Protein 1OY0 (pdb70)

InterPro domains:
  IPR003700 Ketopantoate hydroxymethyltransferase [MF_00156] (21-281)
  IPR003700 Ketopantoate hydroxymethyltransferase [PF02548] (20-276)
  IPR003700 Ketopantoate hydroxymethyltransferase [PIRSF000388] (17-281)
  IPR003700 Ketopantoate hydroxymethyltransferase [PTHR20881] (14-281)
  IPR003700 Ketopantoate hydroxymethyltransferase [TIGR00222] (20-281)
  IPR003700 Ketopantoate hydroxymethyltransferase [cd06557] (23-275)
  IPR015813 Pyruvate/Phosphoenolpyruvate kinase-like domain superfamily [SSF51621] (21-280)
  IPR040442 Pyruvate kinase-like domain superfamily [G3DSA:3.20.20.60] (18-281)

GO terms:
  GO:0000287 magnesium ion binding (F, IDA)
  GO:0003864 3-methyl-2-oxobutanoate hydroxymethyltransferase activity (F, IDA)
  GO:0015940 pantothenate biosynthetic process (P, IDA)

Solvent-accessible surface area: 57782 Å² total; per-residue (Å²): 184,83,105,24,135,40,79,23,0,67,142,51,41,87,114,51,98,159,8,51,2,16,2,0,5,60,102,73,16,0,76,103,18,5,125,66,44,30,17,0,0,12,0,1,25,25,0,0,62,52,59,78,65,76,131,53,49,39,32,0,40,30,91,41,0,3,56,32,0,75,11,0,35,148,0,1,50,45,2,5,0,0,0,4,5,2,32,23,19,11,14,45,13,30,99,37,0,6,61,6,0,18,98,0,10,49,64,1,29,7,70,0,0,11,0,77,11,12,86,102,0,27,118,7,0,43,32,0,48,48,6,54,2,44,1,0,0,13,3,31,37,116,143,86,115,14,30,106,86,2,56,29,13,2,67,20,0,24,141,13,30,2,30,0,0,4,0,67,84,3,58,42,133,15,0,50,113,5,16,68,146,16,110,20,0,0,0,0,20,25,0,25,105,70,7,19,0,69,9,29,27,29,9,44,35,8,4,83,48,74,87,195,64,44,248,85,13,129,93,135,45,53,62,13,9,113,99,160,121,57,53,113,108,129,56,140,48,72,92,54,58,79,69,87,46,148,156,126,172,87,107,24,134,39,76,23,0,68,140,51,42,86,115,49,94,160,8,51,1,16,2,0,5,59,104,74,16,0,76,101,16,5,123,67,48,30,16,0,0,13,1,2,22,28,0,0,60,53,57,78,65,75,129,52,48,44,34,0,39,30,91,42,0,4,57,32,0,76,10,0,36,145,0,2,49,41,2,5,0,0,0,3,4,2,32,23,19,11,15,47,14,28,98,38,0,6,62,5,0,18,100,0,11,46,63,1,29,7,71,0,0,12,0,79,10,12,85,107,0,27,119,8,0,42,32,0,47,44,5,54,1,43,1,0,0,13,4,32,38,115,145,84,114,14,29,105,84,1,54,30,13,1,68,20,0,25,142,14,31,2,30,0,0,4,0,68,84,3,58,42,134,14,0,49,114,5,15,68,145,15,110,20,0,0,0,0,20,24,0,24,105,68,7,18,0,70,9,28,29,29,9,46,36,7,4,84,49,75,87,195,66,46,248,86,14,128,90,136,45,51,65,13,9,114,98,157,125,56,54,106,109,130,56,138,50,70,92,53,58,80,70,84,46,147,156,126,181,84,106,24,133,39,79,24,0,68,142,51,42,87,114,50,96,156,8,50,1,16,2,0,5,59,102,72,17,0,77,101,16,5,126,65,45,30,17,0,0,12,0,2,24,26,0,0,61,54,59,79,66,76,126,52,48,43,34,0,39,31,92,42,0,3,57,32,0,76,10,0,36,147,0,1,51,45,3,5,0,0,0,4,5,2,33,21,17,11,14,48,14,30,90,38,0,6,62,6,0,16,98,0,9,44,63,1,29,7,71,0,0,12,0,78,11,11,86,104,0,27,119,7,0,42,33,0,49,45,8,56,2,41,1,0,0,14,4,32,38,118,143,86,115,14,30,107,85,1,55,29,13,1,66,19,0,25,142,14,30,2,30,0,0,4,0,67,84,3,58,43,132,15,0,49,112,5,15,68,146,16,110,20,0,0,0,0,18,25,1,25,106,69,7,20,0,69,8,28,28,30,9,45,35,7,4,84,47,75,87,194,66,43,246,85,13,131,94,135,46,55,65,13,5,114,98,156,122,57,53,113,109,129,56,137,51,70,90,55,58,80,70,85,46,148,156,125,179,85,106,24,135,40,76,22,0,67,139,50,42,86,116,50,94,160,8,50,2,15,2,0,5,59,102,74,16,0,76,103,17,5,124,66,47,30,17,0,0,14,0,2,24,26,0,0,60,54,58,79,64,77,132,52,46,44,36,0,39,31,92,41,1,3,57,34,0,78,11,0,37,143,0,2,51,45,2,5,0,0,0,3,5,1,33,21,17,11,15,44,14,30,98,38,0,9,61,6,0,18,101,0,11,46,64,1,28,7,70,0,0,11,0,77,11,12,86,104,0,28,118,8,0,44,35,0,48,50,7,54,1,42,1,0,0,14,4,32,38,116,144,86,114,14,29,106,84,2,57,28,14,1,69,20,0,25,144,14,30,2,31,0,0,4,0,68,84,3,58,43,133,15,0,48,113,6,16,69,146,16,109,20,0,0,0,0,19,25,0,24,106,69,7,18,0,67,8,29,27,31,8,46,36,7,4,82,48,75,88,194,66,46,246,86,13,128,90,134,45,53,63,13,10,114,99,157,122,58,52,106,109,130,56,139,50,71,93,54,57,82,69,86,44,147,155,126,179,86,103,24,136,40,79,22,0,67,140,51,41,87,116,49,95,158,9,50,2,14,2,0,5,58,102,73,17,0,76,101,17,4,123,66,48,31,16,0,0,13,1,2,23,26,0,0,60,53,59,81,64,74,128,53,47,42,36,0,38,31,91,42,0,3,55,33,0,77,11,0,34,144,0,1,51,40,2,5,0,0,0,3,4,1,34,25,19,12,16,50,13,28,97,38,0,6,59,6,0,18,99,0,8,46,62,1,29,6,71,0,0,11,0,78,11,12,87,108,0,28,120,7,0,42,31,0,49,45,5,54,1,44,1,0,0,14,4,32,38,117,145,85,115,14,30,106,85,1,55,30,14,1,67,20,0,24,143,14,30,2,30,0,0,4,0,68,86,3,58,41,133,15,0,49,114,5,15,67,145,16,111,20,0,0,0,0,20,24,1,25,107,68,7,19,0,68,9,28,28,30,9,44,36,7,5,84,47,75,86,193,65,43,245,86,13,129,94,136,45,53,63,13,8,116,97,157,124,58,53,108,109,132,56,136,49,71,92,54,58,78,67,86,45,145,157,124

B-factor: mean 44.57, std 24.83, range [1.0, 172.01]

Foldseek 3Di:
DAAADLVVLLVLLVVLNAAEEEEFFAQVVLLVCQVVPRAAYEPDLCCVCVPVNDPDSQPDDLVNRLVRLLGNCNRRVRHQYEYEQGPPQPLVFQVSLQVSLCCCCVRSVHQAYEDEDFLSRLRNLLSCQVVVHAYEYEAEADDVCSLVRSLNRLVSNVVSPHQEYEYELADLVSLLVSCVVDSHFYEYQNNHPRTSYYYDHVCQCQCQDDDDNDPSHDHPYNVNVVVVVVVVVVVVCVVVVVPPDPVD/DAAADLVVLLVLLVVLNAAEEEEFFAQVVLLVCQVVPRAAYEPDLCCVCVPVNDPDSQPDDLVNRLVRLLGNCNRRVRHQYEYEQGPPQPLVFQVSLQVSLCCCCVRSVHQAYEYEDFLSCLRNLLSCQVVVHAYEYEAEADDVCSLVRSLNRLVSNVVSPHQEYEYELADLVSLLVSQVVDSHFYEYQNNHPNTSYYYDHVCLCQCQDDDDNDDSHDHPYNVNVVVVVVVVVVVVCVVVVVPPDPVD/DAAADLVVLLVLVVVLNAAEEEEFFAQVVLLVCQVVPRAAYEVDLCCVCVPVNDPDSQPDDLVNRLVRLLGNCNRRVRHQYEYEDGPPQPLVFQVSLQVSLCCCCVRSVHQAYEDEDFLSCLRNLLSCVVVVHAYEYEAEADDVCSLVRSLNRLVSNVVSPHQEYEYELADLVSLLVSQVVDSHFYEYQNNHPNTSYYYDHVCLCQCQDDDDNDPSHDHPYNVNVVVVVVVVVVVVCVVVVVPPDPVD/DAAADLVVLLVLVVVLNAAEEEEFFAQVVLLVVQVVPRAAYEPDLCCVCVPVNDPDSQPDDLVNGLVRLLGNCNRRVRHQYEYEQGPPQPLVFQVSLQVSLCCCCVRSVHQAYEYEDFLSCLRNLLSCVVVVHAYEYEAEADDVCSLVRSLNRLVSNVVSPHQEYEYELADLVSLLVSQVVDSHFYEYQNNHPNTSYYYDHVCLCQCQDDDDNDDSHDHPYNVNVVVVVVVVVVVVCVVVVVPPDPVD/DAAADLVVLLVLLVVVNAAEEEEFFAQVVLLVCQVVPRAAYEPDLCCVCVPVNDPDSQPDDLVNGLVRLLGNCNRRVRHQYEYEQGPPQPLVFQVSLQVSLCCCCVRSVHQAYEYEDFLSCLRNLLSCQVVVHAYEYEAEADDVCSLVRSLNRLVSNVVSPHQEYEYELADLVSLLVSQVVDSHFYEYQNNHPNTSYYYDHVCLCQCQDDDDNDPSHDHPYNVNVVVVVVVVVVVVCVVVVVPPDPVD

Radius of gyration: 37.38 Å; Cα contacts (8 Å, |Δi|>4): 2668; chains: 5; bounding box: 96×100×108 Å

Structure (mmCIF, N/CA/C/O backbone):
data_1OY0
#
_entry.id   1OY0
#
_cell.length_a   106.8
_cell.length_b   106.8
_cell.length_c   224.4
_cell.angle_alpha   90.00
_cell.angle_beta   90.00
_cell.angle_gamma   120.00
#
_symmetry.space_group_name_H-M   'P 32 2 1'
#
loop_
_entity.id
_entity.type
_entity.pdbx_description
1 polymer 'Ketopantoate hydroxymethyltransferase'
2 non-polymer 'MAGNESIUM ION'
3 water water
#
loop_
_atom_site.group_PDB
_atom_site.id
_atom_site.type_symbol
_atom_site.label_atom_id
_atom_site.label_alt_id
_atom_site.label_comp_id
_atom_site.label_asym_id
_atom_site.label_entity_id
_atom_site.label_seq_id
_atom_site.pdbx_PDB_ins_code
_atom_site.Cartn_x
_atom_site.Cartn_y
_atom_site.Cartn_z
_atom_site.occupancy
_atom_site.B_iso_or_equiv
_atom_site.auth_seq_id
_atom_site.auth_comp_id
_atom_site.auth_asym_id
_atom_site.auth_atom_id
_atom_site.pdbx_PDB_model_num
ATOM 1 N N . ARG A 1 18 ? -23.499 67.669 18.716 1.00 70.60 18 ARG A N 1
ATOM 2 C CA . ARG A 1 18 ? -23.484 66.241 19.150 1.00 70.60 18 ARG A CA 1
ATOM 3 C C . ARG A 1 18 ? -22.895 66.111 20.561 1.00 70.60 18 ARG A C 1
ATOM 4 O O . ARG A 1 18 ? -23.170 66.936 21.440 1.00 70.60 18 ARG A O 1
ATOM 12 N N . THR A 1 19 ? -22.079 65.085 20.774 1.00 46.35 19 THR A N 1
ATOM 13 C CA . THR A 1 19 ? -21.491 64.854 22.085 1.00 46.35 19 THR A CA 1
ATOM 14 C C . THR A 1 19 ? -20.019 65.245 22.215 1.00 46.35 19 THR A C 1
ATOM 15 O O . THR A 1 19 ? -19.197 64.930 21.347 1.00 46.35 19 THR A O 1
ATOM 19 N N . LYS A 1 20 ? -19.698 65.913 23.321 1.00 25.50 20 LYS A N 1
ATOM 20 C CA . LYS A 1 20 ? -18.328 66.324 23.606 1.00 25.50 20 LYS A CA 1
ATOM 21 C C . LYS A 1 20 ? -17.645 65.216 24.387 1.00 25.50 20 LYS A C 1
ATOM 22 O O . LYS A 1 20 ? -18.051 64.888 25.496 1.00 25.50 20 LYS A O 1
ATOM 28 N N . ILE A 1 21 ? -16.608 64.640 23.798 1.00 20.39 21 ILE A N 1
ATOM 29 C CA . ILE A 1 21 ? -15.875 63.565 24.443 1.00 20.39 21 ILE A CA 1
ATOM 30 C C . ILE A 1 21 ? -15.312 63.965 25.801 1.00 20.39 21 ILE A C 1
ATOM 31 O O . ILE A 1 21 ? -14.718 65.026 25.955 1.00 20.39 21 ILE A O 1
ATOM 36 N N . ARG A 1 22 ? -15.514 63.103 26.788 1.00 55.50 22 ARG A N 1
ATOM 37 C CA . ARG A 1 22 ? -15.013 63.328 28.140 1.00 55.50 22 ARG A CA 1
ATOM 38 C C . ARG A 1 22 ? -14.188 62.101 28.481 1.00 55.50 22 ARG A C 1
ATOM 39 O O . ARG A 1 22 ? -14.306 61.067 27.824 1.00 55.50 22 ARG A O 1
ATOM 47 N N . THR A 1 23 ? -13.369 62.199 29.516 1.00 34.34 23 THR A N 1
ATOM 48 C CA . THR A 1 23 ? -12.538 61.071 29.896 1.00 34.34 23 THR A CA 1
ATOM 49 C C . THR A 1 23 ? -13.325 59.797 30.188 1.00 34.34 23 THR A C 1
ATOM 50 O O . THR A 1 23 ? -12.901 58.712 29.805 1.00 34.34 23 THR A O 1
ATOM 54 N N . HIS A 1 24 ? -14.472 59.913 30.848 1.00 39.34 24 HIS A N 1
ATOM 55 C CA . HIS A 1 24 ? -15.241 58.717 31.161 1.00 39.34 24 HIS A CA 1
ATOM 56 C C . HIS A 1 24 ? -15.611 57.942 29.899 1.00 39.34 24 HIS A C 1
ATOM 57 O O . HIS A 1 24 ? -15.735 56.715 29.924 1.00 39.34 24 HIS A O 1
ATOM 64 N N . HIS A 1 25 ? -15.768 58.654 28.790 1.00 34.44 25 HIS A N 1
ATOM 65 C CA . HIS A 1 25 ? -16.104 58.001 27.537 1.00 34.44 25 HIS A CA 1
ATOM 66 C C . HIS A 1 25 ? -15.042 56.980 27.165 1.00 34.44 25 HIS A C 1
ATOM 67 O O . HIS A 1 25 ? -15.356 55.871 26.724 1.00 34.44 25 HIS A O 1
ATOM 74 N N . LEU A 1 26 ? -13.782 57.361 27.339 1.00 30.09 26 LEU A N 1
ATOM 75 C CA . LEU A 1 26 ? -12.676 56.475 27.012 1.00 30.09 26 LEU A CA 1
ATOM 76 C C . LEU A 1 26 ? -12.741 55.232 27.881 1.00 30.09 26 LEU A C 1
ATOM 77 O O . LEU A 1 26 ? -12.374 54.141 27.447 1.00 30.09 26 LEU A O 1
ATOM 82 N N . GLN A 1 27 ? -13.209 55.408 29.114 1.00 23.83 27 GLN A N 1
ATOM 83 C CA . GLN A 1 27 ? -13.322 54.298 30.046 1.00 23.83 27 GLN A CA 1
ATOM 84 C C . GLN A 1 27 ? -14.440 53.359 29.570 1.00 23.83 27 GLN A C 1
ATOM 85 O O . GLN A 1 27 ? -14.250 52.142 29.482 1.00 23.83 27 GLN A O 1
ATOM 91 N N . ARG A 1 28 ? -15.599 53.931 29.253 1.00 33.87 28 ARG A N 1
ATOM 92 C CA . ARG A 1 28 ? -16.718 53.139 28.764 1.00 33.87 28 ARG A CA 1
ATOM 93 C C . ARG A 1 28 ? -16.270 52.341 27.558 1.00 33.87 28 ARG A C 1
ATOM 94 O O . ARG A 1 28 ? -16.515 51.143 27.476 1.00 33.87 28 ARG A O 1
ATOM 102 N N . TRP A 1 29 ? -15.607 53.014 26.626 1.00 24.12 29 TRP A N 1
ATOM 103 C CA . TRP A 1 29 ? -15.123 52.358 25.425 1.00 24.12 29 TRP A CA 1
ATOM 104 C C . TRP A 1 29 ? -14.206 51.172 25.695 1.00 24.12 29 TRP A C 1
ATOM 105 O O . TRP A 1 29 ? -14.216 50.204 24.934 1.00 24.12 29 TRP A O 1
ATOM 116 N N . LYS A 1 30 ? -13.410 51.236 26.761 1.00 34.08 30 LYS A N 1
ATOM 117 C CA . LYS A 1 30 ? -12.526 50.115 27.082 1.00 34.08 30 LYS A CA 1
ATOM 118 C C . LYS A 1 30 ? -13.429 48.946 27.479 1.00 34.08 30 LYS A C 1
ATOM 119 O O . LYS A 1 30 ? -13.163 47.787 27.155 1.00 34.08 30 LYS A O 1
ATOM 125 N N . ALA A 1 31 ? -14.514 49.276 28.167 1.00 32.43 31 ALA A N 1
ATOM 126 C CA . ALA A 1 31 ? -15.471 48.284 28.607 1.00 32.43 31 ALA A CA 1
ATOM 127 C C . ALA A 1 31 ? -16.198 47.671 27.420 1.00 32.43 31 ALA A C 1
ATOM 128 O O . ALA A 1 31 ? -16.272 46.454 27.297 1.00 32.43 31 ALA A O 1
ATOM 130 N N . ASP A 1 32 ? -16.732 48.514 26.547 1.00 35.11 32 ASP A N 1
ATOM 131 C CA . ASP A 1 32 ? -17.455 48.033 25.382 1.00 35.11 32 ASP A CA 1
ATOM 132 C C . ASP A 1 32 ? -16.528 47.469 24.312 1.00 35.11 32 ASP A C 1
ATOM 133 O O . ASP A 1 32 ? -16.988 46.970 23.281 1.00 35.11 32 ASP A O 1
ATOM 138 N N . GLY A 1 33 ? -15.224 47.546 24.554 1.00 33.26 33 GLY A N 1
ATOM 139 C CA . GLY A 1 33 ? -14.274 47.029 23.587 1.00 33.26 33 GLY A CA 1
ATOM 140 C C . GLY A 1 33 ? -14.128 47.888 22.338 1.00 33.26 33 GLY A C 1
ATOM 141 O O . GLY A 1 33 ? -13.680 47.407 21.291 1.00 33.26 33 GLY A O 1
ATOM 142 N N . HIS A 1 34 ? -14.505 49.161 22.447 1.00 37.81 34 HIS A N 1
ATOM 143 C CA . HIS A 1 34 ? -14.399 50.095 21.330 1.00 37.81 34 HIS A CA 1
ATOM 144 C C . HIS A 1 34 ? -12.994 50.704 21.243 1.00 37.81 34 HIS A C 1
ATOM 145 O O . HIS A 1 34 ? -12.559 51.440 22.138 1.00 37.81 34 HIS A O 1
ATOM 152 N N . LYS A 1 35 ? -12.284 50.381 20.168 1.00 32.24 35 LYS A N 1
ATOM 153 C CA . LYS A 1 35 ? -10.943 50.895 19.966 1.00 32.24 35 LYS A CA 1
ATOM 154 C C . LYS A 1 35 ? -11.044 52.272 19.316 1.00 32.24 35 LYS A C 1
ATOM 155 O O . LYS A 1 35 ? -11.467 52.395 18.165 1.00 32.24 35 LYS A O 1
ATOM 161 N N . TRP A 1 36 ? -10.668 53.306 20.069 1.00 38.38 36 TRP A N 1
ATOM 162 C CA . TRP A 1 36 ? -10.722 54.684 19.584 1.00 38.38 36 TRP A CA 1
ATOM 163 C C . TRP A 1 36 ? -9.387 55.195 19.058 1.00 38.38 36 TRP A C 1
ATOM 164 O O . TRP A 1 36 ? -8.325 54.694 19.427 1.00 38.38 36 TRP A O 1
ATOM 175 N N . ALA A 1 37 ? -9.459 56.207 18.200 1.00 21.54 37 ALA A N 1
ATOM 176 C CA . ALA A 1 37 ? -8.272 56.792 17.582 1.00 21.54 37 ALA A CA 1
ATOM 177 C C . ALA A 1 37 ? -7.946 58.185 18.098 1.00 21.54 37 ALA A C 1
ATOM 178 O O . ALA A 1 37 ? -8.824 59.029 18.259 1.00 21.54 37 ALA A O 1
ATOM 180 N N . MET A 1 38 ? -6.665 58.407 18.362 1.00 22.23 38 MET A N 1
ATOM 181 C CA . MET A 1 38 ? -6.189 59.692 18.844 1.00 22.23 38 MET A CA 1
ATOM 182 C C . MET A 1 38 ? -5.226 60.258 17.817 1.00 22.23 38 MET A C 1
ATOM 183 O O . MET A 1 38 ? -4.345 59.566 17.304 1.00 22.23 38 MET A O 1
ATOM 188 N N . LEU A 1 39 ? -5.414 61.528 17.509 1.00 31.17 39 LEU A N 1
ATOM 189 C CA . LEU A 1 39 ? -4.574 62.185 16.537 1.00 31.17 39 LEU A CA 1
ATOM 190 C C . LEU A 1 39 ? -3.929 63.419 17.152 1.00 31.17 39 LEU A C 1
ATOM 191 O O . LEU A 1 39 ? -4.521 64.103 17.991 1.00 31.17 39 LEU A O 1
ATOM 196 N N . THR A 1 40 ? -2.702 63.684 16.738 1.00 29.34 40 THR A N 1
ATOM 197 C CA . THR A 1 40 ? -1.977 64.838 17.228 1.00 29.34 40 THR A CA 1
ATOM 198 C C . THR A 1 40 ? -2.475 66.051 16.421 1.00 29.34 40 THR A C 1
ATOM 199 O O . THR A 1 40 ? -2.834 65.915 15.255 1.00 29.34 40 THR A O 1
ATOM 203 N N . ALA A 1 41 ? -2.524 67.225 17.038 1.00 25.16 41 ALA A N 1
ATOM 204 C CA . ALA A 1 41 ? -2.995 68.426 16.346 1.00 25.16 41 ALA A CA 1
ATOM 205 C C . ALA A 1 41 ? -2.296 69.639 16.943 1.00 25.16 41 ALA A C 1
ATOM 206 O O . ALA A 1 41 ? -2.026 69.663 18.140 1.00 25.16 41 ALA A O 1
ATOM 208 N N . TYR A 1 42 ? -2.007 70.650 16.126 1.00 19.39 42 TYR A N 1
ATOM 209 C CA . TYR A 1 42 ? -1.291 71.814 16.635 1.00 19.39 42 TYR A CA 1
ATOM 210 C C . TYR A 1 42 ? -1.808 73.163 16.195 1.00 19.39 42 TYR A C 1
ATOM 211 O O . TYR A 1 42 ? -1.149 74.168 16.430 1.00 19.39 42 TYR A O 1
ATOM 220 N N . ASP A 1 43 ? -2.963 73.203 15.540 1.00 23.53 43 ASP A N 1
ATOM 221 C CA . ASP A 1 43 ? -3.526 74.485 15.140 1.00 23.53 43 ASP A CA 1
ATOM 222 C C . ASP A 1 43 ? -5.030 74.405 14.945 1.00 23.53 43 ASP A C 1
ATOM 223 O O . ASP A 1 43 ? -5.596 73.327 14.882 1.00 23.53 43 ASP A O 1
ATOM 228 N N . TYR A 1 44 ? -5.665 75.565 14.862 1.00 29.06 44 TYR A N 1
ATOM 229 C CA . TYR A 1 44 ? -7.106 75.670 14.704 1.00 29.06 44 TYR A CA 1
ATOM 230 C C . TYR A 1 44 ? -7.697 74.950 13.505 1.00 29.06 44 TYR A C 1
ATOM 231 O O . TYR A 1 44 ? -8.629 74.169 13.648 1.00 29.06 44 TYR A O 1
ATOM 240 N N . SER A 1 45 ? -7.171 75.235 12.321 1.00 30.55 45 SER A N 1
ATOM 241 C CA . SER A 1 45 ? -7.664 74.623 11.093 1.00 30.55 45 SER A CA 1
ATOM 242 C C . SER A 1 45 ? -7.549 73.106 11.074 1.00 30.55 45 SER A C 1
ATOM 243 O O . SER A 1 45 ? -8.443 72.419 10.584 1.00 30.55 45 SER A O 1
ATOM 246 N N . THR A 1 46 ? -6.447 72.581 11.599 1.00 25.90 46 THR A N 1
ATOM 247 C CA . THR A 1 46 ? -6.248 71.143 11.625 1.00 25.90 46 THR A CA 1
ATOM 248 C C . THR A 1 46 ? -7.250 70.520 12.577 1.00 25.90 46 THR A C 1
ATOM 249 O O . THR A 1 46 ? -7.931 69.555 12.231 1.00 25.90 46 THR A O 1
ATOM 253 N N . ALA A 1 47 ? -7.345 71.086 13.773 1.00 20.20 47 ALA A N 1
ATOM 254 C CA . ALA A 1 47 ? -8.277 70.597 14.773 1.00 20.20 47 ALA A CA 1
ATOM 255 C C . ALA A 1 47 ? -9.704 70.600 14.231 1.00 20.20 47 ALA A C 1
ATOM 256 O O . ALA A 1 47 ? -10.449 69.639 14.417 1.00 20.20 47 ALA A O 1
ATOM 258 N N . ARG A 1 48 ? -10.089 71.681 13.564 1.00 21.89 48 ARG A N 1
ATOM 259 C CA . ARG A 1 48 ? -11.433 71.776 13.003 1.00 21.89 48 ARG A CA 1
ATOM 260 C C . ARG A 1 48 ? -11.703 70.574 12.090 1.00 21.89 48 ARG A C 1
ATOM 261 O O . ARG A 1 48 ? -12.763 69.954 12.153 1.00 21.89 48 ARG A O 1
ATOM 269 N N . ILE A 1 49 ? -10.732 70.242 11.248 1.00 28.99 49 ILE A N 1
ATOM 270 C CA . ILE A 1 49 ? -10.871 69.120 10.339 1.00 28.99 49 ILE A CA 1
ATOM 271 C C . ILE A 1 49 ? -11.021 67.803 11.095 1.00 28.99 49 ILE A C 1
ATOM 272 O O . ILE A 1 49 ? -11.966 67.057 10.850 1.00 28.99 49 ILE A O 1
ATOM 277 N N . PHE A 1 50 ? -10.103 67.513 12.012 1.00 20.47 50 PHE A N 1
ATOM 278 C CA . PHE A 1 50 ? -10.181 66.271 12.777 1.00 20.47 50 PHE A CA 1
ATOM 279 C C . PHE A 1 50 ? -11.461 66.196 13.603 1.00 20.47 50 PHE A C 1
ATOM 280 O O . PHE A 1 50 ? -12.002 65.111 13.817 1.00 20.47 50 PHE A O 1
ATOM 288 N N . ASP A 1 51 ? -11.951 67.344 14.062 1.00 27.87 51 ASP A N 1
ATOM 289 C CA . ASP A 1 51 ? -13.176 67.361 14.849 1.00 27.87 51 ASP A CA 1
ATOM 290 C C . ASP A 1 51 ? -14.363 66.952 13.977 1.00 27.87 51 ASP A C 1
ATOM 291 O O . ASP A 1 51 ? -15.133 66.065 14.348 1.00 27.87 51 ASP A O 1
ATOM 296 N N . GLU A 1 52 ? -14.508 67.586 12.817 1.00 41.00 52 GLU A N 1
ATOM 297 C CA . GLU A 1 52 ? -15.601 67.248 11.917 1.00 41.00 52 GLU A CA 1
ATOM 298 C C . GLU A 1 52 ? -15.317 65.943 11.175 1.00 41.00 52 GLU A C 1
ATOM 299 O O . GLU A 1 52 ? -16.065 65.549 10.284 1.00 41.00 52 GLU A O 1
ATOM 305 N N . ALA A 1 53 ? -14.224 65.282 11.543 1.00 34.85 53 ALA A N 1
ATOM 306 C CA . ALA A 1 53 ? -13.856 64.003 10.945 1.00 34.85 53 ALA A CA 1
ATOM 307 C C . ALA A 1 53 ? -14.176 62.943 11.986 1.00 34.85 53 ALA A C 1
ATOM 308 O O . ALA A 1 53 ? -14.000 61.747 11.752 1.00 34.85 53 ALA A O 1
ATOM 310 N N . GLY A 1 54 ? -14.637 63.403 13.148 1.00 26.36 54 GLY A N 1
ATOM 311 C CA . GLY A 1 54 ? -14.995 62.497 14.220 1.00 26.36 54 GLY A CA 1
ATOM 312 C C . GLY A 1 54 ? -13.923 62.074 15.216 1.00 26.36 54 GLY A C 1
ATOM 313 O O . GLY A 1 54 ? -14.228 61.300 16.127 1.00 26.36 54 GLY A O 1
ATOM 314 N N . ILE A 1 55 ? -12.683 62.544 15.069 1.00 21.44 55 ILE A N 1
ATOM 315 C CA . ILE A 1 55 ? -11.650 62.154 16.025 1.00 21.44 55 ILE A CA 1
ATOM 316 C C . ILE A 1 55 ? -12.075 62.619 17.420 1.00 21.44 55 ILE A C 1
ATOM 317 O O . ILE A 1 55 ? -12.319 63.801 17.647 1.00 21.44 55 ILE A O 1
ATOM 322 N N . PRO A 1 56 ? -12.166 61.681 18.374 1.00 24.19 56 PRO A N 1
ATOM 323 C CA . PRO A 1 56 ? -12.572 61.951 19.753 1.00 24.19 56 PRO A CA 1
ATOM 324 C C . PRO A 1 56 ? -11.539 62.618 20.645 1.00 24.19 56 PRO A C 1
ATOM 325 O O . PRO A 1 56 ? -11.887 63.411 21.511 1.00 24.19 56 PRO A O 1
ATOM 329 N N . VAL A 1 57 ? -10.270 62.291 20.439 1.00 18.12 57 VAL A N 1
ATOM 330 C CA . VAL A 1 57 ? -9.207 62.849 21.262 1.00 18.12 57 VAL A CA 1
ATOM 331 C C . VAL A 1 57 ? -8.082 63.485 20.456 1.00 18.12 57 VAL A C 1
ATOM 332 O O . VAL A 1 57 ? -7.548 62.878 19.530 1.00 18.12 57 VAL A O 1
ATOM 336 N N . LEU A 1 58 ? -7.728 64.713 20.823 1.00 25.92 58 LEU A N 1
ATOM 337 C CA . LEU A 1 58 ? -6.659 65.443 20.152 1.00 25.92 58 LEU A CA 1
ATOM 338 C C . LEU A 1 58 ? -5.500 65.730 21.102 1.00 25.92 58 LEU A C 1
ATOM 339 O O . LEU A 1 58 ? -5.697 66.185 22.228 1.00 25.92 58 LEU A O 1
ATOM 344 N N . LEU A 1 59 ? -4.286 65.461 20.636 1.00 28.68 59 LEU A N 1
ATOM 345 C CA . LEU A 1 59 ? -3.098 65.679 21.443 1.00 28.68 59 LEU A CA 1
ATOM 346 C C . LEU A 1 59 ? -2.218 66.810 20.929 1.00 28.68 59 LEU A C 1
ATOM 347 O O . LEU A 1 59 ? -1.620 66.702 19.859 1.00 28.68 59 LEU A O 1
ATOM 352 N N . VAL A 1 60 ? -2.149 67.907 21.673 1.00 16.16 60 VAL A N 1
ATOM 353 C CA . VAL A 1 60 ? -1.267 68.989 21.269 1.00 16.16 60 VAL A CA 1
ATOM 354 C C . VAL A 1 60 ? 0.071 68.536 21.822 1.00 16.16 60 VAL A C 1
ATOM 355 O O . VAL A 1 60 ? 0.465 68.901 22.920 1.00 16.16 60 VAL A O 1
ATOM 359 N N . GLY A 1 61 ? 0.745 67.703 21.039 1.00 27.42 61 GLY A N 1
ATOM 360 C CA . GLY A 1 61 ? 2.013 67.137 21.443 1.00 27.42 61 GLY A CA 1
ATOM 361 C C . GLY A 1 61 ? 3.197 68.063 21.459 1.00 27.42 61 GLY A C 1
ATOM 362 O O . GLY A 1 61 ? 3.162 69.173 20.971 1.00 27.42 61 GLY A O 1
ATOM 363 N N . ASP A 1 62 ? 4.272 67.586 22.033 1.00 36.99 62 ASP A N 1
ATOM 364 C CA . ASP A 1 62 ? 5.490 68.353 22.133 1.00 36.99 62 ASP A CA 1
ATOM 365 C C . ASP A 1 62 ? 6.218 67.954 20.883 1.00 36.99 62 ASP A C 1
ATOM 366 O O . ASP A 1 62 ? 7.330 68.403 20.609 1.00 36.99 62 ASP A O 1
ATOM 371 N N . SER A 1 63 ? 5.581 67.048 20.154 1.00 22.22 63 SER A N 1
ATOM 372 C CA . SER A 1 63 ? 6.130 66.585 18.904 1.00 22.22 63 SER A CA 1
ATOM 373 C C . SER A 1 63 ? 6.038 67.795 17.994 1.00 22.22 63 SER A C 1
ATOM 374 O O . SER A 1 63 ? 6.617 67.817 16.912 1.00 22.22 63 SER A O 1
ATOM 377 N N . ALA A 1 64 ? 5.307 68.809 18.455 1.00 27.77 64 ALA A N 1
ATOM 378 C CA . ALA A 1 64 ? 5.152 70.046 17.707 1.00 27.77 64 ALA A CA 1
ATOM 379 C C . ALA A 1 64 ? 6.528 70.681 17.538 1.00 27.77 64 ALA A C 1
ATOM 380 O O . ALA A 1 64 ? 6.770 71.443 16.596 1.00 27.77 64 ALA A O 1
ATOM 382 N N . ALA A 1 65 ? 7.421 70.354 18.469 1.00 30.93 65 ALA A N 1
ATOM 383 C CA . ALA A 1 65 ? 8.787 70.848 18.457 1.00 30.93 65 ALA A CA 1
ATOM 384 C C . ALA A 1 65 ? 9.416 70.598 17.093 1.00 30.93 65 ALA A C 1
ATOM 385 O O . ALA A 1 65 ? 10.108 71.457 16.548 1.00 30.93 65 ALA A O 1
ATOM 387 N N . ASN A 1 66 ? 9.162 69.415 16.545 1.00 47.89 66 ASN A N 1
ATOM 388 C CA . ASN A 1 66 ? 9.696 69.045 15.239 1.00 47.89 66 ASN A CA 1
ATOM 389 C C . ASN A 1 66 ? 8.824 69.561 14.114 1.00 47.89 66 ASN A C 1
ATOM 390 O O . ASN A 1 66 ? 9.229 70.446 13.368 1.00 47.89 66 ASN A O 1
ATOM 395 N N . VAL A 1 67 ? 7.620 69.011 14.004 1.00 27.09 67 VAL A N 1
ATOM 396 C CA . VAL A 1 67 ? 6.710 69.385 12.928 1.00 27.09 67 VAL A CA 1
ATOM 397 C C . VAL A 1 67 ? 6.270 70.834 12.868 1.00 27.09 67 VAL A C 1
ATOM 398 O O . VAL A 1 67 ? 5.978 71.338 11.787 1.00 27.09 67 VAL A O 1
ATOM 402 N N . VAL A 1 68 ? 6.219 71.516 14.005 1.00 17.05 68 VAL A N 1
ATOM 403 C CA . VAL A 1 68 ? 5.806 72.911 13.973 1.00 17.05 68 VAL A CA 1
ATOM 404 C C . VAL A 1 68 ? 6.968 73.887 13.969 1.00 17.05 68 VAL A C 1
ATOM 405 O O . VAL A 1 68 ? 7.011 74.798 13.151 1.00 17.05 68 VAL A O 1
ATOM 409 N N . TYR A 1 69 ? 7.923 73.681 14.863 1.00 17.79 69 TYR A N 1
ATOM 410 C CA . TYR A 1 69 ? 9.030 74.611 14.975 1.00 17.79 69 TYR A CA 1
ATOM 411 C C . TYR A 1 69 ? 10.364 74.234 14.361 1.00 17.79 69 TYR A C 1
ATOM 412 O O . TYR A 1 69 ? 11.289 75.044 14.358 1.00 17.79 69 TYR A O 1
ATOM 421 N N . GLY A 1 70 ? 10.475 73.014 13.848 1.00 21.13 70 GLY A N 1
ATOM 422 C CA . GLY A 1 70 ? 11.720 72.608 13.225 1.00 21.13 70 GLY A CA 1
ATOM 423 C C . GLY A 1 70 ? 12.872 72.272 14.149 1.00 21.13 70 GLY A C 1
ATOM 424 O O . GLY A 1 70 ? 14.021 72.316 13.733 1.00 21.13 70 GLY A O 1
ATOM 425 N N . TYR A 1 71 ? 12.580 71.957 15.404 1.00 22.15 71 TYR A N 1
ATOM 426 C CA . TYR A 1 71 ? 13.628 71.569 16.339 1.00 22.15 71 TYR A CA 1
ATOM 427 C C . TYR A 1 71 ? 13.893 70.108 16.004 1.00 22.15 71 TYR A C 1
ATOM 428 O O . TYR A 1 71 ? 12.971 69.384 15.635 1.00 22.15 71 TYR A O 1
ATOM 437 N N . ASP A 1 72 ? 15.139 69.669 16.108 1.00 24.50 72 ASP A N 1
ATOM 438 C CA . ASP A 1 72 ? 15.439 68.280 15.797 1.00 24.50 72 ASP A CA 1
ATOM 439 C C . ASP A 1 72 ? 15.196 67.395 17.015 1.00 24.50 72 ASP A C 1
ATOM 440 O O . ASP A 1 72 ? 15.483 66.207 17.001 1.00 24.50 72 ASP A O 1
ATOM 445 N N . THR A 1 73 ? 14.643 67.992 18.063 1.00 43.61 73 THR A N 1
ATOM 446 C CA . THR A 1 73 ? 14.351 67.274 19.293 1.00 43.61 73 THR A CA 1
ATOM 447 C C . THR A 1 73 ? 13.152 67.889 19.999 1.00 43.61 73 THR A C 1
ATOM 448 O O . THR A 1 73 ? 12.609 68.897 19.552 1.00 43.61 73 THR A O 1
ATOM 452 N N . THR A 1 74 ? 12.728 67.268 21.091 1.00 45.26 74 THR A N 1
ATOM 453 C CA . THR A 1 74 ? 11.602 67.774 21.853 1.00 45.26 74 THR A CA 1
ATOM 454 C C . THR A 1 74 ? 12.110 68.388 23.137 1.00 45.26 74 THR A C 1
ATOM 455 O O . THR A 1 74 ? 11.341 68.698 24.041 1.00 45.26 74 THR A O 1
ATOM 459 N N . VAL A 1 75 ? 13.417 68.568 23.208 1.00 23.73 75 VAL A N 1
ATOM 460 C CA . VAL A 1 75 ? 14.026 69.131 24.390 1.00 23.73 75 VAL A CA 1
ATOM 461 C C . VAL A 1 75 ? 13.891 70.636 24.508 1.00 23.73 75 VAL A C 1
ATOM 462 O O . VAL A 1 75 ? 13.640 71.152 25.588 1.00 23.73 75 VAL A O 1
ATOM 466 N N . PRO A 1 76 ? 14.044 71.360 23.394 1.00 28.43 76 PRO A N 1
ATOM 467 C CA . PRO A 1 76 ? 13.945 72.814 23.427 1.00 28.43 76 PRO A CA 1
ATOM 468 C C . PRO A 1 76 ? 12.580 73.468 23.531 1.00 28.43 76 PRO A C 1
ATOM 469 O O . PRO A 1 76 ? 12.469 74.548 24.097 1.00 28.43 76 PRO A O 1
ATOM 473 N N . ILE A 1 77 ? 11.539 72.832 23.014 1.00 20.89 77 ILE A N 1
ATOM 474 C CA . ILE A 1 77 ? 10.221 73.458 23.047 1.00 20.89 77 ILE A CA 1
ATOM 475 C C . ILE A 1 77 ? 9.787 73.915 24.442 1.00 20.89 77 ILE A C 1
ATOM 476 O O . ILE A 1 77 ? 9.940 73.195 25.425 1.00 20.89 77 ILE A O 1
ATOM 481 N N . SER A 1 78 ? 9.247 75.128 24.516 1.00 21.37 78 SER A N 1
ATOM 482 C CA . SER A 1 78 ? 8.814 75.699 25.783 1.00 21.37 78 SER A CA 1
ATOM 483 C C . SER A 1 78 ? 7.306 75.737 25.946 1.00 21.37 78 SER A C 1
ATOM 484 O O . SER A 1 78 ? 6.562 75.617 24.979 1.00 21.37 78 SER A O 1
ATOM 487 N N . ILE A 1 79 ? 6.864 75.928 27.184 1.00 27.81 79 ILE A N 1
ATOM 488 C CA . ILE A 1 79 ? 5.444 76.008 27.464 1.00 27.81 79 ILE A CA 1
ATOM 489 C C . ILE A 1 79 ? 4.817 77.095 26.606 1.00 27.81 79 ILE A C 1
ATOM 490 O O . ILE A 1 79 ? 3.728 76.915 26.071 1.00 27.81 79 ILE A O 1
ATOM 495 N N . ASP A 1 80 ? 5.508 78.221 26.466 1.00 17.92 80 ASP A N 1
ATOM 496 C CA . ASP A 1 80 ? 4.960 79.326 25.689 1.00 17.92 80 ASP A CA 1
ATOM 497 C C . ASP A 1 80 ? 4.830 79.060 24.194 1.00 17.92 80 ASP A C 1
ATOM 498 O O . ASP A 1 80 ? 4.072 79.743 23.503 1.00 17.92 80 ASP A O 1
ATOM 503 N N . GLU A 1 81 ? 5.558 78.067 23.692 1.00 13.53 81 GLU A N 1
ATOM 504 C CA . GLU A 1 81 ? 5.467 77.703 22.289 1.00 13.53 81 GLU A CA 1
ATOM 505 C C . GLU A 1 81 ? 4.326 76.717 22.120 1.00 13.53 81 GLU A C 1
ATOM 506 O O . GLU A 1 81 ? 3.991 76.335 21.004 1.00 13.53 81 GLU A O 1
ATOM 512 N N . LEU A 1 82 ? 3.726 76.306 23.233 1.00 22.78 82 LEU A N 1
ATOM 513 C CA . LEU A 1 82 ? 2.627 75.358 23.190 1.00 22.78 82 LEU A CA 1
ATOM 514 C C . LEU A 1 82 ? 1.278 75.934 23.575 1.00 22.78 82 LEU A C 1
ATOM 515 O O . LEU A 1 82 ? 0.309 75.751 22.848 1.00 22.78 82 LEU A O 1
ATOM 520 N N . ILE A 1 83 ? 1.204 76.634 24.702 1.00 23.25 83 ILE A N 1
ATOM 521 C CA . ILE A 1 83 ? -0.067 77.195 25.147 1.00 23.25 83 ILE A CA 1
ATOM 522 C C . ILE A 1 83 ? -0.869 77.887 24.038 1.00 23.25 83 ILE A C 1
ATOM 523 O O . ILE A 1 83 ? -2.062 77.617 23.861 1.00 23.25 83 ILE A O 1
ATOM 528 N N . PRO A 1 84 ? -0.232 78.789 23.277 1.00 32.43 84 PRO A N 1
ATOM 529 C CA . PRO A 1 84 ? -1.013 79.441 22.226 1.00 32.43 84 PRO A CA 1
ATOM 530 C C . PRO A 1 84 ? -1.543 78.461 21.186 1.00 32.43 84 PRO A C 1
ATOM 531 O O . PRO A 1 84 ? -2.603 78.688 20.613 1.00 32.43 84 PRO A O 1
ATOM 535 N N . LEU A 1 85 ? -0.820 77.367 20.953 1.00 31.50 85 LEU A N 1
ATOM 536 C CA . LEU A 1 85 ? -1.272 76.360 19.995 1.00 31.50 85 LEU A CA 1
ATOM 537 C C . LEU A 1 85 ? -2.450 75.597 20.594 1.00 31.50 85 LEU A C 1
ATOM 538 O O . LEU A 1 85 ? -3.411 75.274 19.896 1.00 31.50 85 LEU A O 1
ATOM 543 N N . VAL A 1 86 ? -2.365 75.302 21.888 1.00 22.08 86 VAL A N 1
ATOM 544 C CA . VAL A 1 86 ? -3.428 74.594 22.575 1.00 22.08 86 VAL A CA 1
ATOM 545 C C . VAL A 1 86 ? -4.704 75.402 22.448 1.00 22.08 86 VAL A C 1
ATOM 546 O O . VAL A 1 86 ? -5.752 74.872 22.102 1.00 22.08 86 VAL A O 1
ATOM 550 N N . ARG A 1 87 ? -4.619 76.694 22.722 1.00 26.41 87 ARG A N 1
ATOM 551 C CA . ARG A 1 87 ? -5.800 77.537 22.636 1.00 26.41 87 ARG A CA 1
ATOM 552 C C . ARG A 1 87 ? -6.436 77.394 21.261 1.00 26.41 87 ARG A C 1
ATOM 553 O O . ARG A 1 87 ? -7.658 77.295 21.143 1.00 26.41 87 ARG A O 1
ATOM 561 N N . GLY A 1 88 ? -5.599 77.365 20.226 1.00 28.75 88 GLY A N 1
ATOM 562 C CA . GLY A 1 88 ? -6.101 77.233 18.870 1.00 28.75 88 GLY A CA 1
ATOM 563 C C . GLY A 1 88 ? -6.793 75.904 18.652 1.00 28.75 88 GLY A C 1
ATOM 564 O O . GLY A 1 88 ? -7.885 75.848 18.092 1.00 28.75 88 GLY A O 1
ATOM 565 N N . VAL A 1 89 ? -6.154 74.827 19.094 1.00 24.42 89 VAL A N 1
ATOM 566 C CA . VAL A 1 89 ? -6.728 73.506 18.942 1.00 24.42 89 VAL A CA 1
ATOM 567 C C . VAL A 1 89 ? -8.024 73.403 19.728 1.00 24.42 89 VAL A C 1
ATOM 568 O O . VAL A 1 89 ? -8.998 72.811 19.265 1.00 24.42 89 VAL A O 1
ATOM 572 N N . VAL A 1 90 ? -8.040 73.991 20.917 1.00 27.16 90 VAL A N 1
ATOM 573 C CA . VAL A 1 90 ? -9.234 73.948 21.744 1.00 27.16 90 VAL A CA 1
ATOM 574 C C . VAL A 1 90 ? -10.406 74.613 21.036 1.00 27.16 90 VAL A C 1
ATOM 575 O O . VAL A 1 90 ? -11.537 74.157 21.144 1.00 27.16 90 VAL A O 1
ATOM 579 N N . ARG A 1 91 ? -10.129 75.685 20.303 1.00 27.37 91 ARG A N 1
ATOM 580 C CA . ARG A 1 91 ? -11.170 76.400 19.579 1.00 27.37 91 ARG A CA 1
ATOM 581 C C . ARG A 1 91 ? -11.631 75.632 18.337 1.00 27.37 91 ARG A C 1
ATOM 582 O O . ARG A 1 91 ? -12.784 75.739 17.919 1.00 27.37 91 ARG A O 1
ATOM 590 N N . GLY A 1 92 ? -10.732 74.848 17.757 1.00 26.35 92 GLY A N 1
ATOM 591 C CA . GLY A 1 92 ? -11.079 74.114 16.559 1.00 26.35 92 GLY A CA 1
ATOM 592 C C . GLY A 1 92 ? -11.784 72.788 16.735 1.00 26.35 92 GLY A C 1
ATOM 593 O O . GLY A 1 92 ? -12.425 72.315 15.800 1.00 26.35 92 GLY A O 1
ATOM 594 N N . ALA A 1 93 ? -11.674 72.184 17.914 1.00 26.48 93 ALA A N 1
ATOM 595 C CA . ALA A 1 93 ? -12.306 70.889 18.167 1.00 26.48 93 ALA A CA 1
ATOM 596 C C . ALA A 1 93 ? -13.230 70.927 19.371 1.00 26.48 93 ALA A C 1
ATOM 597 O O . ALA A 1 93 ? -12.888 70.434 20.444 1.00 26.48 93 ALA A O 1
ATOM 599 N N . PRO A 1 94 ? -14.427 71.501 19.197 1.00 34.72 94 PRO A N 1
ATOM 600 C CA . PRO A 1 94 ? -15.452 71.637 20.234 1.00 34.72 94 PRO A CA 1
ATOM 601 C C . PRO A 1 94 ? -15.957 70.311 20.782 1.00 34.72 94 PRO A C 1
ATOM 602 O O . PRO A 1 94 ? -16.490 70.259 21.889 1.00 34.72 94 PRO A O 1
ATOM 606 N N . HIS A 1 95 ? -15.796 69.241 20.011 1.00 33.61 95 HIS A N 1
ATOM 607 C CA . HIS A 1 95 ? -16.283 67.945 20.454 1.00 33.61 95 HIS A CA 1
ATOM 608 C C . HIS A 1 95 ? -15.209 67.003 20.940 1.00 33.61 95 HIS A C 1
ATOM 609 O O . HIS A 1 95 ? -15.509 65.986 21.560 1.00 33.61 95 HIS A O 1
ATOM 616 N N . ALA A 1 96 ? -13.956 67.343 20.671 1.00 19.93 96 ALA A N 1
ATOM 617 C CA . ALA A 1 96 ? -12.858 66.487 21.079 1.00 19.93 96 ALA A CA 1
ATOM 618 C C . ALA A 1 96 ? -12.368 66.747 22.490 1.00 19.93 96 ALA A C 1
ATOM 619 O O . ALA A 1 96 ? -12.605 67.806 23.059 1.00 19.93 96 ALA A O 1
ATOM 621 N N . LEU A 1 97 ? -11.710 65.743 23.057 1.00 32.56 97 LEU A N 1
ATOM 622 C CA . LEU A 1 97 ? -11.109 65.856 24.370 1.00 32.56 97 LEU A CA 1
ATOM 623 C C . LEU A 1 97 ? -9.697 66.296 24.016 1.00 32.56 97 LEU A C 1
ATOM 624 O O . LEU A 1 97 ? -8.915 65.514 23.478 1.00 32.56 97 LEU A O 1
ATOM 629 N N . VAL A 1 98 ? -9.379 67.551 24.293 1.00 22.62 98 VAL A N 1
ATOM 630 C CA . VAL A 1 98 ? -8.063 68.077 23.972 1.00 22.62 98 VAL A CA 1
ATOM 631 C C . VAL A 1 98 ? -7.065 67.892 25.103 1.00 22.62 98 VAL A C 1
ATOM 632 O O . VAL A 1 98 ? -7.267 68.397 26.208 1.00 22.62 98 VAL A O 1
ATOM 636 N N . VAL A 1 99 ? -5.989 67.166 24.813 1.00 25.32 99 VAL A N 1
ATOM 637 C CA . VAL A 1 99 ? -4.940 66.905 25.796 1.00 25.32 99 VAL A CA 1
ATOM 638 C C . VAL A 1 99 ? -3.681 67.708 25.488 1.00 25.32 99 VAL A C 1
ATOM 639 O O . VAL A 1 99 ? -3.150 67.665 24.376 1.00 25.32 99 VAL A O 1
ATOM 643 N N . ALA A 1 100 ? -3.214 68.444 26.488 1.00 18.18 100 ALA A N 1
ATOM 644 C CA . ALA A 1 100 ? -2.017 69.255 26.341 1.00 18.18 100 ALA A CA 1
ATOM 645 C C . ALA A 1 100 ? -0.848 68.543 26.984 1.00 18.18 100 ALA A C 1
ATOM 646 O O . ALA A 1 100 ? -0.894 68.110 28.131 1.00 18.18 100 ALA A O 1
ATOM 648 N N . ASP A 1 101 ? 0.204 68.449 26.199 1.00 23.83 101 ASP A N 1
ATOM 649 C CA . ASP A 1 101 ? 1.438 67.789 26.549 1.00 23.83 101 ASP A CA 1
ATOM 650 C C . ASP A 1 101 ? 2.397 68.681 27.333 1.00 23.83 101 ASP A C 1
ATOM 651 O O . ASP A 1 101 ? 2.706 69.790 26.909 1.00 23.83 101 ASP A O 1
ATOM 656 N N . LEU A 1 102 ? 2.868 68.200 28.478 1.00 29.30 102 LEU A N 1
ATOM 657 C CA . LEU A 1 102 ? 3.795 68.997 29.272 1.00 29.30 102 LEU A CA 1
ATOM 658 C C . LEU A 1 102 ? 5.201 68.887 28.686 1.00 29.30 102 LEU A C 1
ATOM 659 O O . LEU A 1 102 ? 5.747 67.796 28.535 1.00 29.30 102 LEU A O 1
ATOM 664 N N . PRO A 1 103 ? 5.798 70.036 28.339 1.00 14.77 103 PRO A N 1
ATOM 665 C CA . PRO A 1 103 ? 7.132 70.158 27.754 1.00 14.77 103 PRO A CA 1
ATOM 666 C C . PRO A 1 103 ? 8.221 69.655 28.679 1.00 14.77 103 PRO A C 1
ATOM 667 O O . PRO A 1 103 ? 8.069 69.663 29.896 1.00 14.77 103 PRO A O 1
ATOM 671 N N . PHE A 1 104 ? 9.335 69.244 28.093 1.00 23.43 104 PHE A N 1
ATOM 672 C CA . PHE A 1 104 ? 10.466 68.759 28.861 1.00 23.43 104 PHE A CA 1
ATOM 673 C C . PHE A 1 104 ? 10.915 69.796 29.883 1.00 23.43 104 PHE A C 1
ATOM 674 O O . PHE A 1 104 ? 11.071 70.970 29.562 1.00 23.43 104 PHE A O 1
ATOM 682 N N . GLY A 1 105 ? 11.121 69.354 31.117 1.00 31.57 105 GLY A N 1
ATOM 683 C CA . GLY A 1 105 ? 11.575 70.255 32.152 1.00 31.57 105 GLY A CA 1
ATOM 684 C C . GLY A 1 105 ? 10.500 70.926 32.976 1.00 31.57 105 GLY A C 1
ATOM 685 O O . GLY A 1 105 ? 10.790 71.444 34.050 1.00 31.57 105 GLY A O 1
ATOM 686 N N . SER A 1 106 ? 9.260 70.912 32.506 1.00 18.79 106 SER A N 1
ATOM 687 C CA . SER A 1 106 ? 8.180 71.569 33.241 1.00 18.79 106 SER A CA 1
ATOM 688 C C . SER A 1 106 ? 7.539 70.797 34.417 1.00 18.79 106 SER A C 1
ATOM 689 O O . SER A 1 106 ? 6.717 71.377 35.132 1.00 18.79 106 SER A O 1
ATOM 692 N N . TYR A 1 107 ? 7.924 69.527 34.644 1.00 25.91 107 TYR A N 1
ATOM 693 C CA . TYR A 1 107 ? 7.341 68.693 35.717 1.00 25.91 107 TYR A CA 1
ATOM 694 C C . TYR A 1 107 ? 8.315 67.750 36.403 1.00 25.91 107 TYR A C 1
ATOM 695 O O . TYR A 1 107 ? 7.976 67.077 37.380 1.00 25.91 107 TYR A O 1
ATOM 704 N N . GLU A 1 108 ? 9.526 67.699 35.889 1.00 32.22 108 GLU A N 1
ATOM 705 C CA . GLU A 1 108 ? 10.478 66.802 36.485 1.00 32.22 108 GLU A CA 1
ATOM 706 C C . GLU A 1 108 ? 10.911 67.247 37.883 1.00 32.22 108 GLU A C 1
ATOM 707 O O . GLU A 1 108 ? 11.306 66.430 38.702 1.00 32.22 108 GLU A O 1
ATOM 713 N N . ALA A 1 109 ? 10.807 68.538 38.171 1.00 30.13 109 ALA A N 1
ATOM 714 C CA . ALA A 1 109 ? 11.215 69.043 39.472 1.00 30.13 109 ALA A CA 1
ATOM 715 C C . ALA A 1 109 ? 10.369 68.519 40.626 1.00 30.13 109 ALA A C 1
ATOM 716 O O . ALA A 1 109 ? 10.844 68.428 41.755 1.00 30.13 109 ALA A O 1
ATOM 718 N N . GLY A 1 110 ? 9.121 68.174 40.347 1.00 30.85 110 GLY A N 1
ATOM 719 C CA . GLY A 1 110 ? 8.252 67.692 41.404 1.00 30.85 110 GLY A CA 1
ATOM 720 C C . GLY A 1 110 ? 6.808 68.108 41.192 1.00 30.85 110 GLY A C 1
ATOM 721 O O . GLY A 1 110 ? 6.498 68.761 40.205 1.00 30.85 110 GLY A O 1
ATOM 722 N N . PRO A 1 111 ? 5.903 67.767 42.120 1.00 46.88 111 PRO A N 1
ATOM 723 C CA . PRO A 1 111 ? 4.477 68.097 42.030 1.00 46.88 111 PRO A CA 1
ATOM 724 C C . PRO A 1 111 ? 4.177 69.582 41.860 1.00 46.88 111 PRO A C 1
ATOM 725 O O . PRO A 1 111 ? 3.431 69.978 40.966 1.00 46.88 111 PRO A O 1
ATOM 729 N N . THR A 1 112 ? 4.754 70.398 42.730 1.00 26.64 112 THR A N 1
ATOM 730 C CA . THR A 1 112 ? 4.523 71.831 42.685 1.00 26.64 112 THR A CA 1
ATOM 731 C C . THR A 1 112 ? 4.745 72.397 41.288 1.00 26.64 112 THR A C 1
ATOM 732 O O . THR A 1 112 ? 3.879 73.081 40.739 1.00 26.64 112 THR A O 1
ATOM 736 N N . ALA A 1 113 ? 5.904 72.108 40.712 1.00 23.06 113 ALA A N 1
ATOM 737 C CA . ALA A 1 113 ? 6.211 72.587 39.374 1.00 23.06 113 ALA A CA 1
ATOM 738 C C . ALA A 1 113 ? 5.181 72.056 38.387 1.00 23.06 113 ALA A C 1
ATOM 739 O O . ALA A 1 113 ? 4.540 72.825 37.678 1.00 23.06 113 ALA A O 1
ATOM 741 N N . ALA A 1 114 ? 5.027 70.736 38.357 1.00 21.78 114 ALA A N 1
ATOM 742 C CA . ALA A 1 114 ? 4.086 70.082 37.459 1.00 21.78 114 ALA A CA 1
ATOM 743 C C . ALA A 1 114 ? 2.677 70.649 37.577 1.00 21.78 114 ALA A C 1
ATOM 744 O O . ALA A 1 114 ? 2.008 70.869 36.563 1.00 21.78 114 ALA A O 1
ATOM 746 N N . LEU A 1 115 ? 2.227 70.892 38.806 1.00 23.63 115 LEU A N 1
ATOM 747 C CA . LEU A 1 115 ? 0.897 71.439 39.014 1.00 23.63 115 LEU A CA 1
ATOM 748 C C . LEU A 1 115 ? 0.764 72.829 38.410 1.00 23.63 115 LEU A C 1
ATOM 749 O O . LEU A 1 115 ? -0.225 73.134 37.747 1.00 23.63 115 LEU A O 1
ATOM 754 N N . ALA A 1 116 ? 1.762 73.673 38.631 1.00 27.03 116 ALA A N 1
ATOM 755 C CA . ALA A 1 116 ? 1.716 75.022 38.087 1.00 27.03 116 ALA A CA 1
ATOM 756 C C . ALA A 1 116 ? 1.652 74.967 36.568 1.00 27.03 116 ALA A C 1
ATOM 757 O O . ALA A 1 116 ? 0.857 75.671 35.950 1.00 27.03 116 ALA A O 1
ATOM 759 N N . ALA A 1 117 ? 2.488 74.123 35.973 1.00 16.79 117 ALA A N 1
ATOM 760 C CA . ALA A 1 117 ? 2.527 73.975 34.524 1.00 16.79 117 ALA A CA 1
ATOM 761 C C . ALA A 1 117 ? 1.184 73.513 33.970 1.00 16.79 117 ALA A C 1
ATOM 762 O O . ALA A 1 117 ? 0.643 74.112 33.041 1.00 16.79 117 ALA A O 1
ATOM 764 N N . ALA A 1 118 ? 0.655 72.441 34.542 1.00 30.40 118 ALA A N 1
ATOM 765 C CA . ALA A 1 118 ? -0.623 71.895 34.107 1.00 30.40 118 ALA A CA 1
ATOM 766 C C . ALA A 1 118 ? -1.726 72.929 34.249 1.00 30.40 118 ALA A C 1
ATOM 767 O O . ALA A 1 118 ? -2.563 73.091 33.359 1.00 30.40 118 ALA A O 1
ATOM 769 N N . THR A 1 119 ? -1.726 73.626 35.378 1.00 15.30 119 THR A N 1
ATOM 770 C CA . THR A 1 119 ? -2.730 74.647 35.629 1.00 15.30 119 THR A CA 1
ATOM 771 C C . THR A 1 119 ? -2.733 75.713 34.528 1.00 15.30 119 THR A C 1
ATOM 772 O O . THR A 1 119 ? -3.784 76.268 34.187 1.00 15.30 119 THR A O 1
ATOM 776 N N . ARG A 1 120 ? -1.554 76.000 33.981 1.00 28.28 120 ARG A N 1
ATOM 777 C CA . ARG A 1 120 ? -1.456 76.990 32.925 1.00 28.28 120 ARG A CA 1
ATOM 778 C C . ARG A 1 120 ? -2.143 76.455 31.690 1.00 28.28 120 ARG A C 1
ATOM 779 O O . ARG A 1 120 ? -2.898 77.171 31.031 1.00 28.28 120 ARG A O 1
ATOM 787 N N . PHE A 1 121 ? -1.886 75.185 31.388 1.00 19.60 121 PHE A N 1
ATOM 788 C CA . PHE A 1 121 ? -2.484 74.557 30.218 1.00 19.60 121 PHE A CA 1
ATOM 789 C C . PHE A 1 121 ? -3.997 74.485 30.286 1.00 19.60 121 PHE A C 1
ATOM 790 O O . PHE A 1 121 ? -4.659 74.529 29.256 1.00 19.60 121 PHE A O 1
ATOM 798 N N . LEU A 1 122 ? -4.548 74.393 31.492 1.00 23.44 122 LEU A N 1
ATOM 799 C CA . LEU A 1 122 ? -5.992 74.339 31.624 1.00 23.44 122 LEU A CA 1
ATOM 800 C C . LEU A 1 122 ? -6.608 75.722 31.663 1.00 23.44 122 LEU A C 1
ATOM 801 O O . LEU A 1 122 ? -7.454 76.042 30.835 1.00 23.44 122 LEU A O 1
ATOM 806 N N . LYS A 1 123 ? -6.184 76.544 32.617 1.00 19.07 123 LYS A N 1
ATOM 807 C CA . LYS A 1 123 ? -6.728 77.892 32.765 1.00 19.07 123 LYS A CA 1
ATOM 808 C C . LYS A 1 123 ? -6.448 78.804 31.573 1.00 19.07 123 LYS A C 1
ATOM 809 O O . LYS A 1 123 ? -7.290 79.618 31.187 1.00 19.07 123 LYS A O 1
ATOM 815 N N . ASP A 1 124 ? -5.263 78.664 30.992 1.00 22.83 124 ASP A N 1
ATOM 816 C CA . ASP A 1 124 ? -4.871 79.497 29.872 1.00 22.83 124 ASP A CA 1
ATOM 817 C C . ASP A 1 124 ? -5.097 78.779 28.553 1.00 22.83 124 ASP A C 1
ATOM 818 O O . ASP A 1 124 ? -5.842 79.253 27.702 1.00 22.83 124 ASP A O 1
ATOM 823 N N . GLY A 1 125 ? -4.448 77.633 28.388 1.00 34.44 125 GLY A N 1
ATOM 824 C CA . GLY A 1 125 ? -4.581 76.879 27.160 1.00 34.44 125 GLY A CA 1
ATOM 825 C C . GLY A 1 125 ? -5.990 76.400 26.886 1.00 34.44 125 GLY A C 1
ATOM 826 O O . GLY A 1 125 ? -6.378 76.218 25.736 1.00 34.44 125 GLY A O 1
ATOM 827 N N . GLY A 1 126 ? -6.760 76.179 27.941 1.00 22.26 126 GLY A N 1
ATOM 828 C CA . GLY A 1 126 ? -8.123 75.724 27.754 1.00 22.26 126 GLY A CA 1
ATOM 829 C C . GLY A 1 126 ? -8.205 74.228 27.539 1.00 22.26 126 GLY A C 1
ATOM 830 O O . GLY A 1 126 ? -9.262 73.697 27.182 1.00 22.26 126 GLY A O 1
ATOM 831 N N . ALA A 1 127 ? -7.085 73.546 27.751 1.00 20.62 127 ALA A N 1
ATOM 832 C CA . ALA A 1 127 ? -7.037 72.100 27.593 1.00 20.62 127 ALA A CA 1
ATOM 833 C C . ALA A 1 127 ? -7.972 71.435 28.588 1.00 20.62 127 ALA A C 1
ATOM 834 O O . ALA A 1 127 ? -8.382 72.049 29.576 1.00 20.62 127 ALA A O 1
ATOM 836 N N . HIS A 1 128 ? -8.310 70.177 28.321 1.00 23.10 128 HIS A N 1
ATOM 837 C CA . HIS A 1 128 ? -9.183 69.413 29.208 1.00 23.10 128 HIS A CA 1
ATOM 838 C C . HIS A 1 128 ? -8.331 68.489 30.068 1.00 23.10 128 HIS A C 1
ATOM 839 O O . HIS A 1 128 ? -8.721 68.108 31.168 1.00 23.10 128 HIS A O 1
ATOM 846 N N . ALA A 1 129 ? -7.164 68.125 29.549 1.00 21.63 129 ALA A N 1
ATOM 847 C CA . ALA A 1 129 ? -6.259 67.230 30.250 1.00 21.63 129 ALA A CA 1
ATOM 848 C C . ALA A 1 129 ? -4.843 67.464 29.777 1.00 21.63 129 ALA A C 1
ATOM 849 O O . ALA A 1 129 ? -4.625 68.112 28.761 1.00 21.63 129 ALA A O 1
ATOM 851 N N . VAL A 1 130 ? -3.879 66.931 30.514 1.00 19.09 130 VAL A N 1
ATOM 852 C CA . VAL A 1 130 ? -2.481 67.083 30.142 1.00 19.09 130 VAL A CA 1
ATOM 853 C C . VAL A 1 130 ? -1.813 65.716 30.076 1.00 19.09 130 VAL A C 1
ATOM 854 O O . VAL A 1 130 ? -2.294 64.755 30.682 1.00 19.09 130 VAL A O 1
ATOM 858 N N . LYS A 1 131 ? -0.719 65.627 29.322 1.00 32.42 131 LYS A N 1
ATOM 859 C CA . LYS A 1 131 ? 0.017 64.379 29.202 1.00 32.42 131 LYS A CA 1
ATOM 860 C C . LYS A 1 131 ? 1.371 64.567 29.875 1.00 32.42 131 LYS A C 1
ATOM 861 O O . LYS A 1 131 ? 2.132 65.469 29.531 1.00 32.42 131 LYS A O 1
ATOM 867 N N . LEU A 1 132 ? 1.658 63.705 30.844 1.00 30.86 132 LEU A N 1
ATOM 868 C CA . LEU A 1 132 ? 2.895 63.756 31.607 1.00 30.86 132 LEU A CA 1
ATOM 869 C C . LEU A 1 132 ? 3.706 62.520 31.268 1.00 30.86 132 LEU A C 1
ATOM 870 O O . LEU A 1 132 ? 3.289 61.413 31.573 1.00 30.86 132 LEU A O 1
ATOM 875 N N . GLU A 1 133 ? 4.860 62.697 30.642 1.00 39.83 133 GLU A N 1
ATOM 876 C CA . GLU A 1 133 ? 5.680 61.553 30.269 1.00 39.83 133 GLU A CA 1
ATOM 877 C C . GLU A 1 133 ? 6.573 61.097 31.415 1.00 39.83 133 GLU A C 1
ATOM 878 O O . GLU A 1 133 ? 7.253 61.910 32.045 1.00 39.83 133 GLU A O 1
ATOM 884 N N . GLY A 1 134 ? 6.570 59.795 31.681 1.00 33.38 134 GLY A N 1
ATOM 885 C CA . GLY A 1 134 ? 7.396 59.261 32.745 1.00 33.38 134 GLY A CA 1
ATOM 886 C C . GLY A 1 134 ? 6.855 57.997 33.382 1.00 33.38 134 GLY A C 1
ATOM 887 O O . GLY A 1 134 ? 5.695 57.630 33.183 1.00 33.38 134 GLY A O 1
ATOM 888 N N . GLY A 1 135 ? 7.710 57.328 34.152 1.00 29.07 135 GLY A N 1
ATOM 889 C CA . GLY A 1 135 ? 7.319 56.106 34.829 1.00 29.07 135 GLY A CA 1
ATOM 890 C C . GLY A 1 135 ? 7.088 56.347 36.307 1.00 29.07 135 GLY A C 1
ATOM 891 O O . GLY A 1 135 ? 6.587 57.402 36.697 1.00 29.07 135 GLY A O 1
ATOM 892 N N . GLU A 1 136 ? 7.454 55.369 37.131 1.00 42.26 136 GLU A N 1
ATOM 893 C CA . GLU A 1 136 ? 7.280 55.473 38.576 1.00 42.26 136 GLU A CA 1
ATOM 894 C C . GLU A 1 136 ? 7.748 56.817 39.107 1.00 42.26 136 GLU A C 1
ATOM 895 O O . GLU A 1 136 ? 7.060 57.458 39.897 1.00 42.26 136 GLU A O 1
ATOM 901 N N . ARG A 1 137 ? 8.923 57.237 38.660 1.00 38.37 137 ARG A N 1
ATOM 902 C CA . ARG A 1 137 ? 9.516 58.496 39.092 1.00 38.37 137 ARG A CA 1
ATOM 903 C C . ARG A 1 137 ? 8.569 59.695 39.015 1.00 38.37 137 ARG A C 1
ATOM 904 O O . ARG A 1 137 ? 8.802 60.713 39.658 1.00 38.37 137 ARG A O 1
ATOM 912 N N . VAL A 1 138 ? 7.491 59.569 38.252 1.00 24.19 138 VAL A N 1
ATOM 913 C CA . VAL A 1 138 ? 6.557 60.678 38.061 1.00 24.19 138 VAL A CA 1
ATOM 914 C C . VAL A 1 138 ? 5.201 60.490 38.738 1.00 24.19 138 VAL A C 1
ATOM 915 O O . VAL A 1 138 ? 4.301 61.317 38.606 1.00 24.19 138 VAL A O 1
ATOM 919 N N . ALA A 1 139 ? 5.058 59.404 39.479 1.00 36.55 139 ALA A N 1
ATOM 920 C CA . ALA A 1 139 ? 3.796 59.125 40.145 1.00 36.55 139 ALA A CA 1
ATOM 921 C C . ALA A 1 139 ? 3.370 60.259 41.066 1.00 36.55 139 ALA A C 1
ATOM 922 O O . ALA A 1 139 ? 2.202 60.656 41.084 1.00 36.55 139 ALA A O 1
ATOM 924 N N . GLU A 1 140 ? 4.318 60.788 41.828 1.00 28.68 140 GLU A N 1
ATOM 925 C CA . GLU A 1 140 ? 3.996 61.859 42.751 1.00 28.68 140 GLU A CA 1
ATOM 926 C C . GLU A 1 140 ? 3.328 63.022 42.015 1.00 28.68 140 GLU A C 1
ATOM 927 O O . GLU A 1 140 ? 2.318 63.565 42.469 1.00 28.68 140 GLU A O 1
ATOM 933 N N . GLN A 1 141 ? 3.892 63.398 40.873 1.00 32.39 141 GLN A N 1
ATOM 934 C CA . GLN A 1 141 ? 3.334 64.490 40.092 1.00 32.39 141 GLN A CA 1
ATOM 935 C C . GLN A 1 141 ? 1.942 64.151 39.585 1.00 32.39 141 GLN A C 1
ATOM 936 O O . GLN A 1 141 ? 1.022 64.963 39.692 1.00 32.39 141 GLN A O 1
ATOM 942 N N . ILE A 1 142 ? 1.784 62.955 39.030 1.00 29.64 142 ILE A N 1
ATOM 943 C CA . ILE A 1 142 ? 0.487 62.550 38.515 1.00 29.64 142 ILE A CA 1
ATOM 944 C C . ILE A 1 142 ? -0.558 62.585 39.627 1.00 29.64 142 ILE A C 1
ATOM 945 O O . ILE A 1 142 ? -1.683 63.032 39.415 1.00 29.64 142 ILE A O 1
ATOM 950 N N . ALA A 1 143 ? -0.184 62.125 40.816 1.00 25.71 143 ALA A N 1
ATOM 951 C CA . ALA A 1 143 ? -1.109 62.129 41.943 1.00 25.71 143 ALA A CA 1
ATOM 952 C C . ALA A 1 143 ? -1.546 63.547 42.321 1.00 25.71 143 ALA A C 1
ATOM 953 O O . ALA A 1 143 ? -2.738 63.795 42.508 1.00 25.71 143 ALA A O 1
ATOM 955 N N . CYS A 1 144 ? -0.593 64.474 42.433 1.00 19.15 144 CYS A N 1
ATOM 956 C CA . CYS A 1 144 ? -0.930 65.850 42.786 1.00 19.15 144 CYS A CA 1
ATOM 957 C C . CYS A 1 144 ? -1.934 66.447 41.794 1.00 19.15 144 CYS A C 1
ATOM 958 O O . CYS A 1 144 ? -2.982 66.966 42.201 1.00 19.15 144 CYS A O 1
ATOM 961 N N . LEU A 1 145 ? -1.624 66.366 40.500 1.00 17.95 145 LEU A N 1
ATOM 962 C CA . LEU A 1 145 ? -2.522 66.910 39.487 1.00 17.95 145 LEU A CA 1
ATOM 963 C C . LEU A 1 145 ? -3.896 66.255 39.558 1.00 17.95 145 LEU A C 1
ATOM 964 O O . LEU A 1 145 ? -4.923 66.939 39.629 1.00 17.95 145 LEU A O 1
ATOM 969 N N . THR A 1 146 ? -3.904 64.925 39.546 1.00 18.20 146 THR A N 1
ATOM 970 C CA . THR A 1 146 ? -5.142 64.156 39.599 1.00 18.20 146 THR A CA 1
ATOM 971 C C . THR A 1 146 ? -5.989 64.574 40.790 1.00 18.20 146 THR A C 1
ATOM 972 O O . THR A 1 146 ? -7.199 64.762 40.672 1.00 18.20 146 THR A O 1
ATOM 976 N N . ALA A 1 147 ? -5.343 64.738 41.936 1.00 24.52 147 ALA A N 1
ATOM 977 C CA . ALA A 1 147 ? -6.050 65.142 43.138 1.00 24.52 147 ALA A CA 1
ATOM 978 C C . ALA A 1 147 ? -6.531 66.581 43.028 1.00 24.52 147 ALA A C 1
ATOM 979 O O . ALA A 1 147 ? -7.489 66.974 43.691 1.00 24.52 147 ALA A O 1
ATOM 981 N N . ALA A 1 148 ? -5.861 67.365 42.191 1.00 29.45 148 ALA A N 1
ATOM 982 C CA . ALA A 1 148 ? -6.228 68.758 42.011 1.00 29.45 148 ALA A CA 1
ATOM 983 C C . ALA A 1 148 ? -7.436 68.860 41.114 1.00 29.45 148 ALA A C 1
ATOM 984 O O . ALA A 1 148 ? -8.048 69.927 40.999 1.00 29.45 148 ALA A O 1
ATOM 986 N N . GLY A 1 149 ? -7.777 67.743 40.478 1.00 25.40 149 GLY A N 1
ATOM 987 C CA . GLY A 1 149 ? -8.906 67.730 39.568 1.00 25.40 149 GLY A CA 1
ATOM 988 C C . GLY A 1 149 ? -8.468 67.879 38.118 1.00 25.40 149 GLY A C 1
ATOM 989 O O . GLY A 1 149 ? -9.276 68.209 37.249 1.00 25.40 149 GLY A O 1
ATOM 990 N N . ILE A 1 150 ? -7.187 67.638 37.856 1.00 26.26 150 ILE A N 1
ATOM 991 C CA . ILE A 1 150 ? -6.654 67.744 36.507 1.00 26.26 150 ILE A CA 1
ATOM 992 C C . ILE A 1 150 ? -6.460 66.367 35.902 1.00 26.26 150 ILE A C 1
ATOM 993 O O . ILE A 1 150 ? -5.649 65.572 36.383 1.00 26.26 150 ILE A O 1
ATOM 998 N N . PRO A 1 151 ? -7.210 66.061 34.837 1.00 20.71 151 PRO A N 1
ATOM 999 C CA . PRO A 1 151 ? -7.114 64.769 34.152 1.00 20.71 151 PRO A CA 1
ATOM 1000 C C . PRO A 1 151 ? -5.715 64.593 33.591 1.00 20.71 151 PRO A C 1
ATOM 1001 O O . PRO A 1 151 ? -5.225 65.446 32.862 1.00 20.71 151 PRO A O 1
ATOM 1005 N N . VAL A 1 152 ? -5.072 63.486 33.928 1.00 28.32 152 VAL A N 1
ATOM 1006 C CA . VAL A 1 152 ? -3.721 63.238 33.450 1.00 28.32 152 VAL A CA 1
ATOM 1007 C C . VAL A 1 152 ? -3.618 61.981 32.610 1.00 28.32 152 VAL A C 1
ATOM 1008 O O . VAL A 1 152 ? -4.070 60.910 33.013 1.00 28.32 152 VAL A O 1
ATOM 1012 N N . MET A 1 153 ? -3.026 62.126 31.432 1.00 27.47 153 MET A N 1
ATOM 1013 C CA . MET A 1 153 ? -2.809 60.992 30.553 1.00 27.47 153 MET A CA 1
ATOM 1014 C C . MET A 1 153 ? -1.340 60.650 30.751 1.00 27.47 153 MET A C 1
ATOM 1015 O O . MET A 1 153 ? -0.472 61.486 30.550 1.00 27.47 153 MET A O 1
ATOM 1020 N N . ALA A 1 154 ? -1.059 59.431 31.178 1.00 15.36 154 ALA A N 1
ATOM 1021 C CA . ALA A 1 154 ? 0.316 59.035 31.396 1.00 15.36 154 ALA A CA 1
ATOM 1022 C C . ALA A 1 154 ? 0.967 58.639 30.083 1.00 15.36 154 ALA A C 1
ATOM 1023 O O . ALA A 1 154 ? 0.296 58.509 29.061 1.00 15.36 154 ALA A O 1
ATOM 1025 N N . HIS A 1 155 ? 2.281 58.441 30.124 1.00 22.60 155 HIS A N 1
ATOM 1026 C CA . HIS A 1 155 ? 3.057 58.085 28.944 1.00 22.60 155 HIS A CA 1
ATOM 1027 C C . HIS A 1 155 ? 4.278 57.307 29.411 1.00 22.60 155 HIS A C 1
ATOM 1028 O O . HIS A 1 155 ? 5.180 57.864 30.017 1.00 22.60 155 HIS A O 1
ATOM 1035 N N . ILE A 1 156 ? 4.287 56.008 29.142 1.00 24.37 156 ILE A N 1
ATOM 1036 C CA . ILE A 1 156 ? 5.394 55.144 29.532 1.00 24.37 156 ILE A CA 1
ATOM 1037 C C . ILE A 1 156 ? 6.025 54.501 28.300 1.00 24.37 156 ILE A C 1
ATOM 1038 O O . ILE A 1 156 ? 5.406 54.424 27.236 1.00 24.37 156 ILE A O 1
ATOM 1043 N N . GLY A 1 157 ? 7.260 54.040 28.450 1.00 27.10 157 GLY A N 1
ATOM 1044 C CA . GLY A 1 157 ? 7.944 53.422 27.336 1.00 27.10 157 GLY A CA 1
ATOM 1045 C C . GLY A 1 157 ? 8.724 52.182 27.722 1.00 27.10 157 GLY A C 1
ATOM 1046 O O . GLY A 1 157 ? 8.647 51.705 28.852 1.00 27.10 157 GLY A O 1
ATOM 1047 N N . PHE A 1 158 ? 9.481 51.661 26.764 1.00 44.71 158 PHE A N 1
ATOM 1048 C CA . PHE A 1 158 ? 10.287 50.471 26.972 1.00 44.71 158 PHE A CA 1
ATOM 1049 C C . PHE A 1 158 ? 11.725 50.797 26.591 1.00 44.71 158 PHE A C 1
ATOM 1050 O O . PHE A 1 158 ? 12.016 51.126 25.435 1.00 44.71 158 PHE A O 1
ATOM 1058 N N . THR A 1 159 ? 12.628 50.701 27.557 1.00 68.30 159 THR A N 1
ATOM 1059 C CA . THR A 1 159 ? 14.026 51.006 27.293 1.00 68.30 159 THR A CA 1
ATOM 1060 C C . THR A 1 159 ? 14.933 49.850 27.706 1.00 68.30 159 THR A C 1
ATOM 1061 O O . THR A 1 159 ? 15.310 49.729 28.875 1.00 68.30 159 THR A O 1
ATOM 1065 N N . PRO A 1 160 ? 15.301 48.986 26.743 1.00 74.82 160 PRO A N 1
ATOM 1066 C CA . PRO A 1 160 ? 16.167 47.820 26.979 1.00 74.82 160 PRO A CA 1
ATOM 1067 C C . PRO A 1 160 ? 17.396 48.121 27.841 1.00 74.82 160 PRO A C 1
ATOM 1068 O O . PRO A 1 160 ? 18.210 48.975 27.495 1.00 74.82 160 PRO A O 1
ATOM 1072 N N . GLY A 1 175 ? 14.494 42.536 28.805 1.00 88.52 175 GLY A N 1
ATOM 1073 C CA . GLY A 1 175 ? 14.690 41.853 30.073 1.00 88.52 175 GLY A CA 1
ATOM 1074 C C . GLY A 1 175 ? 14.061 42.602 31.239 1.00 88.52 175 GLY A C 1
ATOM 1075 O O . GLY A 1 175 ? 12.832 42.697 31.335 1.00 88.52 175 GLY A O 1
ATOM 1076 N N . ASP A 1 176 ? 14.897 43.129 32.133 1.00 70.84 176 ASP A N 1
ATOM 1077 C CA . ASP A 1 176 ? 14.412 43.888 33.284 1.00 70.84 176 ASP A CA 1
ATOM 1078 C C . ASP A 1 176 ? 13.554 45.040 32.794 1.00 70.84 176 ASP A C 1
ATOM 1079 O O . ASP A 1 176 ? 12.671 45.522 33.507 1.00 70.84 176 ASP A O 1
ATOM 1084 N N . ALA A 1 177 ? 13.838 45.479 31.571 1.00 40.53 177 ALA A N 1
ATOM 1085 C CA . ALA A 1 177 ? 13.116 46.574 30.955 1.00 40.53 177 ALA A CA 1
ATOM 1086 C C . ALA A 1 177 ? 11.608 46.330 31.004 1.00 40.53 177 ALA A C 1
ATOM 1087 O O . ALA A 1 177 ? 10.839 47.196 31.434 1.00 40.53 177 ALA A O 1
ATOM 1089 N N . ALA A 1 178 ? 11.192 45.143 30.572 1.00 40.10 178 ALA A N 1
ATOM 1090 C CA . ALA A 1 178 ? 9.775 44.791 30.558 1.00 40.10 178 ALA A CA 1
ATOM 1091 C C . ALA A 1 178 ? 9.174 44.883 31.951 1.00 40.10 178 ALA A C 1
ATOM 1092 O O . ALA A 1 178 ? 7.995 45.201 32.109 1.00 40.10 178 ALA A O 1
ATOM 1094 N N . GLU A 1 179 ? 9.991 44.599 32.959 1.00 37.21 179 GLU A N 1
ATOM 1095 C CA . GLU A 1 179 ? 9.542 44.666 34.344 1.00 37.21 179 GLU A CA 1
ATOM 1096 C C . GLU A 1 179 ? 9.220 46.114 34.686 1.00 37.21 179 GLU A C 1
ATOM 1097 O O . GLU A 1 179 ? 8.140 46.420 35.202 1.00 37.21 179 GLU A O 1
ATOM 1103 N N . GLN A 1 180 ? 10.175 46.995 34.389 1.00 34.07 180 GLN A N 1
ATOM 1104 C CA . GLN A 1 180 ? 10.034 48.419 34.656 1.00 34.07 180 GLN A CA 1
ATOM 1105 C C . GLN A 1 180 ? 8.820 49.004 33.940 1.00 34.07 180 GLN A C 1
ATOM 1106 O O . GLN A 1 180 ? 8.050 49.761 34.530 1.00 34.07 180 GLN A O 1
ATOM 1112 N N . THR A 1 181 ? 8.656 48.655 32.667 1.00 29.96 181 THR A N 1
ATOM 1113 C CA . THR A 1 181 ? 7.525 49.141 31.892 1.00 29.96 181 THR A CA 1
ATOM 1114 C C . THR A 1 181 ? 6.248 48.817 32.667 1.00 29.96 181 THR A C 1
ATOM 1115 O O . THR A 1 181 ? 5.366 49.664 32.840 1.00 29.96 181 THR A O 1
ATOM 1119 N N . ILE A 1 182 ? 6.173 47.578 33.138 1.00 32.98 182 ILE A N 1
ATOM 1120 C CA . ILE A 1 182 ? 5.035 47.097 33.905 1.00 32.98 182 ILE A CA 1
ATOM 1121 C C . ILE A 1 182 ? 4.887 47.900 35.196 1.00 32.98 182 ILE A C 1
ATOM 1122 O O . ILE A 1 182 ? 3.798 48.364 35.531 1.00 32.98 182 ILE A O 1
ATOM 1127 N N . ALA A 1 183 ? 5.990 48.060 35.919 1.00 61.11 183 ALA A N 1
ATOM 1128 C CA . ALA A 1 183 ? 5.968 48.823 37.161 1.00 61.11 183 ALA A CA 1
ATOM 1129 C C . ALA A 1 183 ? 5.439 50.234 36.878 1.00 61.11 183 ALA A C 1
ATOM 1130 O O . ALA A 1 183 ? 4.617 50.761 37.634 1.00 61.11 183 ALA A O 1
ATOM 1132 N N . ASP A 1 184 ? 5.914 50.831 35.784 1.00 29.62 184 ASP A N 1
ATOM 1133 C CA . ASP A 1 184 ? 5.491 52.167 35.400 1.00 29.62 184 ASP A CA 1
ATOM 1134 C C . ASP A 1 184 ? 4.000 52.177 35.085 1.00 29.62 184 ASP A C 1
ATOM 1135 O O . ASP A 1 184 ? 3.260 53.032 35.571 1.00 29.62 184 ASP A O 1
ATOM 1140 N N . ALA A 1 185 ? 3.558 51.221 34.276 1.00 34.22 185 ALA A N 1
ATOM 1141 C CA . ALA A 1 185 ? 2.151 51.135 33.914 1.00 34.22 185 ALA A CA 1
ATOM 1142 C C . ALA A 1 185 ? 1.293 51.072 35.179 1.00 34.22 185 ALA A C 1
ATOM 1143 O O . ALA A 1 185 ? 0.264 51.740 35.286 1.00 34.22 185 ALA A O 1
ATOM 1145 N N . ILE A 1 186 ? 1.734 50.275 36.142 1.00 32.55 186 ILE A N 1
ATOM 1146 C CA . ILE A 1 186 ? 1.011 50.123 37.398 1.00 32.55 186 ILE A CA 1
ATOM 1147 C C . ILE A 1 186 ? 1.046 51.406 38.228 1.00 32.55 186 ILE A C 1
ATOM 1148 O O . ILE A 1 186 ? 0.004 51.935 38.610 1.00 32.55 186 ILE A O 1
ATOM 1153 N N . ALA A 1 187 ? 2.248 51.897 38.506 1.00 30.08 187 ALA A N 1
ATOM 1154 C CA . ALA A 1 187 ? 2.425 53.113 39.294 1.00 30.08 187 ALA A CA 1
ATOM 1155 C C . ALA A 1 187 ? 1.636 54.284 38.712 1.00 30.08 187 ALA A C 1
ATOM 1156 O O . ALA A 1 187 ? 0.933 55.004 39.431 1.00 30.08 187 ALA A O 1
ATOM 1158 N N . VAL A 1 188 ? 1.765 54.464 37.401 1.00 23.70 188 VAL A N 1
ATOM 1159 C CA . VAL A 1 188 ? 1.096 55.540 36.701 1.00 23.70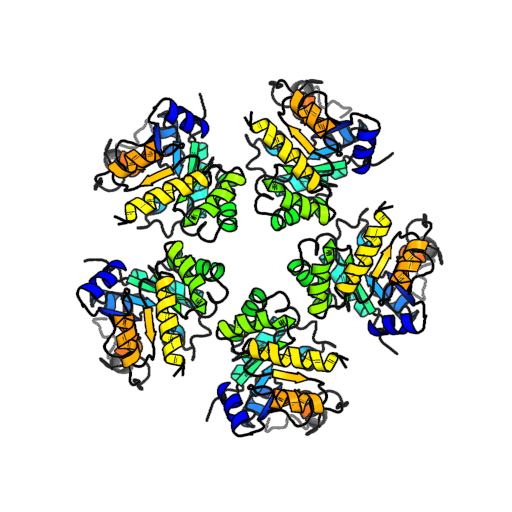 188 VAL A CA 1
ATOM 1160 C C . VAL A 1 188 ? -0.418 55.504 36.888 1.00 23.70 188 VAL A C 1
ATOM 1161 O O . VAL A 1 188 ? -1.046 56.534 37.150 1.00 23.70 188 VAL A O 1
ATOM 1165 N N . ALA A 1 189 ? -1.006 54.319 36.761 1.00 29.90 189 ALA A N 1
ATOM 1166 C CA . ALA A 1 189 ? -2.451 54.174 36.929 1.00 29.90 189 ALA A CA 1
ATOM 1167 C C . ALA A 1 189 ? -2.826 54.395 38.386 1.00 29.90 189 ALA A C 1
ATOM 1168 O O . ALA A 1 189 ? -3.841 55.016 38.682 1.00 29.90 189 ALA A O 1
ATOM 1170 N N . GLU A 1 190 ? -2.001 53.879 39.291 1.00 34.68 190 GLU A N 1
ATOM 1171 C CA . GLU A 1 190 ? -2.231 54.040 40.721 1.00 34.68 190 GLU A CA 1
ATOM 1172 C C . GLU A 1 190 ? -2.275 55.526 41.057 1.00 34.68 190 GLU A C 1
ATOM 1173 O O . GLU A 1 190 ? -3.075 55.957 41.881 1.00 34.68 190 GLU A O 1
ATOM 1179 N N . ALA A 1 191 ? -1.404 56.298 40.412 1.00 32.81 191 ALA A N 1
ATOM 1180 C CA . ALA A 1 191 ? -1.320 57.737 40.639 1.00 32.81 191 ALA A CA 1
ATOM 1181 C C . ALA A 1 191 ? -2.597 58.478 40.247 1.00 32.81 191 ALA A C 1
ATOM 1182 O O . ALA A 1 191 ? -2.850 59.583 40.735 1.00 32.81 191 ALA A O 1
ATOM 1184 N N . GLY A 1 192 ? -3.390 57.881 39.360 1.00 23.26 192 GLY A N 1
ATOM 1185 C CA . GLY A 1 192 ? -4.634 58.513 38.962 1.00 23.26 192 GLY A CA 1
ATOM 1186 C C . GLY A 1 192 ? -4.833 58.746 37.480 1.00 23.26 192 GLY A C 1
ATOM 1187 O O . GLY A 1 192 ? -5.902 59.182 37.080 1.00 23.26 192 GLY A O 1
ATOM 1188 N N . ALA A 1 193 ? -3.826 58.465 36.660 1.00 24.14 193 ALA A N 1
ATOM 1189 C CA . ALA A 1 193 ? -3.951 58.672 35.222 1.00 24.14 193 ALA A CA 1
ATOM 1190 C C . ALA A 1 193 ? -5.238 58.047 34.680 1.00 24.14 193 ALA A C 1
ATOM 1191 O O . ALA A 1 193 ? -5.552 56.903 34.991 1.00 24.14 193 ALA A O 1
ATOM 1193 N N . PHE A 1 194 ? -5.987 58.795 33.875 1.00 26.46 194 PHE A N 1
ATOM 1194 C CA . PHE A 1 194 ? -7.230 58.279 33.310 1.00 26.46 194 PHE A CA 1
ATOM 1195 C C . PHE A 1 194 ? -6.948 57.398 32.093 1.00 26.46 194 PHE A C 1
ATOM 1196 O O . PHE A 1 194 ? -7.837 56.732 31.569 1.00 26.46 194 PHE A O 1
ATOM 1204 N N . ALA A 1 195 ? -5.697 57.396 31.654 1.00 17.35 195 ALA A N 1
ATOM 1205 C CA . ALA A 1 195 ? -5.284 56.601 30.503 1.00 17.35 195 ALA A CA 1
ATOM 1206 C C . ALA A 1 195 ? -3.774 56.655 30.417 1.00 17.35 195 ALA A C 1
ATOM 1207 O O . ALA A 1 195 ? -3.149 57.483 31.069 1.00 17.35 195 ALA A O 1
ATOM 1209 N N . VAL A 1 196 ? -3.183 55.778 29.617 1.00 24.58 196 VAL A N 1
ATOM 1210 C CA . VAL A 1 196 ? -1.733 55.767 29.489 1.00 24.58 196 VAL A CA 1
ATOM 1211 C C . VAL A 1 196 ? -1.264 55.434 28.078 1.00 24.58 196 VAL A C 1
ATOM 1212 O O . VAL A 1 196 ? -1.814 54.559 27.411 1.00 24.58 196 VAL A O 1
ATOM 1216 N N . VAL A 1 197 ? -0.241 56.150 27.634 1.00 30.69 197 VAL A N 1
ATOM 1217 C CA . VAL A 1 197 ? 0.320 55.953 26.312 1.00 30.69 197 VAL A CA 1
ATOM 1218 C C . VAL A 1 197 ? 1.508 55.016 26.393 1.00 30.69 197 VAL A C 1
ATOM 1219 O O . VAL A 1 197 ? 2.392 55.195 27.220 1.00 30.69 197 VAL A O 1
ATOM 1223 N N . MET A 1 198 ? 1.512 54.005 25.535 1.00 35.07 198 MET A N 1
ATOM 1224 C CA . MET A 1 198 ? 2.601 53.081 25.491 1.00 35.07 198 MET A CA 1
ATOM 1225 C C . MET A 1 198 ? 3.294 53.280 24.166 1.00 35.07 198 MET A C 1
ATOM 1226 O O . MET A 1 198 ? 2.755 52.921 23.109 1.00 35.07 198 MET A O 1
ATOM 1231 N N . GLU A 1 199 ? 4.488 53.858 24.224 1.00 39.04 199 GLU A N 1
ATOM 1232 C CA . GLU A 1 199 ? 5.248 54.158 23.016 1.00 39.04 199 GLU A CA 1
ATOM 1233 C C . GLU A 1 199 ? 6.480 53.280 22.868 1.00 39.04 199 GLU A C 1
ATOM 1234 O O . GLU A 1 199 ? 7.306 53.203 23.777 1.00 39.04 199 GLU A O 1
ATOM 1240 N N . MET A 1 200 ? 6.594 52.627 21.712 1.00 40.11 200 MET A N 1
ATOM 1241 C CA . MET A 1 200 ? 7.717 51.747 21.420 1.00 40.11 200 MET A CA 1
ATOM 1242 C C . MET A 1 200 ? 7.783 50.617 22.438 1.00 40.11 200 MET A C 1
ATOM 1243 O O . MET A 1 200 ? 8.847 50.301 22.980 1.00 40.11 200 MET A O 1
ATOM 1248 N N . VAL A 1 201 ? 6.631 50.015 22.700 1.00 47.51 201 VAL A N 1
ATOM 1249 C CA . VAL A 1 201 ? 6.549 48.917 23.647 1.00 47.51 201 VAL A CA 1
ATOM 1250 C C . VAL A 1 201 ? 6.255 47.623 22.908 1.00 47.51 201 VAL A C 1
ATOM 1251 O O . VAL A 1 201 ? 5.334 47.564 22.084 1.00 47.51 201 VAL A O 1
ATOM 1255 N N . PRO A 1 202 ? 7.045 46.568 23.185 1.00 43.15 202 PRO A N 1
ATOM 1256 C CA . PRO A 1 202 ? 6.871 45.258 22.551 1.00 43.15 202 PRO A CA 1
ATOM 1257 C C . PRO A 1 202 ? 5.402 44.829 22.606 1.00 43.15 202 PRO A C 1
ATOM 1258 O O . PRO A 1 202 ? 4.825 44.698 23.694 1.00 43.15 202 PRO A O 1
ATOM 1262 N N . ALA A 1 203 ? 4.811 44.621 21.429 1.00 31.90 203 ALA A N 1
ATOM 1263 C CA . ALA A 1 203 ? 3.406 44.243 21.310 1.00 31.90 203 ALA A CA 1
ATOM 1264 C C . ALA A 1 203 ? 2.950 43.224 22.344 1.00 31.90 203 ALA A C 1
ATOM 1265 O O . ALA A 1 203 ? 1.857 43.338 22.892 1.00 31.90 203 ALA A O 1
ATOM 1267 N N . GLU A 1 204 ? 3.787 42.229 22.611 1.00 42.84 204 GLU A N 1
ATOM 1268 C CA . GLU A 1 204 ? 3.452 41.202 23.591 1.00 42.84 204 GLU A CA 1
ATOM 1269 C C . GLU A 1 204 ? 3.226 41.816 24.960 1.00 42.84 204 GLU A C 1
ATOM 1270 O O . GLU A 1 204 ? 2.164 41.643 25.565 1.00 42.84 204 GLU A O 1
ATOM 1276 N N . LEU A 1 205 ? 4.240 42.537 25.436 1.00 25.31 205 LEU A N 1
ATOM 1277 C CA . LEU A 1 205 ? 4.195 43.194 26.735 1.00 25.31 205 LEU A CA 1
ATOM 1278 C C . LEU A 1 205 ? 3.020 44.148 26.781 1.00 25.31 205 LEU A C 1
ATOM 1279 O O . LEU A 1 205 ? 2.282 44.211 27.778 1.00 25.31 205 LEU A O 1
ATOM 1284 N N . ALA A 1 206 ? 2.848 44.884 25.686 1.00 43.64 206 ALA A N 1
ATOM 1285 C CA . ALA A 1 206 ? 1.763 45.846 25.578 1.00 43.64 206 ALA A CA 1
ATOM 1286 C C . ALA A 1 206 ? 0.417 45.151 25.785 1.00 43.64 206 ALA A C 1
ATOM 1287 O O . ALA A 1 206 ? -0.393 45.570 26.617 1.00 43.64 206 ALA A O 1
ATOM 1289 N N . THR A 1 207 ? 0.200 44.081 25.028 1.00 34.59 207 THR A N 1
ATOM 1290 C CA . THR A 1 207 ? -1.035 43.311 25.097 1.00 34.59 207 THR A CA 1
ATOM 1291 C C . THR A 1 207 ? -1.415 43.027 26.536 1.00 34.59 207 THR A C 1
ATOM 1292 O O . THR A 1 207 ? -2.538 43.292 26.966 1.00 34.59 207 THR A O 1
ATOM 1296 N N . GLN A 1 208 ? -0.462 42.479 27.273 1.00 49.88 208 GLN A N 1
ATOM 1297 C CA . GLN A 1 208 ? -0.678 42.142 28.665 1.00 49.88 208 GLN A CA 1
ATOM 1298 C C . GLN A 1 208 ? -1.047 43.366 29.486 1.00 49.88 208 GLN A C 1
ATOM 1299 O O . GLN A 1 208 ? -2.120 43.418 30.097 1.00 49.88 208 GLN A O 1
ATOM 1305 N N . ILE A 1 209 ? -0.149 44.346 29.493 1.00 31.04 209 ILE A N 1
ATOM 1306 C CA . ILE A 1 209 ? -0.368 45.575 30.239 1.00 31.04 209 ILE A CA 1
ATOM 1307 C C . ILE A 1 209 ? -1.776 46.096 29.980 1.00 31.04 209 ILE A C 1
ATOM 1308 O O . ILE A 1 209 ? -2.500 46.475 30.912 1.00 31.04 209 ILE A O 1
ATOM 1313 N N . THR A 1 210 ? -2.161 46.093 28.708 1.00 32.80 210 THR A N 1
ATOM 1314 C CA . THR A 1 210 ? -3.484 46.549 28.315 1.00 32.80 210 THR A CA 1
ATOM 1315 C C . THR A 1 210 ? -4.544 45.764 29.069 1.00 32.80 210 THR A C 1
ATOM 1316 O O . THR A 1 210 ? -5.472 46.343 29.631 1.00 32.80 210 THR A O 1
ATOM 1320 N N . GLY A 1 211 ? -4.392 44.444 29.084 1.00 46.07 211 GLY A N 1
ATOM 1321 C CA . GLY A 1 211 ? -5.342 43.603 29.783 1.00 46.07 211 GLY A CA 1
ATOM 1322 C C . GLY A 1 211 ? -5.241 43.730 31.293 1.00 46.07 211 GLY A C 1
ATOM 1323 O O . GLY A 1 211 ? -6.232 43.572 32.008 1.00 46.07 211 GLY A O 1
ATOM 1324 N N . LYS A 1 212 ? -4.043 44.032 31.781 1.00 30.94 212 LYS A N 1
ATOM 1325 C CA . LYS A 1 212 ? -3.826 44.161 33.211 1.00 30.94 212 LYS A CA 1
ATOM 1326 C C . LYS A 1 212 ? -4.287 45.481 33.832 1.00 30.94 212 LYS A C 1
ATOM 1327 O O . LYS A 1 212 ? -4.571 45.540 35.032 1.00 30.94 212 LYS A O 1
ATOM 1333 N N . LEU A 1 213 ? -4.368 46.537 33.028 1.00 31.80 213 LEU A N 1
ATOM 1334 C CA . LEU A 1 213 ? -4.795 47.832 33.548 1.00 31.80 213 LEU A CA 1
ATOM 1335 C C . LEU A 1 213 ? -6.293 48.061 33.422 1.00 31.80 213 LEU A C 1
ATOM 1336 O O . LEU A 1 213 ? -6.942 47.533 32.528 1.00 31.80 213 LEU A O 1
ATOM 1341 N N . THR A 1 214 ? -6.833 48.856 34.336 1.00 38.66 214 THR A N 1
ATOM 1342 C CA . THR A 1 214 ? -8.251 49.179 34.341 1.00 38.66 214 THR A CA 1
ATOM 1343 C C . THR A 1 214 ? -8.493 50.346 33.400 1.00 38.66 214 THR A C 1
ATOM 1344 O O . THR A 1 214 ? -9.571 50.479 32.820 1.00 38.66 214 THR A O 1
ATOM 1348 N N . ILE A 1 215 ? -7.481 51.198 33.265 1.00 35.52 215 ILE A N 1
ATOM 1349 C CA . ILE A 1 215 ? -7.564 52.364 32.400 1.00 35.52 215 ILE A CA 1
ATOM 1350 C C . ILE A 1 215 ? -7.138 52.016 30.980 1.00 35.52 215 ILE A C 1
ATOM 1351 O O . ILE A 1 215 ? -6.373 51.077 30.752 1.00 35.52 215 ILE A O 1
ATOM 1356 N N . PRO A 1 216 ? -7.632 52.776 30.002 1.00 25.44 216 PRO A N 1
ATOM 1357 C CA . PRO A 1 216 ? -7.314 52.561 28.591 1.00 25.44 216 PRO A CA 1
ATOM 1358 C C . PRO A 1 216 ? -5.829 52.738 28.291 1.00 25.44 216 PRO A C 1
ATOM 1359 O O . PRO A 1 216 ? -5.146 53.530 28.938 1.00 25.44 216 PRO A O 1
ATOM 1363 N N . THR A 1 217 ? -5.326 51.988 27.321 1.00 36.87 217 THR A N 1
ATOM 1364 C CA . THR A 1 217 ? -3.927 52.106 26.925 1.00 36.87 217 THR A CA 1
ATOM 1365 C C . THR A 1 217 ? -3.939 52.636 25.505 1.00 36.87 217 THR A C 1
ATOM 1366 O O . THR A 1 217 ? -4.654 52.115 24.661 1.00 36.87 217 THR A O 1
ATOM 1370 N N . VAL A 1 218 ? -3.172 53.683 25.242 1.00 24.18 218 VAL A N 1
ATOM 1371 C CA . VAL A 1 218 ? -3.130 54.232 23.902 1.00 24.18 218 VAL A CA 1
ATOM 1372 C C . VAL A 1 218 ? -1.763 53.952 23.336 1.00 24.18 218 VAL A C 1
ATOM 1373 O O . VAL A 1 218 ? -0.758 54.420 23.858 1.00 24.18 218 VAL A O 1
ATOM 1377 N N . GLY A 1 219 ? -1.726 53.186 22.260 1.00 24.37 219 GLY A N 1
ATOM 1378 C CA . GLY A 1 219 ? -0.448 52.845 21.685 1.00 24.37 219 GLY A CA 1
ATOM 1379 C C . GLY A 1 219 ? -0.027 53.559 20.421 1.00 24.37 219 GLY A C 1
ATOM 1380 O O . GLY A 1 219 ? -0.832 54.104 19.657 1.00 24.37 219 GLY A O 1
ATOM 1381 N N . ILE A 1 220 ? 1.284 53.559 20.239 1.00 32.25 220 ILE A N 1
ATOM 1382 C CA . ILE A 1 220 ? 1.944 54.117 19.079 1.00 32.25 220 ILE A CA 1
ATOM 1383 C C . ILE A 1 220 ? 3.197 53.259 19.011 1.00 32.25 220 ILE A C 1
ATOM 1384 O O . ILE A 1 220 ? 4.136 53.438 19.785 1.00 32.25 220 ILE A O 1
ATOM 1389 N N . GLY A 1 221 ? 3.183 52.296 18.096 1.00 26.98 221 GLY A N 1
ATOM 1390 C CA . GLY A 1 221 ? 4.301 51.386 17.975 1.00 26.98 221 GLY A CA 1
ATOM 1391 C C . GLY A 1 221 ? 4.254 50.496 19.200 1.00 26.98 221 GLY A C 1
ATOM 1392 O O . GLY A 1 221 ? 5.279 50.118 19.757 1.00 26.98 221 GLY A O 1
ATOM 1393 N N . ALA A 1 222 ? 3.043 50.173 19.632 1.00 31.66 222 ALA A N 1
ATOM 1394 C CA . ALA A 1 222 ? 2.864 49.336 20.803 1.00 31.66 222 ALA A CA 1
ATOM 1395 C C . ALA A 1 222 ? 2.142 48.045 20.447 1.00 31.66 222 ALA A C 1
ATOM 1396 O O . ALA A 1 222 ? 1.937 47.184 21.301 1.00 31.66 222 ALA A O 1
ATOM 1398 N N . GLY A 1 223 ? 1.763 47.910 19.183 1.00 29.48 223 GLY A N 1
ATOM 1399 C CA . GLY A 1 223 ? 1.057 46.720 18.772 1.00 29.48 223 GLY A CA 1
ATOM 1400 C C . GLY A 1 223 ? -0.415 47.040 18.644 1.00 29.48 223 GLY A C 1
ATOM 1401 O O . GLY A 1 223 ? -0.826 48.151 18.976 1.00 29.48 223 GLY A O 1
ATOM 1402 N N . PRO A 1 224 ? -1.238 46.085 18.177 1.00 42.19 224 PRO A N 1
ATOM 1403 C CA . PRO A 1 224 ? -2.680 46.255 17.995 1.00 42.19 224 PRO A CA 1
ATOM 1404 C C . PRO A 1 224 ? -3.503 46.060 19.253 1.00 42.19 224 PRO A C 1
ATOM 1405 O O . PRO A 1 224 ? -4.682 46.396 19.280 1.00 42.19 224 PRO A O 1
ATOM 1409 N N . ASN A 1 225 ? -2.889 45.521 20.296 1.00 22.37 225 ASN A N 1
ATOM 1410 C CA . ASN A 1 225 ? -3.626 45.276 21.525 1.00 22.37 225 ASN A CA 1
ATOM 1411 C C . ASN A 1 225 ? -3.592 46.396 22.549 1.00 22.37 225 ASN A C 1
ATOM 1412 O O . ASN A 1 225 ? -3.064 46.251 23.647 1.00 22.37 225 ASN A O 1
ATOM 1417 N N . CYS A 1 226 ? -4.194 47.515 22.170 1.00 34.75 226 CYS A N 1
ATOM 1418 C CA . CYS A 1 226 ? -4.279 48.692 23.016 1.00 34.75 226 CYS A CA 1
ATOM 1419 C C . CYS A 1 226 ? -5.694 49.229 22.858 1.00 34.75 226 CYS A C 1
ATOM 1420 O O . CYS A 1 226 ? -6.261 49.178 21.770 1.00 34.75 226 CYS A O 1
ATOM 1423 N N . ASP A 1 227 ? -6.263 49.732 23.944 1.00 27.66 227 ASP A N 1
ATOM 1424 C CA . ASP A 1 227 ? -7.617 50.263 23.919 1.00 27.66 227 ASP A CA 1
ATOM 1425 C C . ASP A 1 227 ? -7.812 51.368 22.880 1.00 27.66 227 ASP A C 1
ATOM 1426 O O . ASP A 1 227 ? -8.933 51.646 22.457 1.00 27.66 227 ASP A O 1
ATOM 1431 N N . GLY A 1 228 ? -6.708 51.990 22.476 1.00 23.28 228 GLY A N 1
ATOM 1432 C CA . GLY A 1 228 ? -6.750 53.054 21.492 1.00 23.28 228 GLY A CA 1
ATOM 1433 C C . GLY A 1 228 ? -5.397 53.229 20.823 1.00 23.28 228 GLY A C 1
ATOM 1434 O O . GLY A 1 228 ? -4.394 52.674 21.277 1.00 23.28 228 GLY A O 1
ATOM 1435 N N . GLN A 1 229 ? -5.368 54.003 19.742 1.00 33.48 229 GLN A N 1
ATOM 1436 C CA . GLN A 1 229 ? -4.137 54.248 18.997 1.00 33.48 229 GLN A CA 1
ATOM 1437 C C . GLN A 1 229 ? -3.877 55.741 18.820 1.00 33.48 229 GLN A C 1
ATOM 1438 O O . GLN A 1 229 ? -4.805 56.547 18.801 1.00 33.48 229 GLN A O 1
ATOM 1444 N N . VAL A 1 230 ? -2.608 56.108 18.686 1.00 13.23 230 VAL A N 1
ATOM 1445 C CA . VAL A 1 230 ? -2.253 57.504 18.488 1.00 13.23 230 VAL A CA 1
ATOM 1446 C C . VAL A 1 230 ? -1.118 57.678 17.496 1.00 13.23 230 VAL A C 1
ATOM 1447 O O . VAL A 1 230 ? -0.142 56.942 17.522 1.00 13.23 230 VAL A O 1
ATOM 1451 N N . LEU A 1 231 ? -1.257 58.660 16.617 1.00 25.48 231 LEU A N 1
ATOM 1452 C CA . LEU A 1 231 ? -0.229 58.958 15.628 1.00 25.48 231 LEU A CA 1
ATOM 1453 C C . LEU A 1 231 ? -0.090 60.461 15.449 1.00 25.48 231 LEU A C 1
ATOM 1454 O O . LEU A 1 231 ? -1.025 61.215 15.701 1.00 25.48 231 LEU A O 1
ATOM 1459 N N . VAL A 1 232 ? 1.095 60.890 15.037 1.00 25.87 232 VAL A N 1
ATOM 1460 C CA . VAL A 1 232 ? 1.352 62.299 14.757 1.00 25.87 232 VAL A CA 1
ATOM 1461 C C . VAL A 1 232 ? 0.719 62.512 13.384 1.00 25.87 232 VAL A C 1
ATOM 1462 O O . VAL A 1 232 ? 1.164 61.919 12.395 1.00 25.87 232 VAL A O 1
ATOM 1466 N N . TRP A 1 233 ? -0.306 63.354 13.310 1.00 32.31 233 TRP A N 1
ATOM 1467 C CA . TRP A 1 233 ? -0.995 63.546 12.042 1.00 32.31 233 TRP A CA 1
ATOM 1468 C C . TRP A 1 233 ? -0.092 63.808 10.841 1.00 32.31 233 TRP A C 1
ATOM 1469 O O . TRP A 1 233 ? -0.417 63.421 9.718 1.00 32.31 233 TRP A O 1
ATOM 1480 N N . GLN A 1 234 ? 1.048 64.441 11.074 1.00 25.77 234 GLN A N 1
ATOM 1481 C CA . GLN A 1 234 ? 1.987 64.730 10.000 1.00 25.77 234 GLN A CA 1
ATOM 1482 C C . GLN A 1 234 ? 2.420 63.429 9.328 1.00 25.77 234 GLN A C 1
ATOM 1483 O O . GLN A 1 234 ? 2.563 63.368 8.108 1.00 25.77 234 GLN A O 1
ATOM 1489 N N . ASP A 1 235 ? 2.644 62.395 10.132 1.00 33.41 235 ASP A N 1
ATOM 1490 C CA . ASP A 1 235 ? 3.062 61.112 9.597 1.00 33.41 235 ASP A CA 1
ATOM 1491 C C . ASP A 1 235 ? 1.866 60.389 9.002 1.00 33.41 235 ASP A C 1
ATOM 1492 O O . ASP A 1 235 ? 1.932 59.844 7.902 1.00 33.41 235 ASP A O 1
ATOM 1497 N N . MET A 1 236 ? 0.768 60.401 9.745 1.00 34.13 236 MET A N 1
ATOM 1498 C CA . MET A 1 236 ? -0.462 59.753 9.329 1.00 34.13 236 MET A CA 1
ATOM 1499 C C . MET A 1 236 ? -0.890 60.201 7.939 1.00 34.13 236 MET A C 1
ATOM 1500 O O . MET A 1 236 ? -1.398 59.402 7.149 1.00 34.13 236 MET A O 1
ATOM 1505 N N . ALA A 1 237 ? -0.668 61.473 7.630 1.00 25.22 237 ALA A N 1
ATOM 1506 C CA . ALA A 1 237 ? -1.079 61.996 6.337 1.00 25.22 237 ALA A CA 1
ATOM 1507 C C . ALA A 1 237 ? 0.058 62.351 5.388 1.00 25.22 237 ALA A C 1
ATOM 1508 O O . ALA A 1 237 ? -0.154 63.074 4.417 1.00 25.22 237 ALA A O 1
ATOM 1510 N N . GLY A 1 238 ? 1.255 61.836 5.655 1.00 33.88 238 GLY A N 1
ATOM 1511 C CA . GLY A 1 238 ? 2.393 62.132 4.797 1.00 33.88 238 GLY A CA 1
ATOM 1512 C C . GLY A 1 238 ? 2.542 63.624 4.560 1.00 33.88 238 GLY A C 1
ATOM 1513 O O . GLY A 1 238 ? 2.363 64.112 3.448 1.00 33.88 238 GLY A O 1
ATOM 1514 N N . PHE A 1 239 ? 2.875 64.355 5.615 1.00 44.02 239 PHE A N 1
ATOM 1515 C CA . PHE A 1 239 ? 3.031 65.799 5.529 1.00 44.02 239 PHE A CA 1
ATOM 1516 C C . PHE A 1 239 ? 4.457 66.191 5.897 1.00 44.02 239 PHE A C 1
ATOM 1517 O O . PHE A 1 239 ? 4.876 67.330 5.686 1.00 44.02 239 PHE A O 1
ATOM 1525 N N . SER A 1 240 ? 5.195 65.244 6.461 1.00 59.18 240 SER A N 1
ATOM 1526 C CA . SER A 1 240 ? 6.567 65.496 6.853 1.00 59.18 240 SER A CA 1
ATOM 1527 C C . SER A 1 240 ? 7.479 64.439 6.251 1.00 59.18 240 SER A C 1
ATOM 1528 O O . SER A 1 240 ? 7.234 63.241 6.395 1.00 59.18 240 SER A O 1
ATOM 1531 N N . GLY A 1 241 ? 8.523 64.891 5.567 1.00 84.48 241 GLY A N 1
ATOM 1532 C CA . GLY A 1 241 ? 9.468 63.972 4.961 1.00 84.48 241 GLY A CA 1
ATOM 1533 C C . GLY A 1 241 ? 8.789 62.847 4.202 1.00 84.48 241 GLY A C 1
ATOM 1534 O O . GLY A 1 241 ? 7.631 62.972 3.771 1.00 84.48 241 GLY A O 1
ATOM 1535 N N . ALA A 1 242 ? 9.501 61.737 4.044 1.00 86.12 242 ALA A N 1
ATOM 1536 C CA . ALA A 1 242 ? 8.951 60.596 3.327 1.00 86.12 242 ALA A CA 1
ATOM 1537 C C . ALA A 1 242 ? 9.268 59.301 4.066 1.00 86.12 242 ALA A C 1
ATOM 1538 O O . ALA A 1 242 ? 8.821 58.221 3.673 1.00 86.12 242 ALA A O 1
ATOM 1540 N N . LYS A 1 243 ? 10.034 59.414 5.144 1.00 103.91 243 LYS A N 1
ATOM 1541 C CA . LYS A 1 243 ? 10.422 58.240 5.917 1.00 103.91 243 LYS A CA 1
ATOM 1542 C C . LYS A 1 243 ? 9.397 57.803 6.958 1.00 103.91 243 LYS A C 1
ATOM 1543 O O . LYS A 1 243 ? 9.499 58.170 8.135 1.00 103.91 243 LYS A O 1
ATOM 1549 N N . THR A 1 244 ? 8.412 57.019 6.533 1.00 99.14 244 THR A N 1
ATOM 1550 C CA . THR A 1 244 ? 7.419 56.532 7.476 1.00 99.14 244 THR A CA 1
ATOM 1551 C C . THR A 1 244 ? 8.028 55.328 8.190 1.00 99.14 244 THR A C 1
ATOM 1552 O O . THR A 1 244 ? 8.298 54.294 7.568 1.00 99.14 244 THR A O 1
ATOM 1556 N N . ALA A 1 245 ? 8.271 55.478 9.491 1.00 95.22 245 ALA A N 1
ATOM 1557 C CA . ALA A 1 245 ? 8.850 54.397 10.286 1.00 95.22 245 ALA A CA 1
ATOM 1558 C C . ALA A 1 245 ? 7.902 53.201 10.312 1.00 95.22 245 ALA A C 1
ATOM 1559 O O . ALA A 1 245 ? 6.763 53.278 9.834 1.00 95.22 245 ALA A O 1
ATOM 1561 N N . ARG A 1 246 ? 8.366 52.101 10.885 1.00 56.62 246 ARG A N 1
ATOM 1562 C CA . ARG A 1 246 ? 7.554 50.900 10.943 1.00 56.62 246 ARG A CA 1
ATOM 1563 C C . ARG A 1 246 ? 6.184 51.045 11.597 1.00 56.62 246 ARG A C 1
ATOM 1564 O O . ARG A 1 246 ? 5.182 50.576 11.052 1.00 56.62 246 ARG A O 1
ATOM 1572 N N . PHE A 1 247 ? 6.131 51.697 12.752 1.00 52.60 247 PHE A N 1
ATOM 1573 C CA . PHE A 1 247 ? 4.873 51.838 13.474 1.00 52.60 247 PHE A CA 1
ATOM 1574 C C . PHE A 1 247 ? 3.860 52.818 12.872 1.00 52.60 247 PHE A C 1
ATOM 1575 O O . PHE A 1 247 ? 2.738 52.942 13.374 1.00 52.60 247 PHE A O 1
ATOM 1583 N N . VAL A 1 248 ? 4.243 53.502 11.799 1.00 40.46 248 VAL A N 1
ATOM 1584 C CA . VAL A 1 248 ? 3.347 54.454 11.159 1.00 40.46 248 VAL A CA 1
ATOM 1585 C C . VAL A 1 248 ? 2.821 53.974 9.813 1.00 40.46 248 VAL A C 1
ATOM 1586 O O . VAL A 1 248 ? 3.578 53.463 8.990 1.00 40.46 248 VAL A O 1
ATOM 1590 N N . LYS A 1 249 ? 1.520 54.138 9.593 1.00 28.60 249 LYS A N 1
ATOM 1591 C CA . LYS A 1 249 ? 0.926 53.765 8.321 1.00 28.60 249 LYS A CA 1
ATOM 1592 C C . LYS A 1 249 ? 0.574 55.063 7.618 1.00 28.60 249 LYS A C 1
ATOM 1593 O O . LYS A 1 249 ? -0.146 55.894 8.165 1.00 28.60 249 LYS A O 1
ATOM 1599 N N . ARG A 1 250 ? 1.086 55.236 6.409 1.00 34.44 250 ARG A N 1
ATOM 1600 C CA . ARG A 1 250 ? 0.838 56.442 5.629 1.00 34.44 250 ARG A CA 1
ATOM 1601 C C . ARG A 1 250 ? -0.542 56.377 4.963 1.00 34.44 250 ARG A C 1
ATOM 1602 O O . ARG A 1 250 ? -0.702 55.758 3.919 1.00 34.44 250 ARG A O 1
ATOM 1610 N N . TYR A 1 251 ? -1.535 57.023 5.568 1.00 35.12 251 TYR A N 1
ATOM 1611 C CA . TYR A 1 251 ? -2.896 57.009 5.038 1.00 35.12 251 TYR A CA 1
ATOM 1612 C C . TYR A 1 251 ? -3.144 57.950 3.877 1.00 35.12 251 TYR A C 1
ATOM 1613 O O . TYR A 1 251 ? -4.263 58.024 3.364 1.00 35.12 251 TYR A O 1
ATOM 1622 N N . ALA A 1 252 ? -2.112 58.675 3.466 1.00 28.13 252 ALA A N 1
ATOM 1623 C CA . ALA A 1 252 ? -2.239 59.608 2.355 1.00 28.13 252 ALA A CA 1
ATOM 1624 C C . ALA A 1 252 ? -0.946 60.369 2.120 1.00 28.13 252 ALA A C 1
ATOM 1625 O O . 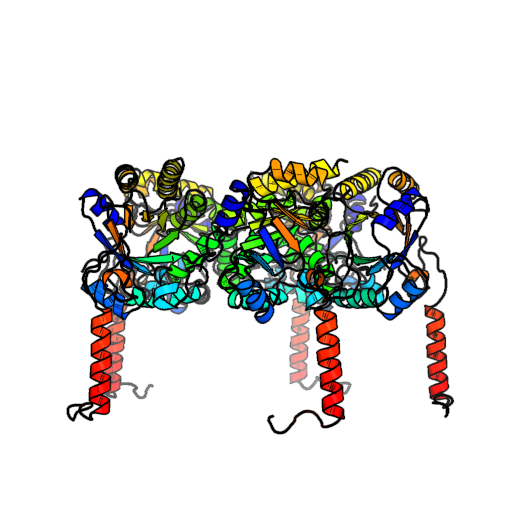ALA A 1 252 ? 0.054 60.154 2.803 1.00 28.13 252 ALA A O 1
ATOM 1627 N N . ASP A 1 253 ? -0.977 61.251 1.128 1.00 20.76 253 ASP A N 1
ATOM 1628 C CA . ASP A 1 253 ? 0.162 62.086 0.776 1.00 20.76 253 ASP A CA 1
ATOM 1629 C C . ASP A 1 253 ? -0.358 63.516 0.721 1.00 20.76 253 ASP A C 1
ATOM 1630 O O . ASP A 1 253 ? -0.298 64.174 -0.314 1.00 20.76 253 ASP A O 1
ATOM 1635 N N . VAL A 1 254 ? -0.894 63.979 1.845 1.00 33.58 254 VAL A N 1
ATOM 1636 C CA . VAL A 1 254 ? -1.436 65.328 1.946 1.00 33.58 254 VAL A CA 1
ATOM 1637 C C . VAL A 1 254 ? -0.335 66.347 1.684 1.00 33.58 254 VAL A C 1
ATOM 1638 O O . VAL A 1 254 ? -0.581 67.421 1.134 1.00 33.58 254 VAL A O 1
ATOM 1642 N N . GLY A 1 255 ? 0.883 65.993 2.075 1.00 31.62 255 GLY A N 1
ATOM 1643 C CA . GLY A 1 255 ? 2.010 66.876 1.854 1.00 31.62 255 GLY A CA 1
ATOM 1644 C C . GLY A 1 255 ? 2.237 67.047 0.366 1.00 31.62 255 GLY A C 1
ATOM 1645 O O . GLY A 1 255 ? 2.284 68.171 -0.136 1.00 31.62 255 GLY A O 1
ATOM 1646 N N . GLY A 1 256 ? 2.374 65.924 -0.340 1.00 28.51 256 GLY A N 1
ATOM 1647 C CA . GLY A 1 256 ? 2.583 65.962 -1.774 1.00 28.51 256 GLY A CA 1
ATOM 1648 C C . GLY A 1 256 ? 1.473 66.728 -2.468 1.00 28.51 256 GLY A C 1
ATOM 1649 O O . GLY A 1 256 ? 1.730 67.554 -3.337 1.00 28.51 256 GLY A O 1
ATOM 1650 N N . GLU A 1 257 ? 0.233 66.460 -2.076 1.00 33.85 257 GLU A N 1
ATOM 1651 C CA . GLU A 1 257 ? -0.918 67.124 -2.667 1.00 33.85 257 GLU A CA 1
ATOM 1652 C C . GLU A 1 257 ? -0.750 68.633 -2.541 1.00 33.85 257 GLU A C 1
ATOM 1653 O O . GLU A 1 257 ? -1.137 69.387 -3.436 1.00 33.85 257 GLU A O 1
ATOM 1659 N N . LEU A 1 258 ? -0.164 69.071 -1.429 1.00 32.86 258 LEU A N 1
ATOM 1660 C CA . LEU A 1 258 ? 0.045 70.493 -1.198 1.00 32.86 258 LEU A CA 1
ATOM 1661 C C . LEU A 1 258 ? 1.171 71.022 -2.085 1.00 32.86 258 LEU A C 1
ATOM 1662 O O . LEU A 1 258 ? 1.162 72.176 -2.494 1.00 32.86 258 LEU A O 1
ATOM 1667 N N . ARG A 1 259 ? 2.141 70.174 -2.395 1.00 55.45 259 ARG A N 1
ATOM 1668 C CA . ARG A 1 259 ? 3.233 70.608 -3.250 1.00 55.45 259 ARG A CA 1
ATOM 1669 C C . ARG A 1 259 ? 2.752 71.011 -4.639 1.00 55.45 259 ARG A C 1
ATOM 1670 O O . ARG A 1 259 ? 3.140 72.068 -5.129 1.00 55.45 259 ARG A O 1
ATOM 1678 N N . ARG A 1 260 ? 1.919 70.191 -5.284 1.00 45.24 260 ARG A N 1
ATOM 1679 C CA . ARG A 1 260 ? 1.446 70.574 -6.609 1.00 45.24 260 ARG A CA 1
ATOM 1680 C C . ARG A 1 260 ? 0.581 71.811 -6.497 1.00 45.24 260 ARG A C 1
ATOM 1681 O O . ARG A 1 260 ? 0.781 72.777 -7.236 1.00 45.24 260 ARG A O 1
ATOM 1689 N N . ALA A 1 261 ? -0.381 71.782 -5.580 1.00 35.98 261 ALA A N 1
ATOM 1690 C CA . ALA A 1 261 ? -1.265 72.924 -5.392 1.00 35.98 261 ALA A CA 1
ATOM 1691 C C . ALA A 1 261 ? -0.428 74.202 -5.432 1.00 35.98 261 ALA A C 1
ATOM 1692 O O . ALA A 1 261 ? -0.783 75.179 -6.099 1.00 35.98 261 ALA A O 1
ATOM 1694 N N . ALA A 1 262 ? 0.699 74.174 -4.726 1.00 33.84 262 ALA A N 1
ATOM 1695 C CA . ALA A 1 262 ? 1.594 75.314 -4.673 1.00 33.84 262 ALA A CA 1
ATOM 1696 C C . ALA A 1 262 ? 2.291 75.509 -6.013 1.00 33.84 262 ALA A C 1
ATOM 1697 O O . ALA A 1 262 ? 2.323 76.614 -6.554 1.00 33.84 262 ALA A O 1
ATOM 1699 N N . MET A 1 263 ? 2.855 74.431 -6.545 1.00 28.00 263 MET A N 1
ATOM 1700 C CA . MET A 1 263 ? 3.552 74.488 -7.823 1.00 28.00 263 MET A CA 1
ATOM 1701 C C . MET A 1 263 ? 2.644 74.943 -8.949 1.00 28.00 263 MET A C 1
ATOM 1702 O O . MET A 1 263 ? 3.040 75.758 -9.773 1.00 28.00 263 MET A O 1
ATOM 1707 N N . GLN A 1 264 ? 1.419 74.433 -8.982 1.00 36.95 264 GLN A N 1
ATOM 1708 C CA . GLN A 1 264 ? 0.497 74.835 -10.033 1.00 36.95 264 GLN A CA 1
ATOM 1709 C C . GLN A 1 264 ? 0.138 76.295 -9.853 1.00 36.95 264 GLN A C 1
ATOM 1710 O O . GLN A 1 264 ? 0.119 77.064 -10.811 1.00 36.95 264 GLN A O 1
ATOM 1716 N N . TYR A 1 265 ? -0.150 76.671 -8.615 1.00 42.67 265 TYR A N 1
ATOM 1717 C CA . TYR A 1 265 ? -0.480 78.053 -8.292 1.00 42.67 265 TYR A CA 1
ATOM 1718 C C . TYR A 1 265 ? 0.627 78.964 -8.823 1.00 42.67 265 TYR A C 1
ATOM 1719 O O . TYR A 1 265 ? 0.367 79.959 -9.500 1.00 42.67 265 TYR A O 1
ATOM 1728 N N . ALA A 1 266 ? 1.867 78.600 -8.518 1.00 42.06 266 ALA A N 1
ATOM 1729 C CA . ALA A 1 266 ? 3.028 79.375 -8.947 1.00 42.06 266 ALA A CA 1
ATOM 1730 C C . ALA A 1 266 ? 3.088 79.547 -10.461 1.00 42.06 266 ALA A C 1
ATOM 1731 O O . ALA A 1 266 ? 3.274 80.653 -10.968 1.00 42.06 266 ALA A O 1
ATOM 1733 N N . GLN A 1 267 ? 2.927 78.448 -11.184 1.00 45.94 267 GLN A N 1
ATOM 1734 C CA . GLN A 1 267 ? 2.983 78.489 -12.637 1.00 45.94 267 GLN A CA 1
ATOM 1735 C C . GLN A 1 267 ? 1.866 79.332 -13.241 1.00 45.94 267 GLN A C 1
ATOM 1736 O O . GLN A 1 267 ? 2.098 80.095 -14.175 1.00 45.94 267 GLN A O 1
ATOM 1742 N N . GLU A 1 268 ? 0.656 79.198 -12.710 1.00 27.21 268 GLU A N 1
ATOM 1743 C CA . GLU A 1 268 ? -0.464 79.978 -13.217 1.00 27.21 268 GLU A CA 1
ATOM 1744 C C . GLU A 1 268 ? -0.228 81.468 -12.992 1.00 27.21 268 GLU A C 1
ATOM 1745 O O . GLU A 1 268 ? -0.648 82.305 -13.795 1.00 27.21 268 GLU A O 1
ATOM 1751 N N . VAL A 1 269 ? 0.432 81.792 -11.883 1.00 33.73 269 VAL A N 1
ATOM 1752 C CA . VAL A 1 269 ? 0.747 83.175 -11.562 1.00 33.73 269 VAL A CA 1
ATOM 1753 C C . VAL A 1 269 ? 1.716 83.663 -12.626 1.00 33.73 269 VAL A C 1
ATOM 1754 O O . VAL A 1 269 ? 1.537 84.726 -13.216 1.00 33.73 269 VAL A O 1
ATOM 1758 N N . ALA A 1 270 ? 2.741 82.861 -12.871 1.00 39.92 270 ALA A N 1
ATOM 1759 C CA . ALA A 1 270 ? 3.751 83.186 -13.860 1.00 39.92 270 ALA A CA 1
ATOM 1760 C C . ALA A 1 270 ? 3.131 83.245 -15.255 1.00 39.92 270 ALA A C 1
ATOM 1761 O O . ALA A 1 270 ? 3.518 84.061 -16.090 1.00 39.92 270 ALA A O 1
ATOM 1763 N N . GLY A 1 271 ? 2.159 82.379 -15.499 1.00 32.57 271 GLY A N 1
ATOM 1764 C CA . GLY A 1 271 ? 1.521 82.350 -16.798 1.00 32.57 271 GLY A CA 1
ATOM 1765 C C . GLY A 1 271 ? 0.369 83.322 -16.932 1.00 32.57 271 GLY A C 1
ATOM 1766 O O . GLY A 1 271 ? -0.378 83.275 -17.907 1.00 32.57 271 GLY A O 1
ATOM 1767 N N . GLY A 1 272 ? 0.212 84.204 -15.955 1.00 36.62 272 GLY A N 1
ATOM 1768 C CA . GLY A 1 272 ? -0.871 85.162 -16.025 1.00 36.62 272 GLY A CA 1
ATOM 1769 C C . GLY A 1 272 ? -2.257 84.535 -16.021 1.00 36.62 272 GLY A C 1
ATOM 1770 O O . GLY A 1 272 ? -3.254 85.251 -16.136 1.00 36.62 272 GLY A O 1
ATOM 1771 N N . VAL A 1 273 ? -2.335 83.209 -15.888 1.00 42.77 273 VAL A N 1
ATOM 1772 C CA . VAL A 1 273 ? -3.629 82.526 -15.866 1.00 42.77 273 VAL A CA 1
ATOM 1773 C C . VAL A 1 273 ? -4.334 82.856 -14.547 1.00 42.77 273 VAL A C 1
ATOM 1774 O O . VAL A 1 273 ? -5.569 82.879 -14.479 1.00 42.77 273 VAL A O 1
ATOM 1778 N N . PHE A 1 274 ? -3.544 83.101 -13.501 1.00 33.77 274 PHE A N 1
ATOM 1779 C CA . PHE A 1 274 ? -4.094 83.494 -12.206 1.00 33.77 274 PHE A CA 1
ATOM 1780 C C . PHE A 1 274 ? -3.420 84.781 -11.736 1.00 33.77 274 PHE A C 1
ATOM 1781 O O . PHE A 1 274 ? -2.197 84.922 -11.814 1.00 33.77 274 PHE A O 1
ATOM 1789 N N . PRO A 1 275 ? -4.212 85.726 -11.216 1.00 41.60 275 PRO A N 1
ATOM 1790 C CA . PRO A 1 275 ? -5.662 85.570 -11.084 1.00 41.60 275 PRO A CA 1
ATOM 1791 C C . PRO A 1 275 ? -6.391 85.806 -12.392 1.00 41.60 275 PRO A C 1
ATOM 1792 O O . PRO A 1 275 ? -5.872 86.462 -13.299 1.00 41.60 275 PRO A O 1
ATOM 1796 N N . ALA A 1 276 ? -7.594 85.254 -12.489 1.00 60.73 276 ALA A N 1
ATOM 1797 C CA . ALA A 1 276 ? -8.419 85.431 -13.678 1.00 60.73 276 ALA A CA 1
ATOM 1798 C C . ALA A 1 276 ? -9.255 86.679 -13.410 1.00 60.73 276 ALA A C 1
ATOM 1799 O O . ALA A 1 276 ? -8.842 87.559 -12.647 1.00 60.73 276 ALA A O 1
ATOM 1801 N N . ASP A 1 277 ? -10.430 86.761 -14.023 1.00 83.78 277 ASP A N 1
ATOM 1802 C CA . ASP A 1 277 ? -11.293 87.915 -13.815 1.00 83.78 277 ASP A CA 1
ATOM 1803 C C . ASP A 1 277 ? -12.279 87.633 -12.701 1.00 83.78 277 ASP A C 1
ATOM 1804 O O . ASP A 1 277 ? -12.655 88.540 -11.947 1.00 83.78 277 ASP A O 1
ATOM 1809 N N . GLU A 1 278 ? -12.697 86.373 -12.595 1.00 69.00 278 GLU A N 1
ATOM 1810 C CA . GLU A 1 278 ? -13.625 85.966 -11.543 1.00 69.00 278 GLU A CA 1
ATOM 1811 C C . GLU A 1 278 ? -12.968 86.306 -10.210 1.00 69.00 278 GLU A C 1
ATOM 1812 O O . GLU A 1 278 ? -13.606 86.280 -9.150 1.00 69.00 278 GLU A O 1
ATOM 1818 N N . HIS A 1 279 ? -11.682 86.637 -10.291 1.00 60.25 279 HIS A N 1
ATOM 1819 C CA . HIS A 1 279 ? -10.877 86.999 -9.130 1.00 60.25 279 HIS A CA 1
ATOM 1820 C C . HIS A 1 279 ? -10.583 88.499 -9.179 1.00 60.25 279 HIS A C 1
ATOM 1821 O O . HIS A 1 279 ? -10.616 89.184 -8.159 1.00 60.25 279 HIS A O 1
ATOM 1828 N N . ARG B 1 18 ? -28.417 97.826 61.181 1.00 82.41 18 ARG B N 1
ATOM 1829 C CA . ARG B 1 18 ? -28.761 96.722 62.075 1.00 82.41 18 ARG B CA 1
ATOM 1830 C C . ARG B 1 18 ? -27.513 95.910 62.459 1.00 82.41 18 ARG B C 1
ATOM 1831 O O . ARG B 1 18 ? -26.403 96.446 62.557 1.00 82.41 18 ARG B O 1
ATOM 1839 N N . THR B 1 19 ? -27.702 94.615 62.679 1.00 99.46 19 THR B N 1
ATOM 1840 C CA . THR B 1 19 ? -26.613 93.715 63.053 1.00 99.46 19 THR B CA 1
ATOM 1841 C C . THR B 1 19 ? -25.845 93.155 61.853 1.00 99.46 19 THR B C 1
ATOM 1842 O O . THR B 1 19 ? -26.443 92.749 60.848 1.00 99.46 19 THR B O 1
ATOM 1846 N N . LYS B 1 20 ? -24.518 93.133 61.971 1.00 51.82 20 LYS B N 1
ATOM 1847 C CA . LYS B 1 20 ? -23.660 92.593 60.921 1.00 51.82 20 LYS B CA 1
ATOM 1848 C C . LYS B 1 20 ? -23.446 91.107 61.183 1.00 51.82 20 LYS B C 1
ATOM 1849 O O . LYS B 1 20 ? -22.861 90.719 62.201 1.00 51.82 20 LYS B O 1
ATOM 1855 N N . ILE B 1 21 ? -23.925 90.280 60.263 1.00 45.36 21 ILE B N 1
ATOM 1856 C CA . ILE B 1 21 ? -23.796 88.840 60.397 1.00 45.36 21 ILE B CA 1
ATOM 1857 C C . ILE B 1 21 ? -22.352 88.391 60.556 1.00 45.36 21 ILE B C 1
ATOM 1858 O O . ILE B 1 21 ? -21.469 88.822 59.818 1.00 45.36 21 ILE B O 1
ATOM 1863 N N . ARG B 1 22 ? -22.121 87.525 61.533 1.00 45.16 22 ARG B N 1
ATOM 1864 C CA . ARG B 1 22 ? -20.797 86.983 61.794 1.00 45.16 22 ARG B CA 1
ATOM 1865 C C . ARG B 1 22 ? -20.952 85.477 61.732 1.00 45.16 22 ARG B C 1
ATOM 1866 O O . ARG B 1 22 ? -22.070 84.966 61.780 1.00 45.16 22 ARG B O 1
ATOM 1874 N N . THR B 1 23 ? -19.841 84.760 61.635 1.00 62.89 23 THR B N 1
ATOM 1875 C CA . THR B 1 23 ? -19.918 83.308 61.569 1.00 62.89 23 THR B CA 1
ATOM 1876 C C . THR B 1 23 ? -20.642 82.670 62.766 1.00 62.89 23 THR B C 1
ATOM 1877 O O . THR B 1 23 ? -21.420 81.730 62.591 1.00 62.89 23 THR B O 1
ATOM 1881 N N . HIS B 1 24 ? -20.407 83.177 63.974 1.00 70.03 24 HIS B N 1
ATOM 1882 C CA . HIS B 1 24 ? -21.056 82.587 65.137 1.00 70.03 24 HIS B CA 1
ATOM 1883 C C . HIS B 1 24 ? -22.574 82.616 65.010 1.00 70.03 24 HIS B C 1
ATOM 1884 O O . HIS B 1 24 ? -23.261 81.744 65.549 1.00 70.03 24 HIS B O 1
ATOM 1891 N N . HIS B 1 25 ? -23.097 83.609 64.296 1.00 57.48 25 HIS B N 1
ATOM 1892 C CA . HIS B 1 25 ? -24.539 83.712 64.098 1.00 57.48 25 HIS B CA 1
ATOM 1893 C C . HIS B 1 25 ? -25.062 82.461 63.409 1.00 57.48 25 HIS B C 1
ATOM 1894 O O . HIS B 1 25 ? -26.106 81.927 63.785 1.00 57.48 25 HIS B O 1
ATOM 1901 N N . LEU B 1 26 ? -24.335 81.993 62.399 1.00 59.13 26 LEU B N 1
ATOM 1902 C CA . LEU B 1 26 ? -24.740 80.800 61.666 1.00 59.13 26 LEU B CA 1
ATOM 1903 C C . LEU B 1 26 ? -24.759 79.598 62.605 1.00 59.13 26 LEU B C 1
ATO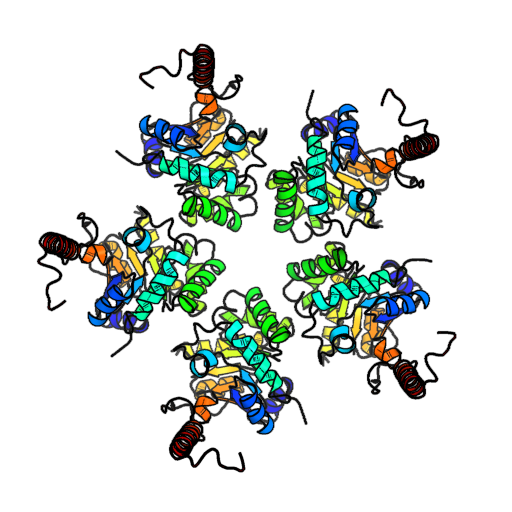M 1904 O O . LEU B 1 26 ? -25.581 78.690 62.459 1.00 59.13 26 LEU B O 1
ATOM 1909 N N . GLN B 1 27 ? -23.847 79.596 63.568 1.00 55.15 27 GLN B N 1
ATOM 1910 C CA . GLN B 1 27 ? -23.773 78.508 64.525 1.00 55.15 27 GLN B CA 1
ATOM 1911 C C . GLN B 1 27 ? -24.997 78.577 65.444 1.00 55.15 27 GLN B C 1
ATOM 1912 O O . GLN B 1 27 ? -25.680 77.572 65.654 1.00 55.15 27 GLN B O 1
ATOM 1918 N N . ARG B 1 28 ? -25.275 79.761 65.986 1.00 62.57 28 ARG B N 1
ATOM 1919 C CA . ARG B 1 28 ? -26.431 79.936 66.858 1.00 62.57 28 ARG B CA 1
ATOM 1920 C C . ARG B 1 28 ? -27.677 79.464 66.128 1.00 62.57 28 ARG B C 1
ATOM 1921 O O . ARG B 1 28 ? -28.478 78.702 66.674 1.00 62.57 28 ARG B O 1
ATOM 1929 N N . TRP B 1 29 ? -27.829 79.907 64.884 1.00 57.86 29 TRP B N 1
ATOM 1930 C CA . TRP B 1 29 ? -28.986 79.533 64.090 1.00 57.86 29 TRP B CA 1
ATOM 1931 C C . TRP B 1 29 ? -29.162 78.029 63.926 1.00 57.86 29 TRP B C 1
ATOM 1932 O O . TRP B 1 29 ? -30.290 77.542 63.862 1.00 57.86 29 TRP B O 1
ATOM 1943 N N . LYS B 1 30 ? -28.060 77.289 63.849 1.00 68.75 30 LYS B N 1
ATOM 1944 C CA . LYS B 1 30 ? -28.167 75.839 63.710 1.00 68.75 30 LYS B CA 1
ATOM 1945 C C . LYS B 1 30 ? -28.773 75.323 65.010 1.00 68.75 30 LYS B C 1
ATOM 1946 O O . LYS B 1 30 ? -29.588 74.390 65.009 1.00 68.75 30 LYS B O 1
ATOM 1952 N N . ALA B 1 31 ? -28.378 75.954 66.115 1.00 80.35 31 ALA B N 1
ATOM 1953 C CA . ALA B 1 31 ? -28.867 75.585 67.439 1.00 80.35 31 ALA B CA 1
ATOM 1954 C C . ALA B 1 31 ? -30.354 75.903 67.565 1.00 80.35 31 ALA B C 1
ATOM 1955 O O . ALA B 1 31 ? -31.154 75.043 67.950 1.00 80.35 31 ALA B O 1
ATOM 1957 N N . ASP B 1 32 ? -30.726 77.137 67.235 1.00 62.05 32 ASP B N 1
ATOM 1958 C CA . ASP B 1 32 ? -32.121 77.552 67.328 1.00 62.05 32 ASP B CA 1
ATOM 1959 C C . ASP B 1 32 ? -32.975 76.956 66.219 1.00 62.05 32 ASP B C 1
ATOM 1960 O O . ASP B 1 32 ? -34.186 77.171 66.182 1.00 62.05 32 ASP B O 1
ATOM 1965 N N . GLY B 1 33 ? -32.346 76.207 65.318 1.00 56.67 33 GLY B N 1
ATOM 1966 C CA . GLY B 1 33 ? -33.091 75.603 64.228 1.00 56.67 33 GLY B CA 1
ATOM 1967 C C . GLY B 1 33 ? -33.545 76.584 63.154 1.00 56.67 33 GLY B C 1
ATOM 1968 O O . GLY B 1 33 ? -34.488 76.306 62.401 1.00 56.67 33 GLY B O 1
ATOM 1969 N N . HIS B 1 34 ? -32.872 77.730 63.076 1.00 58.93 34 HIS B N 1
ATOM 1970 C CA . HIS B 1 34 ? -33.198 78.749 62.085 1.00 58.93 34 HIS B CA 1
ATOM 1971 C C . HIS B 1 34 ? -32.514 78.457 60.749 1.00 58.93 34 HIS B C 1
ATOM 1972 O O . HIS B 1 34 ? -31.284 78.474 60.648 1.00 58.93 34 HIS B O 1
ATOM 1979 N N . LYS B 1 35 ? -33.315 78.175 59.729 1.00 60.42 35 LYS B N 1
ATOM 1980 C CA . LYS B 1 35 ? -32.782 77.882 58.404 1.00 60.42 35 LYS B CA 1
ATOM 1981 C C . LYS B 1 35 ? -32.558 79.202 57.663 1.00 60.42 35 LYS B C 1
ATOM 1982 O O . LYS B 1 35 ? -33.515 79.898 57.303 1.00 60.42 35 LYS B O 1
ATOM 1988 N N . TRP B 1 36 ? -31.288 79.547 57.452 1.00 65.13 36 TRP B N 1
ATOM 1989 C CA . TRP B 1 36 ? -30.923 80.785 56.770 1.00 65.13 36 TRP B CA 1
ATOM 1990 C C . TRP B 1 36 ? -30.645 80.599 55.281 1.00 65.13 36 TRP B C 1
ATOM 1991 O O . TRP B 1 36 ? -30.291 79.507 54.822 1.00 65.13 36 TRP B O 1
ATOM 2002 N N . ALA B 1 37 ? -30.801 81.687 54.536 1.00 54.34 37 ALA B N 1
ATOM 2003 C CA . ALA B 1 37 ? -30.596 81.671 53.092 1.00 54.34 37 ALA B CA 1
ATOM 2004 C C . ALA B 1 37 ? -29.328 82.397 52.654 1.00 54.34 37 ALA B C 1
ATOM 2005 O O . ALA B 1 37 ? -29.030 83.499 53.129 1.00 54.34 37 ALA B O 1
ATOM 2007 N N . MET B 1 38 ? -28.594 81.763 51.741 1.00 56.69 38 MET B N 1
ATOM 2008 C CA . MET B 1 38 ? -27.365 82.327 51.198 1.00 56.69 38 MET B CA 1
ATOM 2009 C C . MET B 1 38 ? -27.562 82.557 49.710 1.00 56.69 38 MET B C 1
ATOM 2010 O O . MET B 1 38 ? -28.076 81.698 48.985 1.00 56.69 38 MET B O 1
ATOM 2015 N N . LEU B 1 39 ? -27.155 83.731 49.260 1.00 56.62 39 LEU B N 1
ATOM 2016 C CA . LEU B 1 39 ? -27.308 84.073 47.865 1.00 56.62 39 LEU B CA 1
ATOM 2017 C C . LEU B 1 39 ? -25.958 84.459 47.288 1.00 56.62 39 LEU B C 1
ATOM 2018 O O . LEU B 1 39 ? -25.109 85.037 47.979 1.00 56.62 39 LEU B O 1
ATOM 2023 N N . THR B 1 40 ? -25.757 84.120 46.022 1.00 46.34 40 THR B N 1
ATOM 2024 C CA . THR B 1 40 ? -24.519 84.444 45.339 1.00 46.34 40 THR B CA 1
ATOM 2025 C C . THR B 1 40 ? -24.633 85.909 44.892 1.00 46.34 40 THR B C 1
ATOM 2026 O O . THR B 1 40 ? -25.729 86.388 44.596 1.00 46.34 40 THR B O 1
ATOM 2030 N N . ALA B 1 41 ? -23.517 86.630 44.869 1.00 39.16 41 ALA B N 1
ATOM 2031 C CA . ALA B 1 41 ? -23.532 88.037 44.456 1.00 39.16 41 ALA B CA 1
ATOM 2032 C C . ALA B 1 41 ? -22.196 88.382 43.819 1.00 39.16 41 ALA B C 1
ATOM 2033 O O . ALA B 1 41 ? -21.161 87.869 44.243 1.00 39.16 41 ALA B O 1
ATOM 2035 N N . TYR B 1 42 ? -22.203 89.249 42.809 1.00 27.21 42 TYR B N 1
ATOM 2036 C CA . TYR B 1 42 ? -20.950 89.584 42.136 1.00 27.21 42 TYR B CA 1
ATOM 2037 C C . TYR B 1 42 ? -20.693 91.045 41.853 1.00 27.21 42 TYR B C 1
ATOM 2038 O O . TYR B 1 42 ? -19.764 91.361 41.133 1.00 27.21 42 TYR B O 1
ATOM 2047 N N . ASP B 1 43 ? -21.515 91.937 42.388 1.00 36.07 43 ASP B N 1
ATOM 2048 C CA . ASP B 1 43 ? -21.290 93.364 42.187 1.00 36.07 43 ASP B CA 1
ATOM 2049 C C . ASP B 1 43 ? -21.941 94.201 43.275 1.00 36.07 43 ASP B C 1
ATOM 2050 O O . ASP B 1 43 ? -22.769 93.716 44.035 1.00 36.07 43 ASP B O 1
ATOM 2055 N N . TYR B 1 44 ? -21.549 95.465 43.339 1.00 37.61 44 TYR B N 1
ATOM 2056 C CA . TYR B 1 44 ? -22.050 96.402 44.334 1.00 37.61 44 TYR B CA 1
ATOM 2057 C C . TYR B 1 44 ? -23.569 96.575 44.389 1.00 37.61 44 TYR B C 1
ATOM 2058 O O . TYR B 1 44 ? -24.178 96.458 45.453 1.00 37.61 44 TYR B O 1
ATOM 2067 N N . SER B 1 45 ? -24.173 96.876 43.244 1.00 46.94 45 SER B N 1
ATOM 2068 C CA . SER B 1 45 ? -25.613 97.085 43.167 1.00 46.94 45 SER B CA 1
ATOM 2069 C C . SER B 1 45 ? -26.425 95.868 43.583 1.00 46.94 45 SER B C 1
ATOM 2070 O O . SER B 1 45 ? -27.449 95.992 44.258 1.00 46.94 45 SER B O 1
ATOM 2073 N N . THR B 1 46 ? -25.972 94.690 43.177 1.00 45.09 46 THR B N 1
ATOM 2074 C CA . THR B 1 46 ? -26.681 93.474 43.524 1.00 45.09 46 THR B CA 1
ATOM 2075 C C . THR B 1 46 ? -26.586 93.254 45.023 1.00 45.09 46 THR B C 1
ATOM 2076 O O . THR B 1 46 ? -27.587 93.022 45.689 1.00 45.09 46 THR B O 1
ATOM 2080 N N . ALA B 1 47 ? -25.376 93.344 45.551 1.00 35.14 47 ALA B N 1
ATOM 2081 C CA . ALA B 1 47 ? -25.156 93.147 46.971 1.00 35.14 47 ALA B CA 1
ATOM 2082 C C . ALA B 1 47 ? -26.001 94.114 47.791 1.00 35.14 47 ALA B C 1
ATOM 2083 O O . ALA B 1 47 ? -26.608 93.729 48.790 1.00 35.14 47 ALA B O 1
ATOM 2085 N N . ARG B 1 48 ? -26.037 95.372 47.366 1.00 59.91 48 ARG B N 1
ATOM 2086 C CA . ARG B 1 48 ? -26.822 96.379 48.074 1.00 59.91 48 ARG B CA 1
ATOM 2087 C C . ARG B 1 48 ? -28.272 95.907 48.196 1.00 59.91 48 ARG B C 1
ATOM 2088 O O . ARG B 1 48 ? -28.877 96.001 49.267 1.00 59.91 48 ARG B O 1
ATOM 2096 N N . ILE B 1 49 ? -28.821 95.391 47.100 1.00 43.15 49 ILE B N 1
ATOM 2097 C CA . ILE B 1 49 ? -30.193 94.906 47.091 1.00 43.15 49 ILE B CA 1
ATOM 2098 C C . ILE B 1 49 ? -30.382 93.738 48.059 1.00 43.15 49 ILE B C 1
ATOM 2099 O O . ILE B 1 49 ? -31.269 93.769 48.917 1.00 43.15 49 ILE B O 1
ATOM 2104 N N . PHE B 1 50 ? -29.549 92.713 47.935 1.00 60.48 50 PHE B N 1
ATOM 2105 C CA . PHE B 1 50 ? -29.670 91.562 48.818 1.00 60.48 50 PHE B CA 1
ATOM 2106 C C . PHE B 1 50 ? -29.459 91.952 50.278 1.00 60.48 50 PHE B C 1
ATOM 2107 O O . PHE B 1 50 ? -30.062 91.357 51.179 1.00 60.48 50 PHE B O 1
ATOM 2115 N N . ASP B 1 51 ? -28.615 92.952 50.518 1.00 52.78 51 ASP B N 1
ATOM 2116 C CA . ASP B 1 51 ? -28.359 93.386 51.887 1.00 52.78 51 ASP B CA 1
ATOM 2117 C C . ASP B 1 51 ? -29.617 94.006 52.476 1.00 52.78 51 ASP B C 1
ATOM 2118 O O . ASP B 1 51 ? -30.049 93.625 53.566 1.00 52.78 51 ASP B O 1
ATOM 2123 N N . GLU B 1 52 ? -30.212 94.952 51.753 1.00 64.46 52 GLU B N 1
ATOM 2124 C CA . GLU B 1 52 ? -31.429 95.598 52.230 1.00 64.46 52 GLU B CA 1
ATOM 2125 C C . GLU B 1 52 ? -32.634 94.680 52.046 1.00 64.46 52 GLU B C 1
ATOM 2126 O O . GLU B 1 52 ? -33.773 95.078 52.273 1.00 64.46 52 GLU B O 1
ATOM 2132 N N . ALA B 1 53 ? -32.373 93.447 51.626 1.00 54.18 53 ALA B N 1
ATOM 2133 C CA . ALA B 1 53 ? -33.431 92.464 51.446 1.00 54.18 53 ALA B CA 1
ATOM 2134 C C . ALA B 1 53 ? -33.295 91.493 52.608 1.00 54.18 53 ALA B C 1
ATOM 2135 O O . ALA B 1 53 ? -34.085 90.553 52.754 1.00 54.18 53 ALA B O 1
ATOM 2137 N N . GLY B 1 54 ? -32.272 91.720 53.425 1.00 35.91 54 GLY B N 1
ATOM 2138 C CA . GLY B 1 54 ? -32.053 90.882 54.585 1.00 35.91 54 GLY B CA 1
ATOM 2139 C C . GLY B 1 54 ? -31.203 89.632 54.433 1.00 35.91 54 GLY B C 1
ATOM 2140 O O . GLY B 1 54 ? -31.021 88.901 55.407 1.00 35.91 54 GLY B O 1
ATOM 2141 N N . ILE B 1 55 ? -30.683 89.356 53.242 1.00 38.36 55 ILE B N 1
ATOM 2142 C CA . ILE B 1 55 ? -29.855 88.163 53.083 1.00 38.36 55 ILE B CA 1
ATOM 2143 C C . ILE B 1 55 ? -28.647 88.301 54.004 1.00 38.36 55 ILE B C 1
ATOM 2144 O O . ILE B 1 55 ? -27.900 89.279 53.924 1.00 38.36 55 ILE B O 1
ATOM 2149 N N . PRO B 1 56 ? -28.444 87.319 54.896 1.00 45.99 56 PRO B N 1
ATOM 2150 C CA . PRO B 1 56 ? -27.343 87.296 55.864 1.00 45.99 56 PRO B CA 1
ATOM 2151 C C . PRO B 1 56 ? -25.961 86.932 55.317 1.00 45.99 56 PRO B C 1
ATOM 2152 O O . PRO B 1 56 ? -24.941 87.433 55.800 1.00 45.99 56 PRO B O 1
ATOM 2156 N N . VAL B 1 57 ? -25.930 86.053 54.322 1.00 35.02 57 VAL B N 1
ATOM 2157 C CA . VAL B 1 57 ? -24.665 85.619 53.756 1.00 35.02 57 VAL B CA 1
ATOM 2158 C C . VAL B 1 57 ? -24.594 85.739 52.241 1.00 35.02 57 VAL B C 1
ATOM 2159 O O . VAL B 1 57 ? -25.473 85.261 51.526 1.00 35.02 57 VAL B O 1
ATOM 2163 N N . LEU B 1 58 ? -23.534 86.376 51.758 1.00 38.56 58 LEU B N 1
ATOM 2164 C CA . LEU B 1 58 ? -23.331 86.551 50.322 1.00 38.56 58 LEU B CA 1
ATOM 2165 C C . LEU B 1 58 ? -22.079 85.813 49.845 1.00 38.56 58 LEU B C 1
ATOM 2166 O O . LEU B 1 58 ? -21.015 85.895 50.465 1.00 38.56 58 LEU B O 1
ATOM 2171 N N . LEU B 1 59 ? -22.218 85.095 48.736 1.00 25.60 59 LEU B N 1
ATOM 2172 C CA . LEU B 1 59 ? -21.114 84.333 48.171 1.00 25.60 59 LEU B CA 1
ATOM 2173 C C . LEU B 1 59 ? -20.631 84.862 46.827 1.00 25.60 59 LEU B C 1
ATOM 2174 O O . LEU B 1 59 ? -21.348 84.787 45.827 1.00 25.60 59 LEU B O 1
ATOM 2179 N N . VAL B 1 60 ? -19.422 85.411 46.804 1.00 25.21 60 VAL B N 1
ATOM 2180 C CA . VAL B 1 60 ? -18.855 85.882 45.547 1.00 25.21 60 VAL B CA 1
ATOM 2181 C C . VAL B 1 60 ? -18.250 84.612 44.972 1.00 25.21 60 VAL B C 1
ATOM 2182 O O . VAL B 1 60 ? -17.053 84.368 45.074 1.00 25.21 60 VAL B O 1
ATOM 2186 N N . GLY B 1 61 ? -19.122 83.798 44.392 1.00 33.86 61 GLY B N 1
ATOM 2187 C CA . GLY B 1 61 ? -18.740 82.518 43.835 1.00 33.86 61 GLY B CA 1
ATOM 2188 C C . GLY B 1 61 ? -17.912 82.526 42.581 1.00 33.86 61 GLY B C 1
ATOM 2189 O O . GLY B 1 61 ? -17.766 83.546 41.914 1.00 33.86 61 GLY B O 1
ATOM 2190 N N . ASP B 1 62 ? -17.353 81.366 42.260 1.00 33.46 62 ASP B N 1
ATOM 2191 C CA . ASP B 1 62 ? -16.549 81.281 41.068 1.00 33.46 62 ASP B CA 1
ATOM 2192 C C . ASP B 1 62 ? -17.490 80.899 39.958 1.00 33.46 62 ASP B C 1
ATOM 2193 O O . ASP B 1 62 ? -17.107 80.613 38.827 1.00 33.46 62 ASP B O 1
ATOM 2198 N N . SER B 1 63 ? -18.762 80.944 40.317 1.00 39.51 63 SER B N 1
ATOM 2199 C CA . SER B 1 63 ? -19.819 80.687 39.375 1.00 39.51 63 SER B CA 1
ATOM 2200 C C . SER B 1 63 ? -19.876 81.966 38.549 1.00 39.51 63 SER B C 1
ATOM 2201 O O . SER B 1 63 ? -20.515 82.004 37.498 1.00 39.51 63 SER B O 1
ATOM 2204 N N . ALA B 1 64 ? -19.188 83.006 39.028 1.00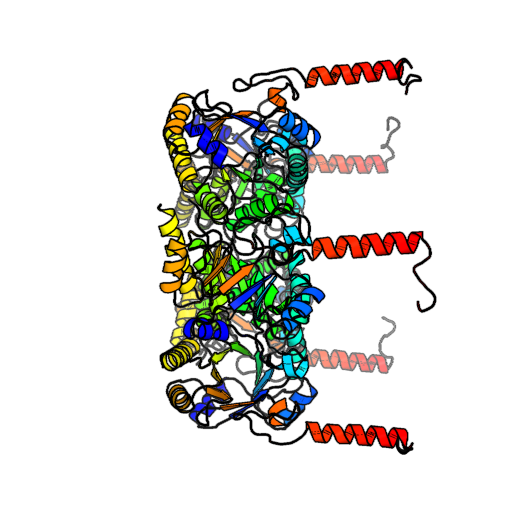 40.53 64 ALA B N 1
ATOM 2205 C CA . ALA B 1 64 ? -19.141 84.291 38.326 1.00 40.53 64 ALA B CA 1
ATOM 2206 C C . ALA B 1 64 ? -18.504 84.074 36.954 1.00 40.53 64 ALA B C 1
ATOM 2207 O O . ALA B 1 64 ? -18.743 84.829 36.007 1.00 40.53 64 ALA B O 1
ATOM 2209 N N . ALA B 1 65 ? -17.686 83.029 36.871 1.00 28.87 65 ALA B N 1
ATOM 2210 C CA . ALA B 1 65 ? -17.007 82.656 35.647 1.00 28.87 65 ALA B CA 1
ATOM 2211 C C . ALA B 1 65 ? -18.025 82.557 34.517 1.00 28.87 65 ALA B C 1
ATOM 2212 O O . ALA B 1 65 ? -17.768 83.010 33.399 1.00 28.87 65 ALA B O 1
ATOM 2214 N N . ASN B 1 66 ? -19.180 81.966 34.815 1.00 32.91 66 ASN B N 1
ATOM 2215 C CA . ASN B 1 66 ? -20.239 81.822 33.821 1.00 32.91 66 ASN B CA 1
ATOM 2216 C C . ASN B 1 66 ? -21.094 83.085 33.722 1.00 32.91 66 ASN B C 1
ATOM 2217 O O . ASN B 1 66 ? -21.052 83.800 32.722 1.00 32.91 66 ASN B O 1
ATOM 2222 N N . VAL B 1 67 ? -21.861 83.359 34.773 1.00 32.30 67 VAL B N 1
ATOM 2223 C CA . VAL B 1 67 ? -22.759 84.502 34.774 1.00 32.30 67 VAL B CA 1
ATOM 2224 C C . VAL B 1 67 ? -22.129 85.872 34.600 1.00 32.30 67 VAL B C 1
ATOM 2225 O O . VAL B 1 67 ? -22.771 86.784 34.081 1.00 32.30 67 VAL B O 1
ATOM 2229 N N . VAL B 1 68 ? -20.881 86.040 35.018 1.00 36.58 68 VAL B N 1
ATOM 2230 C CA . VAL B 1 68 ? -20.251 87.344 34.865 1.00 36.58 68 VAL B CA 1
ATOM 2231 C C . VAL B 1 68 ? -19.361 87.459 33.638 1.00 36.58 68 VAL B C 1
ATOM 2232 O O . VAL B 1 68 ? -19.472 88.418 32.876 1.00 36.58 68 VAL B O 1
ATOM 2236 N N . TYR B 1 69 ? -18.495 86.473 33.433 1.00 36.10 69 TYR B N 1
ATOM 2237 C CA . TYR B 1 69 ? -17.563 86.527 32.318 1.00 36.10 69 TYR B CA 1
ATOM 2238 C C . TYR B 1 69 ? -17.853 85.684 31.087 1.00 36.10 69 TYR B C 1
ATOM 2239 O O . TYR B 1 69 ? -17.131 85.767 30.096 1.00 36.10 69 TYR B O 1
ATOM 2248 N N . GLY B 1 70 ? -18.896 84.870 31.138 1.00 29.08 70 GLY B N 1
ATOM 2249 C CA . GLY B 1 70 ? -19.230 84.073 29.975 1.00 29.08 70 GLY B CA 1
ATOM 2250 C C . GLY B 1 70 ? -18.355 82.869 29.700 1.00 29.08 70 GLY B C 1
ATOM 2251 O O . GLY B 1 70 ? -18.316 82.386 28.577 1.00 29.08 70 GLY B O 1
ATOM 2252 N N . TYR B 1 71 ? -17.631 82.389 30.699 1.00 29.55 71 TYR B N 1
ATOM 2253 C CA . TYR B 1 71 ? -16.811 81.202 30.505 1.00 29.55 71 TYR B CA 1
ATOM 2254 C C . TYR B 1 71 ? -17.795 80.050 30.607 1.00 29.55 71 TYR B C 1
ATOM 2255 O O . TYR B 1 71 ? -18.766 80.129 31.357 1.00 29.55 71 TYR B O 1
ATOM 2264 N N . ASP B 1 72 ? -17.569 78.983 29.858 1.00 42.42 72 ASP B N 1
ATOM 2265 C CA . ASP B 1 72 ? -18.494 77.860 29.924 1.00 42.42 72 ASP B CA 1
ATOM 2266 C C . ASP B 1 72 ? -18.118 76.921 31.062 1.00 42.42 72 ASP B C 1
ATOM 2267 O O . ASP B 1 72 ? -18.720 75.864 31.242 1.00 42.42 72 ASP B O 1
ATOM 2272 N N . THR B 1 73 ? -17.128 77.335 31.843 1.00 49.15 73 THR B N 1
ATOM 2273 C CA . THR B 1 73 ? -16.652 76.548 32.972 1.00 49.15 73 THR B CA 1
ATOM 2274 C C . THR B 1 73 ? -16.121 77.471 34.063 1.00 49.15 73 THR B C 1
ATOM 2275 O O . THR B 1 73 ? -16.044 78.686 33.876 1.00 49.15 73 THR B O 1
ATOM 2279 N N . THR B 1 74 ? -15.780 76.893 35.208 1.00 39.66 74 THR B N 1
ATOM 2280 C CA . THR B 1 74 ? -15.239 77.659 36.318 1.00 39.66 74 THR B CA 1
ATOM 2281 C C . THR B 1 74 ? -13.748 77.412 36.424 1.00 39.66 74 THR B C 1
ATOM 2282 O O . THR B 1 74 ? -13.118 77.763 37.424 1.00 39.66 74 THR B O 1
ATOM 2286 N N . VAL B 1 75 ? -13.190 76.808 35.383 1.00 27.82 75 VAL B N 1
ATOM 2287 C CA . VAL B 1 75 ? -11.767 76.490 35.345 1.00 27.82 75 VAL B CA 1
ATOM 2288 C C . VAL B 1 75 ? -10.877 77.678 35.006 1.00 27.82 75 VAL B C 1
ATOM 2289 O O . VAL B 1 75 ? -9.826 77.863 35.606 1.00 27.82 75 VAL B O 1
ATOM 2293 N N . PRO B 1 76 ? -11.291 78.500 34.036 1.00 33.66 76 PRO B N 1
ATOM 2294 C CA . PRO B 1 76 ? -10.498 79.661 33.638 1.00 33.66 76 PRO B CA 1
ATOM 2295 C C . PRO B 1 76 ? -10.463 80.891 34.541 1.00 33.66 76 PRO B C 1
ATOM 2296 O O . PRO B 1 76 ? -9.449 81.582 34.583 1.00 33.66 76 PRO B O 1
ATOM 2300 N N . ILE B 1 77 ? -11.544 81.168 35.266 1.00 38.23 77 ILE B N 1
ATOM 2301 C CA . ILE B 1 77 ? -11.578 82.360 36.110 1.00 38.23 77 ILE B CA 1
ATOM 2302 C C . ILE B 1 77 ? -10.370 82.491 37.040 1.00 38.23 77 ILE B C 1
ATOM 2303 O O . ILE B 1 77 ? -9.951 81.531 37.684 1.00 38.23 77 ILE B O 1
ATOM 2308 N N . SER B 1 78 ? -9.805 83.691 37.097 1.00 18.25 78 SER B N 1
ATOM 2309 C CA . SER B 1 78 ? -8.628 83.950 37.927 1.00 18.25 78 SER B CA 1
ATOM 2310 C C . SER B 1 78 ? -8.934 84.759 39.171 1.00 18.25 78 SER B C 1
ATOM 2311 O O . SER B 1 78 ? -9.979 85.388 39.271 1.00 18.25 78 SER B O 1
ATOM 2314 N N . ILE B 1 79 ? -7.995 84.753 40.109 1.00 26.01 79 ILE B N 1
ATOM 2315 C CA . ILE B 1 79 ? -8.165 85.511 41.331 1.00 26.01 79 ILE B CA 1
ATOM 2316 C C . ILE B 1 79 ? -8.425 86.973 40.990 1.00 26.01 79 ILE B C 1
ATOM 2317 O O . ILE B 1 79 ? -9.283 87.623 41.595 1.00 26.01 79 ILE B O 1
ATOM 2322 N N . ASP B 1 80 ? -7.699 87.492 40.010 1.00 30.54 80 ASP B N 1
ATOM 2323 C CA . ASP B 1 80 ? -7.865 88.889 39.654 1.00 30.54 80 ASP B CA 1
ATOM 2324 C C . ASP B 1 80 ? -9.215 89.241 39.056 1.00 30.54 80 ASP B C 1
ATOM 2325 O O . ASP B 1 80 ? -9.613 90.403 39.065 1.00 30.54 80 ASP B O 1
ATOM 2330 N N . GLU B 1 81 ? -9.924 88.243 38.543 1.00 26.22 81 GLU B N 1
ATOM 2331 C CA . GLU B 1 81 ? -11.247 88.482 37.983 1.00 26.22 81 GLU B CA 1
ATOM 2332 C C . GLU B 1 81 ? -12.279 88.426 39.109 1.00 26.22 81 GLU B C 1
ATOM 2333 O O . GLU B 1 81 ? -13.460 88.693 38.900 1.00 26.22 81 GLU B O 1
ATOM 2339 N N . LEU B 1 82 ? -11.819 88.087 40.309 1.00 29.61 82 LEU B N 1
ATOM 2340 C CA . LEU B 1 82 ? -12.702 87.980 41.452 1.00 29.61 82 LEU B CA 1
ATOM 2341 C C . LEU B 1 82 ? -12.491 89.055 42.510 1.00 29.61 82 LEU B C 1
ATOM 2342 O O . LEU B 1 82 ? -13.447 89.704 42.927 1.00 29.61 82 LEU B O 1
ATOM 2347 N N . ILE B 1 83 ? -11.252 89.250 42.946 1.00 24.87 83 ILE B N 1
ATOM 2348 C CA . ILE B 1 83 ? -10.980 90.245 43.974 1.00 24.87 83 ILE B CA 1
ATOM 2349 C C . ILE B 1 83 ? -11.704 91.581 43.765 1.00 24.87 83 ILE B C 1
ATOM 2350 O O . ILE B 1 83 ? -12.354 92.097 44.678 1.00 24.87 83 ILE B O 1
ATOM 2355 N N . PRO B 1 84 ? -11.600 92.166 42.567 1.00 34.66 84 PRO B N 1
ATOM 2356 C CA . PRO B 1 84 ? -12.301 93.438 42.391 1.00 34.66 84 PRO B CA 1
ATOM 2357 C C . PRO B 1 84 ? -13.820 93.318 42.577 1.00 34.66 84 PRO B C 1
ATOM 2358 O O . PRO B 1 84 ? -14.469 94.257 43.025 1.00 34.66 84 PRO B O 1
ATOM 2362 N N . LEU B 1 85 ? -14.382 92.160 42.250 1.00 30.13 85 LEU B N 1
ATOM 2363 C CA . LEU B 1 85 ? -15.818 91.956 42.419 1.00 30.13 85 LEU B CA 1
ATOM 2364 C C . LEU B 1 85 ? -16.116 91.829 43.904 1.00 30.13 85 LEU B C 1
ATOM 2365 O O . LEU B 1 85 ? -17.125 92.343 44.385 1.00 30.13 85 LEU B O 1
ATOM 2370 N N . VAL B 1 86 ? -15.239 91.134 44.626 1.00 24.95 86 VAL B N 1
ATOM 2371 C CA . VAL B 1 86 ? -15.414 90.957 46.058 1.00 24.95 86 VAL B CA 1
ATOM 2372 C C . VAL B 1 86 ? -15.456 92.324 46.720 1.00 24.95 86 VAL B C 1
ATOM 2373 O O . VAL B 1 86 ? -16.337 92.602 47.529 1.00 24.95 86 VAL B O 1
ATOM 2377 N N . ARG B 1 87 ? -14.507 93.181 46.370 1.00 19.55 87 ARG B N 1
ATOM 2378 C CA . ARG B 1 87 ? -14.467 94.509 46.951 1.00 19.55 87 ARG B CA 1
ATOM 2379 C C . ARG B 1 87 ? -15.808 95.206 46.748 1.00 19.55 87 ARG B C 1
ATOM 2380 O O . ARG B 1 87 ? -16.331 95.853 47.658 1.00 19.55 87 ARG B O 1
ATOM 2388 N N . GLY B 1 88 ? -16.372 95.055 45.553 1.00 30.28 88 GLY B N 1
ATOM 2389 C CA . GLY B 1 88 ? -17.652 95.674 45.264 1.00 30.28 88 GLY B CA 1
ATOM 2390 C C . GLY B 1 88 ? -18.753 95.112 46.139 1.00 30.28 88 GLY B C 1
ATOM 2391 O O . GLY B 1 88 ? -19.534 95.855 46.735 1.00 30.28 88 GLY B O 1
ATOM 2392 N N . VAL B 1 89 ? -18.819 93.790 46.220 1.00 28.19 89 VAL B N 1
ATOM 2393 C CA . VAL B 1 89 ? -19.836 93.151 47.033 1.00 28.19 89 VAL B CA 1
ATOM 2394 C C . VAL B 1 89 ? -19.670 93.540 48.492 1.00 28.19 89 VAL B C 1
ATOM 2395 O O . VAL B 1 89 ? -20.644 93.778 49.193 1.00 28.19 89 VAL B O 1
ATOM 2399 N N . VAL B 1 90 ? -18.430 93.608 48.948 1.00 38.45 90 VAL B N 1
ATOM 2400 C CA . VAL B 1 90 ? -18.171 93.967 50.328 1.00 38.45 90 VAL B CA 1
ATOM 2401 C C . VAL B 1 90 ? -18.702 95.360 50.631 1.00 38.45 90 VAL B C 1
ATOM 2402 O O . VAL B 1 90 ? -19.200 95.620 51.720 1.00 38.45 90 VAL B O 1
ATOM 2406 N N . ARG B 1 91 ? -18.603 96.256 49.660 1.00 25.24 91 ARG B N 1
ATOM 2407 C CA . ARG B 1 91 ? -19.081 97.618 49.848 1.00 25.24 91 ARG B CA 1
ATOM 2408 C C . ARG B 1 91 ? -20.605 97.695 49.806 1.00 25.24 91 ARG B C 1
ATOM 2409 O O . ARG B 1 91 ? -21.206 98.546 50.451 1.00 25.24 91 ARG B O 1
ATOM 2417 N N . GLY B 1 92 ? -21.226 96.797 49.052 1.00 53.74 92 GLY B N 1
ATOM 2418 C CA . GLY B 1 92 ? -22.672 96.821 48.933 1.00 53.74 92 GLY B CA 1
ATOM 2419 C C . GLY B 1 92 ? -23.480 96.131 50.022 1.00 53.74 92 GLY B C 1
ATOM 2420 O O . GLY B 1 92 ? -24.666 96.422 50.187 1.00 53.74 92 GLY B O 1
ATOM 2421 N N . ALA B 1 93 ? -22.857 95.223 50.765 1.00 40.09 93 ALA B N 1
ATOM 2422 C CA . ALA B 1 93 ? -23.568 94.503 51.814 1.00 40.09 93 ALA B CA 1
ATOM 2423 C C . ALA B 1 93 ? -22.889 94.652 53.162 1.00 40.09 93 ALA B C 1
ATOM 2424 O O . ALA B 1 93 ? -22.223 93.738 53.637 1.00 40.09 93 ALA B O 1
ATOM 2426 N N . PRO B 1 94 ? -23.070 95.812 53.803 1.00 40.68 94 PRO B N 1
ATOM 2427 C CA . PRO B 1 94 ? -22.495 96.145 55.107 1.00 40.68 94 PRO B CA 1
ATOM 2428 C C . PRO B 1 94 ? -22.947 95.232 56.235 1.00 40.68 94 PRO B C 1
ATOM 2429 O O . PRO B 1 94 ? -22.269 95.117 57.252 1.00 40.68 94 PRO B O 1
ATOM 2433 N N . HIS B 1 95 ? -24.089 94.582 56.062 1.00 43.65 95 HIS B N 1
ATOM 2434 C CA . HIS B 1 95 ? -24.599 93.723 57.118 1.00 43.65 95 HIS B CA 1
ATOM 2435 C C . HIS B 1 95 ? -24.426 92.250 56.855 1.00 43.65 95 HIS B C 1
ATOM 2436 O O . HIS B 1 95 ? -24.608 91.435 57.762 1.00 43.65 95 HIS B O 1
ATOM 2443 N N . ALA B 1 96 ? -24.076 91.899 55.622 1.00 51.74 96 ALA B N 1
ATOM 2444 C CA . ALA B 1 96 ? -23.908 90.499 55.271 1.00 51.74 96 ALA B CA 1
ATOM 2445 C C . ALA B 1 96 ? -22.515 89.964 55.559 1.00 51.74 96 ALA B C 1
ATOM 2446 O O . ALA B 1 96 ? -21.551 90.725 55.701 1.00 51.74 96 ALA B O 1
ATOM 2448 N N . LEU B 1 97 ? -22.437 88.643 55.678 1.00 47.46 97 LEU B N 1
ATOM 2449 C CA . LEU B 1 97 ? -21.171 87.964 55.882 1.00 47.46 97 LEU B CA 1
ATOM 2450 C C . LEU B 1 97 ? -20.777 87.632 54.451 1.00 47.46 97 LEU B C 1
ATOM 2451 O O . LEU B 1 97 ? -21.396 86.776 53.822 1.00 47.46 97 LEU B O 1
ATOM 2456 N N . VAL B 1 98 ? -19.773 88.326 53.930 1.00 33.56 98 VAL B N 1
ATOM 2457 C CA . VAL B 1 98 ? -19.323 88.105 52.567 1.00 33.56 98 VAL B CA 1
ATOM 2458 C C . VAL B 1 98 ? -18.246 87.028 52.468 1.00 33.56 98 VAL B C 1
ATOM 2459 O O . VAL B 1 98 ? -17.169 87.148 53.059 1.00 33.56 98 VAL B O 1
ATOM 2463 N N . VAL B 1 99 ? -18.551 85.972 51.720 1.00 24.27 99 VAL B N 1
ATOM 2464 C CA . VAL B 1 99 ? -17.618 84.868 51.531 1.00 24.27 99 VAL B CA 1
ATOM 2465 C C . VAL B 1 99 ? -17.042 84.875 50.127 1.00 24.27 99 VAL B C 1
ATOM 2466 O O . VAL B 1 99 ? -17.776 84.905 49.133 1.00 24.27 99 VAL B O 1
ATOM 2470 N N . ALA B 1 100 ? -15.716 84.866 50.054 1.00 32.33 100 ALA B N 1
ATOM 2471 C CA . ALA B 1 100 ? -15.029 84.861 48.778 1.00 32.33 100 ALA B CA 1
ATOM 2472 C C . ALA B 1 100 ? -14.588 83.454 48.505 1.00 32.33 100 ALA B C 1
ATOM 2473 O O . ALA B 1 100 ? -14.077 82.749 49.360 1.00 32.33 100 ALA B O 1
ATOM 2475 N N . ASP B 1 101 ? -14.782 83.079 47.267 1.00 37.20 101 ASP B N 1
ATOM 2476 C CA . ASP B 1 101 ? -14.471 81.769 46.781 1.00 37.20 101 ASP B CA 1
ATOM 2477 C C . ASP B 1 101 ? -13.057 81.705 46.252 1.00 37.20 101 ASP B C 1
ATOM 2478 O O . ASP B 1 101 ? -12.546 82.650 45.649 1.00 37.20 101 ASP B O 1
ATOM 2483 N N . LEU B 1 102 ? -12.413 80.583 46.481 1.00 36.27 102 LEU B N 1
ATOM 2484 C CA . LEU B 1 102 ? -11.085 80.456 45.946 1.00 36.27 102 LEU B CA 1
ATOM 2485 C C . LEU B 1 102 ? -11.198 79.798 44.573 1.00 36.27 102 LEU B C 1
ATOM 2486 O O . LEU B 1 102 ? -11.770 78.720 44.432 1.00 36.27 102 LEU B O 1
ATOM 2491 N N . PRO B 1 103 ? -10.658 80.458 43.538 1.00 18.97 103 PRO B N 1
ATOM 2492 C CA . PRO B 1 103 ? -10.658 80.012 42.142 1.00 18.97 103 PRO B CA 1
ATOM 2493 C C . PRO B 1 103 ? -9.896 78.720 41.958 1.00 18.97 103 PRO B C 1
ATOM 2494 O O . PRO B 1 103 ? -9.005 78.399 42.739 1.00 18.97 103 PRO B O 1
ATOM 2498 N N . PHE B 1 104 ? -10.238 77.990 40.906 1.00 22.65 104 PHE B N 1
ATOM 2499 C CA . PHE B 1 104 ? -9.566 76.740 40.606 1.00 22.65 104 PHE B CA 1
ATOM 2500 C C . PHE B 1 104 ? -8.059 76.942 40.454 1.00 22.65 104 PHE B C 1
ATOM 2501 O O . PHE B 1 104 ? -7.610 77.846 39.758 1.00 22.65 104 PHE B O 1
ATOM 2509 N N . GLY B 1 105 ? -7.285 76.087 41.111 1.00 20.35 105 GLY B N 1
ATOM 2510 C CA . GLY B 1 105 ? -5.847 76.176 41.015 1.00 20.35 105 GLY B CA 1
ATOM 2511 C C . GLY B 1 105 ? -5.159 77.023 42.059 1.00 20.35 105 GLY B C 1
ATOM 2512 O O . GLY B 1 105 ? -3.946 76.934 42.210 1.00 20.35 105 GLY B O 1
ATOM 2513 N N . SER B 1 106 ? -5.909 77.834 42.793 1.00 17.22 106 SER B N 1
ATOM 2514 C CA . SER B 1 106 ? -5.298 78.699 43.798 1.00 17.22 106 SER B CA 1
ATOM 2515 C C . SER B 1 106 ? -5.000 78.080 45.170 1.00 17.22 106 SER B C 1
ATOM 2516 O O . SER B 1 106 ? -4.356 78.721 45.993 1.00 17.22 106 SER B O 1
ATOM 2519 N N . TYR B 1 107 ? -5.443 76.848 45.415 1.00 34.74 107 TYR B N 1
ATOM 2520 C CA . TYR B 1 107 ? -5.235 76.206 46.717 1.00 34.74 107 TYR B CA 1
ATOM 2521 C C . TYR B 1 107 ? -4.908 74.729 46.661 1.00 34.74 107 TYR B C 1
ATOM 2522 O O . TYR B 1 107 ? -4.628 74.113 47.687 1.00 34.74 107 TYR B O 1
ATOM 2531 N N . GLU B 1 108 ? -4.958 74.148 45.475 1.00 37.68 108 GLU B N 1
ATOM 2532 C CA . GLU B 1 108 ? -4.706 72.732 45.374 1.00 37.68 108 GLU B CA 1
ATOM 2533 C C . GLU B 1 108 ? -3.252 72.376 45.630 1.00 37.68 108 GLU B C 1
ATOM 2534 O O . GLU B 1 108 ? -2.950 71.267 46.039 1.00 37.68 108 GLU B O 1
ATOM 2540 N N . ALA B 1 109 ? -2.350 73.322 45.423 1.00 26.60 109 ALA B N 1
ATOM 2541 C CA . ALA B 1 109 ? -0.934 73.050 45.630 1.00 26.60 109 ALA B CA 1
ATOM 2542 C C . ALA B 1 109 ? -0.568 72.743 47.077 1.00 26.60 109 ALA B C 1
ATOM 2543 O O . ALA B 1 109 ? 0.411 72.050 47.333 1.00 26.60 109 ALA B O 1
ATOM 2545 N N . GLY B 1 110 ? -1.348 73.260 48.018 1.00 37.61 110 GLY B N 1
ATOM 2546 C CA . GLY B 1 110 ? -1.058 73.037 49.423 1.00 37.61 110 GLY B CA 1
ATOM 2547 C C . GLY B 1 110 ? -1.443 74.223 50.289 1.00 37.61 110 GLY B C 1
ATOM 2548 O O . GLY B 1 110 ? -1.967 75.218 49.789 1.00 37.61 110 GLY B O 1
ATOM 2549 N N . PRO B 1 111 ? -1.171 74.162 51.598 1.00 38.67 111 PRO B N 1
ATOM 2550 C CA . PRO B 1 111 ? -1.502 75.239 52.537 1.00 38.67 111 PRO B CA 1
ATOM 2551 C C . PRO B 1 111 ? -0.898 76.596 52.190 1.00 38.67 111 PRO B C 1
ATOM 2552 O O . PRO B 1 111 ? -1.595 77.607 52.170 1.00 38.67 111 PRO B O 1
ATOM 2556 N N . THR B 1 112 ? 0.400 76.609 51.923 1.00 18.77 112 THR B N 1
ATOM 2557 C CA . THR B 1 112 ? 1.092 77.846 51.611 1.00 18.77 112 THR B CA 1
ATOM 2558 C C . THR B 1 112 ? 0.385 78.610 50.505 1.00 18.77 112 THR B C 1
ATOM 2559 O O . THR B 1 112 ? 0.084 79.800 50.650 1.00 18.77 112 THR B O 1
ATOM 2563 N N . ALA B 1 113 ? 0.112 77.926 49.403 1.00 26.59 113 ALA B N 1
ATOM 2564 C CA . ALA B 1 113 ? -0.568 78.562 48.288 1.00 26.59 113 ALA B CA 1
ATOM 2565 C C . ALA B 1 113 ? -1.925 79.056 48.737 1.00 26.59 113 ALA B C 1
ATOM 2566 O O . ALA B 1 113 ? -2.236 80.240 48.604 1.00 26.59 113 ALA B O 1
ATOM 2568 N N . ALA B 1 114 ? -2.724 78.142 49.277 1.00 24.11 114 ALA B N 1
ATOM 2569 C CA . ALA B 1 114 ? -4.066 78.471 49.744 1.00 24.11 114 ALA B CA 1
ATOM 2570 C C . ALA B 1 114 ? -4.083 79.661 50.704 1.00 24.11 114 ALA B C 1
ATOM 2571 O O . ALA B 1 114 ? -4.947 80.542 50.601 1.00 24.11 114 ALA B O 1
ATOM 2573 N N . LEU B 1 115 ? -3.127 79.691 51.631 1.00 24.64 115 LEU B N 1
ATOM 2574 C CA . LEU B 1 115 ? -3.054 80.778 52.592 1.00 24.64 115 LEU B CA 1
ATOM 2575 C C . LEU B 1 115 ? -2.801 82.108 51.907 1.00 24.64 115 LEU B C 1
ATOM 2576 O O . LEU B 1 115 ? -3.441 83.109 52.220 1.00 24.64 115 LEU B O 1
ATOM 2581 N N . ALA B 1 116 ? -1.872 82.125 50.964 1.00 33.13 116 ALA B N 1
ATOM 2582 C CA . ALA B 1 116 ? -1.568 83.353 50.248 1.00 33.13 116 ALA B CA 1
ATOM 2583 C C . ALA B 1 116 ? -2.805 83.845 49.501 1.00 33.13 116 ALA B C 1
ATOM 2584 O O . ALA B 1 116 ? -3.154 85.022 49.561 1.00 33.13 116 ALA B O 1
ATOM 2586 N N . ALA B 1 117 ? -3.471 82.936 48.804 1.00 21.02 117 ALA B N 1
ATOM 2587 C CA . ALA B 1 117 ? -4.670 83.285 48.049 1.00 21.02 117 ALA B CA 1
ATOM 2588 C C . ALA B 1 117 ? -5.762 83.859 48.947 1.00 21.02 117 ALA B C 1
ATOM 2589 O O . ALA B 1 117 ? -6.319 84.914 48.664 1.00 21.02 117 ALA B O 1
ATOM 2591 N N . ALA B 1 118 ? -6.066 83.148 50.027 1.00 30.41 118 ALA B N 1
ATOM 2592 C CA . ALA B 1 118 ? -7.094 83.577 50.962 1.00 30.41 118 ALA B CA 1
ATOM 2593 C C . ALA B 1 118 ? -6.736 84.931 51.555 1.00 30.41 118 ALA B C 1
ATOM 2594 O O . ALA B 1 118 ? -7.588 85.813 51.686 1.00 30.41 118 ALA B O 1
ATOM 2596 N N . THR B 1 119 ? -5.467 85.094 51.904 1.00 14.85 119 THR B N 1
ATOM 2597 C CA . THR B 1 119 ? -5.016 86.342 52.489 1.00 14.85 119 THR B CA 1
ATOM 2598 C C . THR B 1 119 ? -5.285 87.517 51.553 1.00 14.85 119 THR B C 1
ATOM 2599 O O . THR B 1 119 ? -5.577 88.628 52.001 1.00 14.85 119 THR B O 1
ATOM 2603 N N . ARG B 1 120 ? -5.188 87.273 50.253 1.00 22.28 120 ARG B N 1
ATOM 2604 C CA . ARG B 1 120 ? -5.448 88.325 49.289 1.00 22.28 120 ARG B CA 1
ATOM 2605 C C . ARG B 1 120 ? -6.921 88.694 49.343 1.00 22.28 120 ARG B C 1
ATOM 2606 O O . ARG B 1 120 ? -7.274 89.873 49.348 1.00 22.28 120 ARG B O 1
ATOM 2614 N N . PHE B 1 121 ? -7.776 87.680 49.391 1.00 33.54 121 PHE B N 1
ATOM 2615 C CA . PHE B 1 121 ? -9.200 87.919 49.437 1.00 33.54 121 PHE B CA 1
ATOM 2616 C C . PHE B 1 121 ? -9.642 88.687 50.676 1.00 33.54 121 PHE B C 1
ATOM 2617 O O . PHE B 1 121 ? -10.627 89.425 50.634 1.00 33.54 121 PHE B O 1
ATOM 2625 N N . LEU B 1 122 ? -8.923 88.530 51.778 1.00 32.36 122 LEU B N 1
ATOM 2626 C CA . LEU B 1 122 ? -9.299 89.246 52.990 1.00 32.36 122 LEU B CA 1
ATOM 2627 C C . LEU B 1 122 ? -8.691 90.634 53.031 1.00 32.36 122 LEU B C 1
ATOM 2628 O O . LEU B 1 122 ? -9.411 91.620 53.136 1.00 32.36 122 LEU B O 1
ATOM 2633 N N . LYS B 1 123 ? -7.365 90.709 52.946 1.00 22.41 123 LYS B N 1
ATOM 2634 C CA . LYS B 1 123 ? -6.670 91.995 52.995 1.00 22.41 123 LYS B CA 1
ATOM 2635 C C . LYS B 1 123 ? -7.006 92.911 51.827 1.00 22.41 123 LYS B C 1
ATOM 2636 O O . LYS B 1 123 ? -7.121 94.116 51.997 1.00 22.41 123 LYS B O 1
ATOM 2642 N N . ASP B 1 124 ? -7.157 92.334 50.643 1.00 25.81 124 ASP B N 1
ATOM 2643 C CA . ASP B 1 124 ? -7.463 93.113 49.456 1.00 25.81 124 ASP B CA 1
ATOM 2644 C C . ASP B 1 124 ? -8.957 93.128 49.170 1.00 25.81 124 ASP B C 1
ATOM 2645 O O . ASP B 1 124 ? -9.573 94.187 49.132 1.00 25.81 124 ASP B O 1
ATOM 2650 N N . GLY B 1 125 ? -9.530 91.946 48.975 1.00 25.04 125 GLY B N 1
ATOM 2651 C CA . GLY B 1 125 ? -10.944 91.843 48.666 1.00 25.04 125 GLY B CA 1
ATOM 2652 C C . GLY B 1 125 ? -11.852 92.358 49.756 1.00 25.04 125 GLY B C 1
ATOM 2653 O O . GLY B 1 125 ? -12.970 92.791 49.492 1.00 25.04 125 GLY B O 1
ATOM 2654 N N . GLY B 1 126 ? -11.374 92.311 50.991 1.00 27.19 126 GLY B N 1
ATOM 2655 C CA . GLY B 1 126 ? -12.183 92.773 52.099 1.00 27.19 126 GLY B CA 1
ATOM 2656 C C . GLY B 1 126 ? -13.183 91.729 52.546 1.00 27.19 126 GLY B C 1
ATOM 2657 O O . GLY B 1 126 ? -14.055 92.023 53.357 1.00 27.19 126 GLY B O 1
ATOM 2658 N N . ALA B 1 127 ? -13.061 90.512 52.017 1.00 32.43 127 ALA B N 1
ATOM 2659 C CA . ALA B 1 127 ? -13.961 89.417 52.374 1.00 32.43 127 ALA B CA 1
ATOM 2660 C C . ALA B 1 127 ? -13.839 89.082 53.856 1.00 32.43 127 ALA B C 1
ATOM 2661 O O . ALA B 1 127 ? -12.851 89.435 54.501 1.00 32.43 127 ALA B O 1
ATOM 2663 N N . HIS B 1 128 ? -14.850 88.404 54.391 1.00 27.92 128 HIS B N 1
ATOM 2664 C CA . HIS B 1 128 ? -14.844 88.028 55.798 1.00 27.92 128 HIS B CA 1
ATOM 2665 C C . HIS B 1 128 ? -14.434 86.581 55.919 1.00 27.92 128 HIS B C 1
ATOM 2666 O O . HIS B 1 128 ? -13.919 86.158 56.945 1.00 27.92 128 HIS B O 1
ATOM 2673 N N . ALA B 1 129 ? -14.684 85.824 54.861 1.00 26.66 129 ALA B N 1
ATOM 2674 C CA . ALA B 1 129 ? -14.362 84.409 54.841 1.00 26.66 129 ALA B CA 1
ATOM 2675 C C . ALA B 1 129 ? -14.166 83.962 53.407 1.00 26.66 129 ALA B C 1
ATOM 2676 O O . ALA B 1 129 ? -14.515 84.684 52.477 1.00 26.66 129 ALA B O 1
ATOM 2678 N N . VAL B 1 130 ? -13.611 82.769 53.233 1.00 25.86 130 VAL B N 1
ATOM 2679 C CA . VAL B 1 130 ? -13.387 82.224 51.905 1.00 25.86 130 VAL B CA 1
ATOM 2680 C C . VAL B 1 130 ? -13.993 80.829 51.806 1.00 25.86 130 VAL B C 1
ATOM 2681 O O . VAL B 1 130 ? -14.191 80.166 52.819 1.00 25.86 130 VAL B O 1
ATOM 2685 N N . LYS B 1 131 ? -14.301 80.398 50.588 1.00 42.93 131 LYS B N 1
ATOM 2686 C CA . LYS B 1 131 ? -14.864 79.072 50.371 1.00 42.93 131 LYS B CA 1
ATOM 2687 C C . LYS B 1 131 ? -13.834 78.244 49.621 1.00 42.93 131 LYS B C 1
ATOM 2688 O O . LYS B 1 131 ? -13.396 78.615 48.538 1.00 42.93 131 LYS B O 1
ATOM 2694 N N . LEU B 1 132 ? -13.455 77.118 50.210 1.00 48.03 132 LEU B N 1
ATOM 2695 C CA . LEU B 1 132 ? -12.463 76.220 49.636 1.00 48.03 132 LEU B CA 1
ATOM 2696 C C . LEU B 1 132 ? -13.166 74.930 49.232 1.00 48.03 132 LEU B C 1
ATOM 2697 O O . LEU B 1 132 ? -13.671 74.214 50.086 1.00 48.03 132 LEU B O 1
ATOM 2702 N N . GLU B 1 133 ? -13.202 74.627 47.942 1.00 48.73 133 GLU B N 1
ATOM 2703 C CA . GLU B 1 133 ? -13.877 73.416 47.492 1.00 48.73 133 GLU B CA 1
ATOM 2704 C C . GLU B 1 133 ? -12.969 72.197 47.565 1.00 48.73 133 GLU B C 1
ATOM 2705 O O . GLU B 1 133 ? -11.833 72.229 47.093 1.00 48.73 133 GLU B O 1
ATOM 2711 N N . GLY B 1 134 ? -13.477 71.119 48.156 1.00 51.39 134 GLY B N 1
ATOM 2712 C CA . GLY B 1 134 ? -12.694 69.900 48.268 1.00 51.39 134 GLY B CA 1
ATOM 2713 C C . GLY B 1 134 ? -13.072 69.020 49.448 1.00 51.39 134 GLY B C 1
ATOM 2714 O O . GLY B 1 134 ? -13.795 69.442 50.354 1.00 51.39 134 GLY B O 1
ATOM 2715 N N . GLY B 1 135 ? -12.576 67.785 49.431 1.00 41.65 135 GLY B N 1
ATOM 2716 C CA . GLY B 1 135 ? -12.854 66.853 50.504 1.00 41.65 135 GLY B CA 1
ATOM 2717 C C . GLY B 1 135 ? -11.646 66.684 51.398 1.00 41.65 135 GLY B C 1
ATOM 2718 O O . GLY B 1 135 ? -10.917 67.637 51.650 1.00 41.65 135 GLY B O 1
ATOM 2719 N N . GLU B 1 136 ? -11.431 65.466 51.880 1.00 48.24 136 GLU B N 1
ATOM 2720 C CA . GLU B 1 136 ? -10.303 65.169 52.754 1.00 48.24 136 GLU B CA 1
ATOM 2721 C C . GLU B 1 136 ? -9.003 65.758 52.229 1.00 48.24 136 GLU B C 1
ATOM 2722 O O . GLU B 1 136 ? -8.232 66.349 52.977 1.00 48.24 136 GLU B O 1
ATOM 2728 N N . ARG B 1 137 ? -8.765 65.579 50.937 1.00 43.37 137 ARG B N 1
ATOM 2729 C CA . ARG B 1 137 ? -7.553 66.061 50.283 1.00 43.37 137 ARG B CA 1
ATOM 2730 C C . ARG B 1 137 ? -7.230 67.536 50.569 1.00 43.37 137 ARG B C 1
ATOM 2731 O O . ARG B 1 137 ? -6.089 67.975 50.390 1.00 43.37 137 ARG B O 1
ATOM 2739 N N . VAL B 1 138 ? -8.226 68.292 51.022 1.00 41.12 138 VAL B N 1
ATOM 2740 C CA . VAL B 1 138 ? -8.056 69.717 51.283 1.00 41.12 138 VAL B CA 1
ATOM 2741 C C . VAL B 1 138 ? -8.038 70.103 52.765 1.00 41.12 138 VAL B C 1
ATOM 2742 O O . VAL B 1 138 ? -7.951 71.280 53.113 1.00 41.12 138 VAL B O 1
ATOM 2746 N N . ALA B 1 139 ? -8.095 69.113 53.642 1.00 32.15 139 ALA B N 1
ATOM 2747 C CA . ALA B 1 139 ? -8.106 69.380 55.073 1.00 32.15 139 ALA B CA 1
ATOM 2748 C C . ALA B 1 139 ? -6.900 70.184 55.521 1.00 32.15 139 ALA B C 1
ATOM 2749 O O . ALA B 1 139 ? -7.022 71.125 56.299 1.00 32.15 139 ALA B O 1
ATOM 2751 N N . GLU B 1 140 ? -5.731 69.814 55.023 1.00 44.20 140 GLU B N 1
ATOM 2752 C CA . GLU B 1 140 ? -4.515 70.511 55.405 1.00 44.20 140 GLU B CA 1
ATOM 2753 C C . GLU B 1 140 ? -4.650 72.006 55.131 1.00 44.20 140 GLU B C 1
ATOM 2754 O O . GLU B 1 140 ? -4.290 72.835 55.972 1.00 44.20 140 GLU B O 1
ATOM 2760 N N . GLN B 1 141 ? -5.178 72.348 53.959 1.00 26.75 141 GLN B N 1
ATOM 2761 C CA . GLN B 1 141 ? -5.351 73.747 53.598 1.00 26.75 141 GLN B CA 1
ATOM 2762 C C . GLN B 1 141 ? -6.341 74.431 54.517 1.00 26.75 141 GLN B C 1
ATOM 2763 O O . GLN B 1 141 ? -6.084 75.524 55.015 1.00 26.75 141 GLN B O 1
ATOM 2769 N N . ILE B 1 142 ? -7.477 73.787 54.743 1.00 28.17 142 ILE B N 1
ATOM 2770 C CA . ILE B 1 142 ? -8.487 74.370 55.604 1.00 28.17 142 ILE B CA 1
ATOM 2771 C C . ILE B 1 142 ? -7.921 74.614 56.995 1.00 28.17 142 ILE B C 1
ATOM 2772 O O . ILE B 1 142 ? -8.185 75.643 57.602 1.00 28.17 142 ILE B O 1
ATOM 2777 N N . ALA B 1 143 ? -7.128 73.672 57.490 1.00 34.21 143 ALA B N 1
ATOM 2778 C CA . ALA B 1 143 ? -6.520 73.812 58.808 1.00 34.21 143 ALA B CA 1
ATOM 2779 C C . ALA B 1 143 ? -5.585 75.024 58.888 1.00 34.21 143 ALA B C 1
ATOM 2780 O O . ALA B 1 143 ? -5.678 75.818 59.829 1.00 34.21 143 ALA B O 1
ATOM 2782 N N . CYS B 1 144 ? -4.691 75.168 57.907 1.00 27.18 144 CYS B N 1
ATOM 2783 C CA . CYS B 1 144 ? -3.759 76.295 57.896 1.00 27.18 144 CYS B CA 1
ATOM 2784 C C . CYS B 1 144 ? -4.506 77.627 57.935 1.00 27.18 144 CYS B C 1
ATOM 2785 O O . CYS B 1 144 ? -4.219 78.471 58.780 1.00 27.18 144 CYS B O 1
ATOM 2788 N N . LEU B 1 145 ? -5.469 77.816 57.034 1.00 28.73 145 LEU B N 1
ATOM 2789 C CA . LEU B 1 145 ? -6.231 79.062 56.999 1.00 28.73 145 LEU B CA 1
ATOM 2790 C C . LEU B 1 145 ? -6.950 79.306 58.318 1.00 28.73 145 LEU B C 1
ATOM 2791 O O . LEU B 1 145 ? -6.832 80.376 58.916 1.00 28.73 145 LEU B O 1
ATOM 2796 N N . THR B 1 146 ? -7.700 78.301 58.762 1.00 50.33 146 THR B N 1
ATOM 2797 C CA . THR B 1 146 ? -8.454 78.383 60.009 1.00 50.33 146 THR B CA 1
ATOM 2798 C C . THR B 1 146 ? -7.537 78.773 61.163 1.00 50.33 146 THR B C 1
ATOM 2799 O O . THR B 1 146 ? -7.882 79.621 61.979 1.00 50.33 146 THR B O 1
ATOM 2803 N N . ALA B 1 147 ? -6.363 78.164 61.222 1.00 24.35 147 ALA B N 1
ATOM 2804 C CA . ALA B 1 147 ? -5.427 78.482 62.288 1.00 24.35 147 ALA B CA 1
ATOM 2805 C C . ALA B 1 147 ? -4.863 79.885 62.125 1.00 24.35 147 ALA B C 1
ATOM 2806 O O . ALA B 1 147 ? -4.428 80.501 63.091 1.00 24.35 147 ALA B O 1
ATOM 2808 N N . ALA B 1 148 ? -4.864 80.387 60.898 1.00 31.02 148 ALA B N 1
ATOM 2809 C CA . ALA B 1 148 ? -4.338 81.716 60.632 1.00 31.02 148 ALA B CA 1
ATOM 2810 C C . ALA B 1 148 ? -5.358 82.762 61.034 1.00 31.02 148 ALA B C 1
ATOM 2811 O O . ALA B 1 148 ? -5.053 83.951 61.081 1.00 31.02 148 ALA B O 1
ATOM 2813 N N . GLY B 1 149 ? -6.573 82.312 61.321 1.00 36.85 149 GLY B N 1
ATOM 2814 C CA . GLY B 1 149 ? -7.621 83.233 61.706 1.00 36.85 149 GLY B CA 1
ATOM 2815 C C . GLY B 1 149 ? -8.543 83.563 60.547 1.00 36.85 149 GLY B C 1
ATOM 2816 O O . GLY B 1 149 ? -9.296 84.534 60.603 1.00 36.85 149 GLY B O 1
ATOM 2817 N N . ILE B 1 150 ? -8.488 82.756 59.494 1.00 31.49 150 ILE B N 1
ATOM 2818 C CA . ILE B 1 150 ? -9.329 82.973 58.326 1.00 31.49 150 ILE B CA 1
ATOM 2819 C C . ILE B 1 150 ? -10.506 82.010 58.316 1.00 31.49 150 ILE B C 1
ATOM 2820 O O . ILE B 1 150 ? -10.327 80.800 58.218 1.00 31.49 150 ILE B O 1
ATOM 2825 N N . PRO B 1 151 ? -11.729 82.539 58.426 1.00 34.90 151 PRO B N 1
ATOM 2826 C CA . PRO B 1 151 ? -12.943 81.719 58.419 1.00 34.90 151 PRO B CA 1
ATOM 2827 C C . PRO B 1 151 ? -13.051 80.992 57.091 1.00 34.90 151 PRO B C 1
ATOM 2828 O O . PRO B 1 151 ? -12.996 81.614 56.038 1.00 34.90 151 PRO B O 1
ATOM 2832 N N . VAL B 1 152 ? -13.208 79.677 57.141 1.00 31.00 152 VAL B N 1
ATOM 2833 C CA . VAL B 1 152 ? -13.308 78.886 55.923 1.00 31.00 152 VAL B CA 1
ATOM 2834 C C . VAL B 1 152 ? -14.623 78.142 55.803 1.00 31.00 152 VAL B C 1
ATOM 2835 O O . VAL B 1 152 ? -15.037 77.432 56.714 1.00 31.00 152 VAL B O 1
ATOM 2839 N N . MET B 1 153 ? -15.285 78.319 54.670 1.00 38.78 153 MET B N 1
ATOM 2840 C CA . MET B 1 153 ? -16.534 77.623 54.406 1.00 38.78 153 MET B CA 1
ATOM 2841 C C . MET B 1 153 ? -16.146 76.474 53.485 1.00 38.78 153 MET B C 1
ATOM 2842 O O . MET B 1 153 ? -15.628 76.700 52.392 1.00 38.78 153 MET B O 1
ATOM 2847 N N . ALA B 1 154 ? -16.376 75.244 53.926 1.00 30.82 154 ALA B N 1
ATOM 2848 C CA . ALA B 1 154 ? -16.028 74.102 53.108 1.00 30.82 154 ALA B CA 1
ATOM 2849 C C . ALA B 1 154 ? -17.080 73.856 52.032 1.00 30.82 154 ALA B C 1
ATOM 2850 O O . ALA B 1 154 ? -18.160 74.441 52.056 1.00 30.82 154 ALA B O 1
ATOM 2852 N N . HIS B 1 155 ? -16.750 72.984 51.087 1.00 29.48 155 HIS B N 1
ATOM 2853 C CA . HIS B 1 155 ? -17.631 72.665 49.980 1.00 29.48 155 HIS B CA 1
ATOM 2854 C C . HIS B 1 155 ? -17.322 71.235 49.546 1.00 29.48 155 HIS B C 1
ATOM 2855 O O . HIS B 1 155 ? -16.261 70.961 48.987 1.00 29.48 155 HIS B O 1
ATOM 2862 N N . ILE B 1 156 ? -18.248 70.323 49.828 1.00 39.45 156 ILE B N 1
ATOM 2863 C CA . ILE B 1 156 ? -18.082 68.920 49.470 1.00 39.45 156 ILE B CA 1
ATOM 2864 C C . ILE B 1 156 ? -19.207 68.482 48.547 1.00 39.45 156 ILE B C 1
ATOM 2865 O O . ILE B 1 156 ? -20.268 69.111 48.499 1.00 39.45 156 ILE B O 1
ATOM 2870 N N . GLY B 1 157 ? -18.975 67.397 47.819 1.00 75.20 157 GLY B N 1
ATOM 2871 C CA . GLY B 1 157 ? -19.986 66.907 46.903 1.00 75.20 157 GLY B CA 1
ATOM 2872 C C . GLY B 1 157 ? -20.134 65.398 46.920 1.00 75.20 157 GLY B C 1
ATOM 2873 O O . GLY B 1 157 ? -19.544 64.705 47.756 1.00 75.20 157 GLY B O 1
ATOM 2874 N N . PHE B 1 158 ? -20.932 64.892 45.984 1.00 68.83 158 PHE B N 1
ATOM 2875 C CA . PHE B 1 158 ? -21.184 63.464 45.865 1.00 68.83 158 PHE B CA 1
ATOM 2876 C C . PHE B 1 158 ? -20.856 63.045 44.441 1.00 68.83 158 PHE B C 1
ATOM 2877 O O . PHE B 1 158 ? -21.470 63.530 43.484 1.00 68.83 158 PHE B O 1
ATOM 2885 N N . THR B 1 159 ? -19.889 62.146 44.295 1.00 78.87 159 THR B N 1
ATOM 2886 C CA . THR B 1 159 ? -19.509 61.684 42.964 1.00 78.87 159 THR B CA 1
ATOM 2887 C C . THR B 1 159 ? -19.548 60.159 42.874 1.00 78.87 159 THR B C 1
ATOM 2888 O O . THR B 1 159 ? -18.591 59.476 43.253 1.00 78.87 159 THR B O 1
ATOM 2892 N N . PRO B 1 160 ? -20.665 59.607 42.360 1.00 113.72 160 PRO B N 1
ATOM 2893 C CA . PRO B 1 160 ? -20.857 58.156 42.209 1.00 113.72 160 PRO B CA 1
ATOM 2894 C C . PRO B 1 160 ? -19.640 57.431 41.620 1.00 113.72 160 PRO B C 1
ATOM 2895 O O . PRO B 1 160 ? -19.174 57.755 40.521 1.00 113.72 160 PRO B O 1
ATOM 2899 N N . GLY B 1 175 ? -22.879 54.445 46.230 1.00 81.01 175 GLY B N 1
ATOM 2900 C CA . GLY B 1 175 ? -22.199 53.414 47.001 1.00 81.01 175 GLY B CA 1
ATOM 2901 C C . GLY B 1 175 ? -21.069 53.951 47.872 1.00 81.01 175 GLY B C 1
ATOM 2902 O O . GLY B 1 175 ? -21.316 54.667 48.856 1.00 81.01 175 GLY B O 1
ATOM 2903 N N . ASP B 1 176 ? -19.830 53.598 47.526 1.00 83.12 176 ASP B N 1
ATOM 2904 C CA . ASP B 1 176 ? -18.658 54.073 48.270 1.00 83.12 176 ASP B CA 1
ATOM 2905 C C . ASP B 1 176 ? -18.672 55.604 48.285 1.00 83.12 176 ASP B C 1
ATOM 2906 O O . ASP B 1 176 ? -18.141 56.243 49.197 1.00 83.12 176 ASP B O 1
ATOM 2911 N N . ALA B 1 177 ? -19.287 56.174 47.254 1.00 58.06 177 ALA B N 1
ATOM 2912 C CA . ALA B 1 177 ? -19.389 57.615 47.117 1.00 58.06 177 ALA B CA 1
ATOM 2913 C C . ALA B 1 177 ? -19.942 58.247 48.388 1.00 58.06 177 ALA B C 1
ATOM 2914 O O . ALA B 1 177 ? -19.364 59.196 48.925 1.00 58.06 177 ALA B O 1
ATOM 2916 N N . ALA B 1 178 ? -21.061 57.717 48.870 1.00 55.38 178 ALA B N 1
ATOM 2917 C CA . ALA B 1 178 ? -21.686 58.242 50.079 1.00 55.38 178 ALA B CA 1
ATOM 2918 C C . ALA B 1 178 ? -20.722 58.182 51.271 1.00 55.38 178 ALA B C 1
ATOM 2919 O O . ALA B 1 178 ? -20.780 59.018 52.182 1.00 55.38 178 ALA B O 1
ATOM 2921 N N . GLU B 1 179 ? -19.841 57.185 51.260 1.00 76.97 179 GLU B N 1
ATOM 2922 C CA . GLU B 1 179 ? -18.872 57.033 52.333 1.00 76.97 179 GLU B CA 1
ATOM 2923 C C . GLU B 1 179 ? -17.911 58.207 52.279 1.00 76.97 179 GLU B C 1
ATOM 2924 O O . GLU B 1 179 ? -17.677 58.881 53.288 1.00 76.97 179 GLU B O 1
ATOM 2930 N N . GLN B 1 180 ? -17.366 58.445 51.086 1.00 61.71 180 GLN B N 1
ATOM 2931 C CA . GLN B 1 180 ? -16.415 59.525 50.865 1.00 61.71 180 GLN B CA 1
ATOM 2932 C C . GLN B 1 180 ? -17.010 60.881 51.227 1.00 61.71 180 GLN B C 1
ATOM 2933 O O . GLN B 1 180 ? -16.361 61.700 51.884 1.00 61.71 180 GLN B O 1
ATOM 2939 N N . THR B 1 181 ? -18.245 61.118 50.794 1.00 57.34 181 THR B N 1
ATOM 2940 C CA . THR B 1 181 ? -18.923 62.374 51.087 1.00 57.34 181 THR B CA 1
ATOM 2941 C C . THR B 1 181 ? -18.883 62.582 52.595 1.00 57.34 181 THR B C 1
ATOM 2942 O O . THR B 1 181 ? -18.558 63.665 53.088 1.00 57.34 181 THR B O 1
ATOM 2946 N N . ILE B 1 182 ? -19.205 61.518 53.320 1.00 60.94 182 ILE B N 1
ATOM 2947 C CA . ILE B 1 182 ? -19.216 61.532 54.777 1.00 60.94 182 ILE B CA 1
ATOM 2948 C C . ILE B 1 182 ? -17.817 61.815 55.315 1.00 60.94 182 ILE B C 1
ATOM 2949 O O . ILE B 1 182 ? -17.633 62.670 56.184 1.00 60.94 182 ILE B O 1
ATOM 2954 N N . ALA B 1 183 ? -16.834 61.093 54.792 1.00 51.66 183 ALA B N 1
ATOM 2955 C CA . ALA B 1 183 ? -15.456 61.280 55.213 1.00 51.66 183 ALA B CA 1
ATOM 2956 C C . ALA B 1 183 ? -15.063 62.740 54.998 1.00 51.66 183 ALA B C 1
ATOM 2957 O O . ALA B 1 183 ? -14.421 63.357 55.852 1.00 51.66 183 ALA B O 1
ATOM 2959 N N . ASP B 1 184 ? -15.460 63.288 53.853 1.00 44.65 184 ASP B N 1
ATOM 2960 C CA . ASP B 1 184 ? -15.146 64.669 53.530 1.00 44.65 184 ASP B CA 1
ATOM 2961 C C . ASP B 1 184 ? -15.829 65.608 54.514 1.00 44.65 184 ASP B C 1
ATOM 2962 O O . ASP B 1 184 ? -15.196 66.511 55.065 1.00 44.65 184 ASP B O 1
ATOM 2967 N N . ALA B 1 185 ? -17.118 65.388 54.740 1.00 40.82 185 ALA B N 1
ATOM 2968 C CA . ALA B 1 185 ? -17.869 66.216 55.676 1.00 40.82 185 ALA B CA 1
ATOM 2969 C C . ALA B 1 185 ? -17.173 66.233 57.039 1.00 40.82 185 ALA B C 1
ATOM 2970 O O . ALA B 1 185 ? -17.029 67.280 57.674 1.00 40.82 185 ALA B O 1
ATOM 2972 N N . ILE B 1 186 ? -16.735 65.062 57.480 1.00 47.73 186 ILE B N 1
ATOM 2973 C CA . ILE B 1 186 ? -16.059 64.941 58.760 1.00 47.73 186 ILE B CA 1
ATOM 2974 C C . ILE B 1 186 ? -14.699 65.641 58.745 1.00 47.73 186 ILE B C 1
ATOM 2975 O O . ILE B 1 186 ? -14.429 66.510 59.575 1.00 47.73 186 ILE B O 1
ATOM 2980 N N . ALA B 1 187 ? -13.850 65.258 57.797 1.00 41.12 187 ALA B N 1
ATOM 2981 C 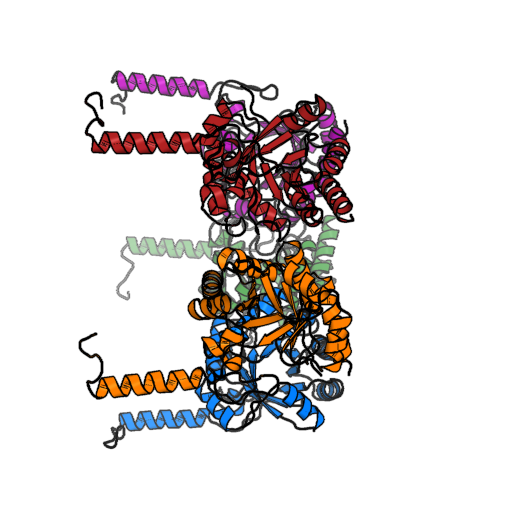CA . ALA B 1 187 ? -12.512 65.835 57.678 1.00 41.12 187 ALA B CA 1
ATOM 2982 C C . ALA B 1 187 ? -12.548 67.360 57.587 1.00 41.12 187 ALA B C 1
ATOM 2983 O O . ALA B 1 187 ? -11.800 68.067 58.274 1.00 41.12 187 ALA B O 1
ATOM 2985 N N . VAL B 1 188 ? -13.427 67.853 56.727 1.00 30.96 188 VAL B N 1
ATOM 2986 C CA . VAL B 1 188 ? -13.576 69.275 56.505 1.00 30.96 188 VAL B CA 1
ATOM 2987 C C . VAL B 1 188 ? -13.911 70.028 57.790 1.00 30.96 188 VAL B C 1
ATOM 2988 O O . VAL B 1 188 ? -13.336 71.078 58.071 1.00 30.96 188 VAL B O 1
ATOM 2992 N N . ALA B 1 189 ? -14.839 69.490 58.569 1.00 40.18 189 ALA B N 1
ATOM 2993 C CA . ALA B 1 189 ? -15.226 70.116 59.827 1.00 40.18 189 ALA B CA 1
ATOM 2994 C C . ALA B 1 189 ? -14.079 70.025 60.828 1.00 40.18 189 ALA B C 1
ATOM 2995 O O . ALA B 1 189 ? -13.805 70.974 61.555 1.00 40.18 189 ALA B O 1
ATOM 2997 N N . GLU B 1 190 ? -13.411 68.876 60.860 1.00 43.39 190 GLU B N 1
ATOM 2998 C CA . GLU B 1 190 ? -12.278 68.669 61.759 1.00 43.39 190 GLU B CA 1
ATOM 2999 C C . GLU B 1 190 ? -11.220 69.729 61.476 1.00 43.39 190 GLU B C 1
ATOM 3000 O O . GLU B 1 190 ? -10.602 70.262 62.393 1.00 43.39 190 GLU B O 1
ATOM 3006 N N . ALA B 1 191 ? -11.020 70.026 60.193 1.00 66.48 191 ALA B N 1
ATOM 3007 C CA . ALA B 1 191 ? -10.028 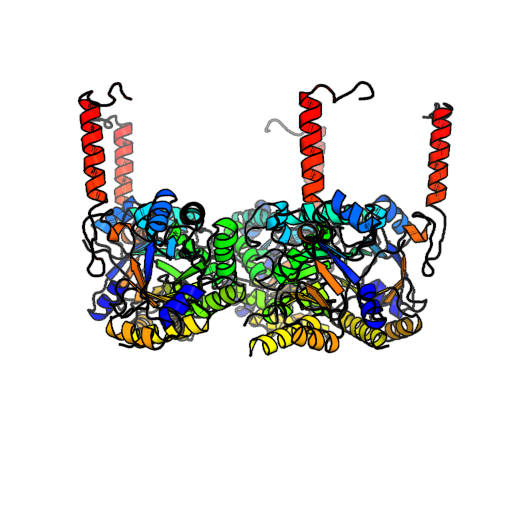71.010 59.766 1.00 66.48 191 ALA B CA 1
ATOM 3008 C C . ALA B 1 191 ? -10.315 72.411 60.297 1.00 66.48 191 ALA B C 1
ATOM 3009 O O . ALA B 1 191 ? -9.410 73.240 60.388 1.00 66.48 191 ALA B O 1
ATOM 3011 N N . GLY B 1 192 ? -11.573 72.682 60.635 1.00 33.83 192 GLY B N 1
ATOM 3012 C CA . GLY B 1 192 ? -11.916 73.987 61.167 1.00 33.83 192 GLY B CA 1
ATOM 3013 C C . GLY B 1 192 ? -13.004 74.767 60.451 1.00 33.83 192 GLY B C 1
ATOM 3014 O O . GLY B 1 192 ? -13.403 75.832 60.916 1.00 33.83 192 GLY B O 1
ATOM 3015 N N . ALA B 1 193 ? -13.489 74.259 59.325 1.00 39.40 193 ALA B N 1
ATOM 3016 C CA . ALA B 1 193 ? -14.534 74.956 58.581 1.00 39.40 193 ALA B CA 1
ATOM 3017 C C . ALA B 1 193 ? -15.679 75.371 59.499 1.00 39.40 193 ALA B C 1
ATOM 3018 O O . ALA B 1 193 ? -16.164 74.571 60.292 1.00 39.40 193 ALA B O 1
ATOM 3020 N N . PHE B 1 194 ? -16.113 76.622 59.394 1.00 41.15 194 PHE B N 1
ATOM 3021 C CA . PHE B 1 194 ? -17.209 77.106 60.222 1.00 41.15 194 PHE B CA 1
ATOM 3022 C C . PHE B 1 194 ? -18.551 76.674 59.640 1.00 41.15 194 PHE B C 1
ATOM 3023 O O . PHE B 1 194 ? -19.590 76.835 60.266 1.00 41.15 194 PHE B O 1
ATOM 3031 N N . ALA B 1 195 ? -18.520 76.124 58.436 1.00 38.95 195 ALA B N 1
ATOM 3032 C CA . ALA B 1 195 ? -19.729 75.658 57.773 1.00 38.95 195 ALA B CA 1
ATOM 3033 C C . ALA B 1 195 ? -19.313 74.873 56.539 1.00 38.95 195 ALA B C 1
ATOM 3034 O O . ALA B 1 195 ? -18.152 74.924 56.130 1.00 38.95 195 ALA B O 1
ATOM 3036 N N . VAL B 1 196 ? -20.248 74.146 55.945 1.00 32.45 196 VAL B N 1
ATOM 3037 C CA . VAL B 1 196 ? -19.922 73.375 54.762 1.00 32.45 196 VAL B CA 1
ATOM 3038 C C . VAL B 1 196 ? -21.063 73.331 53.752 1.00 32.45 196 VAL B C 1
ATOM 3039 O O . VAL B 1 196 ? -22.232 73.214 54.113 1.00 32.45 196 VAL B O 1
ATOM 3043 N N . VAL B 1 197 ? -20.701 73.437 52.480 1.00 40.74 197 VAL B N 1
ATOM 3044 C CA . VAL B 1 197 ? -21.665 73.410 51.396 1.00 40.74 197 VAL B CA 1
ATOM 3045 C C . VAL B 1 197 ? -21.763 72.012 50.829 1.00 40.74 197 VAL B C 1
ATOM 3046 O O . VAL B 1 197 ? -20.750 71.384 50.523 1.00 40.74 197 VAL B O 1
ATOM 3050 N N . MET B 1 198 ? -22.991 71.526 50.704 1.00 56.48 198 MET B N 1
ATOM 3051 C CA . MET B 1 198 ? -23.230 70.200 50.154 1.00 56.48 198 MET B CA 1
ATOM 3052 C C . MET B 1 198 ? -23.933 70.419 48.829 1.00 56.48 198 MET B C 1
ATOM 3053 O O . MET B 1 198 ? -25.101 70.812 48.785 1.00 56.48 198 MET B O 1
ATOM 3058 N N . GLU B 1 199 ? -23.211 70.175 47.745 1.00 49.30 199 GLU B N 1
ATOM 3059 C CA . GLU B 1 199 ? -23.757 70.380 46.414 1.00 49.30 199 GLU B CA 1
ATOM 3060 C C . GLU B 1 199 ? -23.982 69.072 45.670 1.00 49.30 199 GLU B C 1
ATOM 3061 O O . GLU B 1 199 ? -23.066 68.255 45.535 1.00 49.30 199 GLU B O 1
ATOM 3067 N N . MET B 1 200 ? -25.208 68.889 45.185 1.00 60.28 200 MET B N 1
ATOM 3068 C CA . MET B 1 200 ? -25.578 67.686 44.451 1.00 60.28 200 MET B CA 1
ATOM 3069 C C . MET B 1 200 ? -25.380 66.453 45.331 1.00 60.28 200 MET B C 1
ATOM 3070 O O . MET B 1 200 ? -24.788 65.443 44.911 1.00 60.28 200 MET B O 1
ATOM 3075 N N . VAL B 1 201 ? -25.873 66.546 46.560 1.00 74.39 201 VAL B N 1
ATOM 3076 C CA . VAL B 1 201 ? -25.759 65.448 47.504 1.00 74.39 201 VAL B CA 1
ATOM 3077 C C . VAL B 1 201 ? -27.136 64.857 47.775 1.00 74.39 201 VAL B C 1
ATOM 3078 O O . VAL B 1 201 ? -28.092 65.590 48.084 1.00 74.39 201 VAL B O 1
ATOM 3082 N N . PRO B 1 202 ? -27.258 63.520 47.660 1.00 51.83 202 PRO B N 1
ATOM 3083 C CA . PRO B 1 202 ? -28.526 62.820 47.898 1.00 51.83 202 PRO B CA 1
ATOM 3084 C C . PRO B 1 202 ? -29.163 63.294 49.207 1.00 51.83 202 PRO B C 1
ATOM 3085 O O . PRO B 1 202 ? -28.580 63.152 50.284 1.00 51.83 202 PRO B O 1
ATOM 3089 N N . ALA B 1 203 ? -30.356 63.868 49.094 1.00 75.72 203 ALA B N 1
ATOM 3090 C CA . ALA B 1 203 ? -31.081 64.399 50.246 1.00 75.72 203 ALA B CA 1
ATOM 3091 C C . ALA B 1 203 ? -30.985 63.527 51.496 1.00 75.72 203 ALA B C 1
ATOM 3092 O O . ALA B 1 203 ? -30.826 64.046 52.600 1.00 75.72 203 ALA B O 1
ATOM 3094 N N . GLU B 1 204 ? -31.083 62.210 51.326 1.00 79.58 204 GLU B N 1
ATOM 3095 C CA . GLU B 1 204 ? -30.991 61.287 52.458 1.00 79.58 204 GLU B CA 1
ATOM 3096 C C . GLU B 1 204 ? -29.648 61.431 53.163 1.00 79.58 204 GLU B C 1
ATOM 3097 O O . GLU B 1 204 ? -29.590 61.687 54.374 1.00 79.58 204 GLU B O 1
ATOM 3103 N N . LEU B 1 205 ? -28.575 61.259 52.390 1.00 74.99 205 LEU B N 1
ATOM 3104 C CA . LEU B 1 205 ? -27.212 61.362 52.903 1.00 74.99 205 LEU B CA 1
ATOM 3105 C C . LEU B 1 205 ? -27.010 62.738 53.512 1.00 74.99 205 LEU B C 1
ATOM 3106 O O . LEU B 1 205 ? -26.440 62.879 54.599 1.00 74.99 205 LEU B O 1
ATOM 3111 N N . ALA B 1 206 ? -27.494 63.751 52.804 1.00 61.61 206 ALA B N 1
ATOM 3112 C CA . ALA B 1 206 ? -27.379 65.124 53.270 1.00 61.61 206 ALA B CA 1
ATOM 3113 C C . ALA B 1 206 ? -28.002 65.264 54.657 1.00 61.61 206 ALA B C 1
ATOM 3114 O O . ALA B 1 206 ? -27.360 65.751 55.600 1.00 61.61 206 ALA B O 1
ATOM 3116 N N . THR B 1 207 ? -29.255 64.827 54.769 1.00 54.60 207 THR B N 1
ATOM 3117 C CA . THR B 1 207 ? -29.999 64.898 56.022 1.00 54.60 207 THR B CA 1
ATOM 3118 C C . THR B 1 207 ? -29.154 64.424 57.190 1.00 54.60 207 THR B C 1
ATOM 3119 O O . THR B 1 207 ? -29.023 65.116 58.203 1.00 54.60 207 THR B O 1
ATOM 3123 N N . GLN B 1 208 ? -28.585 63.235 57.033 1.00 54.86 208 GLN B N 1
ATOM 3124 C CA . GLN B 1 208 ? -27.750 62.643 58.064 1.00 54.86 208 GLN B CA 1
ATOM 3125 C C . GLN B 1 208 ? -26.549 63.513 58.381 1.00 54.86 208 GLN B C 1
ATOM 3126 O O . GLN B 1 208 ? -26.376 63.969 59.517 1.00 54.86 208 GLN B O 1
ATOM 3132 N N . ILE B 1 209 ? -25.720 63.738 57.368 1.00 66.32 209 ILE B N 1
ATOM 3133 C CA . ILE B 1 209 ? -24.527 64.565 57.526 1.00 66.32 209 ILE B CA 1
ATOM 3134 C C . ILE B 1 209 ? -24.884 65.835 58.292 1.00 66.32 209 ILE B C 1
ATOM 3135 O O . ILE B 1 209 ? -24.168 66.229 59.224 1.00 66.32 209 ILE B O 1
ATOM 3140 N N . THR B 1 210 ? -26.000 66.456 57.909 1.00 38.64 210 THR B N 1
ATOM 3141 C CA . THR B 1 210 ? -26.445 67.674 58.571 1.00 38.64 210 THR B CA 1
ATOM 3142 C C . THR B 1 210 ? -26.609 67.418 60.065 1.00 38.64 210 THR B C 1
ATOM 3143 O O . THR B 1 210 ? -26.127 68.188 60.902 1.00 38.64 210 THR B O 1
ATOM 3147 N N . GLY B 1 211 ? -27.278 66.320 60.395 1.00 47.43 211 GLY B N 1
ATOM 3148 C CA . GLY B 1 211 ? -27.483 65.990 61.790 1.00 47.43 211 GLY B CA 1
ATOM 3149 C C . GLY B 1 211 ? -26.206 65.545 62.482 1.00 47.43 211 GLY B C 1
ATOM 3150 O O . GLY B 1 211 ? -26.033 65.766 63.682 1.00 47.43 211 GLY B O 1
ATOM 3151 N N . LYS B 1 212 ? -25.301 64.933 61.723 1.00 52.99 212 LYS B N 1
ATOM 3152 C CA . LYS B 1 212 ? -24.051 64.440 62.284 1.00 52.99 212 LYS B CA 1
ATOM 3153 C C . LYS B 1 212 ? -22.969 65.499 62.511 1.00 52.99 212 LYS B C 1
ATOM 3154 O O . LYS B 1 212 ? -22.069 65.301 63.332 1.00 52.99 212 LYS B O 1
ATOM 3160 N N . LEU B 1 213 ? -23.041 66.615 61.791 1.00 66.62 213 LEU B N 1
ATOM 3161 C CA . LEU B 1 213 ? -22.046 67.671 61.959 1.00 66.62 213 LEU B CA 1
ATOM 3162 C C . LEU B 1 213 ? -22.463 68.723 62.981 1.00 66.62 213 LEU B C 1
ATOM 3163 O O . LEU B 1 213 ? -23.654 68.984 63.170 1.00 66.62 213 LEU B O 1
ATOM 3168 N N . THR B 1 214 ? -21.471 69.324 63.633 1.00 51.12 214 THR B N 1
ATOM 3169 C CA . THR B 1 214 ? -21.715 70.363 64.623 1.00 51.12 214 THR B CA 1
ATOM 3170 C C . THR B 1 214 ? -21.876 71.703 63.921 1.00 51.12 214 THR B C 1
ATOM 3171 O O . THR B 1 214 ? -22.562 72.599 64.416 1.00 51.12 214 THR B O 1
ATOM 3175 N N . ILE B 1 215 ? -21.220 71.837 62.770 1.00 58.28 215 ILE B N 1
ATOM 3176 C CA . ILE B 1 215 ? -21.281 73.060 61.981 1.00 58.28 215 ILE B CA 1
ATOM 3177 C C . ILE B 1 215 ? -22.451 73.022 60.999 1.00 58.28 215 ILE B C 1
ATOM 3178 O O . ILE B 1 215 ? -22.908 71.951 60.582 1.00 58.28 215 ILE B O 1
ATOM 3183 N N . PRO B 1 216 ? -22.956 74.201 60.621 1.00 56.44 216 PRO B N 1
ATOM 3184 C CA . PRO B 1 216 ? -24.075 74.327 59.684 1.00 56.44 216 PRO B CA 1
ATOM 3185 C C . PRO B 1 216 ? -23.757 73.726 58.314 1.00 56.44 216 PRO B C 1
ATOM 3186 O O . PRO B 1 216 ? -22.610 73.730 57.876 1.00 56.44 216 PRO B O 1
ATOM 3190 N N . THR B 1 217 ? -24.772 73.197 57.647 1.00 52.18 217 THR B N 1
ATOM 3191 C CA . THR B 1 217 ? -24.592 72.637 56.312 1.00 52.18 217 THR B CA 1
ATOM 3192 C C . THR B 1 217 ? -25.415 73.510 55.376 1.00 52.18 217 THR B C 1
ATOM 3193 O O . THR B 1 217 ? -26.596 73.763 55.641 1.00 52.18 217 THR B O 1
ATOM 3197 N N . VAL B 1 218 ? -24.797 73.990 54.300 1.00 54.69 218 VAL B N 1
ATOM 3198 C CA . VAL B 1 218 ? -25.525 74.815 53.349 1.00 54.69 218 VAL B CA 1
ATOM 3199 C C . VAL B 1 218 ? -25.710 74.011 52.077 1.00 54.69 218 VAL B C 1
ATOM 3200 O O . VAL B 1 218 ? -24.743 73.609 51.421 1.00 54.69 218 VAL B O 1
ATOM 3204 N N . GLY B 1 219 ? -26.964 73.769 51.731 1.00 50.29 219 GLY B N 1
ATOM 3205 C CA . GLY B 1 219 ? -27.222 72.979 50.556 1.00 50.29 219 GLY B CA 1
ATOM 3206 C C . GLY B 1 219 ? -27.679 73.703 49.313 1.00 50.29 219 GLY B C 1
ATOM 3207 O O . GLY B 1 219 ? -28.205 74.822 49.349 1.00 50.29 219 GLY B O 1
ATOM 3208 N N . ILE B 1 220 ? -27.433 73.030 48.200 1.00 40.43 220 ILE B N 1
ATOM 3209 C CA . ILE B 1 220 ? -27.829 73.472 46.885 1.00 40.43 220 ILE B CA 1
ATOM 3210 C C . ILE B 1 220 ? -27.989 72.142 46.165 1.00 40.43 220 ILE B C 1
ATOM 3211 O O . ILE B 1 220 ? -27.005 71.497 45.787 1.00 40.43 220 ILE B O 1
ATOM 3216 N N . GLY B 1 221 ? -29.242 71.721 46.016 1.00 54.38 221 GLY B N 1
ATOM 3217 C CA . GLY B 1 221 ? -29.511 70.446 45.387 1.00 54.38 221 GLY B CA 1
ATOM 3218 C C . GLY B 1 221 ? -29.044 69.384 46.363 1.00 54.38 221 GLY B C 1
ATOM 3219 O O . GLY B 1 221 ? -28.487 68.347 45.980 1.00 54.38 221 GLY B O 1
ATOM 3220 N N . ALA B 1 222 ? -29.261 69.659 47.644 1.00 60.23 222 ALA B N 1
ATOM 3221 C CA . ALA B 1 222 ? -28.849 68.737 48.692 1.00 60.23 222 ALA B CA 1
ATOM 3222 C C . ALA B 1 222 ? -30.047 68.269 49.493 1.00 60.23 222 ALA B C 1
ATOM 3223 O O . ALA B 1 222 ? -29.914 67.449 50.398 1.00 60.23 222 ALA B O 1
ATOM 3225 N N . GLY B 1 223 ? -31.221 68.785 49.152 1.00 73.79 223 GLY B N 1
ATOM 3226 C CA . GLY B 1 223 ? -32.414 68.402 49.876 1.00 73.79 223 GLY B CA 1
ATOM 3227 C C . GLY B 1 223 ? -32.779 69.508 50.839 1.00 73.79 223 GLY B C 1
ATOM 3228 O O . GLY B 1 223 ? -32.035 70.483 50.965 1.00 73.79 223 GLY B O 1
ATOM 3229 N N . PRO B 1 224 ? -33.911 69.384 51.546 1.00 66.32 224 PRO B N 1
ATOM 3230 C CA . PRO B 1 224 ? -34.390 70.383 52.511 1.00 66.32 224 PRO B CA 1
ATOM 3231 C C . PRO B 1 224 ? -33.771 70.277 53.902 1.00 66.32 224 PRO B C 1
ATOM 3232 O O . PRO B 1 224 ? -33.933 71.174 54.731 1.00 66.32 224 PRO B O 1
ATOM 3236 N N . ASN B 1 225 ? -33.065 69.186 54.165 1.00 55.27 225 ASN B N 1
ATOM 3237 C CA . ASN B 1 225 ? -32.476 69.011 55.485 1.00 55.27 225 ASN B CA 1
ATOM 3238 C C . ASN B 1 225 ? -31.047 69.517 55.634 1.00 55.27 225 ASN B C 1
ATOM 3239 O O . ASN B 1 225 ? -30.105 68.746 55.860 1.00 55.27 225 ASN B O 1
ATOM 3244 N N . CYS B 1 226 ? -30.906 70.833 55.518 1.00 57.77 226 CYS B N 1
ATOM 3245 C CA . CYS B 1 226 ? -29.615 71.495 55.635 1.00 57.77 226 CYS B CA 1
ATOM 3246 C C . CYS B 1 226 ? -29.868 72.741 56.458 1.00 57.77 226 CYS B C 1
ATOM 3247 O O . CYS B 1 226 ? -30.917 73.374 56.320 1.00 57.77 226 CYS B O 1
ATOM 3250 N N . ASP B 1 227 ? -28.915 73.084 57.318 1.00 51.31 227 ASP B N 1
ATOM 3251 C CA . ASP B 1 227 ? -29.046 74.257 58.174 1.00 51.31 227 ASP B CA 1
ATOM 3252 C C . ASP B 1 227 ? -29.308 75.542 57.397 1.00 51.31 227 ASP B C 1
ATOM 3253 O O . ASP B 1 227 ? -29.843 76.506 57.951 1.00 51.31 227 ASP B O 1
ATOM 3258 N N . GLY B 1 228 ? -28.939 75.541 56.116 1.00 34.95 228 GLY B N 1
ATOM 3259 C CA . GLY B 1 228 ? -29.140 76.699 55.262 1.00 34.95 228 GLY B CA 1
ATOM 3260 C C . GLY B 1 228 ? -29.159 76.312 53.791 1.00 34.95 228 GLY B C 1
ATOM 3261 O O . GLY B 1 228 ? -28.792 75.195 53.428 1.00 34.95 228 GLY B O 1
ATOM 3262 N N . GLN B 1 229 ? -29.584 77.237 52.938 1.00 65.76 229 GLN B N 1
ATOM 3263 C CA . GLN B 1 229 ? -29.654 76.980 51.500 1.00 65.76 229 GLN B CA 1
ATOM 3264 C C . GLN B 1 229 ? -28.890 78.030 50.707 1.00 65.76 229 GLN B C 1
ATOM 3265 O O . GLN B 1 229 ? -28.743 79.173 51.154 1.00 65.76 229 GLN B O 1
ATOM 3271 N N . VAL B 1 230 ? -28.414 77.643 49.526 1.00 45.21 230 VAL B N 1
ATOM 3272 C CA . VAL B 1 230 ? -27.682 78.571 48.676 1.00 45.21 230 VAL B CA 1
ATOM 3273 C C . VAL B 1 230 ? -28.018 78.384 47.207 1.00 45.21 230 VAL B C 1
ATOM 3274 O O . VAL B 1 230 ? -28.125 77.257 46.722 1.00 45.21 230 VAL B O 1
ATOM 3278 N N . LEU B 1 231 ? -28.188 79.501 46.507 1.00 42.93 231 LEU B N 1
ATOM 3279 C CA . LEU B 1 231 ? -28.490 79.491 45.079 1.00 42.93 231 LEU B CA 1
ATOM 3280 C C . LEU B 1 231 ? -27.768 80.625 44.366 1.00 42.93 231 LEU B C 1
ATOM 3281 O O . LEU B 1 231 ? -27.461 81.660 44.965 1.00 42.93 231 LEU B O 1
ATOM 3286 N N . VAL B 1 232 ? -27.490 80.419 43.086 1.00 35.38 232 VAL B N 1
ATOM 3287 C CA . VAL B 1 232 ? -26.861 81.449 42.272 1.00 35.38 232 VAL B CA 1
ATOM 3288 C C . VAL B 1 232 ? -28.002 82.415 41.963 1.00 35.38 232 VAL B C 1
ATOM 3289 O O . VAL B 1 232 ? -28.969 82.040 41.294 1.00 35.38 232 VAL B O 1
ATOM 3293 N N . TRP B 1 233 ? -27.899 83.650 42.440 1.00 62.42 233 TRP B N 1
ATOM 3294 C CA . TRP B 1 233 ? -28.983 84.601 42.230 1.00 62.42 233 TRP B CA 1
ATOM 3295 C C . TRP B 1 233 ? -29.502 84.690 40.793 1.00 62.42 233 TRP B C 1
ATOM 3296 O O . TRP B 1 233 ? -30.692 84.937 40.572 1.00 62.42 233 TRP B O 1
ATOM 3307 N N . GLN B 1 234 ? -28.626 84.472 39.820 1.00 51.59 234 GLN B N 1
ATOM 3308 C CA . GLN B 1 234 ? -29.028 84.526 38.421 1.00 51.59 234 GLN B CA 1
ATOM 3309 C C . GLN B 1 234 ? -30.146 83.510 38.164 1.00 51.59 234 GLN B C 1
ATOM 3310 O O . GLN B 1 234 ? -31.100 83.787 37.433 1.00 51.59 234 GLN B O 1
ATOM 3316 N N . ASP B 1 235 ? -30.016 82.327 38.759 1.00 69.90 235 ASP B N 1
ATOM 3317 C CA . ASP B 1 235 ? -31.017 81.286 38.578 1.00 69.90 235 ASP B CA 1
ATOM 3318 C C . ASP B 1 235 ? -32.235 81.591 39.437 1.00 69.90 235 ASP B C 1
ATOM 3319 O O . ASP B 1 235 ? -33.381 81.497 38.980 1.00 69.90 235 ASP B O 1
ATOM 3324 N N . MET B 1 236 ? -31.972 81.959 40.684 1.00 58.88 236 MET B N 1
ATOM 3325 C CA . MET B 1 236 ? -33.026 82.283 41.625 1.00 58.88 236 MET B CA 1
ATOM 3326 C C . MET B 1 236 ? -33.995 83.330 41.065 1.00 58.88 236 MET B C 1
ATOM 3327 O O . MET B 1 236 ? -35.202 83.268 41.320 1.00 58.88 236 MET B O 1
ATOM 3332 N N . ALA B 1 237 ? -33.479 84.283 40.295 1.00 38.02 237 ALA B N 1
ATOM 3333 C CA . ALA B 1 237 ? -34.333 85.331 39.752 1.00 38.02 237 ALA B CA 1
ATOM 3334 C C . ALA B 1 237 ? -34.507 85.284 38.238 1.00 38.02 237 ALA B C 1
ATOM 3335 O O . ALA B 1 237 ? -34.897 86.280 37.627 1.00 38.02 237 ALA B O 1
ATOM 3337 N N . GLY B 1 238 ? -34.225 84.131 37.636 1.00 45.59 238 GLY B N 1
ATOM 3338 C CA . GLY B 1 238 ? -34.367 83.997 36.196 1.00 45.59 238 GLY B CA 1
ATOM 3339 C C . GLY B 1 238 ? -33.691 85.136 35.459 1.00 45.59 238 GLY B C 1
ATOM 3340 O O . GLY B 1 238 ? -34.351 85.981 34.850 1.00 45.59 238 GLY B O 1
ATOM 3341 N N . PHE B 1 239 ? -32.365 85.156 35.514 1.00 53.15 239 PHE B N 1
ATOM 3342 C CA . PHE B 1 239 ? -31.585 86.204 34.865 1.00 53.15 239 PHE B CA 1
ATOM 3343 C C . PHE B 1 239 ? -30.657 85.595 33.824 1.00 53.15 239 PHE B C 1
ATOM 3344 O O . PHE B 1 239 ? -30.065 86.298 33.013 1.00 53.15 239 PHE B O 1
ATOM 3352 N N . SER B 1 240 ? -30.529 84.278 33.861 1.00 101.82 240 SER B N 1
ATOM 3353 C CA . SER B 1 240 ? -29.669 83.582 32.921 1.00 101.82 240 SER B CA 1
ATOM 3354 C C . SER B 1 240 ? -30.456 82.460 32.252 1.00 101.82 240 SER B C 1
ATOM 3355 O O . SER B 1 240 ? -31.076 81.635 32.935 1.00 101.82 240 SER B O 1
ATOM 3358 N N . GLY B 1 241 ? -30.433 82.436 30.920 1.00 87.73 241 GLY B N 1
ATOM 3359 C CA . GLY B 1 241 ? -31.145 81.405 30.181 1.00 87.73 241 GLY B CA 1
ATOM 3360 C C . GLY B 1 241 ? -32.572 81.196 30.669 1.00 87.73 241 GLY B C 1
ATOM 3361 O O . GLY B 1 241 ? -33.152 82.081 31.307 1.00 87.73 241 GLY B O 1
ATOM 3362 N N . ALA B 1 242 ? -33.143 80.028 30.379 1.00 97.28 242 ALA B N 1
ATOM 3363 C CA . ALA B 1 242 ? -34.513 79.720 30.800 1.00 97.28 242 ALA B CA 1
ATOM 3364 C C . ALA B 1 242 ? -34.602 78.337 31.453 1.00 97.28 242 ALA B C 1
ATOM 3365 O O . ALA B 1 242 ? -35.580 78.010 32.131 1.00 97.28 242 ALA B O 1
ATOM 3367 N N . LYS B 1 243 ? -33.573 77.528 31.245 1.00 138.64 243 LYS B N 1
ATOM 3368 C CA . LYS B 1 243 ? -33.545 76.179 31.791 1.00 138.64 243 LYS B CA 1
ATOM 3369 C C . LYS B 1 243 ? -33.259 76.127 33.288 1.00 138.64 243 LYS B C 1
ATOM 3370 O O . LYS B 1 243 ? -32.103 75.997 33.705 1.00 138.64 243 LYS B O 1
ATOM 3376 N N . THR B 1 244 ? -34.304 76.230 34.101 1.00 114.30 244 THR B N 1
ATOM 3377 C CA . THR B 1 244 ? -34.104 76.147 35.541 1.00 114.30 244 THR B CA 1
ATOM 3378 C C . THR B 1 244 ? -34.004 74.657 35.906 1.00 114.30 244 THR B C 1
ATOM 3379 O O . THR B 1 244 ? -34.981 73.905 35.765 1.00 114.30 244 THR B O 1
ATOM 3383 N N . ALA B 1 245 ? -32.815 74.233 36.342 1.00 86.31 245 ALA B N 1
ATOM 3384 C CA . ALA B 1 245 ? -32.580 72.836 36.717 1.00 86.31 245 ALA B CA 1
ATOM 3385 C C . ALA B 1 245 ? -33.455 72.420 37.891 1.00 86.31 245 ALA B C 1
ATOM 3386 O O . ALA B 1 245 ? -34.099 73.254 38.536 1.00 86.31 245 ALA B O 1
ATOM 3388 N N . ARG B 1 246 ? -33.459 71.125 38.175 1.00 86.93 246 ARG B N 1
ATOM 3389 C CA . ARG B 1 246 ? -34.282 70.593 39.249 1.00 86.93 246 ARG B CA 1
ATOM 3390 C C . ARG B 1 246 ? -34.092 71.234 40.618 1.00 86.93 246 ARG B C 1
ATOM 3391 O O . ARG B 1 246 ? -35.073 71.609 41.273 1.00 86.93 246 ARG B O 1
ATOM 3399 N N . PHE B 1 247 ? -32.841 71.364 41.054 1.00 82.85 247 PHE B N 1
ATOM 3400 C CA . PHE B 1 247 ? -32.570 71.919 42.379 1.00 82.85 247 PHE B CA 1
ATOM 3401 C C . PHE B 1 247 ? -32.806 73.426 42.514 1.00 82.85 247 PHE B C 1
ATOM 3402 O O . PHE B 1 247 ? -32.684 73.975 43.614 1.00 82.85 247 PHE B O 1
ATOM 3410 N N . VAL B 1 248 ? -33.157 74.086 41.411 1.00 65.37 248 VAL B N 1
ATOM 3411 C CA . VAL B 1 248 ? -33.390 75.527 41.441 1.00 65.37 248 VAL B CA 1
ATOM 3412 C C . VAL B 1 248 ? -34.853 75.893 41.288 1.00 65.37 248 VAL B C 1
ATOM 3413 O O . VAL B 1 248 ? -35.554 75.347 40.438 1.00 65.37 248 VAL B O 1
ATOM 3417 N N . LYS B 1 249 ? -35.311 76.819 42.119 1.00 69.92 249 LYS B N 1
ATOM 3418 C CA . LYS B 1 249 ? -36.686 77.285 42.031 1.00 69.92 249 LYS B CA 1
ATOM 3419 C C . LYS B 1 249 ? -36.642 78.708 41.486 1.00 69.92 249 LYS B C 1
ATOM 3420 O O . LYS B 1 249 ? -36.010 79.583 42.073 1.00 69.92 249 LYS B O 1
ATOM 3426 N N . ARG B 1 250 ? -37.319 78.936 40.368 1.00 53.41 250 ARG B N 1
ATOM 3427 C CA . ARG B 1 250 ? -37.343 80.252 39.739 1.00 53.41 250 ARG B CA 1
ATOM 3428 C C . ARG B 1 250 ? -38.314 81.188 40.471 1.00 53.41 250 ARG B C 1
ATOM 3429 O O . ARG B 1 250 ? -39.519 81.158 40.228 1.00 53.41 250 ARG B O 1
ATOM 3437 N N . TYR B 1 251 ? -37.787 82.020 41.365 1.00 51.92 251 TYR B N 1
ATOM 3438 C CA . TYR B 1 251 ? -38.619 82.945 42.134 1.00 51.92 251 TYR B CA 1
ATOM 3439 C C . TYR B 1 251 ? -39.079 84.182 41.389 1.00 51.92 251 TYR B C 1
ATOM 3440 O O . TYR B 1 251 ? -39.773 85.027 41.962 1.00 51.92 251 TYR B O 1
ATOM 3449 N N . ALA B 1 252 ? -38.689 84.302 40.124 1.00 58.45 252 ALA B N 1
ATOM 3450 C CA . ALA B 1 252 ? -39.079 85.458 39.313 1.00 58.45 252 ALA B CA 1
ATOM 3451 C C . ALA B 1 252 ? -38.457 85.393 37.930 1.00 58.45 252 ALA B C 1
ATOM 3452 O O . ALA B 1 252 ? -37.752 84.433 37.592 1.00 58.45 252 ALA B O 1
ATOM 3454 N N . ASP B 1 253 ? -38.738 86.421 37.133 1.00 63.34 253 ASP B N 1
ATOM 3455 C CA . ASP B 1 253 ? -38.210 86.532 35.779 1.00 63.34 253 ASP B CA 1
ATOM 3456 C C . ASP B 1 253 ? -37.616 87.923 35.670 1.00 63.34 253 ASP B C 1
ATOM 3457 O O . ASP B 1 253 ? -38.030 88.726 34.828 1.00 63.34 253 ASP B O 1
ATOM 3462 N N . VAL B 1 254 ? -36.658 88.206 36.546 1.00 47.42 254 VAL B N 1
ATOM 3463 C CA . VAL B 1 254 ? -36.003 89.501 36.562 1.00 47.42 254 VAL B CA 1
ATOM 3464 C C . VAL B 1 254 ? -35.314 89.749 35.227 1.00 47.42 254 VAL B C 1
ATOM 3465 O O . VAL B 1 254 ? -35.220 90.891 34.764 1.00 47.42 254 VAL B O 1
ATOM 3469 N N . GLY B 1 255 ? -34.836 88.669 34.613 1.00 65.02 255 GLY B N 1
ATOM 3470 C CA . GLY B 1 255 ? -34.173 88.784 33.325 1.00 65.02 255 GLY B CA 1
ATOM 3471 C C . GLY B 1 255 ? -35.156 89.277 32.284 1.00 65.02 255 GLY B C 1
ATOM 3472 O O . GLY B 1 255 ? -34.892 90.268 31.590 1.00 65.02 255 GLY B O 1
ATOM 3473 N N . GLY B 1 256 ? -36.295 88.586 32.187 1.00 67.14 256 GLY B N 1
ATOM 3474 C CA . GLY B 1 256 ? -37.328 88.964 31.237 1.00 67.14 256 GLY B CA 1
ATOM 3475 C C . GLY B 1 256 ? -37.767 90.400 31.459 1.00 67.14 256 GLY B C 1
ATOM 3476 O O . GLY B 1 256 ? -37.881 91.179 30.507 1.00 67.14 256 GLY B O 1
ATOM 3477 N N . GLU B 1 257 ? -38.000 90.752 32.721 1.00 54.85 257 GLU B N 1
ATOM 3478 C CA . GLU B 1 257 ? -38.426 92.097 33.074 1.00 54.85 257 GLU B CA 1
ATOM 3479 C C . GLU B 1 257 ? -37.445 93.122 32.507 1.00 54.85 257 GLU B C 1
ATOM 3480 O O . GLU B 1 257 ? -37.840 94.214 32.081 1.00 54.85 257 GLU B O 1
ATOM 3486 N N . LEU B 1 258 ? -36.166 92.761 32.492 1.00 54.66 258 LEU B N 1
ATOM 3487 C CA . LEU B 1 258 ? -35.139 93.662 31.985 1.00 54.66 258 LEU B CA 1
ATOM 3488 C C . LEU B 1 258 ? -35.200 93.738 30.473 1.00 54.66 258 LEU B C 1
ATOM 3489 O O . LEU B 1 258 ? -34.878 94.771 29.888 1.00 54.66 258 LEU B O 1
ATOM 3494 N N . ARG B 1 259 ? -35.622 92.650 29.838 1.00 66.70 259 ARG B N 1
ATOM 3495 C CA . ARG B 1 259 ? -35.715 92.643 28.386 1.00 66.70 259 ARG B CA 1
ATOM 3496 C C . ARG B 1 259 ? -36.707 93.670 27.876 1.00 66.70 259 ARG B C 1
ATOM 3497 O O . ARG B 1 259 ? -36.375 94.420 26.958 1.00 66.70 259 ARG B O 1
ATOM 3505 N N . ARG B 1 260 ? -37.915 93.723 28.450 1.00 57.93 260 ARG B N 1
ATOM 3506 C CA . ARG B 1 260 ? -38.882 94.712 27.974 1.00 57.93 260 ARG B CA 1
ATOM 3507 C C . ARG B 1 260 ? -38.360 96.100 28.284 1.00 57.93 260 ARG B C 1
ATOM 3508 O O . ARG B 1 260 ? -38.304 96.956 27.403 1.00 57.93 260 ARG B O 1
ATOM 3516 N N . ALA B 1 261 ? -37.974 96.319 29.535 1.00 76.43 261 ALA B N 1
ATOM 3517 C CA . ALA B 1 261 ? -37.459 97.624 29.940 1.00 76.43 261 ALA B CA 1
ATOM 3518 C C . ALA B 1 261 ? -36.524 98.145 28.847 1.00 76.43 261 ALA B C 1
ATOM 3519 O O . ALA B 1 261 ? -36.598 99.310 28.443 1.00 76.43 261 ALA B O 1
ATOM 3521 N N . ALA B 1 262 ? -35.661 97.262 28.359 1.00 54.63 262 ALA B N 1
ATOM 3522 C CA . ALA B 1 262 ? -34.719 97.623 27.323 1.00 54.63 262 ALA B CA 1
ATOM 3523 C C . ALA B 1 262 ? -35.447 97.826 26.001 1.00 54.63 262 ALA B C 1
ATOM 3524 O O . ALA B 1 262 ? -35.252 98.841 25.320 1.00 54.63 262 ALA B O 1
ATOM 3526 N N . MET B 1 263 ? -36.288 96.858 25.643 1.00 52.97 263 MET B N 1
ATOM 3527 C CA . MET B 1 263 ? -37.032 96.927 24.392 1.00 52.97 263 MET B CA 1
ATOM 3528 C C . MET B 1 263 ? -37.927 98.158 24.340 1.00 52.97 263 MET B C 1
ATOM 3529 O O . MET B 1 263 ? -37.980 98.852 23.323 1.00 52.97 263 MET B O 1
ATOM 3534 N N . GLN B 1 264 ? -38.623 98.441 25.434 1.00 63.98 264 GLN B N 1
ATOM 3535 C CA . GLN B 1 264 ? -39.491 99.602 25.449 1.00 63.98 264 GLN B CA 1
ATOM 3536 C C . GLN B 1 264 ? -38.645 100.862 25.333 1.00 63.98 264 GLN B C 1
ATOM 3537 O O . GLN B 1 264 ? -38.967 101.774 24.568 1.00 63.98 264 GLN B O 1
ATOM 3543 N N . TYR B 1 265 ? -37.563 100.908 26.099 1.00 47.72 265 TYR B N 1
ATOM 3544 C CA . TYR B 1 265 ? -36.655 102.046 26.064 1.00 47.72 265 TYR B CA 1
ATOM 3545 C C . TYR B 1 265 ? -36.238 102.303 24.613 1.00 47.72 265 TYR B C 1
ATOM 3546 O O . TYR B 1 265 ? -36.309 103.434 24.119 1.00 47.72 265 TYR B O 1
ATOM 3555 N N . ALA B 1 266 ? -35.812 101.234 23.941 1.00 62.60 266 ALA B N 1
ATOM 3556 C CA . ALA B 1 266 ? -35.369 101.318 22.557 1.00 62.60 266 ALA B CA 1
ATOM 3557 C C . ALA B 1 266 ? -36.431 101.919 21.639 1.00 62.60 266 ALA B C 1
ATOM 3558 O O . ALA B 1 266 ? -36.152 102.846 20.867 1.00 62.60 266 ALA B O 1
ATOM 3560 N N . GLN B 1 267 ? -37.649 101.392 21.729 1.00 86.24 267 GLN B N 1
ATOM 3561 C CA . GLN B 1 267 ? -38.745 101.868 20.893 1.00 86.24 267 GLN B CA 1
ATOM 3562 C C . GLN B 1 267 ? -39.087 103.335 21.151 1.00 86.24 267 GLN B C 1
ATOM 3563 O O . GLN B 1 267 ? -39.318 104.095 20.208 1.00 86.24 267 GLN B O 1
ATOM 3569 N N . GLU B 1 268 ? -39.112 103.734 22.420 1.00 57.21 268 GLU B N 1
ATOM 3570 C CA . GLU B 1 268 ? -39.414 105.117 22.766 1.00 57.21 268 GLU B CA 1
ATOM 3571 C C . GLU B 1 268 ? -38.345 106.043 22.201 1.00 57.21 268 GLU B C 1
ATOM 3572 O O . GLU B 1 268 ? -38.630 107.178 21.811 1.00 57.21 268 GLU B O 1
ATOM 3578 N N . VAL B 1 269 ? -37.107 105.557 22.177 1.00 77.55 269 VAL B N 1
ATOM 3579 C CA . VAL B 1 269 ? -35.999 106.337 21.640 1.00 77.55 269 VAL B CA 1
ATOM 3580 C C . VAL B 1 269 ? -36.256 106.524 20.157 1.00 77.55 269 VAL B C 1
ATOM 3581 O O . VAL B 1 269 ? -36.151 107.635 19.631 1.00 77.55 269 VAL B O 1
ATOM 3585 N N . ALA B 1 270 ? -36.602 105.421 19.498 1.00 68.09 270 ALA B N 1
ATOM 3586 C CA . ALA B 1 270 ? -36.884 105.427 18.073 1.00 68.09 270 ALA B CA 1
ATOM 3587 C C . ALA B 1 270 ? -38.124 106.272 17.791 1.00 68.09 270 ALA B C 1
ATOM 3588 O O . ALA B 1 270 ? -38.211 106.962 16.766 1.00 68.09 270 ALA B O 1
ATOM 3590 N N . GLY B 1 271 ? -39.082 106.221 18.708 1.00 79.24 271 GLY B N 1
ATOM 3591 C CA . GLY B 1 271 ? -40.304 106.979 18.526 1.00 79.24 271 GLY B CA 1
ATOM 3592 C C . GLY B 1 271 ? -40.220 108.411 19.022 1.00 79.24 271 GLY B C 1
ATOM 3593 O O . GLY B 1 271 ? -41.240 109.103 19.105 1.00 79.24 271 GLY B O 1
ATOM 3594 N N . GLY B 1 272 ? -39.016 108.865 19.357 1.00 50.75 272 GLY B N 1
ATOM 3595 C CA . GLY B 1 272 ? -38.861 110.226 19.843 1.00 50.75 272 GLY B CA 1
ATOM 3596 C C . GLY B 1 272 ? -39.610 110.518 21.138 1.00 50.75 272 GLY B C 1
ATOM 3597 O O . GLY B 1 272 ? -39.579 111.652 21.632 1.00 50.75 272 GLY B O 1
ATOM 3598 N N . VAL B 1 273 ? -40.284 109.510 21.694 1.00 49.35 273 VAL B N 1
ATOM 3599 C CA . VAL B 1 273 ? -41.022 109.695 22.943 1.00 49.35 273 VAL B CA 1
ATOM 3600 C C . VAL B 1 273 ? -40.023 109.910 24.089 1.00 49.35 273 VAL B C 1
ATOM 3601 O O . VAL B 1 273 ? -40.323 110.588 25.077 1.00 49.35 273 VAL B O 1
ATOM 3605 N N . PHE B 1 274 ? -38.839 109.312 23.954 1.00 63.48 274 PHE B N 1
ATOM 3606 C CA . PHE B 1 274 ? -37.781 109.491 24.941 1.00 63.48 274 PHE B CA 1
ATOM 3607 C C . PHE B 1 274 ? -36.510 109.946 24.228 1.00 63.48 274 PHE B C 1
ATOM 3608 O O . PHE B 1 274 ? -36.147 109.409 23.173 1.00 63.48 274 PHE B O 1
ATOM 3616 N N . PRO B 1 275 ? -35.814 110.939 24.807 1.00 75.82 275 PRO B N 1
ATOM 3617 C CA . PRO B 1 275 ? -36.232 111.573 26.062 1.00 75.82 275 PRO B CA 1
ATOM 3618 C C . PRO B 1 275 ? -37.343 112.589 25.847 1.00 75.82 275 PRO B C 1
ATOM 3619 O O . PRO B 1 275 ? -37.531 113.103 24.739 1.00 75.82 275 PRO B O 1
ATOM 3623 N N . ALA B 1 276 ? -38.093 112.857 26.909 1.00 120.10 276 ALA B N 1
ATOM 3624 C CA . ALA B 1 276 ? -39.166 113.845 26.852 1.00 120.10 276 ALA B CA 1
ATOM 3625 C C . ALA B 1 276 ? -38.515 115.186 27.222 1.00 120.10 276 ALA B C 1
ATOM 3626 O O . ALA B 1 276 ? -37.308 115.382 27.001 1.00 120.10 276 ALA B O 1
ATOM 3628 N N . ASP B 1 277 ? -39.300 116.100 27.789 1.00 119.64 277 ASP B N 1
ATOM 3629 C CA . ASP B 1 277 ? -38.761 117.397 28.182 1.00 119.64 277 ASP B CA 1
ATOM 3630 C C . ASP B 1 277 ? -38.346 117.373 29.641 1.00 119.64 277 ASP B C 1
ATOM 3631 O O . ASP B 1 277 ? -37.368 118.029 30.033 1.00 119.64 277 ASP B O 1
ATOM 3636 N N . GLU B 1 278 ? -39.088 116.611 30.443 1.00 100.54 278 GLU B N 1
ATOM 3637 C CA . GLU B 1 278 ? -38.775 116.475 31.861 1.00 100.54 278 GLU B CA 1
ATOM 3638 C C . GLU B 1 278 ? -37.345 115.926 31.951 1.00 100.54 278 GLU B C 1
ATOM 3639 O O . GLU B 1 278 ? -36.724 115.907 33.024 1.00 100.54 278 GLU B O 1
ATOM 3645 N N . HIS B 1 279 ? -36.838 115.488 30.795 1.00 93.44 279 HIS B N 1
ATOM 3646 C CA . HIS B 1 279 ? -35.497 114.935 30.669 1.00 93.44 279 HIS B CA 1
ATOM 3647 C C . HIS B 1 279 ? -34.622 115.934 29.911 1.00 93.44 279 HIS B C 1
ATOM 3648 O O . HIS B 1 279 ? -33.460 116.150 30.261 1.00 93.44 279 HIS B O 1
ATOM 3655 N N . ARG C 1 18 ? 27.828 61.433 8.618 1.00 75.37 18 ARG C N 1
ATOM 3656 C CA . ARG C 1 18 ? 28.332 60.235 9.281 1.00 75.37 18 ARG C CA 1
ATOM 3657 C C . ARG C 1 18 ? 27.537 59.971 10.561 1.00 75.37 18 ARG C C 1
ATOM 3658 O O . ARG C 1 18 ? 26.340 60.266 10.631 1.00 75.37 18 ARG C O 1
ATOM 3666 N N . THR C 1 19 ? 28.203 59.436 11.579 1.00 60.00 19 THR C N 1
ATOM 3667 C CA . THR C 1 19 ? 27.523 59.128 12.829 1.00 60.00 19 THR C CA 1
ATOM 3668 C C . THR C 1 19 ? 27.674 60.171 13.937 1.00 60.00 19 THR C C 1
ATOM 3669 O O . THR C 1 19 ? 28.772 60.673 14.206 1.00 60.00 19 THR C O 1
ATOM 3673 N N . LYS C 1 20 ? 26.551 60.480 14.578 1.00 43.12 20 LYS C N 1
ATOM 3674 C CA . LYS C 1 20 ? 26.525 61.426 15.684 1.00 43.12 20 LYS C CA 1
ATOM 3675 C C . LYS C 1 20 ? 26.730 60.654 16.984 1.00 43.12 20 LYS C C 1
ATOM 3676 O O . LYS C 1 20 ? 25.906 59.821 17.370 1.00 43.12 20 LYS C O 1
ATOM 3682 N N . ILE C 1 21 ? 27.838 60.937 17.652 1.00 39.36 21 ILE C N 1
ATOM 3683 C CA . ILE C 1 21 ? 28.160 60.276 18.900 1.00 39.36 21 ILE C CA 1
ATOM 3684 C C . ILE C 1 21 ? 27.057 60.431 19.946 1.00 39.36 21 ILE C C 1
ATOM 3685 O O . ILE C 1 21 ? 26.525 61.522 20.160 1.00 39.36 21 ILE C O 1
ATOM 3690 N N . ARG C 1 22 ? 26.711 59.321 20.583 1.00 40.27 22 ARG C N 1
ATOM 3691 C CA . ARG C 1 22 ? 25.697 59.314 21.624 1.00 40.27 22 ARG C CA 1
ATOM 3692 C C . ARG C 1 22 ? 26.364 58.687 22.830 1.00 40.27 22 ARG C C 1
ATOM 3693 O O . ARG C 1 22 ? 27.417 58.060 22.699 1.00 40.27 22 ARG C O 1
ATOM 3701 N N . THR C 1 23 ? 25.755 58.838 23.999 1.00 53.40 23 THR C N 1
ATOM 3702 C CA . THR C 1 23 ? 26.343 58.272 25.202 1.00 53.40 23 THR C CA 1
ATOM 3703 C C . THR C 1 23 ? 26.569 56.764 25.117 1.00 53.40 23 THR C C 1
ATOM 3704 O O . THR C 1 23 ? 27.598 56.270 25.575 1.00 53.40 23 THR C O 1
ATOM 3708 N N . HIS C 1 24 ? 25.633 56.026 24.527 1.00 53.32 24 HIS C N 1
ATOM 3709 C CA . HIS C 1 24 ? 25.813 54.586 24.454 1.00 53.32 24 HIS C CA 1
ATOM 3710 C C . HIS C 1 24 ? 27.100 54.214 23.720 1.00 53.32 24 HIS C C 1
ATOM 3711 O O . HIS C 1 24 ? 27.710 53.180 24.003 1.00 53.32 24 HIS C O 1
ATOM 3718 N N . HIS C 1 25 ? 27.525 55.056 22.787 1.00 39.13 25 HIS C N 1
ATOM 3719 C CA . HIS C 1 25 ? 28.755 54.793 22.057 1.00 39.13 25 HIS C CA 1
ATOM 3720 C C . HIS C 1 25 ? 29.934 54.690 23.007 1.00 39.13 25 HIS C C 1
ATOM 3721 O O . HIS C 1 25 ? 30.787 53.819 22.854 1.00 39.13 25 HIS C O 1
ATOM 3728 N N . LEU C 1 26 ? 29.982 55.588 23.983 1.00 46.24 26 LEU C N 1
ATOM 3729 C CA . LEU C 1 26 ? 31.067 55.595 24.955 1.00 46.24 26 LEU C CA 1
ATOM 3730 C C . LEU C 1 26 ? 31.055 54.307 25.761 1.00 46.24 26 LEU C C 1
ATOM 3731 O O . LEU C 1 26 ? 32.106 53.813 26.179 1.00 46.24 26 LEU C O 1
ATOM 3736 N N . GLN C 1 27 ? 29.859 53.773 25.982 1.00 47.49 27 GLN C N 1
ATOM 3737 C CA . GLN C 1 27 ? 29.711 52.539 26.728 1.00 47.49 27 GLN C CA 1
ATOM 3738 C C . GLN C 1 27 ? 30.251 51.388 25.877 1.00 47.49 27 GLN C C 1
ATOM 3739 O O . GLN C 1 27 ? 31.060 50.587 26.349 1.00 47.49 27 GLN C O 1
ATOM 3745 N N . ARG C 1 28 ? 29.814 51.314 24.621 1.00 63.59 28 ARG C N 1
ATOM 3746 C CA . ARG C 1 28 ? 30.282 50.269 23.711 1.00 63.59 28 ARG C CA 1
ATOM 3747 C C . ARG C 1 28 ? 31.799 50.297 23.668 1.00 63.59 28 ARG C C 1
ATOM 3748 O O . ARG C 1 28 ? 32.453 49.265 23.798 1.00 63.59 28 ARG C O 1
ATOM 3756 N N . TRP C 1 29 ? 32.356 51.488 23.499 1.00 51.34 29 TRP C N 1
ATOM 3757 C CA . TRP C 1 29 ? 33.800 51.631 23.433 1.00 51.34 29 TRP C CA 1
ATOM 3758 C C . TRP C 1 29 ? 34.528 51.095 24.658 1.00 51.34 29 TRP C C 1
ATOM 3759 O O . TRP C 1 29 ? 35.639 50.578 24.539 1.00 51.34 29 TRP C O 1
ATOM 3770 N N . LYS C 1 30 ? 33.919 51.214 25.834 1.00 61.13 30 LYS C N 1
ATOM 3771 C CA . LYS C 1 30 ? 34.569 50.708 27.038 1.00 61.13 30 LYS C CA 1
ATOM 3772 C C . LYS C 1 30 ? 34.618 49.200 26.885 1.00 61.13 30 LYS C C 1
ATOM 3773 O O . LYS C 1 30 ? 35.594 48.549 27.271 1.00 61.13 30 LYS C O 1
ATOM 3779 N N . ALA C 1 31 ? 33.559 48.653 26.297 1.00 68.65 31 ALA C N 1
ATOM 3780 C CA . ALA C 1 31 ? 33.463 47.217 26.073 1.00 68.65 31 ALA C CA 1
ATOM 3781 C C . ALA C 1 31 ? 34.509 46.763 25.055 1.00 68.65 31 ALA C C 1
ATOM 3782 O O . ALA C 1 31 ? 35.276 45.833 25.306 1.00 68.65 31 ALA C O 1
ATOM 3784 N N . ASP C 1 32 ? 34.545 47.431 23.909 1.00 55.37 32 ASP C N 1
ATOM 3785 C CA . ASP C 1 32 ? 35.491 47.071 22.865 1.00 55.37 32 ASP C CA 1
ATOM 3786 C C . ASP C 1 32 ? 36.911 47.492 23.200 1.00 55.37 32 ASP C C 1
ATOM 3787 O O . ASP C 1 32 ? 37.839 47.222 22.435 1.00 55.37 32 ASP C O 1
ATOM 3792 N N . GLY C 1 33 ? 37.079 48.148 24.345 1.00 64.55 33 GLY C N 1
ATOM 3793 C CA . GLY C 1 33 ? 38.405 48.583 24.752 1.00 64.55 33 GLY C CA 1
ATOM 3794 C C . GLY C 1 33 ? 38.946 49.747 23.937 1.00 64.55 33 GLY C C 1
ATOM 3795 O O . GLY C 1 33 ? 40.161 49.967 23.884 1.00 64.55 33 GLY C O 1
ATOM 3796 N N . HIS C 1 34 ? 38.049 50.495 23.299 1.00 52.65 34 HIS C N 1
ATOM 3797 C CA . HIS C 1 34 ? 38.442 51.647 22.497 1.00 52.65 34 HIS C CA 1
ATOM 3798 C C . HIS C 1 34 ? 38.613 52.887 23.370 1.00 52.65 34 HIS C C 1
ATOM 3799 O O . HIS C 1 34 ? 37.648 53.382 23.959 1.00 52.65 34 HIS C O 1
ATOM 3806 N N . LYS C 1 35 ? 39.845 53.380 23.457 1.00 81.44 35 LYS C N 1
ATOM 3807 C CA . LYS C 1 35 ? 40.142 54.565 24.259 1.00 81.44 35 LYS C CA 1
ATOM 3808 C C . LYS C 1 35 ? 39.857 55.818 23.420 1.00 81.44 35 LYS C C 1
ATOM 3809 O O . LYS C 1 35 ? 40.565 56.102 22.444 1.00 81.44 35 LYS C O 1
ATOM 3815 N N . TRP C 1 36 ? 38.810 56.555 23.794 1.00 64.16 36 TRP C N 1
ATOM 3816 C CA . TRP C 1 36 ? 38.416 57.759 23.071 1.00 64.16 36 TRP C CA 1
ATOM 3817 C C . TRP C 1 36 ? 38.962 59.046 23.695 1.00 64.16 36 TRP C C 1
ATOM 3818 O O . TRP C 1 36 ? 39.279 59.098 24.887 1.00 64.16 36 TRP C O 1
ATOM 3829 N N . ALA C 1 37 ? 39.065 60.085 22.870 1.00 60.59 37 ALA C N 1
ATOM 3830 C CA . ALA C 1 37 ? 39.593 61.372 23.300 1.00 60.59 37 ALA C CA 1
ATOM 3831 C C . ALA C 1 37 ? 38.525 62.457 23.395 1.00 60.59 37 ALA C C 1
ATOM 3832 O O . ALA C 1 37 ? 37.682 62.609 22.501 1.00 60.59 37 ALA C O 1
ATOM 3834 N N . MET C 1 38 ? 38.571 63.207 24.494 1.00 59.38 38 MET C N 1
ATOM 3835 C CA . MET C 1 38 ? 37.635 64.296 24.729 1.00 59.38 38 MET C CA 1
ATOM 3836 C C . MET C 1 38 ? 38.422 65.589 24.776 1.00 59.38 38 MET C C 1
ATOM 3837 O O . MET C 1 38 ? 39.464 65.684 25.426 1.00 59.38 38 MET C O 1
ATOM 3842 N N . LEU C 1 39 ? 37.918 66.588 24.072 1.00 42.61 39 LEU C N 1
ATOM 3843 C CA . LEU C 1 39 ? 38.581 67.871 24.022 1.00 42.61 39 LEU C CA 1
ATOM 3844 C C . LEU C 1 39 ? 37.625 68.961 24.485 1.00 42.61 39 LEU C C 1
ATOM 3845 O O . LEU C 1 39 ? 36.419 68.890 24.259 1.00 42.61 39 LEU C O 1
ATOM 3850 N N . THR C 1 40 ? 38.176 69.964 25.151 1.00 49.09 40 THR C N 1
ATOM 3851 C CA . THR C 1 40 ? 37.385 71.077 25.635 1.00 49.09 40 THR C CA 1
ATOM 3852 C C . THR C 1 40 ? 37.194 72.023 24.448 1.00 49.09 40 THR C C 1
ATOM 3853 O O . THR C 1 40 ? 38.064 72.118 23.589 1.00 49.09 40 THR C O 1
ATOM 3857 N N . ALA C 1 41 ? 36.054 72.698 24.382 1.00 34.89 41 ALA C N 1
ATOM 3858 C CA . ALA C 1 41 ? 35.774 73.622 23.280 1.00 34.89 41 ALA C CA 1
ATOM 3859 C C . ALA C 1 41 ? 34.868 74.748 23.781 1.00 34.89 41 ALA C C 1
ATOM 3860 O O . ALA C 1 41 ? 34.007 74.516 24.628 1.00 34.89 41 ALA C O 1
ATOM 3862 N N . TYR C 1 42 ? 35.048 75.961 23.264 1.00 21.99 42 TYR C N 1
ATOM 3863 C CA . TYR C 1 42 ? 34.241 77.076 23.738 1.00 21.99 42 TYR C CA 1
ATOM 3864 C C . TYR C 1 42 ? 33.669 77.997 22.678 1.00 21.99 42 TYR C C 1
ATOM 3865 O O . TYR C 1 42 ? 33.138 79.040 23.007 1.00 21.99 42 TYR C O 1
ATOM 3874 N N . ASP C 1 43 ? 33.789 77.639 21.410 1.00 36.03 43 ASP C N 1
ATOM 3875 C CA . ASP C 1 43 ? 33.215 78.477 20.364 1.00 36.03 43 ASP C CA 1
ATOM 3876 C C . ASP C 1 43 ? 32.940 77.685 19.094 1.00 36.03 43 ASP C C 1
ATOM 3877 O O . ASP C 1 43 ? 33.403 76.561 18.933 1.00 36.03 43 ASP C O 1
ATOM 3882 N N . TYR C 1 44 ? 32.170 78.286 18.200 1.00 38.56 44 TYR C N 1
ATOM 3883 C CA . TYR C 1 44 ? 31.787 77.657 16.948 1.00 38.56 44 TYR C CA 1
ATOM 3884 C C . TYR C 1 44 ? 32.935 77.185 16.056 1.00 38.56 44 TYR C C 1
ATOM 3885 O O . TYR C 1 44 ? 32.964 76.033 15.621 1.00 38.56 44 TYR C O 1
ATOM 3894 N N . SER C 1 45 ? 33.864 78.088 15.765 1.00 34.59 45 SER C N 1
ATOM 3895 C CA . SER C 1 45 ? 34.996 77.772 14.904 1.00 34.59 45 SER C CA 1
ATOM 3896 C C . SER C 1 45 ? 35.879 76.653 15.446 1.00 34.59 45 SER C C 1
ATOM 3897 O O . SER C 1 45 ? 36.351 75.801 14.692 1.00 34.59 45 SER C O 1
ATOM 3900 N N . THR C 1 46 ? 36.108 76.656 16.751 1.00 34.48 46 THR C N 1
ATOM 3901 C CA . THR C 1 46 ? 36.936 75.630 17.349 1.00 34.48 46 THR C CA 1
ATOM 3902 C C . THR C 1 46 ? 36.225 74.292 17.250 1.00 34.48 46 THR C C 1
ATOM 3903 O O . THR C 1 46 ? 36.806 73.300 16.818 1.00 34.48 46 THR C O 1
ATOM 3907 N N . ALA C 1 47 ? 34.960 74.274 17.644 1.00 49.25 47 ALA C N 1
ATOM 3908 C CA . ALA C 1 47 ? 34.166 73.055 17.604 1.00 49.25 47 ALA C CA 1
ATOM 3909 C C . ALA C 1 47 ? 34.124 72.491 16.191 1.00 49.25 47 ALA C C 1
ATOM 3910 O O . ALA C 1 47 ? 34.265 71.285 15.997 1.00 49.25 47 ALA C O 1
ATOM 3912 N N . ARG C 1 48 ? 33.930 73.362 15.206 1.00 50.23 48 ARG C N 1
ATOM 3913 C CA . ARG C 1 48 ? 33.887 72.918 13.820 1.00 50.23 48 ARG C CA 1
ATOM 3914 C C . ARG C 1 48 ? 35.168 72.145 13.488 1.00 50.23 48 ARG C C 1
ATOM 3915 O O . ARG C 1 48 ? 35.117 71.074 12.880 1.00 50.23 48 ARG C O 1
ATOM 3923 N N . ILE C 1 49 ? 36.310 72.683 13.906 1.00 40.78 49 ILE C N 1
ATOM 3924 C CA . ILE C 1 49 ? 37.591 72.043 13.644 1.00 40.78 49 ILE C CA 1
ATOM 3925 C C . ILE C 1 49 ? 37.684 70.673 14.320 1.00 40.78 49 ILE C C 1
ATOM 3926 O O . ILE C 1 49 ? 37.986 69.667 13.670 1.00 40.78 49 ILE C O 1
ATOM 3931 N N . PHE C 1 50 ? 37.415 70.625 15.619 1.00 43.78 50 PHE C N 1
ATOM 3932 C CA . PHE C 1 50 ? 37.490 69.362 16.338 1.00 43.78 50 PHE C CA 1
ATOM 3933 C C . PHE C 1 50 ? 36.508 68.349 15.789 1.00 43.78 50 PHE C C 1
ATOM 3934 O O . PHE C 1 50 ? 36.787 67.146 15.799 1.00 43.78 50 PHE C O 1
ATOM 3942 N N . ASP C 1 51 ? 35.364 68.826 15.301 1.00 47.76 51 ASP C N 1
ATOM 3943 C CA . ASP C 1 51 ? 34.354 67.924 14.750 1.00 47.76 51 ASP C CA 1
ATOM 3944 C C . ASP C 1 51 ? 34.885 67.270 13.476 1.00 47.76 51 ASP C C 1
ATOM 3945 O O . ASP C 1 51 ? 34.852 66.049 13.336 1.00 47.76 51 ASP C O 1
ATOM 3950 N N . GLU C 1 52 ? 35.387 68.083 12.550 1.00 66.69 52 GLU C N 1
ATOM 3951 C CA . GLU C 1 52 ? 35.932 67.549 11.308 1.00 66.69 52 GLU C CA 1
ATOM 3952 C C . GLU C 1 52 ? 37.312 66.939 11.539 1.00 66.69 52 GLU C C 1
ATOM 3953 O O . GLU C 1 52 ? 37.993 66.543 10.592 1.00 66.69 52 GLU C O 1
ATOM 3959 N N . ALA C 1 53 ? 37.723 66.877 12.804 1.00 48.77 53 ALA C N 1
ATOM 3960 C CA . ALA C 1 53 ? 39.000 66.284 13.167 1.00 48.77 53 ALA C CA 1
ATOM 3961 C C . ALA C 1 53 ? 38.673 64.933 13.791 1.00 48.77 53 ALA C C 1
ATOM 3962 O O . ALA C 1 53 ? 39.561 64.168 14.162 1.00 48.77 53 ALA C O 1
ATOM 3964 N N . GLY C 1 54 ? 37.379 64.654 13.912 1.00 36.90 54 GLY C N 1
ATOM 3965 C CA . GLY C 1 54 ? 36.945 63.389 14.470 1.00 36.90 54 GLY C CA 1
ATOM 3966 C C . GLY C 1 54 ? 36.742 63.289 15.973 1.00 36.90 54 GLY C C 1
ATOM 3967 O O . GLY C 1 54 ? 36.364 62.222 16.459 1.00 36.90 54 GLY C O 1
ATOM 3968 N N . ILE C 1 55 ? 36.982 64.359 16.727 1.00 42.47 55 ILE C N 1
ATOM 3969 C CA . ILE C 1 55 ? 36.783 64.279 18.174 1.00 42.47 55 ILE C CA 1
ATOM 3970 C C . ILE C 1 55 ? 35.317 63.942 18.433 1.00 42.47 55 ILE C C 1
ATOM 3971 O O . ILE C 1 55 ? 34.419 64.649 17.980 1.00 42.47 55 ILE C O 1
ATOM 3976 N N . PRO C 1 56 ? 35.057 62.848 19.163 1.00 33.34 56 PRO C N 1
ATOM 3977 C CA . PRO C 1 56 ? 33.713 62.372 19.495 1.00 33.34 56 PRO C CA 1
ATOM 3978 C C . PRO C 1 56 ? 32.969 63.132 20.594 1.00 33.34 56 PRO C C 1
ATOM 3979 O O . PRO C 1 56 ? 31.742 63.249 20.553 1.00 33.34 56 PRO C O 1
ATOM 3983 N N . VAL C 1 57 ? 33.707 63.636 21.577 1.00 44.47 57 VAL C N 1
ATOM 3984 C CA . VAL C 1 57 ? 33.097 64.349 22.691 1.00 44.47 57 VAL C CA 1
ATOM 3985 C C . VAL C 1 57 ? 33.720 65.712 22.961 1.00 44.47 57 VAL C C 1
ATOM 3986 O O . VAL C 1 57 ? 34.938 65.842 23.093 1.00 44.47 57 VAL C O 1
ATOM 3990 N N . LEU C 1 58 ? 32.871 66.729 23.047 1.00 24.62 58 LEU C N 1
ATOM 3991 C CA . LEU C 1 58 ? 33.332 68.081 23.313 1.00 24.62 58 LEU C CA 1
ATOM 3992 C C . LEU C 1 58 ? 32.802 68.588 24.651 1.00 24.62 58 LEU C C 1
ATOM 3993 O O . LEU C 1 58 ? 31.616 68.450 24.953 1.00 24.62 58 LEU C O 1
ATOM 3998 N N . LEU C 1 59 ? 33.688 69.181 25.447 1.00 30.72 59 LEU C N 1
ATOM 3999 C CA . LEU C 1 59 ? 33.317 69.714 26.753 1.00 30.72 59 LEU C CA 1
ATOM 4000 C C . LEU C 1 59 ? 33.381 71.238 26.835 1.00 30.72 59 LEU C C 1
ATOM 4001 O O . LEU C 1 59 ? 34.458 71.829 26.770 1.00 30.72 59 LEU C O 1
ATOM 4006 N N . VAL C 1 60 ? 32.224 71.879 26.957 1.00 16.64 60 VAL C N 1
ATOM 4007 C CA . VAL C 1 60 ? 32.198 73.327 27.105 1.00 16.64 60 VAL C CA 1
ATOM 4008 C C . VAL C 1 60 ? 32.409 73.494 28.606 1.00 16.64 60 VAL C C 1
ATOM 4009 O O . VAL C 1 60 ? 31.471 73.701 29.377 1.00 16.64 60 VAL C O 1
ATOM 4013 N N . GLY C 1 61 ? 33.672 73.359 28.993 1.00 30.14 61 GLY C N 1
ATOM 4014 C CA . GLY C 1 61 ? 34.068 73.435 30.378 1.00 30.14 61 GLY C CA 1
ATOM 4015 C C . GLY C 1 61 ? 33.989 74.792 31.014 1.00 30.14 61 GLY C C 1
ATOM 4016 O O . GLY C 1 61 ? 33.864 75.826 30.361 1.00 30.14 61 GLY C O 1
ATOM 4017 N N . ASP C 1 62 ? 34.060 74.776 32.326 1.00 27.55 62 ASP C N 1
ATOM 4018 C CA . ASP C 1 62 ? 34.000 76.006 33.054 1.00 27.55 62 ASP C CA 1
ATOM 4019 C C . ASP C 1 62 ? 35.400 76.539 33.054 1.00 27.55 62 ASP C C 1
ATOM 4020 O O . ASP C 1 62 ? 35.675 77.636 33.527 1.00 27.55 62 ASP C O 1
ATOM 4025 N N . SER C 1 63 ? 36.294 75.739 32.503 1.00 32.09 63 SER C N 1
ATOM 4026 C CA . SER C 1 63 ? 37.673 76.142 32.401 1.00 32.09 63 SER C CA 1
ATOM 4027 C C . SER C 1 63 ? 37.677 77.355 31.479 1.00 32.09 63 SER C C 1
ATOM 4028 O O . SER C 1 63 ? 38.677 78.061 31.374 1.00 32.09 63 SER C O 1
ATOM 4031 N N . ALA C 1 64 ? 36.544 77.592 30.820 1.00 31.16 64 ALA C N 1
ATOM 4032 C CA . ALA C 1 64 ? 36.398 78.732 29.922 1.00 31.16 64 ALA C CA 1
ATOM 4033 C C . ALA C 1 64 ? 36.606 80.009 30.730 1.00 31.16 64 ALA C C 1
ATOM 4034 O O . ALA C 1 64 ? 36.993 81.048 30.188 1.00 31.16 64 ALA C O 1
ATOM 4036 N N . ALA C 1 65 ? 36.335 79.915 32.031 1.00 29.01 65 ALA C N 1
ATOM 4037 C CA . ALA C 1 65 ? 36.496 81.028 32.956 1.00 29.01 65 ALA C CA 1
ATOM 4038 C C . ALA C 1 65 ? 37.889 81.634 32.801 1.00 29.01 65 ALA C C 1
ATOM 4039 O O . ALA C 1 65 ? 38.053 82.859 32.801 1.00 29.01 65 ALA C O 1
ATOM 4041 N N . ASN C 1 66 ? 38.886 80.763 32.662 1.00 30.69 66 ASN C N 1
ATOM 4042 C CA . ASN C 1 66 ? 40.265 81.201 32.498 1.00 30.69 66 ASN C CA 1
ATOM 4043 C C . ASN C 1 66 ? 40.575 81.529 31.047 1.00 30.69 66 ASN C C 1
ATOM 4044 O O . ASN C 1 66 ? 40.778 82.686 30.693 1.00 30.69 66 ASN C O 1
ATOM 4049 N N . VAL C 1 67 ? 40.601 80.500 30.207 1.00 30.99 67 VAL C N 1
ATOM 4050 C CA . VAL C 1 67 ? 40.939 80.670 28.798 1.00 30.99 67 VAL C CA 1
ATOM 4051 C C . VAL C 1 67 ? 40.046 81.582 27.976 1.00 30.99 67 VAL C C 1
ATOM 4052 O O . VAL C 1 67 ? 40.503 82.182 27.006 1.00 30.99 67 VAL C O 1
ATOM 4056 N N . VAL C 1 68 ? 38.778 81.704 28.344 1.00 31.93 68 VAL C N 1
ATOM 4057 C CA . VAL C 1 68 ? 37.907 82.583 27.578 1.00 31.93 68 VAL C CA 1
ATOM 4058 C C . VAL C 1 68 ? 37.726 83.964 28.199 1.00 31.93 68 VAL C C 1
ATOM 4059 O O . VAL C 1 68 ? 37.853 84.975 27.512 1.00 31.93 68 VAL C O 1
ATOM 4063 N N . TYR C 1 69 ? 37.461 84.005 29.500 1.00 35.47 69 TYR C N 1
ATOM 4064 C CA . TYR C 1 69 ? 37.204 85.271 30.164 1.00 35.47 69 TYR C CA 1
ATOM 4065 C C . TYR C 1 69 ? 38.306 85.894 31.010 1.00 35.47 69 TYR C C 1
ATOM 4066 O O . TYR C 1 69 ? 38.160 87.010 31.507 1.00 35.47 69 TYR C O 1
ATOM 4075 N N . GLY C 1 70 ? 39.407 85.182 31.183 1.00 31.18 70 GLY C N 1
ATOM 4076 C CA . GLY C 1 70 ? 40.501 85.742 31.949 1.00 31.18 70 GLY C CA 1
ATOM 4077 C C . GLY C 1 70 ? 40.336 85.759 33.451 1.00 31.18 70 GLY C C 1
ATOM 4078 O O . GLY C 1 70 ? 41.008 86.523 34.133 1.00 31.18 70 GLY C O 1
ATOM 4079 N N . TYR C 1 71 ? 39.438 84.939 33.979 1.00 21.59 71 TYR C N 1
ATOM 4080 C CA . TYR C 1 71 ? 39.265 84.871 35.421 1.00 21.59 71 TYR C CA 1
ATOM 4081 C C . TYR C 1 71 ? 40.408 83.987 35.899 1.00 21.59 71 TYR C C 1
ATOM 4082 O O . TYR C 1 71 ? 40.800 83.055 35.206 1.00 21.59 71 TYR C O 1
ATOM 4091 N N . ASP C 1 72 ? 40.955 84.272 37.071 1.00 38.86 72 ASP C N 1
ATOM 4092 C CA . ASP C 1 72 ? 42.050 83.455 37.565 1.00 38.86 72 ASP C CA 1
ATOM 4093 C C . ASP C 1 72 ? 41.514 82.227 38.299 1.00 38.86 72 ASP C C 1
ATOM 4094 O O . ASP C 1 72 ? 42.268 81.449 38.879 1.00 38.86 72 ASP C O 1
ATOM 4099 N N . THR C 1 73 ? 40.199 82.056 38.252 1.00 36.35 73 THR C N 1
ATOM 4100 C CA . THR C 1 73 ? 39.542 80.933 38.896 1.00 36.35 73 THR C CA 1
ATOM 4101 C C . THR C 1 73 ? 38.285 80.562 38.135 1.00 36.35 73 THR C C 1
ATOM 4102 O O . THR C 1 73 ? 37.903 81.241 37.186 1.00 36.35 73 THR C O 1
ATOM 4106 N N . THR C 1 74 ? 37.654 79.469 38.538 1.00 38.90 74 THR C N 1
ATOM 4107 C CA . THR C 1 74 ? 36.435 79.018 37.885 1.00 38.90 74 THR C CA 1
ATOM 4108 C C . THR C 1 74 ? 35.252 79.324 38.767 1.00 38.90 74 THR C C 1
ATOM 4109 O O . THR C 1 74 ? 34.141 78.879 38.501 1.00 38.90 74 THR C O 1
ATOM 4113 N N . VAL C 1 75 ? 35.505 80.082 39.826 1.00 38.62 75 VAL C N 1
ATOM 4114 C CA . VAL C 1 75 ? 34.471 80.443 40.778 1.00 38.62 75 VAL C CA 1
ATOM 4115 C C . VAL C 1 75 ? 33.511 81.512 40.278 1.00 38.62 75 VAL C C 1
ATOM 4116 O O . VAL C 1 75 ? 32.307 81.420 40.501 1.00 38.62 75 VAL C O 1
ATOM 4120 N N . PRO C 1 76 ? 34.031 82.541 39.590 1.00 34.40 76 PRO C N 1
ATOM 4121 C CA . PRO C 1 76 ? 33.171 83.614 39.085 1.00 34.40 76 PRO C CA 1
ATOM 4122 C C . PRO C 1 76 ? 32.302 83.357 37.855 1.00 34.40 76 PRO C C 1
ATOM 4123 O O . PRO C 1 76 ? 31.232 83.942 37.731 1.00 34.40 76 PRO C O 1
ATOM 4127 N N . ILE C 1 77 ? 32.734 82.489 36.951 1.00 29.80 77 ILE C N 1
ATOM 4128 C CA . ILE C 1 77 ? 31.957 82.265 35.734 1.00 29.80 77 ILE C CA 1
ATOM 4129 C C . ILE C 1 77 ? 30.498 81.915 35.990 1.00 29.80 77 ILE C C 1
ATOM 4130 O O . ILE C 1 77 ? 30.180 81.094 36.849 1.00 29.80 77 ILE C O 1
ATOM 4135 N N . SER C 1 78 ? 29.607 82.553 35.238 1.00 25.14 78 SER C N 1
ATOM 4136 C CA . SER C 1 78 ? 28.174 82.334 35.404 1.00 25.14 78 SER C CA 1
ATOM 4137 C C . SER C 1 78 ? 27.550 81.507 34.286 1.00 25.14 78 SER C C 1
ATOM 4138 O O . SER C 1 78 ? 28.127 81.347 33.208 1.00 25.14 78 SER C O 1
ATOM 4141 N N . ILE C 1 79 ? 26.349 81.002 34.550 1.00 27.00 79 ILE C N 1
ATOM 4142 C CA . ILE C 1 79 ? 25.644 80.221 33.561 1.00 27.00 79 ILE C CA 1
ATOM 4143 C C . ILE C 1 79 ? 25.518 81.025 32.285 1.00 27.00 79 ILE C C 1
ATOM 4144 O O . ILE C 1 79 ? 25.706 80.486 31.191 1.00 27.00 79 ILE C O 1
ATOM 4149 N N . ASP C 1 80 ? 25.209 82.314 32.416 1.00 16.21 80 ASP C N 1
ATOM 4150 C CA . ASP C 1 80 ? 25.042 83.151 31.229 1.00 16.21 80 ASP C CA 1
ATOM 4151 C C . ASP C 1 80 ? 26.311 83.369 30.420 1.00 16.21 80 ASP C C 1
ATOM 4152 O O . ASP C 1 80 ? 26.247 83.730 29.248 1.00 16.21 80 ASP C O 1
ATOM 4157 N N . GLU C 1 81 ? 27.465 83.143 31.034 1.00 23.64 81 GLU C N 1
ATOM 4158 C CA . GLU C 1 81 ? 28.722 83.291 30.311 1.00 23.64 81 GLU C CA 1
ATOM 4159 C C . GLU C 1 81 ? 29.037 81.981 29.600 1.00 23.64 81 GLU C C 1
ATOM 4160 O O . GLU C 1 81 ? 29.985 81.892 28.830 1.00 23.64 81 GLU C O 1
ATOM 4166 N N . LEU C 1 82 ? 28.221 80.965 29.855 1.00 26.83 82 LEU C N 1
ATOM 4167 C CA . LEU C 1 82 ? 28.426 79.664 29.250 1.00 26.83 82 LEU C CA 1
ATOM 4168 C C . LEU C 1 82 ? 27.388 79.277 28.200 1.00 26.83 82 LEU C C 1
ATOM 4169 O O . LEU C 1 82 ? 27.749 78.883 27.091 1.00 26.83 82 LEU C O 1
ATOM 4174 N N . ILE C 1 83 ? 26.106 79.394 28.534 1.00 13.98 83 ILE C N 1
ATOM 4175 C CA . ILE C 1 83 ? 25.052 79.017 27.593 1.00 13.98 83 ILE C CA 1
ATOM 4176 C C . ILE C 1 83 ? 25.272 79.514 26.163 1.00 13.98 83 ILE C C 1
ATOM 4177 O O . ILE C 1 83 ? 25.148 78.747 25.209 1.00 13.98 83 ILE C O 1
ATOM 4182 N N . PRO C 1 84 ? 25.587 80.805 25.988 1.00 30.67 84 PRO C N 1
ATOM 4183 C CA . PRO C 1 84 ? 25.796 81.258 24.610 1.00 30.67 84 PRO C CA 1
ATOM 4184 C C . PRO C 1 84 ? 26.979 80.574 23.931 1.00 30.67 84 PRO C C 1
ATOM 4185 O O . PRO C 1 84 ? 26.981 80.411 22.714 1.00 30.67 84 PRO C O 1
ATOM 4189 N N . LEU C 1 85 ? 27.977 80.168 24.717 1.00 28.56 85 LEU C N 1
ATOM 4190 C CA . LEU C 1 85 ? 29.135 79.475 24.168 1.00 28.56 85 LEU C CA 1
ATOM 4191 C C . LEU C 1 85 ? 28.725 78.056 23.801 1.00 28.56 85 LEU C C 1
ATOM 4192 O O . LEU C 1 85 ? 29.148 77.522 22.782 1.00 28.56 85 LEU C O 1
ATOM 4197 N N . VAL C 1 86 ? 27.903 77.442 24.643 1.00 21.36 86 VAL C N 1
ATOM 4198 C CA . VAL C 1 86 ? 27.425 76.093 24.382 1.00 21.36 86 VAL C CA 1
ATOM 4199 C C . VAL C 1 86 ? 26.693 76.080 23.051 1.00 21.36 86 VAL C C 1
ATOM 4200 O O . VAL C 1 86 ? 26.960 75.237 22.198 1.00 21.36 86 VAL C O 1
ATOM 4204 N N . ARG C 1 87 ? 25.772 77.019 22.871 1.00 21.56 87 ARG C N 1
ATOM 4205 C CA . ARG C 1 87 ? 25.019 77.095 21.631 1.00 21.56 87 ARG C CA 1
ATOM 4206 C C . ARG C 1 87 ? 25.973 77.122 20.444 1.00 21.56 87 ARG C C 1
ATOM 4207 O O . ARG C 1 87 ? 25.753 76.433 19.444 1.00 21.56 87 ARG C O 1
ATOM 4215 N N . GLY C 1 88 ? 27.040 77.909 20.558 1.00 29.04 88 GLY C N 1
ATOM 4216 C CA . GLY C 1 88 ? 28.008 77.993 19.481 1.00 29.04 88 GLY C CA 1
ATOM 4217 C C . GLY C 1 88 ? 28.691 76.662 19.225 1.00 29.04 88 GLY C C 1
ATOM 4218 O O . GLY C 1 88 ? 28.814 76.225 18.082 1.00 29.04 88 GLY C O 1
ATOM 4219 N N . VAL C 1 89 ? 29.139 76.012 20.292 1.00 34.19 89 VAL C N 1
ATOM 4220 C CA . VAL C 1 89 ? 29.807 74.730 20.161 1.00 34.19 89 VAL C CA 1
ATOM 4221 C C . VAL C 1 89 ? 28.853 73.698 19.589 1.00 34.19 89 VAL C C 1
ATOM 4222 O O . VAL C 1 89 ? 29.233 72.877 18.754 1.00 34.19 89 VAL C O 1
ATOM 4226 N N . VAL C 1 90 ? 27.607 73.741 20.037 1.00 36.36 90 VAL C N 1
ATOM 4227 C CA . VAL C 1 90 ? 26.616 72.796 19.550 1.00 36.36 90 VAL C CA 1
ATOM 4228 C C . VAL C 1 90 ? 26.437 72.941 18.044 1.00 36.36 90 VAL C C 1
ATOM 4229 O O . VAL C 1 90 ? 26.262 71.956 17.338 1.00 36.36 90 VAL C O 1
ATOM 4233 N N . ARG C 1 91 ? 26.493 74.170 17.550 1.00 32.55 91 ARG C N 1
ATOM 4234 C CA . ARG C 1 91 ? 26.339 74.418 16.125 1.00 32.55 91 ARG C CA 1
ATOM 4235 C C . ARG C 1 91 ? 27.567 73.999 15.326 1.00 32.55 91 ARG C C 1
ATOM 4236 O O . ARG C 1 91 ? 27.457 73.611 14.170 1.00 32.55 91 ARG C O 1
ATOM 4244 N N . GLY C 1 92 ? 28.737 74.067 15.947 1.00 51.37 92 GLY C N 1
ATOM 4245 C CA . GLY C 1 92 ? 29.958 73.713 15.247 1.00 51.37 92 GLY C CA 1
ATOM 4246 C C . GLY C 1 92 ? 30.346 72.245 15.210 1.00 51.37 92 GLY C C 1
ATOM 4247 O O . GLY C 1 92 ? 31.154 71.848 14.369 1.00 51.37 92 GLY C O 1
ATOM 4248 N N . ALA C 1 93 ? 29.786 71.436 16.106 1.00 39.02 93 ALA C N 1
ATOM 4249 C CA . ALA C 1 93 ? 30.114 70.016 16.149 1.00 39.02 93 ALA C CA 1
ATOM 4250 C C . ALA C 1 93 ? 28.866 69.155 16.047 1.00 39.02 93 ALA C C 1
ATOM 4251 O O . ALA C 1 93 ? 28.396 68.609 17.040 1.00 39.02 93 ALA C O 1
ATOM 4253 N N . PRO C 1 94 ? 28.320 69.016 14.831 1.00 45.90 94 PRO C N 1
ATOM 4254 C CA . PRO C 1 94 ? 27.116 68.229 14.534 1.00 45.90 94 PRO C CA 1
ATOM 4255 C C . PRO C 1 94 ? 27.257 66.746 14.838 1.00 45.90 94 PRO C C 1
ATOM 4256 O O . PRO C 1 94 ? 26.259 66.055 15.047 1.00 45.90 94 PRO C O 1
ATOM 4260 N N . HIS C 1 95 ? 28.491 66.252 14.863 1.00 47.11 95 HIS C N 1
ATOM 4261 C CA . HIS C 1 95 ? 28.709 64.836 15.116 1.00 47.11 95 HIS C CA 1
ATOM 4262 C C . HIS C 1 95 ? 29.195 64.509 16.512 1.00 47.11 95 HIS C C 1
ATOM 4263 O O . HIS C 1 95 ? 29.189 63.347 16.913 1.00 47.11 95 HIS C O 1
ATOM 4270 N N . ALA C 1 96 ? 29.612 65.524 17.257 1.00 35.28 96 ALA C N 1
ATOM 4271 C CA . ALA C 1 96 ? 30.114 65.288 18.600 1.00 35.28 96 ALA C CA 1
ATOM 4272 C C . ALA C 1 96 ? 29.033 65.282 19.662 1.00 35.28 96 ALA C C 1
ATOM 4273 O O . ALA C 1 96 ? 27.932 65.804 19.461 1.00 35.28 96 ALA C O 1
ATOM 4275 N N . LEU C 1 97 ? 29.354 64.658 20.788 1.00 37.04 97 LEU C N 1
ATOM 4276 C CA . LEU C 1 97 ? 28.458 64.625 21.932 1.00 37.04 97 LEU C CA 1
ATOM 4277 C C . LEU C 1 97 ? 28.933 65.834 22.717 1.00 37.04 97 LEU C C 1
ATOM 4278 O O . LEU C 1 97 ? 30.031 65.823 23.266 1.00 37.04 97 LEU C O 1
ATOM 4283 N N . VAL C 1 98 ? 28.124 66.884 22.747 1.00 22.89 98 VAL C N 1
ATOM 4284 C CA . VAL C 1 98 ? 28.489 68.100 23.452 1.00 22.89 98 VAL C CA 1
ATOM 4285 C C . VAL C 1 98 ? 28.030 68.088 24.901 1.00 22.89 98 VAL C C 1
ATOM 4286 O O . VAL C 1 98 ? 26.841 67.973 25.187 1.00 22.89 98 VAL C O 1
ATOM 4290 N N . VAL C 1 99 ? 28.988 68.206 25.814 1.00 19.65 99 VAL C N 1
ATOM 4291 C CA . VAL C 1 99 ? 28.695 68.219 27.237 1.00 19.65 99 VAL C CA 1
ATOM 4292 C C . VAL C 1 99 ? 28.889 69.615 27.802 1.00 19.65 99 VAL C C 1
ATOM 4293 O O . VAL C 1 99 ? 29.941 70.238 27.622 1.00 19.65 99 VAL C O 1
ATOM 4297 N N . ALA C 1 100 ? 27.857 70.106 28.477 1.00 14.94 100 ALA C N 1
ATOM 4298 C CA . ALA C 1 100 ? 27.893 71.420 29.090 1.00 14.94 100 ALA C CA 1
ATOM 4299 C C . ALA C 1 100 ? 28.170 71.253 30.561 1.00 14.94 100 ALA C C 1
ATOM 4300 O O . ALA C 1 100 ? 27.538 70.475 31.266 1.00 14.94 100 ALA C O 1
ATOM 4302 N N . ASP C 1 101 ? 29.127 72.042 31.004 1.00 38.86 101 ASP C N 1
ATOM 4303 C CA . ASP C 1 101 ? 29.611 72.037 32.363 1.00 38.86 101 ASP C CA 1
ATOM 4304 C C . ASP C 1 101 ? 28.823 72.974 33.289 1.00 38.86 101 ASP C C 1
ATOM 4305 O O . ASP C 1 101 ? 28.652 74.157 32.986 1.00 38.86 101 ASP C O 1
ATOM 4310 N N . LEU C 1 102 ? 28.343 72.446 34.413 1.00 34.37 102 LEU C N 1
ATOM 4311 C CA . LEU C 1 102 ? 27.585 73.272 35.338 1.00 34.37 102 LEU C CA 1
ATOM 4312 C C . LEU C 1 102 ? 28.534 74.135 36.168 1.00 34.37 102 LEU C C 1
ATOM 4313 O O . LEU C 1 102 ? 29.427 73.622 36.846 1.00 34.37 102 LEU C O 1
ATOM 4318 N N . PRO C 1 103 ? 28.343 75.467 36.121 1.00 19.16 103 PRO C N 1
ATOM 4319 C CA . PRO C 1 103 ? 29.143 76.468 36.830 1.00 19.16 103 PRO C CA 1
ATOM 4320 C C . PRO C 1 103 ? 29.055 76.338 38.339 1.00 19.16 103 PRO C C 1
ATOM 4321 O O . PRO C 1 103 ? 28.072 75.841 38.873 1.00 19.16 103 PRO C O 1
ATOM 4325 N N . PHE C 1 104 ? 30.087 76.807 39.023 1.00 21.11 104 PHE C N 1
ATOM 4326 C CA . PHE C 1 104 ? 30.114 76.764 40.471 1.00 21.11 104 PHE C CA 1
ATOM 4327 C C . PHE C 1 104 ? 28.897 77.462 41.048 1.00 21.11 104 PHE C C 1
ATOM 4328 O O . PHE C 1 104 ? 28.549 78.557 40.627 1.00 21.11 104 PHE C O 1
ATOM 4336 N N . GLY C 1 105 ? 28.253 76.822 42.016 1.00 26.38 105 GLY C N 1
ATOM 4337 C CA . GLY C 1 105 ? 27.091 77.416 42.651 1.00 26.38 105 GLY C CA 1
ATOM 4338 C C . GLY C 1 105 ? 25.743 77.091 42.037 1.00 26.38 105 GLY C C 1
ATOM 4339 O O . GLY C 1 105 ? 24.718 77.285 42.681 1.00 26.38 105 GLY C O 1
ATOM 4340 N N . SER C 1 106 ? 25.722 76.581 40.813 1.00 18.65 106 SER C N 1
ATOM 4341 C CA . SER C 1 106 ? 24.452 76.273 40.167 1.00 18.65 106 SER C CA 1
ATOM 4342 C C . SER C 1 106 ? 23.779 74.946 40.560 1.00 18.65 106 SER C C 1
ATOM 4343 O O . SER C 1 106 ? 22.619 74.738 40.220 1.00 18.65 106 SER C O 1
ATOM 4346 N N . TYR C 1 107 ? 24.476 74.070 41.288 1.00 29.43 107 TYR C N 1
ATOM 4347 C CA . TYR C 1 107 ? 23.914 72.761 41.664 1.00 29.43 107 TYR C CA 1
ATOM 4348 C C . TYR C 1 107 ? 24.203 72.298 43.077 1.00 29.43 107 TYR C C 1
ATOM 4349 O O . TYR C 1 107 ? 23.781 71.217 43.482 1.00 29.43 107 TYR C O 1
ATOM 4358 N N . GLU C 1 108 ? 24.934 73.099 43.826 1.00 18.39 108 GLU C N 1
ATOM 4359 C CA . GLU C 1 108 ? 25.274 72.671 45.150 1.00 18.39 108 GLU C CA 1
ATOM 4360 C C . GLU C 1 108 ? 24.094 72.774 46.096 1.00 18.39 108 GLU C C 1
ATOM 4361 O O . GLU C 1 108 ? 24.039 72.075 47.095 1.00 18.39 108 GLU C O 1
ATOM 4367 N N . ALA C 1 109 ? 23.127 73.618 45.764 1.00 26.97 109 ALA C N 1
ATOM 4368 C CA . ALA C 1 109 ? 21.968 73.799 46.629 1.00 26.97 109 ALA C CA 1
ATOM 4369 C C . ALA C 1 109 ? 21.092 72.563 46.752 1.00 26.97 109 ALA C C 1
ATOM 4370 O O . ALA C 1 109 ? 20.408 72.392 47.757 1.00 26.97 109 ALA C O 1
ATOM 4372 N N . GLY C 1 110 ? 21.113 71.708 45.732 1.00 34.18 110 GLY C N 1
ATOM 4373 C CA . GLY C 1 110 ? 20.292 70.509 45.745 1.00 34.18 110 GLY C CA 1
ATOM 4374 C C . GLY C 1 110 ? 19.782 70.146 44.363 1.00 34.18 110 GLY C C 1
ATOM 4375 O O . GLY C 1 110 ? 20.094 70.819 43.388 1.00 34.18 110 GLY C O 1
ATOM 4376 N N . PRO C 1 111 ? 18.966 69.097 44.251 1.00 28.44 111 PRO C N 1
ATOM 4377 C CA . PRO C 1 111 ? 18.413 68.634 42.973 1.00 28.44 111 PRO C CA 1
ATOM 4378 C C . PRO C 1 111 ? 17.628 69.681 42.197 1.00 28.44 111 PRO C C 1
ATOM 4379 O O . PRO C 1 111 ? 17.856 69.884 41.003 1.00 28.44 111 PRO C O 1
ATOM 4383 N N . THR C 1 112 ? 16.699 70.336 42.878 1.00 27.98 112 THR C N 1
ATOM 4384 C CA . THR C 1 112 ? 15.863 71.336 42.235 1.00 27.98 112 THR C CA 1
ATOM 4385 C C . THR C 1 112 ? 16.694 72.372 41.495 1.00 27.98 112 THR C C 1
ATOM 4386 O O . THR C 1 112 ? 16.458 72.645 40.313 1.00 27.98 112 THR C O 1
ATOM 4390 N N . ALA C 1 113 ? 17.669 72.947 42.186 1.00 20.23 113 ALA C N 1
ATOM 4391 C CA . ALA C 1 113 ? 18.534 73.935 41.558 1.00 20.23 113 ALA C CA 1
ATOM 4392 C C . ALA C 1 113 ? 19.267 73.301 40.377 1.00 20.23 113 ALA C C 1
ATOM 4393 O O . ALA C 1 113 ? 19.185 73.776 39.244 1.00 20.23 113 ALA C O 1
ATOM 4395 N N . ALA C 1 114 ? 19.976 72.215 40.651 1.00 32.03 114 ALA C N 1
ATOM 4396 C CA . ALA C 1 114 ? 20.730 71.520 39.623 1.00 32.03 114 ALA C CA 1
ATOM 4397 C C . ALA C 1 114 ? 19.879 71.182 38.397 1.00 32.03 114 ALA C C 1
ATOM 4398 O O . ALA C 1 114 ? 20.327 71.331 37.257 1.00 32.03 114 ALA C O 1
ATOM 4400 N N . LEU C 1 115 ? 18.651 70.728 38.632 1.00 22.66 115 LEU C N 1
ATOM 4401 C CA . LEU C 1 115 ? 17.776 70.371 37.530 1.00 22.66 115 LEU C CA 1
ATOM 4402 C C . LEU C 1 115 ? 17.454 71.583 36.677 1.00 22.66 115 LEU C C 1
ATOM 4403 O O . LEU C 1 115 ? 17.512 71.526 35.451 1.00 22.66 115 LEU C O 1
ATOM 4408 N N . ALA C 1 116 ? 17.118 72.688 37.326 1.00 22.97 116 ALA C N 1
ATOM 4409 C CA . ALA C 1 116 ? 16.796 73.904 36.598 1.00 22.97 116 ALA C CA 1
ATOM 4410 C C . ALA C 1 116 ? 17.974 74.339 35.743 1.00 22.97 116 ALA C C 1
ATOM 4411 O O . ALA C 1 116 ? 17.812 74.680 34.577 1.00 22.97 116 ALA C O 1
ATOM 4413 N N . ALA C 1 117 ? 19.162 74.323 36.333 1.00 28.71 117 ALA C N 1
ATOM 4414 C CA . ALA C 1 117 ? 20.372 74.726 35.632 1.00 28.71 117 ALA C CA 1
ATOM 4415 C C . ALA C 1 117 ? 20.639 73.842 34.424 1.00 28.71 117 ALA C C 1
ATOM 4416 O O . ALA C 1 117 ? 20.869 74.335 33.322 1.00 28.71 117 ALA C O 1
ATOM 4418 N N . ALA C 1 118 ? 20.610 72.532 34.638 1.00 21.26 118 ALA C N 1
ATOM 4419 C CA . ALA C 1 118 ? 20.857 71.577 33.566 1.00 21.26 118 ALA C CA 1
ATOM 4420 C C . ALA C 1 118 ? 19.830 71.748 32.461 1.00 21.26 118 ALA C C 1
ATOM 4421 O O . ALA C 1 118 ? 20.157 71.713 31.281 1.00 21.26 118 ALA C O 1
ATOM 4423 N N . THR C 1 119 ? 18.580 71.931 32.856 1.00 16.44 119 THR C N 1
ATOM 4424 C CA . THR C 1 119 ? 17.508 72.096 31.894 1.00 16.44 119 THR C CA 1
ATOM 4425 C C . THR C 1 119 ? 17.769 73.285 30.976 1.00 16.44 119 THR C C 1
ATOM 4426 O O . THR C 1 119 ? 17.408 73.263 29.796 1.00 16.44 119 THR C O 1
ATOM 4430 N N . ARG C 1 120 ? 18.397 74.325 31.517 1.00 26.01 120 ARG C N 1
ATOM 4431 C CA . ARG C 1 120 ? 18.711 75.502 30.718 1.00 26.01 120 ARG C CA 1
ATOM 4432 C C . ARG C 1 120 ? 19.753 75.134 29.682 1.00 26.01 120 ARG C C 1
ATOM 4433 O O . ARG C 1 120 ? 19.628 75.498 28.516 1.00 26.01 120 ARG C O 1
ATOM 4441 N N . PHE C 1 121 ? 20.778 74.402 30.111 1.00 22.82 121 PHE C N 1
ATOM 4442 C CA . PHE C 1 121 ? 21.840 73.985 29.206 1.00 22.82 121 PHE C CA 1
ATOM 4443 C C . PHE C 1 121 ? 21.356 73.094 28.074 1.00 22.82 121 PHE C C 1
ATOM 4444 O O . PHE C 1 121 ? 21.945 73.099 26.991 1.00 22.82 121 PHE C O 1
ATOM 4452 N N . LEU C 1 122 ? 20.289 72.335 28.312 1.00 19.25 122 LEU C N 1
ATOM 4453 C CA . LEU C 1 122 ? 19.754 71.473 27.266 1.00 19.25 122 LEU C CA 1
ATOM 4454 C C . LEU C 1 122 ? 18.762 72.206 26.369 1.00 19.25 122 LEU C C 1
ATOM 4455 O O . LEU C 1 122 ? 18.951 72.287 25.154 1.00 19.25 122 LEU C O 1
ATOM 4460 N N . LYS C 1 123 ? 17.712 72.748 26.971 1.00 22.65 123 LYS C N 1
ATOM 4461 C CA . LYS C 1 123 ? 16.689 73.455 26.213 1.00 22.65 123 LYS C CA 1
ATOM 4462 C C . LYS C 1 123 ? 17.204 74.714 25.528 1.00 22.65 123 LYS C C 1
ATOM 4463 O O . LYS C 1 123 ? 16.805 75.023 24.406 1.00 22.65 123 LYS C O 1
ATOM 4469 N N . ASP C 1 124 ? 18.088 75.441 26.205 1.00 16.68 124 ASP C N 1
ATOM 4470 C CA . ASP C 1 124 ? 18.637 76.674 25.663 1.00 16.68 124 ASP C CA 1
ATOM 4471 C C . ASP C 1 124 ? 19.978 76.443 24.987 1.00 16.68 124 ASP C C 1
ATOM 4472 O O . ASP C 1 124 ? 20.133 76.710 23.803 1.00 16.68 124 ASP C O 1
ATOM 4477 N N . GLY C 1 125 ? 20.941 75.946 25.752 1.00 26.59 125 GLY C N 1
ATOM 4478 C CA . GLY C 1 125 ? 22.269 75.700 25.222 1.00 26.59 125 GLY C CA 1
ATOM 4479 C C . GLY C 1 125 ? 22.304 74.685 24.100 1.00 26.59 125 GLY C C 1
ATOM 4480 O O . GLY C 1 125 ? 23.172 74.745 23.229 1.00 26.59 125 GLY C O 1
ATOM 4481 N N . GLY C 1 126 ? 21.361 73.749 24.118 1.00 28.86 126 GLY C N 1
ATOM 4482 C CA . GLY C 1 126 ? 21.320 72.733 23.085 1.00 28.86 126 GLY C CA 1
ATOM 4483 C C . GLY C 1 126 ? 22.295 71.606 23.363 1.00 28.86 126 GLY C C 1
ATOM 4484 O O . GLY C 1 126 ? 22.547 70.773 22.497 1.00 28.86 126 GLY C O 1
ATOM 4485 N N . ALA C 1 127 ? 22.847 71.585 24.573 1.00 33.80 127 ALA C N 1
ATOM 4486 C CA . ALA C 1 127 ? 23.791 70.552 24.964 1.00 33.80 127 ALA C CA 1
ATOM 4487 C C . ALA C 1 127 ? 23.102 69.190 24.973 1.00 33.80 127 ALA C C 1
ATOM 4488 O O . ALA C 1 127 ? 21.876 69.108 25.007 1.00 33.80 127 ALA C O 1
ATOM 4490 N N . HIS C 1 128 ? 23.893 68.124 24.937 1.00 30.00 128 HIS C N 1
ATOM 4491 C CA . HIS C 1 128 ? 23.347 66.773 24.952 1.00 30.00 128 HIS C CA 1
ATOM 4492 C C . HIS C 1 128 ? 23.451 66.214 26.357 1.00 30.00 128 HIS C C 1
ATOM 4493 O O . HIS C 1 128 ? 22.688 65.330 26.743 1.00 30.00 128 HIS C O 1
ATOM 4500 N N . ALA C 1 129 ? 24.417 66.725 27.112 1.00 37.89 129 ALA C N 1
ATOM 4501 C CA . ALA C 1 129 ? 24.646 66.269 28.473 1.00 37.89 129 ALA C CA 1
ATOM 4502 C C . ALA C 1 129 ? 25.322 67.368 29.268 1.00 37.89 129 ALA C C 1
ATOM 4503 O O . ALA C 1 129 ? 25.813 68.336 28.701 1.00 37.89 129 ALA C O 1
ATOM 4505 N N . VAL C 1 130 ? 25.347 67.212 30.583 1.00 28.72 130 VAL C N 1
ATOM 4506 C CA . VAL C 1 130 ? 25.987 68.186 31.449 1.00 28.72 130 VAL C CA 1
ATOM 4507 C C . VAL C 1 130 ? 27.008 67.493 32.357 1.00 28.72 130 VAL C C 1
ATOM 4508 O O . VAL C 1 130 ? 26.921 66.288 32.597 1.00 28.72 130 VAL C O 1
ATOM 4512 N N . LYS C 1 131 ? 27.986 68.255 32.839 1.00 39.74 131 LYS C N 1
ATOM 4513 C CA . LYS C 1 131 ? 28.994 67.714 33.735 1.00 39.74 131 LYS C CA 1
ATOM 4514 C C . LYS C 1 131 ? 28.790 68.350 35.105 1.00 39.74 131 LYS C C 1
ATOM 4515 O O . LYS C 1 131 ? 28.799 69.572 35.245 1.00 39.74 131 LYS C O 1
ATOM 4521 N N . LEU C 1 132 ? 28.603 67.506 36.109 1.00 39.28 132 LEU C N 1
ATOM 4522 C CA . LEU C 1 132 ? 28.371 67.946 37.477 1.00 39.28 132 LEU C CA 1
ATOM 4523 C C . LEU C 1 132 ? 29.573 67.533 38.316 1.00 39.28 132 LEU C C 1
ATOM 4524 O O . LEU C 1 132 ? 29.830 66.343 38.483 1.00 39.28 132 LEU C O 1
ATOM 4529 N N . GLU C 1 133 ? 30.312 68.500 38.845 1.00 39.05 133 GLU C N 1
ATOM 4530 C CA . GLU C 1 133 ? 31.485 68.168 39.644 1.00 39.05 133 GLU C CA 1
ATOM 4531 C C . GLU C 1 133 ? 31.131 67.896 41.101 1.00 39.05 133 GLU C C 1
ATOM 4532 O O . GLU C 1 133 ? 30.426 68.681 41.737 1.00 39.05 133 GLU C O 1
ATOM 4538 N N . GLY C 1 134 ? 31.629 66.781 41.628 1.00 47.53 134 GLY C N 1
ATOM 4539 C CA . GLY C 1 134 ? 31.355 66.436 43.012 1.00 47.53 134 GLY C CA 1
ATOM 4540 C C . GLY C 1 134 ? 31.404 64.949 43.316 1.00 47.53 134 GLY C C 1
ATOM 4541 O O . GLY C 1 134 ? 31.428 64.113 42.410 1.00 47.53 134 GLY C O 1
ATOM 4542 N N . GLY C 1 135 ? 31.427 64.621 44.604 1.00 37.84 135 GLY C N 1
ATOM 4543 C CA . GLY C 1 135 ? 31.465 63.232 45.014 1.00 37.84 135 GLY C CA 1
ATOM 4544 C C . GLY C 1 135 ? 30.120 62.788 45.536 1.00 37.84 135 GLY C C 1
ATOM 4545 O O . GLY C 1 135 ? 29.086 63.203 45.018 1.00 37.84 135 GLY C O 1
ATOM 4546 N N . GLU C 1 136 ? 30.132 61.948 46.564 1.00 37.46 136 GLU C N 1
ATOM 4547 C CA . GLU C 1 136 ? 28.901 61.448 47.165 1.00 37.46 136 GLU C CA 1
ATOM 4548 C C . GLU C 1 136 ? 27.893 62.562 47.417 1.00 37.46 136 GLU C C 1
ATOM 4549 O O . GLU C 1 136 ? 26.711 62.425 47.119 1.00 37.46 136 GLU C O 1
ATOM 4555 N N . ARG C 1 137 ? 28.374 63.663 47.980 1.00 38.27 137 ARG C N 1
ATOM 4556 C CA . ARG C 1 137 ? 27.533 64.811 48.305 1.00 38.27 137 ARG C CA 1
ATOM 4557 C C . ARG C 1 137 ? 26.634 65.272 47.151 1.00 38.27 137 ARG C C 1
ATOM 4558 O O . ARG C 1 137 ? 25.638 65.951 47.374 1.00 38.27 137 ARG C O 1
ATOM 4566 N N . VAL C 1 138 ? 26.984 64.891 45.927 1.00 45.26 138 VAL C N 1
ATOM 4567 C CA . VAL C 1 138 ? 26.234 65.303 44.749 1.00 45.26 138 VAL C CA 1
ATOM 4568 C C . VAL C 1 138 ? 25.390 64.197 44.099 1.00 45.26 138 VAL C C 1
ATOM 4569 O O . VAL C 1 138 ? 24.760 64.408 43.060 1.00 45.26 138 VAL C O 1
ATOM 4573 N N . ALA C 1 139 ? 25.360 63.022 44.715 1.00 31.71 139 ALA C N 1
ATOM 4574 C CA . ALA C 1 139 ? 24.597 61.911 44.167 1.00 31.71 139 ALA C CA 1
ATOM 4575 C C . ALA C 1 139 ? 23.130 62.255 43.969 1.00 31.71 139 ALA C C 1
ATOM 4576 O O . ALA C 1 139 ? 22.546 61.930 42.936 1.00 31.71 139 ALA C O 1
ATOM 4578 N N . GLU C 1 140 ? 22.536 62.913 44.959 1.00 41.79 140 GLU C N 1
ATOM 4579 C CA . GLU C 1 140 ? 21.129 63.271 44.874 1.00 41.79 140 GLU C CA 1
ATOM 4580 C C . GLU C 1 140 ? 20.853 64.072 43.608 1.00 41.79 140 GLU C C 1
ATOM 4581 O O . GLU C 1 140 ? 19.885 63.801 42.893 1.00 41.79 140 GLU C O 1
ATOM 4587 N N . GLN C 1 141 ? 21.709 65.049 43.327 1.00 28.38 141 GLN C N 1
ATOM 4588 C CA . GLN C 1 141 ? 21.542 65.864 42.143 1.00 28.38 141 GLN C CA 1
ATOM 4589 C C . GLN C 1 141 ? 21.683 65.034 40.885 1.00 28.38 141 GLN C C 1
ATOM 4590 O O . GLN C 1 141 ? 20.858 65.134 39.972 1.00 28.38 141 GLN C O 1
ATOM 4596 N N . ILE C 1 142 ? 22.726 64.214 40.826 1.00 36.36 142 ILE C N 1
ATOM 4597 C CA . ILE C 1 142 ? 22.933 63.389 39.648 1.00 36.36 142 ILE C CA 1
ATOM 4598 C C . ILE C 1 142 ? 21.727 62.493 39.396 1.00 36.36 142 ILE C C 1
ATOM 4599 O O . ILE C 1 142 ? 21.287 62.331 38.265 1.00 36.36 142 ILE C O 1
ATOM 4604 N N . ALA C 1 143 ? 21.180 61.923 40.459 1.00 32.51 143 ALA C N 1
ATOM 4605 C CA . ALA C 1 143 ? 20.019 61.057 40.327 1.00 32.51 143 ALA C CA 1
ATOM 4606 C C . ALA C 1 143 ? 18.821 61.803 39.739 1.00 32.51 143 ALA C C 1
ATOM 4607 O O . ALA C 1 143 ? 18.201 61.314 38.793 1.00 32.51 143 ALA C O 1
ATOM 4609 N N . CYS C 1 144 ? 18.502 62.981 40.284 1.00 31.38 144 CYS C N 1
ATOM 4610 C CA . CYS C 1 144 ? 17.365 63.752 39.788 1.00 31.38 144 CYS C CA 1
ATOM 4611 C C . CYS C 1 144 ? 17.500 64.017 38.292 1.00 31.38 144 CYS C C 1
ATOM 4612 O O . CYS C 1 144 ? 16.586 63.720 37.528 1.00 31.38 144 CYS C O 1
ATOM 4615 N N . LEU C 1 145 ? 18.640 64.557 37.871 1.00 36.33 145 LEU C N 1
ATOM 4616 C CA . LEU C 1 145 ? 18.851 64.854 36.458 1.00 36.33 145 LEU C CA 1
ATOM 4617 C C . LEU C 1 145 ? 18.738 63.605 35.607 1.00 36.33 145 LEU C C 1
ATOM 4618 O O . LEU C 1 145 ? 18.003 63.577 34.625 1.00 36.33 145 LEU C O 1
ATOM 4623 N N . THR C 1 146 ? 19.476 62.572 35.991 1.00 32.96 146 THR C N 1
ATOM 4624 C CA . THR C 1 146 ? 19.463 61.307 35.273 1.00 32.96 146 THR C CA 1
ATOM 4625 C C . THR C 1 146 ? 18.037 60.782 35.122 1.00 32.96 146 THR C C 1
ATOM 4626 O O . THR C 1 146 ? 17.646 60.332 34.047 1.00 32.96 146 THR C O 1
ATOM 4630 N N . ALA C 1 147 ? 17.259 60.853 36.197 1.00 34.67 147 ALA C N 1
ATOM 4631 C CA . ALA C 1 147 ? 15.883 60.381 36.154 1.00 34.67 147 ALA C CA 1
ATOM 4632 C C . ALA C 1 147 ? 15.026 61.278 35.279 1.00 34.67 147 ALA C C 1
ATOM 4633 O O . ALA C 1 147 ? 14.009 60.845 34.750 1.00 34.67 147 ALA C O 1
ATOM 4635 N N . ALA C 1 148 ? 15.436 62.531 35.133 1.00 40.90 148 ALA C N 1
ATOM 4636 C CA . ALA C 1 148 ? 14.693 63.479 34.323 1.00 40.90 148 ALA C CA 1
ATOM 4637 C C . ALA C 1 148 ? 14.974 63.234 32.853 1.00 40.90 148 ALA C C 1
ATOM 4638 O O . ALA C 1 148 ? 14.300 63.787 31.983 1.00 40.90 148 ALA C O 1
ATOM 4640 N N . GLY C 1 149 ? 15.976 62.404 32.579 1.00 19.40 149 GLY C N 1
ATOM 4641 C CA . GLY C 1 149 ? 16.331 62.110 31.204 1.00 19.40 149 GLY C CA 1
ATOM 4642 C C . GLY C 1 149 ? 17.508 62.940 30.731 1.00 19.40 149 GLY C C 1
ATOM 4643 O O . GLY C 1 149 ? 17.751 63.054 29.529 1.00 19.40 149 GLY C O 1
ATOM 4644 N N . ILE C 1 150 ? 18.240 63.525 31.676 1.00 26.90 150 ILE C N 1
ATOM 4645 C CA . ILE C 1 150 ? 19.400 64.341 31.348 1.00 26.90 150 ILE C CA 1
ATOM 4646 C C . ILE C 1 150 ? 20.686 63.570 31.593 1.00 26.90 150 ILE C C 1
ATOM 4647 O O . ILE C 1 150 ? 21.001 63.211 32.723 1.00 26.90 150 ILE C O 1
ATOM 4652 N N . PRO C 1 151 ? 21.441 63.293 30.527 1.00 27.76 151 PRO C N 1
ATOM 4653 C CA . PRO C 1 151 ? 22.703 62.566 30.637 1.00 27.76 151 PRO C CA 1
ATOM 4654 C C . PRO C 1 151 ? 23.677 63.363 31.498 1.00 27.76 151 PRO C C 1
ATOM 4655 O O . PRO C 1 151 ? 23.940 64.535 31.230 1.00 27.76 151 PRO C O 1
ATOM 4659 N N . VAL C 1 152 ? 24.219 62.730 32.527 1.00 38.18 152 VAL C N 1
ATOM 4660 C CA . VAL C 1 152 ? 25.152 63.411 33.410 1.00 38.18 152 VAL C CA 1
ATOM 4661 C C . VAL C 1 152 ? 26.534 62.780 33.425 1.00 38.18 152 VAL C C 1
ATOM 4662 O O . VAL C 1 152 ? 26.675 61.572 33.623 1.00 38.18 152 VAL C O 1
ATOM 4666 N N . MET C 1 153 ? 27.553 63.605 33.203 1.00 35.69 153 MET C N 1
ATOM 4667 C CA . MET C 1 153 ? 28.931 63.142 33.245 1.00 35.69 153 MET C CA 1
ATOM 4668 C C . MET C 1 153 ? 29.436 63.583 34.610 1.00 35.69 153 MET C C 1
ATOM 4669 O O . MET C 1 153 ? 29.436 64.772 34.916 1.00 35.69 153 MET C O 1
ATOM 4674 N N . ALA C 1 154 ? 29.841 62.630 35.439 1.00 30.54 154 ALA C N 1
ATOM 4675 C CA . ALA C 1 154 ? 30.329 62.967 36.762 1.00 30.54 154 ALA C CA 1
ATOM 4676 C C . ALA C 1 154 ? 31.774 63.448 36.701 1.00 30.54 154 ALA C C 1
ATOM 4677 O O . ALA C 1 154 ? 32.439 63.329 35.672 1.00 30.54 154 ALA C O 1
ATOM 4679 N N . HIS C 1 155 ? 32.250 63.995 37.813 1.00 32.34 155 HIS C N 1
ATOM 4680 C CA . HIS C 1 155 ? 33.602 64.524 37.908 1.00 32.34 155 HIS C CA 1
ATOM 4681 C C . HIS C 1 155 ? 34.055 64.404 39.356 1.00 32.34 155 HIS C C 1
ATOM 4682 O O . HIS C 1 155 ? 33.562 65.119 40.227 1.00 32.34 155 HIS C O 1
ATOM 4689 N N . ILE C 1 156 ? 34.978 63.480 39.611 1.00 32.44 156 ILE C N 1
ATOM 4690 C CA . ILE C 1 156 ? 35.494 63.267 40.955 1.00 32.44 156 ILE C CA 1
ATOM 4691 C C . ILE C 1 156 ? 36.997 63.516 40.984 1.00 32.44 156 ILE C C 1
ATOM 4692 O O . ILE C 1 156 ? 37.666 63.491 39.944 1.00 32.44 156 ILE C O 1
ATOM 4697 N N . GLY C 1 157 ? 37.525 63.755 42.180 1.00 53.97 157 GLY C N 1
ATOM 4698 C CA . GLY C 1 157 ? 38.947 64.005 42.305 1.00 53.97 157 GLY C CA 1
ATOM 4699 C C . GLY C 1 157 ? 39.572 63.329 43.505 1.00 53.97 157 GLY C C 1
ATOM 4700 O O . GLY C 1 157 ? 38.929 62.532 44.199 1.00 53.97 157 GLY C O 1
ATOM 4701 N N . PHE C 1 158 ? 40.838 63.655 43.744 1.00 66.80 158 PHE C N 1
ATOM 4702 C CA . PHE C 1 158 ? 41.590 63.097 44.862 1.00 66.80 158 PHE C CA 1
ATOM 4703 C C . PHE C 1 158 ? 42.150 64.240 45.707 1.00 66.80 158 PHE C C 1
ATOM 4704 O O . PHE C 1 158 ? 42.950 65.052 45.227 1.00 66.80 158 PHE C O 1
ATOM 4712 N N . THR C 1 159 ? 41.734 64.302 46.965 1.00 70.22 159 THR C N 1
ATOM 4713 C CA . THR C 1 159 ? 42.202 65.368 47.840 1.00 70.22 159 THR C CA 1
ATOM 4714 C C . THR C 1 159 ? 42.797 64.811 49.131 1.00 70.22 159 THR C C 1
ATOM 4715 O O . THR C 1 159 ? 42.074 64.524 50.093 1.00 70.22 159 THR C O 1
ATOM 4719 N N . PRO C 1 160 ? 44.137 64.654 49.167 1.00 102.35 160 PRO C N 1
ATOM 4720 C CA . PRO C 1 160 ? 44.865 64.128 50.333 1.00 102.35 160 PRO C CA 1
ATOM 4721 C C . PRO C 1 160 ? 44.402 64.731 51.662 1.00 102.35 160 PRO C C 1
ATOM 4722 O O . PRO C 1 160 ? 44.450 65.947 51.847 1.00 102.35 160 PRO C O 1
ATOM 4726 N N . GLY C 1 175 ? 45.842 58.532 51.590 1.00 80.11 175 GLY C N 1
ATOM 4727 C CA . GLY C 1 175 ? 45.286 57.670 52.624 1.00 80.11 175 GLY C CA 1
ATOM 4728 C C . GLY C 1 175 ? 43.775 57.521 52.521 1.00 80.11 175 GLY C C 1
ATOM 4729 O O . GLY C 1 175 ? 43.269 56.914 51.568 1.00 80.11 175 GLY C O 1
ATOM 4730 N N . ASP C 1 176 ? 43.051 58.061 53.504 1.00 78.24 176 ASP C N 1
ATOM 4731 C CA . ASP C 1 176 ? 41.584 58.006 53.501 1.00 78.24 176 ASP C CA 1
ATOM 4732 C C . ASP C 1 176 ? 41.060 58.622 52.205 1.00 78.24 176 ASP C C 1
ATOM 4733 O O . ASP C 1 176 ? 39.964 58.295 51.734 1.00 78.24 176 ASP C O 1
ATOM 4738 N N . ALA C 1 177 ? 41.858 59.529 51.649 1.00 68.96 177 ALA C N 1
ATOM 4739 C CA . ALA C 1 177 ? 41.515 60.208 50.415 1.00 68.96 177 ALA C CA 1
ATOM 4740 C C . ALA C 1 177 ? 41.144 59.195 49.327 1.00 68.96 177 ALA C C 1
ATOM 4741 O O . ALA C 1 177 ? 40.088 59.308 48.696 1.00 68.96 177 ALA C O 1
ATOM 4743 N N . ALA C 1 178 ? 42.007 58.204 49.118 1.00 51.94 178 ALA C N 1
ATOM 4744 C CA . ALA C 1 178 ? 41.763 57.180 48.106 1.00 51.94 178 ALA C CA 1
ATOM 4745 C C . ALA C 1 178 ? 40.445 56.457 48.361 1.00 51.94 178 ALA C C 1
ATOM 4746 O O . ALA C 1 178 ? 39.777 56.012 47.424 1.00 51.94 178 ALA C O 1
ATOM 4748 N N . GLU C 1 179 ? 40.076 56.334 49.632 1.00 56.15 179 GLU C N 1
ATOM 4749 C CA . GLU C 1 179 ? 38.828 55.675 49.989 1.00 56.15 179 GLU C CA 1
ATOM 4750 C C . GLU C 1 179 ? 37.666 56.517 49.478 1.00 56.15 179 GLU C C 1
ATOM 4751 O O . GLU C 1 179 ? 36.757 56.012 48.810 1.00 56.15 179 GLU C O 1
ATOM 4757 N N . GLN C 1 180 ? 37.711 57.809 49.804 1.00 78.41 180 GLN C N 1
ATOM 4758 C CA . GLN C 1 180 ? 36.676 58.760 49.399 1.00 78.41 180 GLN C CA 1
ATOM 4759 C C . GLN C 1 180 ? 36.527 58.814 47.883 1.00 78.41 180 GLN C C 1
ATOM 4760 O O . GLN C 1 180 ? 35.411 58.786 47.361 1.00 78.41 180 GLN C O 1
ATOM 4766 N N . THR C 1 181 ? 37.655 58.897 47.184 1.00 43.41 181 THR C N 1
ATOM 4767 C CA . THR C 1 181 ? 37.640 58.933 45.729 1.00 43.41 181 THR C CA 1
ATOM 4768 C C . THR C 1 181 ? 36.821 57.742 45.234 1.00 43.41 181 THR C C 1
ATOM 4769 O O . THR C 1 181 ? 35.951 57.873 44.367 1.00 43.41 181 THR C O 1
ATOM 4773 N N . ILE C 1 182 ? 37.110 56.579 45.807 1.00 59.89 182 ILE C N 1
ATOM 4774 C CA . ILE C 1 182 ? 36.423 55.342 45.467 1.00 59.89 182 ILE C CA 1
ATOM 4775 C C . ILE C 1 182 ? 34.932 55.449 45.788 1.00 59.89 182 ILE C C 1
ATOM 4776 O O . ILE C 1 182 ? 34.077 55.117 44.962 1.00 59.89 182 ILE C O 1
ATOM 4781 N N . ALA C 1 183 ? 34.630 55.915 46.992 1.00 54.48 183 ALA C N 1
ATOM 4782 C CA . ALA C 1 183 ? 33.245 56.073 47.406 1.00 54.48 183 ALA C CA 1
ATOM 4783 C C . ALA C 1 183 ? 32.527 56.983 46.409 1.00 54.48 183 ALA C C 1
ATOM 4784 O O . ALA C 1 183 ? 31.390 56.714 46.008 1.00 54.48 183 ALA C O 1
ATOM 4786 N N . ASP C 1 184 ? 33.204 58.059 46.015 1.00 41.89 184 ASP C N 1
ATOM 4787 C CA . ASP C 1 184 ? 32.633 59.004 45.076 1.00 41.89 184 ASP C CA 1
ATOM 4788 C C . ASP C 1 184 ? 32.398 58.332 43.729 1.00 41.89 184 ASP C C 1
ATOM 4789 O O . ASP C 1 184 ? 31.312 58.439 43.149 1.00 41.89 184 ASP C O 1
ATOM 4794 N N . ALA C 1 185 ? 33.413 57.630 43.239 1.00 30.72 185 ALA C N 1
ATOM 4795 C CA . ALA C 1 185 ? 33.302 56.943 41.966 1.00 30.72 185 ALA C CA 1
ATOM 4796 C C . ALA C 1 185 ? 32.084 56.021 41.980 1.00 30.72 185 ALA C C 1
ATOM 4797 O O . ALA C 1 185 ? 31.306 55.982 41.025 1.00 30.72 185 ALA C O 1
ATOM 4799 N N . ILE C 1 186 ? 31.919 55.295 43.081 1.00 39.87 186 ILE C N 1
ATOM 4800 C CA . ILE C 1 186 ? 30.804 54.370 43.230 1.00 39.87 186 ILE C CA 1
ATOM 4801 C C . ILE C 1 186 ? 29.467 55.100 43.304 1.00 39.87 186 ILE C C 1
ATOM 4802 O O . ILE C 1 186 ? 28.558 54.829 42.518 1.00 39.87 186 ILE C O 1
ATOM 4807 N N . ALA C 1 187 ? 29.357 56.024 44.254 1.00 52.34 187 ALA C N 1
ATOM 4808 C CA . ALA C 1 187 ? 28.134 56.797 44.449 1.00 52.34 187 ALA C CA 1
ATOM 4809 C C . ALA C 1 187 ? 27.684 57.491 43.155 1.00 52.34 187 ALA C C 1
ATOM 4810 O O . ALA C 1 187 ? 26.508 57.429 42.758 1.00 52.34 187 ALA C O 1
ATOM 4812 N N . VAL C 1 188 ? 28.638 58.150 42.509 1.00 44.71 188 VAL C N 1
ATOM 4813 C CA . VAL C 1 188 ? 28.382 58.877 41.283 1.00 44.71 188 VAL C CA 1
ATOM 4814 C C . VAL C 1 188 ? 27.788 57.979 40.203 1.00 44.71 188 VAL C C 1
ATOM 4815 O O . VAL C 1 188 ? 26.822 58.351 39.532 1.00 44.71 188 VAL C O 1
ATOM 4819 N N . ALA C 1 189 ? 28.357 56.791 40.042 1.00 42.61 189 ALA C N 1
ATOM 4820 C CA . ALA C 1 189 ? 27.865 55.855 39.040 1.00 42.61 189 ALA C CA 1
ATOM 4821 C C . ALA C 1 189 ? 26.488 55.344 39.453 1.00 42.61 189 ALA C C 1
ATOM 4822 O O . ALA C 1 189 ? 25.593 55.199 38.625 1.00 42.61 189 ALA C O 1
ATOM 4824 N N . GLU C 1 190 ? 26.325 55.077 40.743 1.00 53.47 190 GLU C N 1
ATOM 4825 C CA . GLU C 1 190 ? 25.055 54.594 41.270 1.00 53.47 190 GLU C CA 1
ATOM 4826 C C . GLU C 1 190 ? 23.963 55.609 40.958 1.00 53.47 190 GLU C C 1
ATOM 4827 O O . GLU C 1 190 ? 22.833 55.243 40.627 1.00 53.47 190 GLU C O 1
ATOM 4833 N N . ALA C 1 191 ? 24.315 56.888 41.068 1.00 51.43 191 ALA C N 1
ATOM 4834 C CA . ALA C 1 191 ? 23.379 57.977 40.808 1.00 51.43 191 ALA C CA 1
ATOM 4835 C C . ALA C 1 191 ? 22.882 58.002 39.363 1.00 51.43 191 ALA C C 1
ATOM 4836 O O . ALA C 1 191 ? 21.822 58.562 39.081 1.00 51.43 191 ALA C O 1
ATOM 4838 N N . GLY C 1 192 ? 23.649 57.411 38.448 1.00 27.26 192 GLY C N 1
ATOM 4839 C CA . GLY C 1 192 ? 23.228 57.372 37.061 1.00 27.26 192 GLY C CA 1
ATOM 4840 C C . GLY C 1 192 ? 24.182 57.954 36.037 1.00 27.26 192 GLY C C 1
ATOM 4841 O O . GLY C 1 192 ? 23.919 57.878 34.840 1.00 27.26 192 GLY C O 1
ATOM 4842 N N . ALA C 1 193 ? 25.286 58.535 36.485 1.00 27.43 193 ALA C N 1
ATOM 4843 C CA . ALA C 1 193 ? 26.238 59.130 35.552 1.00 27.43 193 ALA C CA 1
ATOM 4844 C C . ALA C 1 193 ? 26.605 58.151 34.440 1.00 27.43 193 ALA C C 1
ATOM 4845 O O . ALA C 1 193 ? 26.909 56.991 34.706 1.00 27.43 193 ALA C O 1
ATOM 4847 N N . PHE C 1 194 ? 26.573 58.618 33.196 1.00 30.19 194 PHE C N 1
ATOM 4848 C CA . PHE C 1 194 ? 26.906 57.761 32.062 1.00 30.19 194 PHE C CA 1
ATOM 4849 C C . PHE C 1 194 ? 28.413 57.642 31.892 1.00 30.19 194 PHE C C 1
ATOM 4850 O O . PHE C 1 194 ? 28.899 56.844 31.099 1.00 30.19 194 PHE C O 1
ATOM 4858 N N . ALA C 1 195 ? 29.147 58.448 32.645 1.00 46.92 195 ALA C N 1
ATOM 4859 C CA . ALA C 1 195 ? 30.600 58.436 32.603 1.00 46.92 195 ALA C CA 1
ATOM 4860 C C . ALA C 1 195 ? 31.109 59.300 33.744 1.00 46.92 195 ALA C C 1
ATOM 4861 O O . ALA C 1 195 ? 30.338 60.037 34.361 1.00 46.92 195 ALA C O 1
ATOM 4863 N N . VAL C 1 196 ? 32.402 59.215 34.032 1.00 35.77 196 VAL C N 1
ATOM 4864 C CA . VAL C 1 196 ? 32.964 60.004 35.116 1.00 35.77 196 VAL C CA 1
ATOM 4865 C C . VAL C 1 196 ? 34.379 60.469 34.829 1.00 35.77 196 VAL C C 1
ATOM 4866 O O . VAL C 1 196 ? 35.203 59.728 34.289 1.00 35.77 196 VAL C O 1
ATOM 4870 N N . VAL C 1 197 ? 34.646 61.718 35.190 1.00 43.86 197 VAL C N 1
ATOM 4871 C CA . VAL C 1 197 ? 35.959 62.315 34.995 1.00 43.86 197 VAL C CA 1
ATOM 4872 C C . VAL C 1 197 ? 36.786 62.187 36.266 1.00 43.86 197 VAL C C 1
ATOM 4873 O O . VAL C 1 197 ? 36.318 62.507 37.362 1.00 43.86 197 VAL C O 1
ATOM 4877 N N . MET C 1 198 ? 38.010 61.690 36.109 1.00 53.19 198 MET C N 1
ATOM 4878 C CA . MET C 1 198 ? 38.925 61.531 37.231 1.00 53.19 198 MET C CA 1
ATOM 4879 C C . MET C 1 198 ? 40.046 62.530 37.005 1.00 53.19 198 MET C C 1
ATOM 4880 O O . MET C 1 198 ? 40.885 62.360 36.117 1.00 53.19 198 MET C O 1
ATOM 4885 N N . GLU C 1 199 ? 40.049 63.589 37.801 1.00 42.95 199 GLU C N 1
ATOM 4886 C CA . GLU C 1 199 ? 41.053 64.631 37.659 1.00 42.95 199 GLU C CA 1
ATOM 4887 C C . GLU C 1 199 ? 42.035 64.661 38.822 1.00 42.95 199 GLU C C 1
ATOM 4888 O O . GLU C 1 199 ? 41.635 64.748 39.985 1.00 42.95 199 GLU C O 1
ATOM 4894 N N . MET C 1 200 ? 43.324 64.600 38.492 1.00 39.20 200 MET C N 1
ATOM 4895 C CA . MET C 1 200 ? 44.381 64.607 39.493 1.00 39.20 200 MET C CA 1
ATOM 4896 C C . MET C 1 200 ? 44.230 63.426 40.437 1.00 39.20 200 MET C C 1
ATOM 4897 O O . MET C 1 200 ? 44.300 63.567 41.662 1.00 39.20 200 MET C O 1
ATOM 4902 N N . VAL C 1 201 ? 44.011 62.256 39.850 1.00 82.97 201 VAL C N 1
ATOM 4903 C CA . VAL C 1 201 ? 43.849 61.026 40.617 1.00 82.97 201 VAL C CA 1
ATOM 4904 C C . VAL C 1 201 ? 45.041 60.105 40.383 1.00 82.97 201 VAL C C 1
ATOM 4905 O O . VAL C 1 201 ? 45.424 59.839 39.237 1.00 82.97 201 VAL C O 1
ATOM 4909 N N . PRO C 1 202 ? 45.654 59.619 41.472 1.00 45.95 202 PRO C N 1
ATOM 4910 C CA . PRO C 1 202 ? 46.807 58.716 41.394 1.00 45.95 202 PRO C CA 1
ATOM 4911 C C . PRO C 1 202 ? 46.533 57.582 40.403 1.00 45.95 202 PRO C C 1
ATOM 4912 O O . PRO C 1 202 ? 45.589 56.797 40.580 1.00 45.95 202 PRO C O 1
ATOM 4916 N N . ALA C 1 203 ? 47.364 57.516 39.365 1.00 61.99 203 ALA C N 1
ATOM 4917 C CA . ALA C 1 203 ? 47.230 56.517 38.311 1.00 61.99 203 ALA C CA 1
ATOM 4918 C C . ALA C 1 203 ? 46.851 55.129 38.818 1.00 61.99 203 ALA C C 1
ATOM 4919 O O . ALA C 1 203 ? 46.014 54.448 38.214 1.00 61.99 203 ALA C O 1
ATOM 4921 N N . GLU C 1 204 ? 47.464 54.705 39.918 1.00 60.40 204 GLU C N 1
ATOM 4922 C CA . GLU C 1 204 ? 47.165 53.397 40.495 1.00 60.40 204 GLU C CA 1
ATOM 4923 C C . GLU C 1 204 ? 45.691 53.287 40.862 1.00 60.40 204 GLU C C 1
ATOM 4924 O O . GLU C 1 204 ? 44.983 52.381 40.401 1.00 60.40 204 GLU C O 1
ATOM 4930 N N . LEU C 1 205 ? 45.243 54.221 41.700 1.00 102.64 205 LEU C N 1
ATOM 4931 C CA . LEU C 1 205 ? 43.856 54.270 42.156 1.00 102.64 205 LEU C CA 1
ATOM 4932 C C . LEU C 1 205 ? 42.936 54.388 40.946 1.00 102.64 205 LEU C C 1
ATOM 4933 O O . LEU C 1 205 ? 41.906 53.704 40.854 1.00 102.64 205 LEU C O 1
ATOM 4938 N N . ALA C 1 206 ? 43.321 55.254 40.013 1.00 53.57 206 ALA C N 1
ATOM 4939 C CA . ALA C 1 206 ? 42.537 55.451 38.808 1.00 53.57 206 ALA C CA 1
ATOM 4940 C C . ALA C 1 206 ? 42.341 54.122 38.084 1.00 53.57 206 ALA C C 1
ATOM 4941 O O . ALA C 1 206 ? 41.209 53.711 37.791 1.00 53.57 206 ALA C O 1
ATOM 4943 N N . THR C 1 207 ? 43.456 53.453 37.805 1.00 71.74 207 THR C N 1
ATOM 4944 C CA . THR C 1 207 ? 43.436 52.171 37.111 1.00 71.74 207 THR C CA 1
ATOM 4945 C C . THR C 1 207 ? 42.352 51.257 37.668 1.00 71.74 207 THR C C 1
ATOM 4946 O O . THR C 1 207 ? 41.516 50.732 36.933 1.00 71.74 207 THR C O 1
ATOM 4950 N N . GLN C 1 208 ? 42.377 51.078 38.980 1.00 66.81 208 GLN C N 1
ATOM 4951 C CA . GLN C 1 208 ? 41.414 50.225 39.649 1.00 66.81 208 GLN C CA 1
ATOM 4952 C C . GLN C 1 208 ? 39.992 50.708 39.425 1.00 66.81 208 GLN C C 1
ATOM 4953 O O . GLN C 1 208 ? 39.153 49.983 38.874 1.00 66.81 208 GLN C O 1
ATOM 4959 N N . ILE C 1 209 ? 39.728 51.936 39.859 1.00 73.36 209 ILE C N 1
ATOM 4960 C CA . ILE C 1 209 ? 38.406 52.526 39.708 1.00 73.36 209 ILE C CA 1
ATOM 4961 C C . ILE C 1 209 ? 37.896 52.280 38.294 1.00 73.36 209 ILE C C 1
ATOM 4962 O O . ILE C 1 209 ? 36.743 51.886 38.099 1.00 73.36 209 ILE C O 1
ATOM 4967 N N . THR C 1 210 ? 38.767 52.496 37.314 1.00 34.66 210 THR C N 1
ATOM 4968 C CA . THR C 1 210 ? 38.396 52.293 35.923 1.00 34.66 210 THR C CA 1
ATOM 4969 C C . THR C 1 210 ? 37.907 50.868 35.729 1.00 34.66 210 THR C C 1
ATOM 4970 O O . THR C 1 210 ? 36.855 50.640 35.135 1.00 34.66 210 THR C O 1
ATOM 4974 N N . GLY C 1 211 ? 38.673 49.913 36.250 1.00 62.35 211 GLY C N 1
ATOM 4975 C CA . GLY C 1 211 ? 38.305 48.516 36.125 1.00 62.35 211 GLY C CA 1
ATOM 4976 C C . GLY C 1 211 ? 37.106 48.145 36.974 1.00 62.35 211 GLY C C 1
ATOM 4977 O O . GLY C 1 211 ? 36.348 47.241 36.614 1.00 62.35 211 GLY C O 1
ATOM 4978 N N . LYS C 1 212 ? 36.924 48.847 38.091 1.00 66.59 212 LYS C N 1
ATOM 4979 C CA . LYS C 1 212 ? 35.811 48.576 38.996 1.00 66.59 212 LYS C CA 1
ATOM 4980 C C . LYS C 1 212 ? 34.464 49.165 38.567 1.00 66.59 212 LYS C C 1
ATOM 4981 O O . LYS C 1 212 ? 33.418 48.663 38.974 1.00 66.59 212 LYS C O 1
ATOM 4987 N N . LEU C 1 213 ? 34.481 50.214 37.749 1.00 47.67 213 LEU C N 1
ATOM 4988 C CA . LEU C 1 213 ? 33.235 50.828 37.300 1.00 47.67 213 LEU C CA 1
ATOM 4989 C C . LEU C 1 213 ? 32.738 50.257 35.979 1.00 47.67 213 LEU C C 1
ATOM 4990 O O . LEU C 1 213 ? 33.529 49.815 35.143 1.00 47.67 213 LEU C O 1
ATOM 4995 N N . THR C 1 214 ? 31.418 50.276 35.802 1.00 71.96 214 THR C N 1
ATOM 4996 C CA . THR C 1 214 ? 30.783 49.776 34.585 1.00 71.96 214 THR C CA 1
ATOM 4997 C C . THR C 1 214 ? 30.794 50.877 33.537 1.00 71.96 214 THR C C 1
ATOM 4998 O O . THR C 1 214 ? 30.828 50.607 32.340 1.00 71.96 214 THR C O 1
ATOM 5002 N N . ILE C 1 215 ? 30.757 52.122 34.001 1.00 68.29 215 ILE C N 1
ATOM 5003 C CA . ILE C 1 215 ? 30.760 53.278 33.109 1.00 68.29 215 ILE C CA 1
ATOM 5004 C C . ILE C 1 215 ? 32.186 53.715 32.793 1.00 68.29 215 ILE C C 1
ATOM 5005 O O . ILE C 1 215 ? 33.114 53.469 33.569 1.00 68.29 215 ILE C O 1
ATOM 5010 N N . PRO C 1 216 ? 32.376 54.367 31.638 1.00 34.62 216 PRO C N 1
ATOM 5011 C CA . PRO C 1 216 ? 33.683 54.851 31.194 1.00 34.62 216 PRO C CA 1
ATOM 5012 C C . PRO C 1 216 ? 34.277 55.878 32.154 1.00 34.62 216 PRO C C 1
ATOM 5013 O O . PRO C 1 216 ? 33.555 56.638 32.787 1.00 34.62 216 PRO C O 1
ATOM 5017 N N . THR C 1 217 ? 35.596 55.891 32.267 1.00 49.92 217 THR C N 1
ATOM 5018 C CA . THR C 1 217 ? 36.277 56.854 33.125 1.00 49.92 217 THR C CA 1
ATOM 5019 C C . THR C 1 217 ? 37.085 57.745 32.199 1.00 49.92 217 THR C C 1
ATOM 5020 O O . THR C 1 217 ? 37.823 57.248 31.342 1.00 49.92 217 THR C O 1
ATOM 5024 N N . VAL C 1 218 ? 36.940 59.056 32.345 1.00 51.06 218 VAL C N 1
ATOM 5025 C CA . VAL C 1 218 ? 37.695 59.964 31.494 1.00 51.06 218 VAL C CA 1
ATOM 5026 C C . VAL C 1 218 ? 38.708 60.660 32.361 1.00 51.06 218 VAL C C 1
ATOM 5027 O O . VAL C 1 218 ? 38.356 61.363 33.308 1.00 51.06 218 VAL C O 1
ATOM 5031 N N . GLY C 1 219 ? 39.976 60.462 32.034 1.00 48.72 219 GLY C N 1
ATOM 5032 C CA . GLY C 1 219 ? 41.013 61.058 32.842 1.00 48.72 219 GLY C CA 1
ATOM 5033 C C . GLY C 1 219 ? 41.747 62.253 32.285 1.00 48.72 219 GLY C C 1
ATOM 5034 O O . GLY C 1 219 ? 41.811 62.486 31.073 1.00 48.72 219 GLY C O 1
ATOM 5035 N N . ILE C 1 220 ? 42.286 63.018 33.223 1.00 33.86 220 ILE C N 1
ATOM 5036 C CA . ILE C 1 220 ? 43.088 64.194 32.958 1.00 33.86 220 ILE C CA 1
ATOM 5037 C C . ILE C 1 220 ? 44.013 64.218 34.169 1.00 33.86 220 ILE C C 1
ATOM 5038 O O . ILE C 1 220 ? 43.615 64.601 35.275 1.00 33.86 220 ILE C O 1
ATOM 5043 N N . GLY C 1 221 ? 45.246 63.763 33.960 1.00 45.60 221 GLY C N 1
ATOM 5044 C CA . GLY C 1 221 ? 46.193 63.682 35.055 1.00 45.60 221 GLY C CA 1
ATOM 5045 C C . GLY C 1 221 ? 45.713 62.555 35.951 1.00 45.60 221 GLY C C 1
ATOM 5046 O O . GLY C 1 221 ? 45.796 62.628 37.180 1.00 45.60 221 GLY C O 1
ATOM 5047 N N . ALA C 1 222 ? 45.190 61.505 35.327 1.00 43.50 222 ALA C N 1
ATOM 5048 C CA . ALA C 1 222 ? 44.673 60.364 36.069 1.00 43.50 222 ALA C CA 1
ATOM 5049 C C . ALA C 1 222 ? 45.425 59.093 35.698 1.00 43.50 222 ALA C C 1
ATOM 5050 O O . ALA C 1 222 ? 45.173 58.022 36.247 1.00 43.50 222 ALA C O 1
ATOM 5052 N N . GLY C 1 223 ? 46.356 59.215 34.765 1.00 61.49 223 GLY C N 1
ATOM 5053 C CA . GLY C 1 223 ? 47.104 58.048 34.351 1.00 61.49 223 GLY C CA 1
ATOM 5054 C C . GLY C 1 223 ? 46.569 57.572 33.022 1.00 61.49 223 GLY C C 1
ATOM 5055 O O . GLY C 1 223 ? 45.578 58.108 32.530 1.00 61.49 223 GLY C O 1
ATOM 5056 N N . PRO C 1 224 ? 47.197 56.555 32.419 1.00 61.47 224 PRO C N 1
ATOM 5057 C CA . PRO C 1 224 ? 46.795 55.992 31.125 1.00 61.47 224 PRO C CA 1
ATOM 5058 C C . PRO C 1 224 ? 45.663 54.964 31.206 1.00 61.47 224 PRO C C 1
ATOM 5059 O O . PRO C 1 224 ? 45.084 54.588 30.184 1.00 61.47 224 PRO C O 1
ATOM 5063 N N . ASN C 1 225 ? 45.348 54.509 32.413 1.00 39.77 225 ASN C N 1
ATOM 5064 C CA . ASN C 1 225 ? 44.305 53.511 32.556 1.00 39.77 225 ASN C CA 1
ATOM 5065 C C . ASN C 1 225 ? 42.910 54.055 32.786 1.00 39.77 225 ASN C C 1
ATOM 5066 O O . ASN C 1 225 ? 42.303 53.848 33.842 1.00 39.77 225 ASN C O 1
ATOM 5071 N N . CYS C 1 226 ? 42.403 54.744 31.769 1.00 50.52 226 CYS C N 1
ATOM 5072 C CA . CYS C 1 226 ? 41.071 55.332 31.806 1.00 50.52 226 CYS C CA 1
ATOM 5073 C C . CYS C 1 226 ? 40.451 55.054 30.447 1.00 50.52 226 CYS C C 1
ATOM 5074 O O . CYS C 1 226 ? 41.146 55.091 29.428 1.00 50.52 226 CYS C O 1
ATOM 5077 N N . ASP C 1 227 ? 39.157 54.762 30.430 1.00 45.60 227 ASP C N 1
ATOM 5078 C CA . ASP C 1 227 ? 38.459 54.470 29.183 1.00 45.60 227 ASP C CA 1
ATOM 5079 C C . ASP C 1 227 ? 38.600 55.585 28.143 1.00 45.60 227 ASP C C 1
ATOM 5080 O O . ASP C 1 227 ? 38.438 55.344 26.939 1.00 45.60 227 ASP C O 1
ATOM 5085 N N . GLY C 1 228 ? 38.907 56.795 28.619 1.00 45.67 228 GLY C N 1
ATOM 5086 C CA . GLY C 1 228 ? 39.077 57.941 27.741 1.00 45.67 228 GLY C CA 1
ATOM 5087 C C . GLY C 1 228 ? 39.922 59.028 28.387 1.00 45.67 228 GLY C C 1
ATOM 5088 O O . GLY C 1 228 ? 40.175 58.998 29.594 1.00 45.67 228 GLY C O 1
ATOM 5089 N N . GLN C 1 229 ? 40.355 59.995 27.585 1.00 55.17 229 GLN C N 1
ATOM 5090 C CA . GLN C 1 229 ? 41.183 61.091 28.080 1.00 55.17 229 GLN C CA 1
ATOM 5091 C C . GLN C 1 229 ? 40.580 62.446 27.742 1.00 55.17 229 GLN C C 1
ATOM 5092 O O . GLN C 1 229 ? 39.866 62.583 26.745 1.00 55.17 229 GLN C O 1
ATOM 5098 N N . VAL C 1 230 ? 40.876 63.447 28.568 1.00 41.38 230 VAL C N 1
ATOM 5099 C CA . VAL C 1 230 ? 40.374 64.795 28.330 1.00 41.38 230 VAL C CA 1
ATOM 5100 C C . VAL C 1 230 ? 41.411 65.868 28.654 1.00 41.38 230 VAL C C 1
ATOM 5101 O O . VAL C 1 230 ? 42.114 65.789 29.665 1.00 41.38 230 VAL C O 1
ATOM 5105 N N . LEU C 1 231 ? 41.499 66.867 27.781 1.00 32.30 231 LEU C N 1
ATOM 5106 C CA . LEU C 1 231 ? 42.424 67.978 27.957 1.00 32.30 231 LEU C CA 1
ATOM 5107 C C . LEU C 1 231 ? 41.782 69.280 27.507 1.00 32.30 231 LEU C C 1
ATOM 5108 O O . LEU C 1 231 ? 40.887 69.283 26.658 1.00 32.30 231 LEU C O 1
ATOM 5113 N N . VAL C 1 232 ? 42.239 70.385 28.088 1.00 32.95 232 VAL C N 1
ATOM 5114 C CA . VAL C 1 232 ? 41.751 71.702 27.709 1.00 32.95 232 VAL C CA 1
ATOM 5115 C C . VAL C 1 232 ? 42.500 71.984 26.412 1.00 32.95 232 VAL C C 1
ATOM 5116 O O . VAL C 1 232 ? 43.727 72.066 26.410 1.00 32.95 232 VAL C O 1
ATOM 5120 N N . TRP C 1 233 ? 41.775 72.134 25.311 1.00 45.88 233 TRP C N 1
ATOM 5121 C CA . TRP C 1 233 ? 42.437 72.340 24.033 1.00 45.88 233 TRP C CA 1
ATOM 5122 C C . TRP C 1 233 ? 43.504 73.427 24.028 1.00 45.88 233 TRP C C 1
ATOM 5123 O O . TRP C 1 233 ? 44.492 73.333 23.294 1.00 45.88 233 TRP C O 1
ATOM 5134 N N . GLN C 1 234 ? 43.327 74.447 24.858 1.00 43.03 234 GLN C N 1
ATOM 5135 C CA . GLN C 1 234 ? 44.295 75.534 24.930 1.00 43.03 234 GLN C CA 1
ATOM 5136 C C . GLN C 1 234 ? 45.665 74.975 25.299 1.00 43.03 234 GLN C C 1
ATOM 5137 O O . GLN C 1 234 ? 46.683 75.394 24.754 1.00 43.03 234 GLN C O 1
ATOM 5143 N N . ASP C 1 235 ? 45.685 74.033 26.235 1.00 44.84 235 ASP C N 1
ATOM 5144 C CA . ASP C 1 235 ? 46.938 73.429 26.664 1.00 44.84 235 ASP C CA 1
ATOM 5145 C C . ASP C 1 235 ? 47.421 72.433 25.616 1.00 44.84 235 ASP C C 1
ATOM 5146 O O . ASP C 1 235 ? 48.598 72.419 25.234 1.00 44.84 235 ASP C O 1
ATOM 5151 N N . MET C 1 236 ? 46.493 71.605 25.152 1.00 42.57 236 MET C N 1
ATOM 5152 C CA . MET C 1 236 ? 46.787 70.594 24.155 1.00 42.57 236 MET C CA 1
ATOM 5153 C C . MET C 1 236 ? 47.492 71.186 22.934 1.00 42.57 236 MET C C 1
ATOM 5154 O O . MET C 1 236 ? 48.380 70.563 22.354 1.00 42.57 236 MET C O 1
ATOM 5159 N N . ALA C 1 237 ? 47.107 72.398 22.553 1.00 44.86 237 ALA C N 1
ATOM 5160 C CA . ALA C 1 237 ? 47.701 73.024 21.379 1.00 44.86 237 ALA C CA 1
ATOM 5161 C C . ALA C 1 237 ? 48.575 74.236 21.677 1.00 44.86 237 ALA C C 1
ATOM 5162 O O . ALA C 1 237 ? 48.841 75.043 20.781 1.00 44.86 237 ALA C O 1
ATOM 5164 N N . GLY C 1 238 ? 49.029 74.362 22.922 1.00 55.82 238 GLY C N 1
ATOM 5165 C CA . GLY C 1 238 ? 49.872 75.491 23.291 1.00 55.82 238 GLY C CA 1
ATOM 5166 C C . GLY C 1 238 ? 49.290 76.812 22.815 1.00 55.82 238 GLY C C 1
ATOM 5167 O O . GLY C 1 238 ? 49.831 77.465 21.914 1.00 55.82 238 GLY C O 1
ATOM 5168 N N . PHE C 1 239 ? 48.176 77.205 23.422 1.00 63.69 239 PHE C N 1
ATOM 5169 C CA . PHE C 1 239 ? 47.494 78.436 23.050 1.00 63.69 239 PHE C CA 1
ATOM 5170 C C . PHE C 1 239 ? 47.429 79.373 24.256 1.00 63.69 239 PHE C C 1
ATOM 5171 O O . PHE C 1 239 ? 47.082 80.552 24.132 1.00 63.69 239 PHE C O 1
ATOM 5179 N N . SER C 1 240 ? 47.749 78.834 25.427 1.00 103.12 240 SER C N 1
ATOM 5180 C CA . SER C 1 240 ? 47.729 79.622 26.647 1.00 103.12 240 SER C CA 1
ATOM 5181 C C . SER C 1 240 ? 49.064 79.483 27.362 1.00 103.12 240 SER C C 1
ATOM 5182 O O . SER C 1 240 ? 49.535 78.369 27.613 1.00 103.12 240 SER C O 1
ATOM 5185 N N . GLY C 1 241 ? 49.677 80.623 27.672 1.00 91.13 241 GLY C N 1
ATOM 5186 C CA . GLY C 1 241 ? 50.956 80.628 28.362 1.00 91.13 241 GLY C CA 1
ATOM 5187 C C . GLY C 1 241 ? 51.953 79.650 27.771 1.00 91.13 241 GLY C C 1
ATOM 5188 O O . GLY C 1 241 ? 51.857 79.255 26.601 1.00 91.13 241 GLY C O 1
ATOM 5189 N N . ALA C 1 242 ? 52.912 79.248 28.594 1.00 90.65 242 ALA C N 1
ATOM 5190 C CA . ALA C 1 242 ? 53.935 78.312 28.153 1.00 90.65 242 ALA C CA 1
ATOM 5191 C C . ALA C 1 242 ? 54.135 77.209 29.194 1.00 90.65 242 ALA C C 1
ATOM 5192 O O . ALA C 1 242 ? 54.857 76.234 28.957 1.00 90.65 242 ALA C O 1
ATOM 5194 N N . LYS C 1 243 ? 53.486 77.362 30.344 1.00 113.47 243 LYS C N 1
ATOM 5195 C CA . LYS C 1 243 ? 53.618 76.384 31.420 1.00 113.47 243 LYS C CA 1
ATOM 5196 C C . LYS C 1 243 ? 52.748 75.139 31.250 1.00 113.47 243 LYS C C 1
ATOM 5197 O O . LYS C 1 243 ? 51.647 75.054 31.810 1.00 113.47 243 LYS C O 1
ATOM 5203 N N . THR C 1 244 ? 53.233 74.173 30.477 1.00 127.59 244 THR C N 1
ATOM 5204 C CA . THR C 1 244 ? 52.473 72.949 30.301 1.00 127.59 244 THR C CA 1
ATOM 5205 C C . THR C 1 244 ? 52.733 72.073 31.527 1.00 127.59 244 THR C C 1
ATOM 5206 O O . THR C 1 244 ? 53.863 71.612 31.743 1.00 127.59 244 THR C O 1
ATOM 5210 N N . ALA C 1 245 ? 51.694 71.867 32.338 1.00 86.43 245 ALA C N 1
ATOM 5211 C CA . ALA C 1 245 ? 51.816 71.043 33.542 1.00 86.43 245 ALA C CA 1
ATOM 5212 C C . ALA C 1 245 ? 52.183 69.598 33.180 1.00 86.43 245 ALA C C 1
ATOM 5213 O O . ALA C 1 245 ? 52.159 69.205 32.008 1.00 86.43 245 ALA C O 1
ATOM 5215 N N . ARG C 1 246 ? 52.521 68.811 34.194 1.00 88.26 246 ARG C N 1
ATOM 5216 C CA . ARG C 1 246 ? 52.910 67.423 33.977 1.00 88.26 246 ARG C CA 1
ATOM 5217 C C . ARG C 1 246 ? 51.901 66.569 33.211 1.00 88.26 246 ARG C C 1
ATOM 5218 O O . ARG C 1 246 ? 52.275 65.853 32.273 1.00 88.26 246 ARG C O 1
ATOM 5226 N N . PHE C 1 247 ? 50.631 66.643 33.606 1.00 86.50 247 PHE C N 1
ATOM 5227 C CA . PHE C 1 247 ? 49.592 65.837 32.969 1.00 86.50 247 PHE C CA 1
ATOM 5228 C C . PHE C 1 247 ? 49.205 66.272 31.554 1.00 86.50 247 PHE C C 1
ATOM 5229 O O . PHE C 1 247 ? 48.395 65.613 30.899 1.00 86.50 247 PHE C O 1
ATOM 5237 N N . VAL C 1 248 ? 49.789 67.365 31.076 1.00 68.11 248 VAL C N 1
ATOM 5238 C CA . VAL C 1 248 ? 49.472 67.856 29.737 1.00 68.11 248 VAL C CA 1
ATOM 5239 C C . VAL C 1 248 ? 50.607 67.659 28.748 1.00 68.11 248 VAL C C 1
ATOM 5240 O O . VAL C 1 248 ? 51.770 67.931 29.053 1.00 68.11 248 VAL C O 1
ATOM 5244 N N . LYS C 1 249 ? 50.271 67.176 27.560 1.00 50.11 249 LYS C N 1
ATOM 5245 C CA . LYS C 1 249 ? 51.277 67.005 26.530 1.00 50.11 249 LYS C CA 1
ATOM 5246 C C . LYS C 1 249 ? 51.011 68.061 25.470 1.00 50.11 249 LYS C C 1
ATOM 5247 O O . LYS C 1 249 ? 49.917 68.132 24.915 1.00 50.11 249 LYS C O 1
ATOM 5253 N N . ARG C 1 250 ? 52.015 68.879 25.191 1.00 64.93 250 ARG C N 1
ATOM 5254 C CA . ARG C 1 250 ? 51.884 69.949 24.210 1.00 64.93 250 ARG C CA 1
ATOM 5255 C C . ARG C 1 250 ? 52.007 69.385 22.786 1.00 64.93 250 ARG C C 1
ATOM 5256 O O . ARG C 1 250 ? 53.113 69.159 22.297 1.00 64.93 250 ARG C O 1
ATOM 5264 N N . TYR C 1 251 ? 50.870 69.157 22.128 1.00 48.35 251 TYR C N 1
ATOM 5265 C CA . TYR C 1 251 ? 50.865 68.609 20.771 1.00 48.35 251 TYR C CA 1
ATOM 5266 C C . TYR C 1 251 ? 51.173 69.608 19.669 1.00 48.35 251 TYR C C 1
ATOM 5267 O O . TYR C 1 251 ? 51.172 69.246 18.494 1.00 48.35 251 TYR C O 1
ATOM 5276 N N . ALA C 1 252 ? 51.422 70.860 20.039 1.00 56.47 252 ALA C N 1
ATOM 5277 C CA . ALA C 1 252 ? 51.732 71.900 19.054 1.00 56.47 252 ALA C CA 1
ATOM 5278 C C . ALA C 1 252 ? 51.896 73.258 19.719 1.00 56.47 252 ALA C C 1
ATOM 5279 O O . ALA C 1 252 ? 51.802 73.386 20.949 1.00 56.47 252 ALA C O 1
ATOM 5281 N N . ASP C 1 253 ? 52.159 74.261 18.891 1.00 45.52 253 ASP C N 1
ATOM 5282 C CA . ASP C 1 253 ? 52.326 75.631 19.354 1.00 45.52 253 ASP C CA 1
ATOM 5283 C C . ASP C 1 253 ? 51.423 76.489 18.482 1.00 45.52 253 ASP C C 1
ATOM 5284 O O . ASP C 1 253 ? 51.887 77.395 17.778 1.00 45.52 253 ASP C O 1
ATOM 5289 N N . VAL C 1 254 ? 50.129 76.179 18.518 1.00 56.13 254 VAL C N 1
ATOM 5290 C CA . VAL C 1 254 ? 49.140 76.910 17.740 1.00 56.13 254 VAL C CA 1
ATOM 5291 C C . VAL C 1 254 ? 49.127 78.380 18.166 1.00 56.13 254 VAL C C 1
ATOM 5292 O O . VAL C 1 254 ? 48.887 79.276 17.347 1.00 56.13 254 VAL C O 1
ATOM 5296 N N . GLY C 1 255 ? 49.403 78.615 19.448 1.00 50.83 255 GLY C N 1
ATOM 5297 C CA . GLY C 1 255 ? 49.441 79.972 19.957 1.00 50.83 255 GLY C CA 1
ATOM 5298 C C . GLY C 1 255 ? 50.565 80.732 19.284 1.00 50.83 255 GLY C C 1
ATOM 5299 O O . GLY C 1 255 ? 50.351 81.805 18.708 1.00 50.83 255 GLY C O 1
ATOM 5300 N N . GLY C 1 256 ? 51.768 80.166 19.355 1.00 50.84 256 GLY C N 1
ATOM 5301 C CA . GLY C 1 256 ? 52.921 80.796 18.743 1.00 50.84 256 GLY C CA 1
ATOM 5302 C C . GLY C 1 256 ? 52.686 81.052 17.270 1.00 50.84 256 GLY C C 1
ATOM 5303 O O . GLY C 1 256 ? 52.974 82.141 16.765 1.00 50.84 256 GLY C O 1
ATOM 5304 N N . GLU C 1 257 ? 52.153 80.049 16.580 1.00 55.27 257 GLU C N 1
ATOM 5305 C CA . GLU C 1 257 ? 51.878 80.162 15.155 1.00 55.27 257 GLU C CA 1
ATOM 5306 C C . GLU C 1 257 ? 51.002 81.380 14.894 1.00 55.27 257 GLU C C 1
ATOM 5307 O O . GLU C 1 257 ? 51.156 82.064 13.879 1.00 55.27 257 GLU C O 1
ATOM 5313 N N . LEU C 1 258 ? 50.088 81.654 15.820 1.00 43.95 258 LEU C N 1
ATOM 5314 C CA . LEU C 1 258 ? 49.191 82.796 15.676 1.00 43.95 258 LEU C CA 1
ATOM 5315 C C . LEU C 1 258 ? 49.938 84.106 15.920 1.00 43.95 258 LEU C C 1
ATOM 5316 O O . LEU C 1 258 ? 49.608 85.143 15.335 1.00 43.95 258 LEU C O 1
ATOM 5321 N N . ARG C 1 259 ? 50.956 84.060 16.771 1.00 44.24 259 ARG C N 1
ATOM 5322 C CA . ARG C 1 259 ? 51.725 85.261 17.047 1.00 44.24 259 ARG C CA 1
ATOM 5323 C C . ARG C 1 259 ? 52.415 85.797 15.804 1.00 44.24 259 ARG C C 1
ATOM 5324 O O . ARG C 1 259 ? 52.305 86.992 15.510 1.00 44.24 259 ARG C O 1
ATOM 5332 N N . ARG C 1 260 ? 53.119 84.939 15.062 1.00 61.11 260 ARG C N 1
ATOM 5333 C CA . ARG C 1 260 ? 53.781 85.433 13.856 1.00 61.11 260 ARG C CA 1
ATOM 5334 C C . ARG C 1 260 ? 52.738 85.908 12.867 1.00 61.11 260 ARG C C 1
ATOM 5335 O O . ARG C 1 260 ? 52.834 87.022 12.349 1.00 61.11 260 ARG C O 1
ATOM 5343 N N . ALA C 1 261 ? 51.748 85.058 12.598 1.00 49.04 261 ALA C N 1
ATOM 5344 C CA . ALA C 1 261 ? 50.694 85.410 11.657 1.00 49.04 261 ALA C CA 1
ATOM 5345 C C . ALA C 1 261 ? 50.283 86.855 11.914 1.00 49.04 261 ALA C C 1
ATOM 5346 O O . ALA C 1 261 ? 50.147 87.658 10.981 1.00 49.04 261 ALA C O 1
ATOM 5348 N N . ALA C 1 262 ? 50.108 87.184 13.193 1.00 69.83 262 ALA C N 1
ATOM 5349 C CA . ALA C 1 262 ? 49.714 88.528 13.581 1.00 69.83 262 ALA C CA 1
ATOM 5350 C C . ALA C 1 262 ? 50.864 89.500 13.348 1.00 69.83 262 ALA C C 1
ATOM 5351 O O . ALA C 1 262 ? 50.689 90.553 12.726 1.00 69.83 262 ALA C O 1
ATOM 5353 N N . MET C 1 263 ? 52.045 89.140 13.844 1.00 47.06 263 MET C N 1
ATOM 5354 C CA . MET C 1 263 ? 53.220 89.993 13.689 1.00 47.06 263 MET C CA 1
ATOM 5355 C C . MET C 1 263 ? 53.555 90.251 12.223 1.00 47.06 263 MET C C 1
ATOM 5356 O O . MET C 1 263 ? 53.853 91.380 11.837 1.00 47.06 263 MET C O 1
ATOM 5361 N N . GLN C 1 264 ? 53.492 89.213 11.402 1.00 65.52 264 GLN C N 1
ATOM 5362 C CA . GLN C 1 264 ? 53.793 89.398 9.999 1.00 65.52 264 GLN C CA 1
ATOM 5363 C C . GLN C 1 264 ? 52.733 90.285 9.371 1.00 65.52 264 GLN C C 1
ATOM 5364 O O . GLN C 1 264 ? 53.044 91.199 8.600 1.00 65.52 264 GLN C O 1
ATOM 5370 N N . TYR C 1 265 ? 51.476 90.010 9.699 1.00 58.23 265 TYR C N 1
ATOM 5371 C CA . TYR C 1 265 ? 50.367 90.802 9.184 1.00 58.23 265 TYR C CA 1
ATOM 5372 C C . TYR C 1 265 ? 50.622 92.276 9.493 1.00 58.23 265 TYR C C 1
ATOM 5373 O O . TYR C 1 265 ? 50.520 93.142 8.622 1.00 58.23 265 TYR C O 1
ATOM 5382 N N . ALA C 1 266 ? 50.971 92.543 10.746 1.00 41.87 266 ALA C N 1
ATOM 5383 C CA . ALA C 1 266 ? 51.236 93.901 11.193 1.00 41.87 266 ALA C CA 1
ATOM 5384 C C . ALA C 1 266 ? 52.332 94.578 10.373 1.00 41.87 266 ALA C C 1
ATOM 5385 O O . ALA C 1 266 ? 52.159 95.699 9.888 1.00 41.87 266 ALA C O 1
ATOM 5387 N N . GLN C 1 267 ? 53.458 93.892 10.214 1.00 59.26 267 GLN C N 1
ATOM 5388 C CA . GLN C 1 267 ? 54.580 94.444 9.466 1.00 59.26 267 GLN C CA 1
ATOM 5389 C C . GLN C 1 267 ? 54.233 94.716 8.007 1.00 59.26 267 GLN C C 1
ATOM 5390 O O . GLN C 1 267 ? 54.602 95.756 7.465 1.00 59.26 267 GLN C O 1
ATOM 5396 N N . GLU C 1 268 ? 53.523 93.790 7.375 1.00 33.61 268 GLU C N 1
ATOM 5397 C CA . GLU C 1 268 ? 53.132 93.972 5.983 1.00 33.61 268 GLU C CA 1
ATOM 5398 C C . GLU C 1 268 ? 52.225 95.185 5.841 1.00 33.61 268 GLU C C 1
ATOM 5399 O O . GLU C 1 268 ? 52.270 95.888 4.831 1.00 33.61 268 GLU C O 1
ATOM 5405 N N . VAL C 1 269 ? 51.394 95.412 6.857 1.00 72.02 269 VAL C N 1
ATOM 5406 C CA . VAL C 1 269 ? 50.480 96.547 6.858 1.00 72.02 269 VAL C CA 1
ATOM 5407 C C . VAL C 1 269 ? 51.330 97.812 6.908 1.00 72.02 269 VAL C C 1
ATOM 5408 O O . VAL C 1 269 ? 51.119 98.762 6.141 1.00 72.02 269 VAL C O 1
ATOM 5412 N N . ALA C 1 270 ? 52.299 97.805 7.817 1.00 56.79 270 ALA C N 1
ATOM 5413 C CA . ALA C 1 270 ? 53.200 98.931 7.993 1.00 56.79 270 ALA C CA 1
ATOM 5414 C C . ALA C 1 270 ? 54.044 99.109 6.746 1.00 56.79 270 ALA C C 1
ATOM 5415 O O . ALA C 1 270 ? 54.368 100.235 6.359 1.00 56.79 270 ALA C O 1
ATOM 5417 N N . GLY C 1 271 ? 54.394 97.994 6.114 1.00 64.63 271 GLY C N 1
ATOM 5418 C CA . GLY C 1 271 ? 55.210 98.055 4.916 1.00 64.63 271 GLY C CA 1
ATOM 5419 C C . GLY C 1 271 ? 54.423 98.259 3.636 1.00 64.63 271 GLY C C 1
ATOM 5420 O O . GLY C 1 271 ? 54.979 98.158 2.539 1.00 64.63 271 GLY C O 1
ATOM 5421 N N . GLY C 1 272 ? 53.131 98.543 3.763 1.00 51.91 272 GLY C N 1
ATOM 5422 C CA . GLY C 1 272 ? 52.312 98.750 2.584 1.00 51.91 272 GLY C CA 1
ATOM 5423 C C . GLY C 1 272 ? 52.217 97.530 1.686 1.00 51.91 272 GLY C C 1
ATOM 5424 O O . GLY C 1 272 ? 51.585 97.603 0.628 1.00 51.91 272 GLY C O 1
ATOM 5425 N N . VAL C 1 273 ? 52.839 96.417 2.089 1.00 69.19 273 VAL C N 1
ATOM 5426 C CA . VAL C 1 273 ? 52.795 95.188 1.293 1.00 69.19 273 VAL C CA 1
ATOM 5427 C C . VAL C 1 273 ? 51.371 94.620 1.334 1.00 69.19 273 VAL C C 1
ATOM 5428 O O . VAL C 1 273 ? 50.922 93.973 0.379 1.00 69.19 273 VAL C O 1
ATOM 5432 N N . PHE C 1 274 ? 50.674 94.860 2.449 1.00 73.50 274 PHE C N 1
ATOM 5433 C CA . PHE C 1 274 ? 49.279 94.440 2.594 1.00 73.50 274 PHE C CA 1
ATOM 5434 C C . PHE C 1 274 ? 48.417 95.638 2.985 1.00 73.50 274 PHE C C 1
ATOM 5435 O O . PHE C 1 274 ? 48.796 96.436 3.851 1.00 73.50 274 PHE C O 1
ATOM 5443 N N . PRO C 1 275 ? 47.244 95.775 2.351 1.00 47.53 275 PRO C N 1
ATOM 5444 C CA . PRO C 1 275 ? 46.781 94.845 1.323 1.00 47.53 275 PRO C CA 1
ATOM 5445 C C . PRO C 1 275 ? 47.447 95.093 -0.028 1.00 47.53 275 PRO C C 1
ATOM 5446 O O . PRO C 1 275 ? 47.956 96.185 -0.302 1.00 47.53 275 PRO C O 1
ATOM 5450 N N . ALA C 1 276 ? 47.451 94.065 -0.866 1.00 81.06 276 ALA C N 1
ATOM 5451 C CA . ALA C 1 276 ? 48.017 94.177 -2.205 1.00 81.06 276 ALA C CA 1
ATOM 5452 C C . ALA C 1 276 ? 46.863 94.630 -3.100 1.00 81.06 276 ALA C C 1
ATOM 5453 O O . ALA C 1 276 ? 45.931 95.293 -2.630 1.00 81.06 276 ALA C O 1
ATOM 5455 N N . ASP C 1 277 ? 46.910 94.268 -4.378 1.00 156.45 277 ASP C N 1
ATOM 5456 C CA . ASP C 1 277 ? 45.839 94.639 -5.300 1.00 156.45 277 ASP C CA 1
ATOM 5457 C C . ASP C 1 277 ? 44.818 93.514 -5.410 1.00 156.45 277 ASP C C 1
ATOM 5458 O O . ASP C 1 277 ? 43.621 93.766 -5.598 1.00 156.45 277 ASP C O 1
ATOM 5463 N N . GLU C 1 278 ? 45.293 92.274 -5.293 1.00 134.18 278 GLU C N 1
ATOM 5464 C CA . GLU C 1 278 ? 44.415 91.106 -5.346 1.00 134.18 278 GLU C CA 1
ATOM 5465 C C . GLU C 1 278 ? 43.402 91.267 -4.205 1.00 134.18 278 GLU C C 1
ATOM 5466 O O . GLU C 1 278 ? 42.392 90.547 -4.122 1.00 134.18 278 GLU C O 1
ATOM 5472 N N . HIS C 1 279 ? 43.695 92.230 -3.329 1.00 151.43 279 HIS C N 1
ATOM 5473 C CA . HIS C 1 279 ? 42.848 92.539 -2.183 1.00 151.43 279 HIS C CA 1
ATOM 5474 C C . HIS C 1 279 ? 42.155 93.877 -2.441 1.00 151.43 279 HIS C C 1
ATOM 5475 O O . HIS C 1 279 ? 40.970 94.044 -2.139 1.00 151.43 279 HIS C O 1
ATOM 5482 N N . ARG D 1 18 ? 20.496 109.429 78.624 1.00 82.00 18 ARG D N 1
ATOM 5483 C CA . ARG D 1 18 ? 20.299 108.570 79.788 1.00 82.00 18 ARG D CA 1
ATOM 5484 C C . ARG D 1 18 ? 20.407 107.112 79.340 1.00 82.00 18 ARG D C 1
ATOM 5485 O O . ARG D 1 18 ? 21.230 106.795 78.476 1.00 82.00 18 ARG D O 1
ATOM 5493 N N . THR D 1 19 ? 19.578 106.235 79.908 1.00 62.85 19 THR D N 1
ATOM 5494 C CA . THR D 1 19 ? 19.617 104.814 79.556 1.00 62.85 19 THR D CA 1
ATOM 5495 C C . THR D 1 19 ? 18.610 104.375 78.498 1.00 62.85 19 THR D C 1
ATOM 5496 O O . THR D 1 19 ? 17.430 104.734 78.559 1.00 62.85 19 THR D O 1
ATOM 5500 N N . LYS D 1 20 ? 19.092 103.588 77.536 1.00 50.18 20 LYS D N 1
ATOM 5501 C CA . LYS D 1 20 ? 18.244 103.057 76.473 1.00 50.18 20 LYS D CA 1
ATOM 5502 C C . LYS D 1 20 ? 17.674 101.718 76.930 1.00 50.18 20 LYS D C 1
ATOM 5503 O O . LYS D 1 20 ? 18.410 100.758 77.163 1.00 50.18 20 LYS D O 1
ATOM 5509 N N . ILE D 1 21 ? 16.358 101.660 77.062 1.00 27.90 21 ILE D N 1
ATOM 5510 C CA . ILE D 1 21 ? 15.699 100.447 77.497 1.00 27.90 21 ILE D CA 1
ATOM 5511 C C . ILE D 1 21 ? 16.008 99.262 76.597 1.00 27.90 21 ILE D C 1
ATOM 5512 O O . ILE D 1 21 ? 15.959 99.370 75.379 1.00 27.90 21 ILE D O 1
ATOM 5517 N N . ARG D 1 22 ? 16.331 98.134 77.216 1.00 26.00 22 ARG D N 1
ATOM 5518 C CA . ARG D 1 22 ? 16.631 96.909 76.492 1.00 26.00 22 ARG D CA 1
ATOM 5519 C C . ARG D 1 22 ? 15.704 95.865 77.076 1.00 26.00 22 ARG D C 1
ATOM 5520 O O . ARG D 1 22 ? 15.141 96.066 78.150 1.00 26.00 22 ARG D O 1
ATOM 5528 N N . THR D 1 23 ? 15.559 94.742 76.386 1.00 43.73 23 THR D N 1
ATOM 5529 C CA . THR D 1 23 ? 14.680 93.694 76.874 1.00 43.73 23 THR D CA 1
ATOM 5530 C C . THR D 1 23 ? 15.034 93.200 78.270 1.00 43.73 23 THR D C 1
ATOM 5531 O O . THR D 1 23 ? 14.143 92.963 79.081 1.00 43.73 23 THR D O 1
ATOM 5535 N N . HIS D 1 24 ? 16.319 93.051 78.573 1.00 51.71 24 HIS D N 1
ATOM 5536 C CA . HIS D 1 24 ? 16.684 92.558 79.899 1.00 51.71 24 HIS D CA 1
ATOM 5537 C C . HIS D 1 24 ? 16.134 93.449 81.013 1.00 51.71 24 HIS D C 1
ATOM 5538 O O . HIS D 1 24 ? 15.844 92.973 82.114 1.00 51.71 24 HIS D O 1
ATOM 5545 N N . HIS D 1 25 ? 15.984 94.737 80.723 1.00 39.77 25 HIS D N 1
ATOM 5546 C CA . HIS D 1 25 ? 15.449 95.670 81.702 1.00 39.77 25 HIS D CA 1
ATOM 5547 C C . HIS D 1 25 ? 14.061 95.237 82.140 1.00 39.77 25 HIS D C 1
ATOM 5548 O O . HIS D 1 25 ? 13.736 95.282 83.325 1.00 39.77 25 HIS D O 1
ATOM 5555 N N . LEU D 1 26 ? 13.244 94.816 81.182 1.00 32.98 26 LEU D N 1
ATOM 5556 C CA . LEU D 1 26 ? 11.889 94.382 81.482 1.00 32.98 26 LEU D CA 1
ATOM 5557 C C . LEU D 1 26 ? 11.931 93.160 82.375 1.00 32.98 26 LEU D C 1
ATOM 5558 O O . LEU D 1 26 ? 11.059 92.968 83.221 1.00 32.98 26 LEU D O 1
ATOM 5563 N N . GLN D 1 27 ? 12.949 92.331 82.186 1.00 37.77 27 GLN D N 1
ATOM 5564 C CA . GLN D 1 27 ? 13.102 91.136 82.996 1.00 37.77 27 GLN D CA 1
ATOM 5565 C C . GLN D 1 27 ? 13.475 91.549 84.421 1.00 37.77 27 GLN D C 1
ATOM 5566 O O . GLN D 1 27 ? 12.859 91.097 85.387 1.00 37.77 27 GLN D O 1
ATOM 5572 N N . ARG D 1 28 ? 14.476 92.416 84.552 1.00 48.41 28 ARG D N 1
ATOM 5573 C CA . ARG D 1 28 ? 14.889 92.885 85.871 1.00 48.41 28 ARG D CA 1
ATOM 5574 C C . ARG D 1 28 ? 13.681 93.453 86.599 1.00 48.41 28 ARG D C 1
ATOM 5575 O O . ARG D 1 28 ? 13.432 93.123 87.758 1.00 48.41 28 ARG D O 1
ATOM 5583 N N . TRP D 1 29 ? 12.923 94.295 85.904 1.00 41.20 29 TRP D N 1
ATOM 5584 C CA . TRP D 1 29 ? 11.753 94.915 86.499 1.00 41.20 29 TRP D CA 1
ATOM 5585 C C . TRP D 1 29 ? 10.735 93.916 87.016 1.00 41.20 29 TRP D C 1
ATOM 5586 O O . TRP D 1 29 ? 10.053 94.186 88.006 1.00 41.20 29 TRP D O 1
ATOM 5597 N N . LYS D 1 30 ? 10.615 92.766 86.360 1.00 37.45 30 LYS D N 1
ATOM 5598 C CA . LYS D 1 30 ? 9.661 91.772 86.835 1.00 37.45 30 LYS D CA 1
ATOM 5599 C C . LYS D 1 30 ? 10.186 91.271 88.166 1.00 37.45 30 LYS D C 1
ATOM 5600 O O . LYS D 1 30 ? 9.421 90.994 89.092 1.00 37.45 30 LYS D O 1
ATOM 5606 N N . ALA D 1 31 ? 11.507 91.172 88.253 1.00 41.29 31 ALA D N 1
ATOM 5607 C CA . ALA D 1 31 ? 12.163 90.707 89.462 1.00 41.29 31 ALA D CA 1
ATOM 5608 C C . ALA D 1 31 ? 11.992 91.717 90.586 1.00 41.29 31 ALA D C 1
ATOM 5609 O O . ALA D 1 31 ? 11.568 91.361 91.680 1.00 41.29 31 ALA D O 1
ATOM 5611 N N . ASP D 1 32 ? 12.318 92.976 90.312 1.00 36.09 32 ASP D N 1
ATOM 5612 C CA . ASP D 1 32 ? 12.200 94.021 91.320 1.00 36.09 32 ASP D CA 1
ATOM 5613 C C . ASP D 1 32 ? 10.749 94.410 91.589 1.00 36.09 32 ASP D C 1
ATOM 5614 O O . ASP D 1 32 ? 10.473 95.234 92.461 1.00 36.09 32 ASP D O 1
ATOM 5619 N N . GLY D 1 33 ? 9.825 93.815 90.841 1.00 38.75 33 GLY D N 1
ATOM 5620 C CA . GLY D 1 33 ? 8.416 94.117 91.031 1.00 38.75 33 GLY D CA 1
ATOM 5621 C C . GLY D 1 33 ? 8.002 95.476 90.495 1.00 38.75 33 GLY D C 1
ATOM 5622 O O . GLY D 1 33 ? 6.983 96.029 90.909 1.00 38.75 33 GLY D O 1
ATOM 5623 N N . HIS D 1 34 ? 8.794 96.015 89.572 1.00 60.19 34 HIS D N 1
ATOM 5624 C CA . HIS D 1 34 ? 8.499 97.312 88.973 1.00 60.19 34 HIS D CA 1
ATOM 5625 C C . HIS D 1 34 ? 7.516 97.172 87.815 1.00 60.19 34 HIS D C 1
ATOM 5626 O O . HIS D 1 34 ? 7.834 96.554 86.795 1.00 60.19 34 HIS D O 1
ATOM 5633 N N . LYS D 1 35 ? 6.325 97.738 87.980 1.00 37.20 35 LYS D N 1
ATOM 5634 C CA . LYS D 1 35 ? 5.303 97.675 86.941 1.00 37.20 35 LYS D CA 1
ATOM 5635 C C . LYS D 1 35 ? 5.538 98.809 85.943 1.00 37.20 35 LYS D C 1
ATOM 5636 O O . LYS D 1 35 ? 5.372 99.980 86.281 1.00 37.20 35 LYS D O 1
ATOM 5642 N N . TRP D 1 36 ? 5.936 98.452 84.721 1.00 26.33 36 TRP D N 1
ATOM 5643 C CA . TRP D 1 36 ? 6.219 99.429 83.669 1.00 26.33 36 TRP D CA 1
ATOM 5644 C C . TRP D 1 36 ? 5.057 99.645 82.705 1.00 26.33 36 TRP D C 1
ATOM 5645 O O . TRP D 1 36 ? 4.187 98.784 82.543 1.00 26.33 36 TRP D O 1
ATOM 5656 N N . ALA D 1 37 ? 5.059 100.807 82.064 1.00 32.07 37 ALA D N 1
ATOM 5657 C CA . ALA D 1 37 ? 3.998 101.174 81.139 1.00 32.07 37 ALA D CA 1
ATOM 5658 C C . ALA D 1 37 ? 4.438 101.183 79.684 1.00 32.07 37 ALA D C 1
ATOM 5659 O O . ALA D 1 37 ? 5.510 101.692 79.345 1.00 32.07 37 ALA D O 1
ATOM 5661 N N . MET D 1 38 ? 3.600 100.606 78.829 1.00 27.37 38 MET D N 1
ATOM 5662 C CA . MET D 1 38 ? 3.871 100.554 77.402 1.00 27.37 38 MET D CA 1
ATOM 5663 C C . MET D 1 38 ? 2.792 101.341 76.688 1.00 27.37 38 MET D C 1
ATOM 5664 O O . MET D 1 38 ? 1.599 101.198 76.966 1.00 27.37 38 MET D O 1
ATOM 5669 N N . LEU D 1 39 ? 3.224 102.181 75.765 1.00 22.44 39 LEU D N 1
ATOM 5670 C CA . LEU D 1 39 ? 2.301 102.992 75.011 1.00 22.44 39 LEU D CA 1
ATOM 5671 C C . LEU D 1 39 ? 2.476 102.726 73.525 1.00 22.44 39 LEU D C 1
ATOM 5672 O O . LEU D 1 39 ? 3.578 102.456 73.052 1.00 22.44 39 LEU D O 1
ATOM 5677 N N . THR D 1 40 ? 1.373 102.780 72.799 1.00 19.53 40 THR D N 1
ATOM 5678 C CA . THR D 1 40 ? 1.403 102.579 71.365 1.00 19.53 40 THR D CA 1
ATOM 5679 C C . THR D 1 40 ? 1.843 103.914 70.741 1.00 19.53 40 THR D C 1
ATOM 5680 O O . THR D 1 40 ? 1.549 104.976 71.284 1.00 19.53 40 THR D O 1
ATOM 5684 N N . ALA D 1 41 ? 2.565 103.864 69.627 1.00 25.95 41 ALA D N 1
ATOM 5685 C CA . ALA D 1 41 ? 3.027 105.084 68.957 1.00 25.95 41 ALA D CA 1
ATOM 5686 C C . ALA D 1 41 ? 3.123 104.834 67.457 1.00 25.95 41 ALA D C 1
ATOM 5687 O O . ALA D 1 41 ? 3.456 103.736 67.036 1.00 25.95 41 ALA D O 1
ATOM 5689 N N . TYR D 1 42 ? 2.842 105.845 66.642 1.00 20.94 42 TYR D N 1
ATOM 5690 C CA . TYR D 1 42 ? 2.894 105.640 65.199 1.00 20.94 42 TYR D CA 1
ATOM 5691 C C . TYR D 1 42 ? 3.578 106.718 64.378 1.00 20.94 42 TYR D C 1
ATOM 5692 O O . TYR D 1 42 ? 3.502 106.690 63.159 1.00 20.94 42 TYR D O 1
ATOM 5701 N N . ASP D 1 43 ? 4.230 107.676 65.025 1.00 25.19 43 ASP D N 1
ATOM 5702 C CA . ASP D 1 43 ? 4.940 108.709 64.279 1.00 25.19 43 ASP D CA 1
ATOM 5703 C C . ASP D 1 43 ? 6.046 109.337 65.106 1.00 25.19 43 ASP D C 1
ATOM 5704 O O . ASP D 1 43 ? 6.111 109.155 66.314 1.00 25.19 43 ASP D O 1
ATOM 5709 N N . TYR D 1 44 ? 6.919 110.073 64.434 1.00 23.81 44 TYR D N 1
ATOM 5710 C CA . TYR D 1 44 ? 8.058 110.724 65.062 1.00 23.81 44 TYR D CA 1
ATOM 5711 C C . TYR D 1 44 ? 7.737 111.668 66.214 1.00 23.81 44 TYR D C 1
ATOM 5712 O O . TYR D 1 44 ? 8.318 111.561 67.292 1.00 23.81 44 TYR D O 1
ATOM 5721 N N . SER D 1 45 ? 6.832 112.609 65.973 1.00 29.36 45 SER D N 1
ATOM 5722 C CA . SER D 1 45 ? 6.454 113.591 66.986 1.00 29.36 45 SER D CA 1
ATOM 5723 C C . SER D 1 45 ? 5.856 112.966 68.236 1.00 29.36 45 SER D C 1
ATOM 5724 O O . SER D 1 45 ? 6.143 113.400 69.355 1.00 29.36 45 SER D O 1
ATOM 5727 N N . THR D 1 46 ? 5.016 111.953 68.049 1.00 31.92 46 THR D N 1
ATOM 5728 C CA . THR D 1 46 ? 4.395 111.288 69.181 1.00 31.92 46 THR D CA 1
ATOM 5729 C C . THR D 1 46 ? 5.459 110.560 69.982 1.00 31.92 46 THR D C 1
ATOM 5730 O O . THR D 1 46 ? 5.542 110.707 71.201 1.00 31.92 46 THR D O 1
ATOM 5734 N N . ALA D 1 47 ? 6.281 109.786 69.290 1.00 29.42 47 ALA D N 1
ATOM 5735 C CA . ALA D 1 47 ? 7.344 109.038 69.943 1.00 29.42 47 ALA D CA 1
ATOM 5736 C C . ALA D 1 47 ? 8.255 109.968 70.727 1.00 29.42 47 ALA D C 1
ATOM 5737 O O . ALA D 1 47 ? 8.617 109.672 71.859 1.00 29.42 47 ALA D O 1
ATOM 5739 N N . ARG D 1 48 ? 8.623 111.094 70.126 1.00 36.43 48 ARG D N 1
ATOM 5740 C CA . ARG D 1 48 ? 9.488 112.053 70.799 1.00 36.43 48 ARG D CA 1
ATOM 5741 C C . ARG D 1 48 ? 8.881 112.447 72.145 1.00 36.43 48 ARG D C 1
ATOM 5742 O O . ARG D 1 48 ? 9.577 112.498 73.160 1.00 36.43 48 ARG D O 1
ATOM 5750 N N . ILE D 1 49 ? 7.579 112.704 72.152 1.00 27.37 49 ILE D N 1
ATOM 5751 C CA . ILE D 1 49 ? 6.891 113.095 73.372 1.00 27.37 49 ILE D CA 1
ATOM 5752 C C . ILE D 1 49 ? 6.937 111.985 74.415 1.00 27.37 49 ILE D C 1
ATOM 5753 O O . ILE D 1 49 ? 7.370 112.209 75.545 1.00 27.37 49 ILE D O 1
ATOM 5758 N N . PHE D 1 50 ? 6.504 110.790 74.039 1.00 25.94 50 PHE D N 1
ATOM 5759 C CA . PHE D 1 50 ? 6.507 109.675 74.974 1.00 25.94 50 PHE D CA 1
ATOM 5760 C C . PHE D 1 50 ? 7.912 109.367 75.478 1.00 25.94 50 PHE D C 1
ATOM 5761 O O . PHE D 1 50 ? 8.089 108.948 76.631 1.00 25.94 50 PHE D O 1
ATOM 5769 N N . ASP D 1 51 ? 8.913 109.580 74.626 1.00 37.55 51 ASP D N 1
ATOM 5770 C CA . ASP D 1 51 ? 10.289 109.310 75.020 1.00 37.55 51 ASP D CA 1
ATOM 5771 C C . ASP D 1 51 ? 10.703 110.285 76.113 1.00 37.55 51 ASP D C 1
ATOM 5772 O O . ASP D 1 51 ? 11.196 109.876 77.165 1.00 37.55 51 ASP D O 1
ATOM 5777 N N . GLU D 1 52 ? 10.496 111.576 75.876 1.00 53.07 52 GLU D N 1
ATOM 5778 C CA . GLU D 1 52 ? 10.849 112.574 76.882 1.00 53.07 52 GLU D CA 1
ATOM 5779 C C . GLU D 1 52 ? 9.834 112.594 78.021 1.00 53.07 52 GLU D C 1
ATOM 5780 O O . GLU D 1 52 ? 9.899 113.440 78.905 1.00 53.07 52 GLU D O 1
ATOM 5786 N N . ALA D 1 53 ? 8.896 111.655 77.990 1.00 44.21 53 ALA D N 1
ATOM 5787 C CA . ALA D 1 53 ? 7.887 111.532 79.037 1.00 44.21 53 ALA D CA 1
ATOM 5788 C C . ALA D 1 53 ? 8.284 110.330 79.869 1.00 44.21 53 ALA D C 1
ATOM 5789 O O . ALA D 1 53 ? 7.628 109.993 80.854 1.00 44.21 53 ALA D O 1
ATOM 5791 N N . GLY D 1 54 ? 9.353 109.667 79.439 1.00 36.14 54 GLY D N 1
ATOM 5792 C CA . GLY D 1 54 ? 9.853 108.508 80.154 1.00 36.14 54 GLY D CA 1
ATOM 5793 C C . GLY D 1 54 ? 9.303 107.139 79.805 1.00 36.14 54 GLY D C 1
ATOM 5794 O O . GLY D 1 54 ? 9.718 106.157 80.414 1.00 36.14 54 GLY D O 1
ATOM 5795 N N . ILE D 1 55 ? 8.380 107.042 78.853 1.00 21.15 55 ILE D N 1
ATOM 5796 C CA . ILE D 1 55 ? 7.841 105.725 78.501 1.00 21.15 55 ILE D CA 1
ATOM 5797 C C . ILE D 1 55 ? 8.995 104.858 78.008 1.00 21.15 55 ILE D C 1
ATOM 5798 O O . ILE D 1 55 ? 9.705 105.225 77.081 1.00 21.15 55 ILE D O 1
ATOM 5803 N N . PRO D 1 56 ? 9.195 103.691 78.637 1.00 27.18 56 PRO D N 1
ATOM 5804 C CA . PRO D 1 56 ? 10.263 102.745 78.303 1.00 27.18 56 PRO D CA 1
ATOM 5805 C C . PRO D 1 56 ? 10.050 101.905 77.050 1.00 27.18 56 PRO D C 1
ATOM 5806 O O . PRO D 1 56 ? 11.002 101.586 76.342 1.00 27.18 56 PRO D O 1
ATOM 5810 N N . VAL D 1 57 ? 8.804 101.545 76.779 1.00 23.52 57 VAL D N 1
ATOM 5811 C CA . VAL D 1 57 ? 8.508 100.714 75.625 1.00 23.52 57 VAL D CA 1
ATOM 5812 C C . VAL D 1 57 ? 7.430 101.286 74.717 1.00 23.52 57 VAL D C 1
ATOM 5813 O O . VAL D 1 57 ? 6.353 101.653 75.175 1.00 23.52 57 VAL D O 1
ATOM 5817 N N . LEU D 1 58 ? 7.732 101.348 73.422 1.00 29.63 58 LEU D N 1
ATOM 5818 C CA . LEU D 1 58 ? 6.792 101.857 72.430 1.00 29.63 58 LEU D CA 1
ATOM 5819 C C . LEU D 1 58 ? 6.389 100.773 71.441 1.00 29.63 58 LEU D C 1
ATOM 5820 O O . LEU D 1 58 ? 7.231 100.049 70.917 1.00 29.63 58 LEU D O 1
ATOM 5825 N N . LEU D 1 59 ? 5.089 100.672 71.190 1.00 21.01 59 LEU D N 1
ATOM 5826 C CA . LEU D 1 59 ? 4.555 99.676 70.269 1.00 21.01 59 LEU D CA 1
ATOM 5827 C C . LEU D 1 59 ? 3.957 100.267 68.995 1.00 21.01 59 LEU D C 1
ATOM 5828 O O . LEU D 1 59 ? 2.920 100.928 69.038 1.00 21.01 59 LEU D O 1
ATOM 5833 N N . VAL D 1 60 ? 4.616 100.039 67.863 1.00 16.60 60 VAL D N 1
ATOM 5834 C CA . VAL D 1 60 ? 4.080 100.513 66.595 1.00 16.60 60 VAL D CA 1
ATOM 5835 C C . VAL D 1 60 ? 3.088 99.420 66.213 1.00 16.60 60 VAL D C 1
ATOM 5836 O O . VAL D 1 60 ? 3.369 98.544 65.396 1.00 16.60 60 VAL D O 1
ATOM 5840 N N . GLY D 1 61 ? 1.927 99.488 66.854 1.00 25.40 61 GLY D N 1
ATOM 5841 C CA . GLY D 1 61 ? 0.872 98.514 66.671 1.00 25.40 61 GLY D CA 1
ATOM 5842 C C . GLY D 1 61 ? 0.192 98.420 65.332 1.00 25.40 61 GLY D C 1
ATOM 5843 O O . GLY D 1 61 ? 0.304 99.305 64.488 1.00 25.40 61 GLY D O 1
ATOM 5844 N N . ASP D 1 62 ? -0.529 97.321 65.152 1.00 33.92 62 ASP D N 1
ATOM 5845 C CA . ASP D 1 62 ? -1.232 97.103 63.913 1.00 33.92 62 ASP D CA 1
ATOM 5846 C C . ASP D 1 62 ? -2.547 97.827 64.060 1.00 33.92 62 ASP D C 1
ATOM 5847 O O . ASP D 1 62 ? -3.353 97.909 63.129 1.00 33.92 62 ASP D O 1
ATOM 5852 N N . SER D 1 63 ? -2.706 98.392 65.257 1.00 33.86 63 SER D N 1
ATOM 5853 C CA . SER D 1 63 ? -3.874 99.160 65.642 1.00 33.86 63 SER D CA 1
ATOM 5854 C C . SER D 1 63 ? -3.821 100.451 64.854 1.00 33.86 63 SER D C 1
ATOM 5855 O O . SER D 1 63 ? -4.801 101.183 64.785 1.00 33.86 63 SER D O 1
ATOM 5858 N N . ALA D 1 64 ? -2.665 100.715 64.248 1.00 30.53 64 ALA D N 1
ATOM 5859 C CA . ALA D 1 64 ? -2.476 101.910 63.432 1.00 30.53 64 ALA D CA 1
ATOM 5860 C C . ALA D 1 64 ? -3.466 101.855 62.274 1.00 30.53 64 ALA D C 1
ATOM 5861 O O . ALA D 1 64 ? -3.861 102.879 61.709 1.00 30.53 64 ALA D O 1
ATOM 5863 N N . ALA D 1 65 ? -3.856 100.635 61.931 1.00 22.57 65 ALA D N 1
ATOM 5864 C CA . ALA D 1 65 ? -4.809 100.391 60.860 1.00 22.57 65 ALA D CA 1
ATOM 5865 C C . ALA D 1 65 ? -6.054 101.251 61.057 1.00 22.57 65 ALA D C 1
ATOM 5866 O O . ALA D 1 65 ? -6.590 101.805 60.097 1.00 22.57 65 ALA D O 1
ATOM 5868 N N . ASN D 1 66 ? -6.500 101.351 62.309 1.00 29.57 66 ASN D N 1
ATOM 5869 C CA . ASN D 1 66 ? -7.665 102.147 62.650 1.00 29.57 66 ASN D CA 1
ATOM 5870 C C . ASN D 1 66 ? -7.284 103.595 62.864 1.00 29.57 66 ASN D C 1
ATOM 5871 O O . ASN D 1 66 ? -7.640 104.452 62.068 1.00 29.57 66 ASN D O 1
ATOM 5876 N N . VAL D 1 67 ? -6.545 103.867 63.936 1.00 25.05 67 VAL D N 1
ATOM 5877 C CA . VAL D 1 67 ? -6.170 105.239 64.273 1.00 25.05 67 VAL D CA 1
ATOM 5878 C C . VAL D 1 67 ? -5.353 106.002 63.259 1.00 25.05 67 VAL D C 1
ATOM 5879 O O . VAL D 1 67 ? -5.442 107.222 63.193 1.00 25.05 67 VAL D O 1
ATOM 5883 N N . VAL D 1 68 ? -4.566 105.307 62.455 1.00 22.43 68 VAL D N 1
ATOM 5884 C CA . VAL D 1 68 ? -3.774 106.019 61.471 1.00 22.43 68 VAL D CA 1
ATOM 5885 C C . VAL D 1 68 ? -4.395 106.025 60.090 1.00 22.43 68 VAL D C 1
ATOM 5886 O O . VAL D 1 68 ? -4.493 107.069 59.464 1.00 22.43 68 VAL D O 1
ATOM 5890 N N . TYR D 1 69 ? -4.841 104.868 59.623 1.00 22.64 69 TYR D N 1
ATOM 5891 C CA . TYR D 1 69 ? -5.379 104.783 58.276 1.00 22.64 69 TYR D CA 1
ATOM 5892 C C . TYR D 1 69 ? -6.884 104.720 58.098 1.00 22.64 69 TYR D C 1
ATOM 5893 O O . TYR D 1 69 ? -7.379 104.716 56.971 1.00 22.64 69 TYR D O 1
ATOM 5902 N N . GLY D 1 70 ? -7.619 104.660 59.199 1.00 19.31 70 GLY D N 1
ATOM 5903 C CA . GLY D 1 70 ? -9.064 104.622 59.102 1.00 19.31 70 GLY D CA 1
ATOM 5904 C C . GLY D 1 70 ? -9.682 103.318 58.654 1.00 19.31 70 GLY D C 1
ATOM 5905 O O . GLY D 1 70 ? -10.810 103.308 58.177 1.00 19.31 70 GLY D O 1
ATOM 5906 N N . TYR D 1 71 ? -8.955 102.214 58.775 1.00 20.45 71 TYR D N 1
ATOM 5907 C CA . TYR D 1 71 ? -9.516 100.915 58.410 1.00 20.45 71 TYR D CA 1
ATOM 5908 C C . TYR D 1 71 ? -10.386 100.531 59.604 1.00 20.45 71 TYR D C 1
ATOM 5909 O O . TYR D 1 71 ? -10.055 100.847 60.752 1.00 20.45 71 TYR D O 1
ATOM 5918 N N . ASP D 1 72 ? -11.502 99.866 59.357 1.00 39.62 72 ASP D N 1
ATOM 5919 C CA . ASP D 1 72 ? -12.356 99.488 60.471 1.00 39.62 72 ASP D CA 1
ATOM 5920 C C . ASP D 1 72 ? -11.884 98.177 61.079 1.00 39.62 72 ASP D C 1
ATOM 5921 O O . ASP D 1 72 ? -12.515 97.631 61.977 1.00 39.62 72 ASP D O 1
ATOM 5926 N N . THR D 1 73 ? -10.753 97.687 60.589 1.00 39.25 73 THR D N 1
ATOM 5927 C CA . THR D 1 73 ? -10.173 96.441 61.078 1.00 39.25 73 THR D CA 1
ATOM 5928 C C . THR D 1 73 ? -8.654 96.466 60.958 1.00 39.25 73 THR D C 1
ATOM 5929 O O . THR D 1 73 ? -8.080 97.401 60.406 1.00 39.25 73 THR D O 1
ATOM 5933 N N . THR D 1 74 ? -8.001 95.448 61.497 1.00 22.45 74 THR D N 1
ATOM 5934 C CA . THR D 1 74 ? -6.555 95.371 61.415 1.00 22.45 74 THR D CA 1
ATOM 5935 C C . THR D 1 74 ? -6.155 94.366 60.363 1.00 22.45 74 THR D C 1
ATOM 5936 O O . THR D 1 74 ? -4.989 94.038 60.224 1.00 22.45 74 THR D O 1
ATOM 5940 N N . VAL D 1 75 ? -7.137 93.889 59.614 1.00 34.17 75 VAL D N 1
ATOM 5941 C CA . VAL D 1 75 ? -6.904 92.900 58.577 1.00 34.17 75 VAL D CA 1
ATOM 5942 C C . VAL D 1 75 ? -6.230 93.439 57.322 1.00 34.17 75 VAL D C 1
ATOM 5943 O O . VAL D 1 75 ? -5.344 92.800 56.763 1.00 34.17 75 VAL D O 1
ATOM 5947 N N . PRO D 1 76 ? -6.638 94.626 56.864 1.00 17.46 76 PRO D N 1
ATOM 5948 C CA . PRO D 1 76 ? -6.051 95.210 55.658 1.00 17.46 76 PRO D CA 1
ATOM 5949 C C . PRO D 1 76 ? -4.657 95.833 55.719 1.00 17.46 76 PRO D C 1
ATOM 5950 O O . PRO D 1 76 ? -3.948 95.824 54.715 1.00 17.46 76 PRO D O 1
ATOM 5954 N N . ILE D 1 77 ? -4.255 96.361 56.873 1.00 16.39 77 ILE D N 1
ATOM 5955 C CA . ILE D 1 77 ? -2.956 97.021 56.971 1.00 16.39 77 ILE D CA 1
ATOM 5956 C C . ILE D 1 77 ? -1.797 96.149 56.498 1.00 16.39 77 ILE D C 1
ATOM 5957 O O . ILE D 1 77 ? -1.704 94.968 56.840 1.00 16.39 77 ILE D O 1
ATOM 5962 N N . SER D 1 78 ? -0.914 96.741 55.699 1.00 22.00 78 SER D N 1
ATOM 5963 C CA . SER D 1 78 ? 0.231 96.019 55.153 1.00 22.00 78 SER D CA 1
ATOM 5964 C C . SER D 1 78 ? 1.557 96.398 55.792 1.00 22.00 78 SER D C 1
ATOM 5965 O O . SER D 1 78 ? 1.686 97.434 56.434 1.00 22.00 78 SER D O 1
ATOM 5968 N N . ILE D 1 79 ? 2.553 95.550 55.584 1.00 30.04 79 ILE D N 1
ATOM 5969 C CA . ILE D 1 79 ? 3.875 95.806 56.116 1.00 30.04 79 ILE D CA 1
ATOM 5970 C C . ILE D 1 79 ? 4.348 97.172 55.662 1.00 30.04 79 ILE D C 1
ATOM 5971 O O . ILE D 1 79 ? 4.925 97.924 56.441 1.00 30.04 79 ILE D O 1
ATOM 5976 N N . ASP D 1 80 ? 4.099 97.507 54.405 1.00 25.12 80 ASP D N 1
ATOM 5977 C CA . ASP D 1 80 ? 4.556 98.786 53.895 1.00 25.12 80 ASP D CA 1
ATOM 5978 C C . ASP D 1 80 ? 3.875 99.997 54.514 1.00 25.12 80 ASP D C 1
ATOM 5979 O O . ASP D 1 80 ? 4.413 101.101 54.470 1.00 25.12 80 ASP D O 1
ATOM 5984 N N . GLU D 1 81 ? 2.702 99.795 55.102 1.00 23.27 81 GLU D N 1
ATOM 5985 C CA . GLU D 1 81 ? 2.006 100.891 55.758 1.00 23.27 81 GLU D CA 1
ATOM 5986 C C . GLU D 1 81 ? 2.531 101.020 57.176 1.00 23.27 81 GLU D C 1
ATOM 5987 O O . GLU D 1 81 ? 2.161 101.934 57.897 1.00 23.27 81 GLU D O 1
ATOM 5993 N N . LEU D 1 82 ? 3.403 100.099 57.574 1.00 25.15 82 LEU D N 1
ATOM 5994 C CA . LEU D 1 82 ? 3.960 100.122 58.914 1.00 25.15 82 LEU D CA 1
ATOM 5995 C C . LEU D 1 82 ? 5.442 100.475 58.987 1.00 25.15 82 LEU D C 1
ATOM 5996 O O . LEU D 1 82 ? 5.832 101.350 59.759 1.00 25.15 82 LEU D O 1
ATOM 6001 N N . ILE D 1 83 ? 6.266 99.813 58.184 1.00 19.53 83 ILE D N 1
ATOM 6002 C CA . ILE D 1 83 ? 7.698 100.074 58.207 1.00 19.53 83 ILE D CA 1
ATOM 6003 C C . ILE D 1 83 ? 8.062 101.557 58.220 1.00 19.53 83 ILE D C 1
ATOM 6004 O O . ILE D 1 83 ? 8.880 101.995 59.033 1.00 19.53 83 ILE D O 1
ATOM 6009 N N . PRO D 1 84 ? 7.470 102.356 57.323 1.00 24.24 84 PRO D N 1
ATOM 6010 C CA . PRO D 1 84 ? 7.836 103.773 57.360 1.00 24.24 84 PRO D CA 1
ATOM 6011 C C . PRO D 1 84 ? 7.461 104.455 58.676 1.00 24.24 84 PRO D C 1
ATOM 6012 O O . PRO D 1 84 ? 8.140 105.384 59.119 1.00 24.24 84 PRO D O 1
ATOM 6016 N N . LEU D 1 85 ? 6.390 103.983 59.310 1.00 25.57 85 LEU D N 1
ATOM 6017 C CA . LEU D 1 85 ? 5.980 104.546 60.588 1.00 25.57 85 LEU D CA 1
ATOM 6018 C C . LEU D 1 85 ? 6.964 104.110 61.664 1.00 25.57 85 LEU D C 1
ATOM 6019 O O . LEU D 1 85 ? 7.305 104.884 62.554 1.00 25.57 85 LEU D O 1
ATOM 6024 N N . VAL D 1 86 ? 7.407 102.861 61.586 1.00 18.99 86 VAL D N 1
ATOM 6025 C CA . VAL D 1 86 ? 8.365 102.341 62.552 1.00 18.99 86 VAL D CA 1
ATOM 6026 C C . VAL D 1 86 ? 9.622 103.186 62.515 1.00 18.99 86 VAL D C 1
ATOM 6027 O O . VAL D 1 86 ? 10.129 103.598 63.554 1.00 18.99 86 VAL D O 1
ATOM 6031 N N . ARG D 1 87 ? 10.120 103.446 61.312 1.00 31.95 87 ARG D N 1
ATOM 6032 C CA . ARG D 1 87 ? 11.329 104.242 61.163 1.00 31.95 87 ARG D CA 1
ATOM 6033 C C . ARG D 1 87 ? 11.151 105.574 61.872 1.00 31.95 87 ARG D C 1
ATOM 6034 O O . ARG D 1 87 ? 12.054 106.044 62.564 1.00 31.95 87 ARG D O 1
ATOM 6042 N N . GLY D 1 88 ? 9.978 106.172 61.707 1.00 20.93 88 GLY D N 1
ATOM 6043 C CA . GLY D 1 88 ? 9.705 107.439 62.361 1.00 20.93 88 GLY D CA 1
ATOM 6044 C C . GLY D 1 88 ? 9.724 107.320 63.878 1.00 20.93 88 GLY D C 1
ATOM 6045 O O . GLY D 1 88 ? 10.348 108.124 64.567 1.00 20.93 88 GLY D O 1
ATOM 6046 N N . VAL D 1 89 ? 9.037 106.313 64.399 1.00 33.83 89 VAL D N 1
ATOM 6047 C CA . VAL D 1 89 ? 8.994 106.102 65.834 1.00 33.83 89 VAL D CA 1
ATOM 6048 C C . VAL D 1 89 ? 10.391 105.811 66.366 1.00 33.83 89 VAL D C 1
ATOM 6049 O O . VAL D 1 89 ? 10.773 106.289 67.436 1.00 33.83 89 VAL D O 1
ATOM 6053 N N . VAL D 1 90 ? 11.159 105.030 65.618 1.00 17.37 90 VAL D N 1
ATOM 6054 C CA . VAL D 1 90 ? 12.513 104.698 66.042 1.00 17.37 90 VAL D CA 1
ATOM 6055 C C . VAL D 1 90 ? 13.367 105.961 66.178 1.00 17.37 90 VAL D C 1
ATOM 6056 O O . VAL D 1 90 ? 14.192 106.073 67.083 1.00 17.37 90 VAL D O 1
ATOM 6060 N N . ARG D 1 91 ? 13.154 106.919 65.287 1.00 28.32 91 ARG D N 1
ATOM 6061 C CA . ARG D 1 91 ? 13.904 108.162 65.326 1.00 28.32 91 ARG D CA 1
ATOM 6062 C C . ARG D 1 91 ? 13.449 109.068 66.458 1.00 28.32 91 ARG D C 1
ATOM 6063 O O . ARG D 1 91 ? 14.241 109.831 67.000 1.00 28.32 91 ARG D O 1
ATOM 6071 N N . GLY D 1 92 ? 12.175 108.979 66.825 1.00 29.90 92 GLY D N 1
ATOM 6072 C CA . GLY D 1 92 ? 11.656 109.831 67.880 1.00 29.90 92 GLY D CA 1
ATOM 6073 C C . GLY D 1 92 ? 11.863 109.374 69.312 1.00 29.90 92 GLY D C 1
ATOM 6074 O O . GLY D 1 92 ? 11.790 110.185 70.230 1.00 29.90 92 GLY D O 1
ATOM 6075 N N . ALA D 1 93 ? 12.119 108.087 69.517 1.00 40.31 93 ALA D N 1
ATOM 6076 C CA . ALA D 1 93 ? 12.310 107.567 70.864 1.00 40.31 93 ALA D CA 1
ATOM 6077 C C . ALA D 1 93 ? 13.646 106.851 71.013 1.00 40.31 93 ALA D C 1
ATOM 6078 O O . ALA D 1 93 ? 13.711 105.619 71.024 1.00 40.31 93 ALA D O 1
ATOM 6080 N N . PRO D 1 94 ? 14.734 107.626 71.147 1.00 38.94 94 PRO D N 1
ATOM 6081 C CA . PRO D 1 94 ? 16.102 107.125 71.299 1.00 38.94 94 PRO D CA 1
ATOM 6082 C C . PRO D 1 94 ? 16.321 106.288 72.544 1.00 38.94 94 PRO D C 1
ATOM 6083 O O . PRO D 1 94 ? 17.245 105.486 72.588 1.00 38.94 94 PRO D O 1
ATOM 6087 N N . HIS D 1 95 ? 15.480 106.470 73.555 1.00 20.54 95 HIS D N 1
ATOM 6088 C CA . HIS D 1 95 ? 15.654 105.731 74.799 1.00 20.54 95 HIS D CA 1
ATOM 6089 C C . HIS D 1 95 ? 14.680 104.593 74.992 1.00 20.54 95 HIS D C 1
ATOM 6090 O O . HIS D 1 95 ? 14.865 103.761 75.876 1.00 20.54 95 HIS D O 1
ATOM 6097 N N . ALA D 1 96 ? 13.643 104.550 74.165 1.00 31.42 96 ALA D N 1
ATOM 6098 C CA . ALA D 1 96 ? 12.643 103.503 74.288 1.00 31.42 96 ALA D CA 1
ATOM 6099 C C . ALA D 1 96 ? 12.981 102.233 73.526 1.00 31.42 96 ALA D C 1
ATOM 6100 O O . ALA D 1 96 ? 13.789 102.235 72.604 1.00 31.42 96 ALA D O 1
ATOM 6102 N N . LEU D 1 97 ? 12.366 101.140 73.953 1.00 38.50 97 LEU D N 1
ATOM 6103 C CA . LEU D 1 97 ? 12.529 99.862 73.290 1.00 38.50 97 LEU D CA 1
ATOM 6104 C C . LEU D 1 97 ? 11.358 99.874 72.320 1.00 38.50 97 LEU D C 1
ATOM 6105 O O . LEU D 1 97 ? 10.202 99.765 72.733 1.00 38.50 97 LEU D O 1
ATOM 6110 N N . VAL D 1 98 ? 11.654 100.034 71.038 1.00 35.11 98 VAL D N 1
ATOM 6111 C CA . VAL D 1 98 ? 10.613 100.083 70.022 1.00 35.11 98 VAL D CA 1
ATOM 6112 C C . VAL D 1 98 ? 10.246 98.711 69.476 1.00 35.11 98 VAL D C 1
ATOM 6113 O O . VAL D 1 98 ? 11.089 98.010 68.914 1.00 35.11 98 VAL D O 1
ATOM 6117 N N . VAL D 1 99 ? 8.980 98.340 69.645 1.00 21.36 99 VAL D N 1
ATOM 6118 C CA . VAL D 1 99 ? 8.494 97.049 69.171 1.00 21.36 99 VAL D CA 1
ATOM 6119 C C . VAL D 1 99 ? 7.590 97.213 67.959 1.00 21.36 99 VAL D C 1
ATOM 6120 O O . VAL D 1 99 ? 6.628 97.977 67.989 1.00 21.36 99 VAL D O 1
ATOM 6124 N N . ALA D 1 100 ? 7.914 96.496 66.888 1.00 22.00 100 ALA D N 1
ATOM 6125 C CA . ALA D 1 100 ? 7.127 96.549 65.671 1.00 22.00 100 ALA D CA 1
ATOM 6126 C C . ALA D 1 100 ? 6.218 95.338 65.625 1.00 22.00 100 ALA D C 1
ATOM 6127 O O . ALA D 1 100 ? 6.672 94.212 65.752 1.00 22.00 100 ALA D O 1
ATOM 6129 N N . ASP D 1 101 ? 4.925 95.590 65.458 1.00 25.10 101 ASP D N 1
ATOM 6130 C CA . ASP D 1 101 ? 3.911 94.549 65.391 1.00 25.10 101 ASP D CA 1
ATOM 6131 C C . ASP D 1 101 ? 3.863 93.967 63.976 1.00 25.10 101 ASP D C 1
ATOM 6132 O O . ASP D 1 101 ? 3.914 94.706 63.006 1.00 25.10 101 ASP D O 1
ATOM 6137 N N . LEU D 1 102 ? 3.787 92.648 63.850 1.00 26.80 102 LEU D N 1
ATOM 6138 C CA . LEU D 1 102 ? 3.704 92.024 62.531 1.00 26.80 102 LEU D CA 1
ATOM 6139 C C . LEU D 1 102 ? 2.247 92.024 62.062 1.00 26.80 102 LEU D C 1
ATOM 6140 O O . LEU D 1 102 ? 1.354 91.534 62.759 1.00 26.80 102 LEU D O 1
ATOM 6145 N N . PRO D 1 103 ? 1.991 92.579 60.866 1.00 12.70 103 PRO D N 1
ATOM 6146 C CA . PRO D 1 103 ? 0.666 92.684 60.249 1.00 12.70 103 PRO D CA 1
ATOM 6147 C C . PRO D 1 103 ? 0.020 91.334 59.981 1.00 12.70 103 PRO D C 1
ATOM 6148 O O . PRO D 1 103 ? 0.702 90.325 59.820 1.00 12.70 103 PRO D O 1
ATOM 6152 N N . PHE D 1 104 ? -1.302 91.329 59.904 1.00 28.88 104 PHE D N 1
ATOM 6153 C CA . PHE D 1 104 ? -2.029 90.106 59.621 1.00 28.88 104 PHE D CA 1
ATOM 6154 C C . PHE D 1 104 ? -1.571 89.489 58.300 1.00 28.88 104 PHE D C 1
ATOM 6155 O O . PHE D 1 104 ? -1.446 90.178 57.294 1.00 28.88 104 PHE D O 1
ATOM 6163 N N . GLY D 1 105 ? -1.326 88.184 58.313 1.00 19.07 105 GLY D N 1
ATOM 6164 C CA . GLY D 1 105 ? -0.909 87.492 57.111 1.00 19.07 105 GLY D CA 1
ATOM 6165 C C . GLY D 1 105 ? 0.585 87.408 56.867 1.00 19.07 105 GLY D C 1
ATOM 6166 O O . GLY D 1 105 ? 1.017 86.606 56.049 1.00 19.07 105 GLY D O 1
ATOM 6167 N N . SER D 1 106 ? 1.382 88.205 57.568 1.00 18.77 106 SER D N 1
ATOM 6168 C CA . SER D 1 106 ? 2.826 88.197 57.357 1.00 18.77 106 SER D CA 1
ATOM 6169 C C . SER D 1 106 ? 3.615 87.098 58.079 1.00 18.77 106 SER D C 1
ATOM 6170 O O . SER D 1 106 ? 4.810 86.962 57.846 1.00 18.77 106 SER D O 1
ATOM 6173 N N . TYR D 1 107 ? 2.961 86.304 58.928 1.00 31.90 107 TYR D N 1
ATOM 6174 C CA . TYR D 1 107 ? 3.661 85.252 59.685 1.00 31.90 107 TYR D CA 1
ATOM 6175 C C . TYR D 1 107 ? 2.892 83.961 59.886 1.00 31.90 107 TYR D C 1
ATOM 6176 O O . TYR D 1 107 ? 3.416 82.991 60.434 1.00 31.90 107 TYR D O 1
ATOM 6185 N N . GLU D 1 108 ? 1.645 83.944 59.459 1.00 33.07 108 GLU D N 1
ATOM 6186 C CA . GLU D 1 108 ? 0.857 82.760 59.668 1.00 33.07 108 GLU D CA 1
ATOM 6187 C C . GLU D 1 108 ? 1.309 81.607 58.786 1.00 33.07 108 GLU D C 1
ATOM 6188 O O . GLU D 1 108 ? 1.099 80.450 59.124 1.00 33.07 108 GLU D O 1
ATOM 6194 N N . ALA D 1 109 ? 1.964 81.914 57.674 1.00 30.92 109 ALA D N 1
ATOM 6195 C CA . ALA D 1 109 ? 2.411 80.866 56.765 1.00 30.92 109 ALA D CA 1
ATOM 6196 C C . ALA D 1 109 ? 3.468 79.944 57.358 1.00 30.92 109 ALA D C 1
ATOM 6197 O O . ALA D 1 109 ? 3.584 78.794 56.952 1.00 30.92 109 ALA D O 1
ATOM 6199 N N . GLY D 1 110 ? 4.234 80.445 58.317 1.00 23.92 110 GLY D N 1
ATOM 6200 C CA . GLY D 1 110 ? 5.280 79.637 58.918 1.00 23.92 110 GLY D CA 1
ATOM 6201 C C . GLY D 1 110 ? 6.502 80.459 59.301 1.00 23.92 110 GLY D C 1
ATOM 6202 O O . GLY D 1 110 ? 6.521 81.671 59.117 1.00 23.92 110 GLY D O 1
ATOM 6203 N N . PRO D 1 111 ? 7.558 79.819 59.812 1.00 44.21 111 PRO D N 1
ATOM 6204 C CA . PRO D 1 111 ? 8.788 80.500 60.228 1.00 44.21 111 PRO D CA 1
ATOM 6205 C C . PRO D 1 111 ? 9.462 81.325 59.140 1.00 44.21 111 PRO D C 1
ATOM 6206 O O . PRO D 1 111 ? 9.809 82.488 59.354 1.00 44.21 111 PRO D O 1
ATOM 6210 N N . THR D 1 112 ? 9.657 80.715 57.976 1.00 23.04 112 THR D N 1
ATOM 6211 C CA . THR D 1 112 ? 10.323 81.391 56.872 1.00 23.04 112 THR D CA 1
ATOM 6212 C C . THR D 1 112 ? 9.684 82.737 56.576 1.00 23.04 112 THR D C 1
ATOM 6213 O O . THR D 1 112 ? 10.367 83.751 56.512 1.00 23.04 112 THR D O 1
ATOM 6217 N N . ALA D 1 113 ? 8.371 82.743 56.401 1.00 17.23 113 ALA D N 1
ATOM 6218 C CA . ALA D 1 113 ? 7.662 83.982 56.131 1.00 17.23 113 ALA D CA 1
ATOM 6219 C C . ALA D 1 113 ? 7.872 84.956 57.292 1.00 17.23 113 ALA D C 1
ATOM 6220 O O . ALA D 1 113 ? 8.327 86.087 57.099 1.00 17.23 113 ALA D O 1
ATOM 6222 N N . ALA D 1 114 ? 7.540 84.502 58.498 1.00 21.30 114 ALA D N 1
ATOM 6223 C CA . ALA D 1 114 ? 7.664 85.324 59.691 1.00 21.30 114 ALA D CA 1
ATOM 6224 C C . ALA D 1 114 ? 9.062 85.908 59.841 1.00 21.30 114 ALA D C 1
ATOM 6225 O O . ALA D 1 114 ? 9.225 87.082 60.206 1.00 21.30 114 ALA D O 1
ATOM 6227 N N . LEU D 1 115 ? 10.073 85.097 59.558 1.00 19.27 115 LEU D N 1
ATOM 6228 C CA . LEU D 1 115 ? 11.437 85.566 59.688 1.00 19.27 115 LEU D CA 1
ATOM 6229 C C . LEU D 1 115 ? 11.738 86.676 58.706 1.00 19.27 115 LEU D C 1
ATOM 6230 O O . LEU D 1 115 ? 12.348 87.678 59.063 1.00 19.27 115 LEU D O 1
ATOM 6235 N N . ALA D 1 116 ? 11.312 86.504 57.464 1.00 30.15 116 ALA D N 1
ATOM 6236 C CA . ALA D 1 116 ? 11.553 87.521 56.450 1.00 30.15 116 ALA D CA 1
ATOM 6237 C C . ALA D 1 116 ? 10.875 88.829 56.847 1.00 30.15 116 ALA D C 1
ATOM 6238 O O . ALA D 1 116 ? 11.480 89.897 56.764 1.00 30.15 116 ALA D O 1
ATOM 6240 N N . ALA D 1 117 ? 9.623 88.739 57.288 1.00 24.35 117 ALA D N 1
ATOM 6241 C CA . ALA D 1 117 ? 8.862 89.912 57.707 1.00 24.35 117 ALA D CA 1
ATOM 6242 C C . ALA D 1 117 ? 9.544 90.641 58.861 1.00 24.35 117 ALA D C 1
ATOM 6243 O O . ALA D 1 117 ? 9.762 91.846 58.800 1.00 24.35 117 ALA D O 1
ATOM 6245 N N . ALA D 1 118 ? 9.877 89.902 59.912 1.00 29.69 118 ALA D N 1
ATOM 6246 C CA . ALA D 1 118 ? 10.533 90.475 61.079 1.00 29.69 118 ALA D CA 1
ATOM 6247 C C . ALA D 1 118 ? 11.860 91.113 60.692 1.00 29.69 118 ALA D C 1
ATOM 6248 O O . ALA D 1 118 ? 12.203 92.196 61.153 1.00 29.69 118 ALA D O 1
ATOM 6250 N N . THR D 1 119 ? 12.605 90.433 59.837 1.00 18.71 119 THR D N 1
ATOM 6251 C CA . THR D 1 119 ? 13.897 90.936 59.405 1.00 18.71 119 THR D CA 1
ATOM 6252 C C . THR D 1 119 ? 13.751 92.288 58.731 1.00 18.71 119 THR D C 1
ATOM 6253 O O . THR D 1 119 ? 14.646 93.135 58.824 1.00 18.71 119 THR D O 1
ATOM 6257 N N . ARG D 1 120 ? 12.626 92.488 58.048 1.00 23.61 120 ARG D N 1
ATOM 6258 C CA . ARG D 1 120 ? 12.378 93.760 57.379 1.00 23.61 120 ARG D CA 1
ATOM 6259 C C . ARG D 1 120 ? 12.175 94.834 58.420 1.00 23.61 120 ARG D C 1
ATOM 6260 O O . ARG D 1 120 ? 12.716 95.924 58.304 1.00 23.61 120 ARG D O 1
ATOM 6268 N N . PHE D 1 121 ? 11.394 94.515 59.443 1.00 21.38 121 PHE D N 1
ATOM 6269 C CA . PHE D 1 121 ? 11.136 95.468 60.504 1.00 21.38 121 PHE D CA 1
ATOM 6270 C C . PHE D 1 121 ? 12.388 95.882 61.270 1.00 21.38 121 PHE D C 1
ATOM 6271 O O . PHE D 1 121 ? 12.461 97.002 61.778 1.00 21.38 121 PHE D O 1
ATOM 6279 N N . LEU D 1 122 ? 13.373 94.992 61.353 1.00 15.09 122 LEU D N 1
ATOM 6280 C CA . LEU D 1 122 ? 14.596 95.323 62.064 1.00 15.09 122 LEU D CA 1
ATOM 6281 C C . LEU D 1 122 ? 15.595 96.028 61.164 1.00 15.09 122 LEU D C 1
ATOM 6282 O O . LEU D 1 122 ? 16.040 97.132 61.466 1.00 15.09 122 LEU D O 1
ATOM 6287 N N . LYS D 1 123 ? 15.951 95.393 60.055 1.00 19.35 123 LYS D N 1
ATOM 6288 C CA . LYS D 1 123 ? 16.922 95.977 59.138 1.00 19.35 123 LYS D CA 1
ATOM 6289 C C . LYS D 1 123 ? 16.443 97.270 58.483 1.00 19.35 123 LYS D C 1
ATOM 6290 O O . LYS D 1 123 ? 17.220 98.202 58.285 1.00 19.35 123 LYS D O 1
ATOM 6296 N N . ASP D 1 124 ? 15.163 97.321 58.147 1.00 27.40 124 ASP D N 1
ATOM 6297 C CA . ASP D 1 124 ? 14.593 98.492 57.496 1.00 27.40 124 ASP D CA 1
ATOM 6298 C C . ASP D 1 124 ? 13.913 99.419 58.500 1.00 27.40 124 ASP D C 1
ATOM 6299 O O . ASP D 1 124 ? 14.276 100.580 58.623 1.00 27.40 124 ASP D O 1
ATOM 6304 N N . GLY D 1 125 ? 12.926 98.896 59.214 1.00 22.11 125 GLY D N 1
ATOM 6305 C CA . GLY D 1 125 ? 12.207 99.696 60.186 1.00 22.11 125 GLY D CA 1
ATOM 6306 C C . GLY D 1 125 ? 13.068 100.207 61.321 1.00 22.11 125 GLY D C 1
ATOM 6307 O O . GLY D 1 125 ? 12.787 101.253 61.898 1.00 22.11 125 GLY D O 1
ATOM 6308 N N . GLY D 1 126 ? 14.120 99.470 61.647 1.00 23.76 126 GLY D N 1
ATOM 6309 C CA . GLY D 1 126 ? 14.995 99.895 62.717 1.00 23.76 126 GLY D CA 1
ATOM 6310 C C . GLY D 1 126 ? 14.457 99.504 64.074 1.00 23.76 126 GLY D C 1
ATOM 6311 O O . GLY D 1 126 ? 14.989 99.934 65.099 1.00 23.76 126 GLY D O 1
ATOM 6312 N N . ALA D 1 127 ? 13.403 98.692 64.085 1.00 12.42 127 ALA D N 1
ATOM 6313 C CA . ALA D 1 127 ? 12.803 98.243 65.333 1.00 12.42 127 ALA D CA 1
ATOM 6314 C C . ALA D 1 127 ? 13.806 97.431 66.140 1.00 12.42 127 ALA D C 1
ATOM 6315 O O . ALA D 1 127 ? 14.813 96.968 65.603 1.00 12.42 127 ALA D O 1
ATOM 6317 N N . HIS D 1 128 ? 13.534 97.266 67.432 1.00 25.59 128 HIS D N 1
ATOM 6318 C CA . HIS D 1 128 ? 14.410 96.487 68.308 1.00 25.59 128 HIS D CA 1
ATOM 6319 C C . HIS D 1 128 ? 13.816 95.104 68.517 1.00 25.59 128 HIS D C 1
ATOM 6320 O O . HIS D 1 128 ? 14.526 94.148 68.811 1.00 25.59 128 HIS D O 1
ATOM 6327 N N . ALA D 1 129 ? 12.499 95.015 68.378 1.00 26.34 129 ALA D N 1
ATOM 6328 C CA . ALA D 1 129 ? 11.793 93.764 68.564 1.00 26.34 129 ALA D CA 1
ATOM 6329 C C . ALA D 1 129 ? 10.497 93.793 67.775 1.00 26.34 129 ALA D C 1
ATOM 6330 O O . ALA D 1 129 ? 10.077 94.844 67.307 1.00 26.34 129 ALA D O 1
ATOM 6332 N N . VAL D 1 130 ? 9.868 92.634 67.623 1.00 19.45 130 VAL D N 1
ATOM 6333 C CA . VAL D 1 130 ? 8.601 92.558 66.915 1.00 19.45 130 VAL D CA 1
ATOM 6334 C C . VAL D 1 130 ? 7.556 91.864 67.790 1.00 19.45 130 VAL D C 1
ATOM 6335 O O . VAL D 1 130 ? 7.907 91.141 68.721 1.00 19.45 130 VAL D O 1
ATOM 6339 N N . LYS D 1 131 ? 6.279 92.112 67.505 1.00 23.90 131 LYS D N 1
ATOM 6340 C CA . LYS D 1 131 ? 5.201 91.485 68.253 1.00 23.90 131 LYS D CA 1
ATOM 6341 C C . LYS D 1 131 ? 4.480 90.544 67.301 1.00 23.90 131 LYS D C 1
ATOM 6342 O O . LYS D 1 131 ? 4.019 90.953 66.239 1.00 23.90 131 LYS D O 1
ATOM 6348 N N . LEU D 1 132 ? 4.393 89.281 67.697 1.00 32.60 132 LEU D N 1
ATOM 6349 C CA . LEU D 1 132 ? 3.757 88.240 66.901 1.00 32.60 132 LEU D CA 1
ATOM 6350 C C . LEU D 1 132 ? 2.523 87.765 67.647 1.00 32.60 132 LEU D C 1
ATOM 6351 O O . LEU D 1 132 ? 2.637 87.185 68.719 1.00 32.60 132 LEU D O 1
ATOM 6356 N N . GLU D 1 133 ? 1.343 88.002 67.087 1.00 45.95 133 GLU D N 1
ATOM 6357 C CA . GLU D 1 133 ? 0.109 87.597 67.754 1.00 45.95 133 GLU D CA 1
ATOM 6358 C C . GLU D 1 133 ? -0.246 86.144 67.471 1.00 45.95 133 GLU D C 1
ATOM 6359 O O . GLU D 1 133 ? -0.251 85.711 66.319 1.00 45.95 133 GLU D O 1
ATOM 6365 N N . GLY D 1 134 ? -0.543 85.395 68.527 1.00 24.22 134 GLY D N 1
ATOM 6366 C CA . GLY D 1 134 ? -0.908 84.002 68.357 1.00 24.22 134 GLY D CA 1
ATOM 6367 C C . GLY D 1 134 ? -0.603 83.137 69.559 1.00 24.22 134 GLY D C 1
ATOM 6368 O O . GLY D 1 134 ? 0.111 83.558 70.471 1.00 24.22 134 GLY D O 1
ATOM 6369 N N . GLY D 1 135 ? -1.148 81.923 69.557 1.00 25.13 135 GLY D N 1
ATOM 6370 C CA . GLY D 1 135 ? -0.922 80.999 70.651 1.00 25.13 135 GLY D CA 1
ATOM 6371 C C . GLY D 1 135 ? 0.037 79.897 70.247 1.00 25.13 135 GLY D C 1
ATOM 6372 O O . GLY D 1 135 ? 0.981 80.138 69.501 1.00 25.13 135 GLY D O 1
ATOM 6373 N N . GLU D 1 136 ? -0.204 78.687 70.738 1.00 33.60 136 GLU D N 1
ATOM 6374 C CA . GLU D 1 136 ? 0.642 77.548 70.424 1.00 33.60 136 GLU D CA 1
ATOM 6375 C C . GLU D 1 136 ? 0.961 77.468 68.942 1.00 33.60 136 GLU D C 1
ATOM 6376 O O . GLU D 1 136 ? 2.105 77.257 68.553 1.00 33.60 136 GLU D O 1
ATOM 6382 N N . AR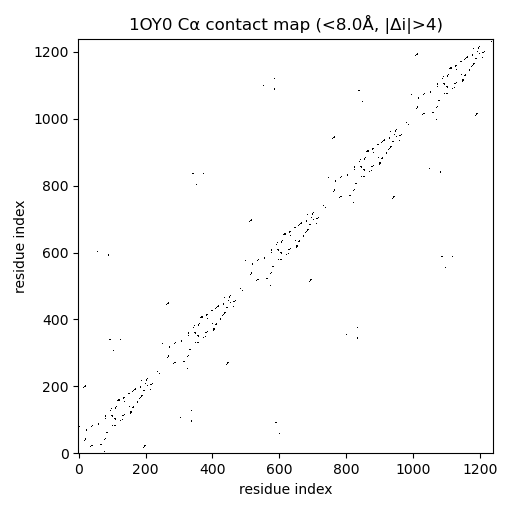G D 1 137 ? -0.064 77.632 68.119 1.00 30.06 137 ARG D N 1
ATOM 6383 C CA . ARG D 1 137 ? 0.072 77.557 66.671 1.00 30.06 137 ARG D CA 1
ATOM 6384 C C . ARG D 1 137 ? 1.212 78.406 66.106 1.00 30.06 137 ARG D C 1
ATOM 6385 O O . ARG D 1 137 ? 1.665 78.176 64.987 1.00 30.06 137 ARG D O 1
ATOM 6393 N N . VAL D 1 138 ? 1.681 79.375 66.883 1.00 27.26 138 VAL D N 1
ATOM 6394 C CA . VAL D 1 138 ? 2.731 80.288 66.432 1.00 27.26 138 VAL D CA 1
ATOM 6395 C C . VAL D 1 138 ? 4.092 80.075 67.095 1.00 27.26 138 VAL D C 1
ATOM 6396 O O . VAL D 1 138 ? 5.044 80.818 66.846 1.00 27.26 138 VAL D O 1
ATOM 6400 N N . ALA D 1 139 ? 4.192 79.043 67.922 1.00 27.92 139 ALA D N 1
ATOM 6401 C CA . ALA D 1 139 ? 5.439 78.756 68.616 1.00 27.92 139 ALA D CA 1
ATOM 6402 C C . ALA D 1 139 ? 6.606 78.563 67.662 1.00 27.92 139 ALA D C 1
ATOM 6403 O O . ALA D 1 139 ? 7.701 79.082 67.892 1.00 27.92 139 ALA D O 1
ATOM 6405 N N . GLU D 1 140 ? 6.374 77.814 66.592 1.00 19.90 140 GLU D N 1
ATOM 6406 C CA . GLU D 1 140 ? 7.429 77.555 65.628 1.00 19.90 140 GLU D CA 1
ATOM 6407 C C . GLU D 1 140 ? 8.019 78.867 65.110 1.00 19.90 140 GLU D C 1
ATOM 6408 O O . GLU D 1 140 ? 9.243 79.026 65.041 1.00 19.90 140 GLU D O 1
ATOM 6414 N N . GLN D 1 141 ? 7.147 79.813 64.761 1.00 31.20 141 GLN D N 1
ATOM 6415 C CA . GLN D 1 141 ? 7.603 81.099 64.263 1.00 31.20 141 GLN D CA 1
ATOM 6416 C C . GLN D 1 141 ? 8.390 81.856 65.315 1.00 31.20 141 GLN D C 1
ATOM 6417 O O . GLN D 1 141 ? 9.462 82.390 65.032 1.00 31.20 141 GLN D O 1
ATOM 6423 N N . ILE D 1 142 ? 7.862 81.903 66.532 1.00 20.59 142 ILE D N 1
ATOM 6424 C CA . ILE D 1 142 ? 8.544 82.610 67.603 1.00 20.59 142 ILE D CA 1
ATOM 6425 C C . ILE D 1 142 ? 9.923 82.018 67.825 1.00 20.59 142 ILE D C 1
ATOM 6426 O O . ILE D 1 142 ? 10.888 82.743 68.020 1.00 20.59 142 ILE D O 1
ATOM 6431 N N . ALA D 1 143 ? 10.018 80.696 67.773 1.00 24.79 143 ALA D N 1
ATOM 6432 C CA . ALA D 1 143 ? 11.297 80.022 67.966 1.00 24.79 143 ALA D CA 1
ATOM 6433 C C . ALA D 1 143 ? 12.325 80.405 66.892 1.00 24.79 143 ALA D C 1
ATOM 6434 O O . ALA D 1 143 ? 13.473 80.729 67.204 1.00 24.79 143 ALA D O 1
ATOM 6436 N N . CYS D 1 144 ? 11.915 80.368 65.627 1.00 20.81 144 CYS D N 1
ATOM 6437 C CA . CYS D 1 144 ? 12.822 80.715 64.544 1.00 20.81 144 CYS D CA 1
ATOM 6438 C C . CYS D 1 144 ? 13.375 82.124 64.734 1.00 20.81 144 CYS D C 1
ATOM 6439 O O . CYS D 1 144 ? 14.589 82.315 64.726 1.00 20.81 144 CYS D O 1
ATOM 6442 N N . LEU D 1 145 ? 12.493 83.109 64.917 1.00 27.66 145 LEU D N 1
ATOM 6443 C CA . LEU D 1 145 ? 12.934 84.496 65.098 1.00 27.66 145 LEU D CA 1
ATOM 6444 C C . LEU D 1 145 ? 13.864 84.632 66.293 1.00 27.66 145 LEU D C 1
ATOM 6445 O O . LEU D 1 145 ? 14.957 85.183 66.181 1.00 27.66 145 LEU D O 1
ATOM 6450 N N . THR D 1 146 ? 13.421 84.115 67.434 1.00 19.92 146 THR D N 1
ATOM 6451 C CA . THR D 1 146 ? 14.195 84.171 68.661 1.00 19.92 146 THR D CA 1
ATOM 6452 C C . THR D 1 146 ? 15.572 83.585 68.442 1.00 19.92 146 THR D C 1
ATOM 6453 O O . THR D 1 146 ? 16.574 84.156 68.866 1.00 19.92 146 THR D O 1
ATOM 6457 N N . ALA D 1 147 ? 15.633 82.449 67.765 1.00 23.60 147 ALA D N 1
ATOM 6458 C CA . ALA D 1 147 ? 16.920 81.818 67.503 1.00 23.60 147 ALA D CA 1
ATOM 6459 C C . ALA D 1 147 ? 17.752 82.645 66.526 1.00 23.60 147 ALA D C 1
ATOM 6460 O O . ALA D 1 147 ? 18.971 82.570 66.518 1.00 23.60 147 ALA D O 1
ATOM 6462 N N . ALA D 1 148 ? 17.084 83.437 65.700 1.00 20.82 148 ALA D N 1
ATOM 6463 C CA . ALA D 1 148 ? 17.776 84.256 64.729 1.00 20.82 148 ALA D CA 1
ATOM 6464 C C . ALA D 1 148 ? 18.364 85.474 65.404 1.00 20.82 148 ALA D C 1
ATOM 6465 O O . ALA D 1 148 ? 19.141 86.205 64.798 1.00 20.82 148 ALA D O 1
ATOM 6467 N N . GLY D 1 149 ? 17.981 85.691 66.660 1.00 29.39 149 GLY D N 1
ATOM 6468 C CA . GLY D 1 149 ? 18.466 86.840 67.402 1.00 29.39 149 GLY D CA 1
ATOM 6469 C C . GLY D 1 149 ? 17.480 87.998 67.383 1.00 29.39 149 GLY D C 1
ATOM 6470 O O . GLY D 1 149 ? 17.843 89.136 67.677 1.00 29.39 149 GLY D O 1
ATOM 6471 N N . ILE D 1 150 ? 16.228 87.713 67.030 1.00 28.57 150 ILE D N 1
ATOM 6472 C CA . ILE D 1 150 ? 15.197 88.738 66.978 1.00 28.57 150 ILE D CA 1
ATOM 6473 C C . ILE D 1 150 ? 14.289 88.651 68.198 1.00 28.57 150 ILE D C 1
ATOM 6474 O O . ILE D 1 150 ? 13.580 87.661 68.399 1.00 28.57 150 ILE D O 1
ATOM 6479 N N . PRO D 1 151 ? 14.302 89.691 69.039 1.00 26.90 151 PRO D N 1
ATOM 6480 C CA . PRO D 1 151 ? 13.468 89.730 70.240 1.00 26.90 151 PRO D CA 1
ATOM 6481 C C . PRO D 1 151 ? 11.996 89.675 69.840 1.00 26.90 151 PRO D C 1
ATOM 6482 O O . PRO D 1 151 ? 11.534 90.470 69.027 1.00 26.90 151 PRO D O 1
ATOM 6486 N N . VAL D 1 152 ? 11.258 88.735 70.411 1.00 36.33 152 VAL D N 1
ATOM 6487 C CA . VAL D 1 152 ? 9.849 88.605 70.087 1.00 36.33 152 VAL D CA 1
ATOM 6488 C C . VAL D 1 152 ? 8.943 88.803 71.283 1.00 36.33 152 VAL D C 1
ATOM 6489 O O . VAL D 1 152 ? 9.131 88.176 72.326 1.00 36.33 152 VAL D O 1
ATOM 6493 N N . MET D 1 153 ? 7.963 89.688 71.128 1.00 29.84 153 MET D N 1
ATOM 6494 C CA . MET D 1 153 ? 6.992 89.928 72.179 1.00 29.84 153 MET D CA 1
ATOM 6495 C C . MET D 1 153 ? 5.771 89.145 71.742 1.00 29.84 153 MET D C 1
ATOM 6496 O O . MET D 1 153 ? 5.241 89.385 70.660 1.00 29.84 153 MET D O 1
ATOM 6501 N N . ALA D 1 154 ? 5.333 88.195 72.562 1.00 29.21 154 ALA D N 1
ATOM 6502 C CA . ALA D 1 154 ? 4.169 87.396 72.209 1.00 29.21 154 ALA D CA 1
ATOM 6503 C C . ALA D 1 154 ? 2.890 88.143 72.520 1.00 29.21 154 ALA D C 1
ATOM 6504 O O . ALA D 1 154 ? 2.910 89.182 73.181 1.00 29.21 154 ALA D O 1
ATOM 6506 N N . HIS D 1 155 ? 1.777 87.600 72.048 1.00 17.00 155 HIS D N 1
ATOM 6507 C CA . HIS D 1 155 ? 0.476 88.219 72.238 1.00 17.00 155 HIS D CA 1
ATOM 6508 C C . HIS D 1 155 ? -0.572 87.118 72.232 1.00 17.00 155 HIS D C 1
ATOM 6509 O O . HIS D 1 155 ? -0.854 86.528 71.197 1.00 17.00 155 HIS D O 1
ATOM 6516 N N . ILE D 1 156 ? -1.137 86.839 73.398 1.00 23.34 156 ILE D N 1
ATOM 6517 C CA . ILE D 1 156 ? -2.152 85.805 73.529 1.00 23.34 156 ILE D CA 1
ATOM 6518 C C . ILE D 1 156 ? -3.458 86.395 74.051 1.00 23.34 156 ILE D C 1
ATOM 6519 O O . ILE D 1 156 ? -3.475 87.471 74.647 1.00 23.34 156 ILE D O 1
ATOM 6524 N N . GLY D 1 157 ? -4.551 85.678 73.829 1.00 34.67 157 GLY D N 1
ATOM 6525 C CA . GLY D 1 157 ? -5.836 86.162 74.283 1.00 34.67 157 GLY D CA 1
ATOM 6526 C C . GLY D 1 157 ? -6.712 85.081 74.882 1.00 34.67 157 GLY D C 1
ATOM 6527 O O . GLY D 1 157 ? -6.283 83.944 75.085 1.00 34.67 157 GLY D O 1
ATOM 6528 N N . PHE D 1 158 ? -7.956 85.451 75.162 1.00 58.01 158 PHE D N 1
ATOM 6529 C CA . PHE D 1 158 ? -8.930 84.545 75.749 1.00 58.01 158 PHE D CA 1
ATOM 6530 C C . PHE D 1 158 ? -10.161 84.536 74.860 1.00 58.01 158 PHE D C 1
ATOM 6531 O O . PHE D 1 158 ? -10.808 85.571 74.680 1.00 58.01 158 PHE D O 1
ATOM 6539 N N . THR D 1 159 ? -10.487 83.374 74.304 1.00 58.41 159 THR D N 1
ATOM 6540 C CA . THR D 1 159 ? -11.658 83.258 73.434 1.00 58.41 159 THR D CA 1
ATOM 6541 C C . THR D 1 159 ? -12.603 82.146 73.899 1.00 58.41 159 THR D C 1
ATOM 6542 O O . THR D 1 159 ? -12.417 80.974 73.563 1.00 58.41 159 THR D O 1
ATOM 6546 N N . PRO D 1 160 ? -13.640 82.506 74.672 1.00 65.07 160 PRO D N 1
ATOM 6547 C CA . PRO D 1 160 ? -14.629 81.558 75.202 1.00 65.07 160 PRO D CA 1
ATOM 6548 C C . PRO D 1 160 ? -15.126 80.548 74.173 1.00 65.07 160 PRO D C 1
ATOM 6549 O O . PRO D 1 160 ? -15.650 80.926 73.127 1.00 65.07 160 PRO D O 1
ATOM 6553 N N . GLY D 1 175 ? -14.189 78.456 80.154 1.00 52.65 175 GLY D N 1
ATOM 6554 C CA . GLY D 1 175 ? -13.962 77.031 80.382 1.00 52.65 175 GLY D CA 1
ATOM 6555 C C . GLY D 1 175 ? -12.658 76.526 79.772 1.00 52.65 175 GLY D C 1
ATOM 6556 O O . GLY D 1 175 ? -11.572 76.872 80.235 1.00 52.65 175 GLY D O 1
ATOM 6557 N N . ASP D 1 176 ? -12.761 75.701 78.734 1.00 65.26 176 ASP D N 1
ATOM 6558 C CA . ASP D 1 176 ? -11.580 75.181 78.056 1.00 65.26 176 ASP D CA 1
ATOM 6559 C C . ASP D 1 176 ? -10.718 76.342 77.583 1.00 65.26 176 ASP D C 1
ATOM 6560 O O . ASP D 1 176 ? -9.493 76.217 77.433 1.00 65.26 176 ASP D O 1
ATOM 6565 N N . ALA D 1 177 ? -11.375 77.469 77.336 1.00 38.81 177 ALA D N 1
ATOM 6566 C CA . ALA D 1 177 ? -10.700 78.671 76.884 1.00 38.81 177 ALA D CA 1
ATOM 6567 C C . ALA D 1 177 ? -9.536 79.024 77.802 1.00 38.81 177 ALA D C 1
ATOM 6568 O O . ALA D 1 177 ? -8.422 79.251 77.337 1.00 38.81 177 ALA D O 1
ATOM 6570 N N . ALA D 1 178 ? -9.795 79.063 79.103 1.00 30.69 178 ALA D N 1
ATOM 6571 C CA . ALA D 1 178 ? -8.756 79.389 80.073 1.00 30.69 178 ALA D CA 1
ATOM 6572 C C . ALA D 1 178 ? -7.579 78.416 79.967 1.00 30.69 178 ALA D C 1
ATOM 6573 O O . ALA D 1 178 ? -6.423 78.787 80.209 1.00 30.69 178 ALA D O 1
ATOM 6575 N N . GLU D 1 179 ? -7.878 77.172 79.605 1.00 33.82 179 GLU D N 1
ATOM 6576 C CA . GLU D 1 179 ? -6.842 76.160 79.459 1.00 33.82 179 GLU D CA 1
ATOM 6577 C C . GLU D 1 179 ? -5.931 76.558 78.314 1.00 33.82 179 GLU D C 1
ATOM 6578 O O . GLU D 1 179 ? -4.706 76.598 78.459 1.00 33.82 179 GLU D O 1
ATOM 6584 N N . GLN D 1 180 ? -6.550 76.855 77.174 1.00 33.37 180 GLN D N 1
ATOM 6585 C CA . GLN D 1 180 ? -5.824 77.243 75.967 1.00 33.37 180 GLN D CA 1
ATOM 6586 C C . GLN D 1 180 ? -4.969 78.479 76.187 1.00 33.37 180 GLN D C 1
ATOM 6587 O O . GLN D 1 180 ? -3.817 78.531 75.763 1.00 33.37 180 GLN D O 1
ATOM 6593 N N . THR D 1 181 ? -5.541 79.478 76.844 1.00 16.82 181 THR D N 1
ATOM 6594 C CA . THR D 1 181 ? -4.820 80.702 77.138 1.00 16.82 181 THR D CA 1
ATOM 6595 C C . THR D 1 181 ? -3.537 80.320 77.861 1.00 16.82 181 THR D C 1
ATOM 6596 O O . THR D 1 181 ? -2.457 80.812 77.542 1.00 16.82 181 THR D O 1
ATOM 6600 N N . ILE D 1 182 ? -3.673 79.430 78.837 1.00 22.01 182 ILE D N 1
ATOM 6601 C CA . ILE D 1 182 ? -2.553 78.948 79.629 1.00 22.01 182 ILE D CA 1
ATOM 6602 C C . ILE D 1 182 ? -1.554 78.221 78.739 1.00 22.01 182 ILE D C 1
ATOM 6603 O O . ILE D 1 182 ? -0.346 78.487 78.790 1.00 22.01 182 ILE D O 1
ATOM 6608 N N . ALA D 1 183 ? -2.063 77.312 77.918 1.00 37.42 183 ALA D N 1
ATOM 6609 C CA . ALA D 1 183 ? -1.218 76.562 77.003 1.00 37.42 183 ALA D CA 1
ATOM 6610 C C . ALA D 1 183 ? -0.440 77.531 76.124 1.00 37.42 183 ALA D C 1
ATOM 6611 O O . ALA D 1 183 ? 0.763 77.352 75.892 1.00 37.42 183 ALA D O 1
ATOM 6613 N N . ASP D 1 184 ? -1.132 78.556 75.634 1.00 34.04 184 ASP D N 1
ATOM 6614 C CA . ASP D 1 184 ? -0.508 79.555 74.773 1.00 34.04 184 ASP D CA 1
ATOM 6615 C C . ASP D 1 184 ? 0.569 80.323 75.527 1.00 34.04 184 ASP D C 1
ATOM 6616 O O . ASP D 1 184 ? 1.682 80.503 75.026 1.00 34.04 184 ASP D O 1
ATOM 6621 N N . ALA D 1 185 ? 0.238 80.767 76.733 1.00 24.26 185 ALA D N 1
ATOM 6622 C CA . ALA D 1 185 ? 1.187 81.500 77.552 1.00 24.26 185 ALA D CA 1
ATOM 6623 C C . ALA D 1 185 ? 2.453 80.670 77.737 1.00 24.26 185 ALA D C 1
ATOM 6624 O O . ALA D 1 185 ? 3.567 81.181 77.637 1.00 24.26 185 ALA D O 1
ATOM 6626 N N . ILE D 1 186 ? 2.271 79.379 77.995 1.00 18.89 186 ILE D N 1
ATOM 6627 C CA . ILE D 1 186 ? 3.393 78.475 78.205 1.00 18.89 186 ILE D CA 1
ATOM 6628 C C . ILE D 1 186 ? 4.196 78.272 76.926 1.00 18.89 186 ILE D C 1
ATOM 6629 O O . ILE D 1 186 ? 5.413 78.501 76.894 1.00 18.89 186 ILE D O 1
ATOM 6634 N N . ALA D 1 187 ? 3.506 77.844 75.874 1.00 32.52 187 ALA D N 1
ATOM 6635 C CA . ALA D 1 187 ? 4.134 77.598 74.577 1.00 32.52 187 ALA D CA 1
ATOM 6636 C C . ALA D 1 187 ? 4.905 78.812 74.074 1.00 32.52 187 ALA D C 1
ATOM 6637 O O . ALA D 1 187 ? 6.053 78.712 73.640 1.00 32.52 187 ALA D O 1
ATOM 6639 N N . VAL D 1 188 ? 4.249 79.961 74.131 1.00 22.84 188 VAL D N 1
ATOM 6640 C CA . VAL D 1 188 ? 4.834 81.206 73.675 1.00 22.84 188 VAL D CA 1
ATOM 6641 C C . VAL D 1 188 ? 6.144 81.528 74.388 1.00 22.84 188 VAL D C 1
ATOM 6642 O O . VAL D 1 188 ? 7.116 81.931 73.756 1.00 22.84 188 VAL D O 1
ATOM 6646 N N . ALA D 1 189 ? 6.170 81.334 75.704 1.00 20.17 189 ALA D N 1
ATOM 6647 C CA . ALA D 1 189 ? 7.365 81.614 76.489 1.00 20.17 189 ALA D CA 1
ATOM 6648 C C . ALA D 1 189 ? 8.437 80.580 76.178 1.00 20.17 189 ALA D C 1
ATOM 6649 O O . ALA D 1 189 ? 9.614 80.908 76.073 1.00 20.17 189 ALA D O 1
ATOM 6651 N N . GLU D 1 190 ? 8.015 79.329 76.026 1.00 34.21 190 GLU D N 1
ATOM 6652 C CA . GLU D 1 190 ? 8.935 78.248 75.695 1.00 34.21 190 GLU D CA 1
ATOM 6653 C C . GLU D 1 190 ? 9.621 78.569 74.375 1.00 34.21 190 GLU D C 1
ATOM 6654 O O . GLU D 1 190 ? 10.801 78.303 74.206 1.00 34.21 190 GLU D O 1
ATOM 6660 N N . ALA D 1 191 ? 8.865 79.141 73.441 1.00 29.74 191 ALA D N 1
ATOM 6661 C CA . ALA D 1 191 ? 9.387 79.493 72.123 1.00 29.74 191 ALA D CA 1
ATOM 6662 C C . ALA D 1 191 ? 10.492 80.540 72.172 1.00 29.74 191 ALA D C 1
ATOM 6663 O O . ALA D 1 191 ? 11.286 80.654 71.233 1.00 29.74 191 ALA D O 1
ATOM 6665 N N . GLY D 1 192 ? 10.537 81.310 73.255 1.00 21.26 192 GLY D N 1
ATOM 6666 C CA . GLY D 1 192 ? 11.576 82.316 73.388 1.00 21.26 192 GLY D CA 1
ATOM 6667 C C . GLY D 1 192 ? 11.138 83.755 73.589 1.00 21.26 192 GLY D C 1
ATOM 6668 O O . GLY D 1 192 ? 11.976 84.621 73.778 1.00 21.26 192 GLY D O 1
ATOM 6669 N N . ALA D 1 193 ? 9.840 84.018 73.541 1.00 20.18 193 ALA D N 1
ATOM 6670 C CA . ALA D 1 193 ? 9.332 85.370 73.724 1.00 20.18 193 ALA D CA 1
ATOM 6671 C C . ALA D 1 193 ? 9.910 86.012 74.984 1.00 20.18 193 ALA D C 1
ATOM 6672 O O . ALA D 1 193 ? 9.912 85.398 76.054 1.00 20.18 193 ALA D O 1
ATOM 6674 N N . PHE D 1 194 ? 10.398 87.246 74.863 1.00 27.69 194 PHE D N 1
ATOM 6675 C CA . PHE D 1 194 ? 10.975 87.937 76.013 1.00 27.69 194 PHE D CA 1
ATOM 6676 C C . PHE D 1 194 ? 9.882 88.549 76.886 1.00 27.69 194 PHE D C 1
ATOM 6677 O O . PHE D 1 194 ? 10.140 89.052 77.980 1.00 27.69 194 PHE D O 1
ATOM 6685 N N . ALA D 1 195 ? 8.654 88.495 76.393 1.00 41.54 195 ALA D N 1
ATOM 6686 C CA . ALA D 1 195 ? 7.518 89.031 77.115 1.00 41.54 195 ALA D CA 1
ATOM 6687 C C . ALA D 1 195 ? 6.249 88.621 76.380 1.00 41.54 195 ALA D C 1
ATOM 6688 O O . ALA D 1 195 ? 6.309 88.155 75.242 1.00 41.54 195 ALA D O 1
ATOM 6690 N N . VAL D 1 196 ? 5.100 88.783 77.022 1.00 32.38 196 VAL D N 1
ATOM 6691 C CA . VAL D 1 196 ? 3.859 88.412 76.373 1.00 32.38 196 VAL D CA 1
ATOM 6692 C C . VAL D 1 196 ? 2.713 89.343 76.739 1.00 32.38 196 VAL D C 1
ATOM 6693 O O . VAL D 1 196 ? 2.564 89.759 77.887 1.00 32.38 196 VAL D O 1
ATOM 6697 N N . VAL D 1 197 ? 1.907 89.672 75.737 1.00 36.39 197 VAL D N 1
ATOM 6698 C CA . VAL D 1 197 ? 0.766 90.546 75.924 1.00 36.39 197 VAL D CA 1
ATOM 6699 C C . VAL D 1 197 ? -0.489 89.721 76.148 1.00 36.39 197 VAL D C 1
ATOM 6700 O O . VAL D 1 197 ? -0.778 88.796 75.389 1.00 36.39 197 VAL D O 1
ATOM 6704 N N . MET D 1 198 ? -1.224 90.054 77.203 1.00 39.93 198 MET D N 1
ATOM 6705 C CA . MET D 1 198 ? -2.466 89.393 77.518 1.00 39.93 198 MET D CA 1
ATOM 6706 C C . MET D 1 198 ? -3.585 90.357 77.281 1.00 39.93 198 MET D C 1
ATOM 6707 O O . MET D 1 198 ? -3.784 91.283 78.072 1.00 39.93 198 MET D O 1
ATOM 6712 N N . GLU D 1 199 ? -4.334 90.137 76.207 1.00 28.91 199 GLU D N 1
ATOM 6713 C CA . GLU D 1 199 ? -5.413 91.037 75.842 1.00 28.91 199 GLU D CA 1
ATOM 6714 C C . GLU D 1 199 ? -6.782 90.414 76.037 1.00 28.91 199 GLU D C 1
ATOM 6715 O O . GLU D 1 199 ? -7.063 89.333 75.515 1.00 28.91 199 GLU D O 1
ATOM 6721 N N . MET D 1 200 ? -7.628 91.113 76.792 1.00 39.54 200 MET D N 1
ATOM 6722 C CA . MET D 1 200 ? -8.985 90.659 77.073 1.00 39.54 200 MET D CA 1
ATOM 6723 C C . MET D 1 200 ? -8.948 89.320 77.786 1.00 39.54 200 MET D C 1
ATOM 6724 O O . MET D 1 200 ? -9.677 88.388 77.437 1.00 39.54 200 MET D O 1
ATOM 6729 N N . VAL D 1 201 ? -8.079 89.230 78.784 1.00 45.67 201 VAL D N 1
ATOM 6730 C CA . VAL D 1 201 ? -7.935 88.011 79.568 1.00 45.67 201 VAL D CA 1
ATOM 6731 C C . VAL D 1 201 ? -8.480 88.219 80.977 1.00 45.67 201 VAL D C 1
ATOM 6732 O O . VAL D 1 201 ? -8.125 89.184 81.654 1.00 45.67 201 VAL D O 1
ATOM 6736 N N . PRO D 1 202 ? -9.363 87.319 81.429 1.00 37.62 202 PRO D N 1
ATOM 6737 C CA . PRO D 1 202 ? -9.954 87.405 82.767 1.00 37.62 202 PRO D CA 1
ATOM 6738 C C . PRO D 1 202 ? -8.867 87.668 83.817 1.00 37.62 202 PRO D C 1
ATOM 6739 O O . PRO D 1 202 ? -7.939 86.874 83.976 1.00 37.62 202 PRO D O 1
ATOM 6743 N N . ALA D 1 203 ? -8.991 88.790 84.523 1.00 47.18 203 ALA D N 1
ATOM 6744 C CA . ALA D 1 203 ? -8.022 89.198 85.537 1.00 47.18 203 ALA D CA 1
ATOM 6745 C C . ALA D 1 203 ? -7.519 88.055 86.413 1.00 47.18 203 ALA D C 1
ATOM 6746 O O . ALA D 1 203 ? -6.331 87.993 86.737 1.00 47.18 203 ALA D O 1
ATOM 6748 N N . GLU D 1 204 ? -8.418 87.156 86.804 1.00 36.89 204 GLU D N 1
ATOM 6749 C CA . GLU D 1 204 ? -8.036 86.019 87.636 1.00 36.89 204 GLU D CA 1
ATOM 6750 C C . GLU D 1 204 ? -7.008 85.159 86.928 1.00 36.89 204 GLU D C 1
ATOM 6751 O O . GLU D 1 204 ? -5.917 84.924 87.448 1.00 36.89 204 GLU D O 1
ATOM 6757 N N . LEU D 1 205 ? -7.376 84.695 85.736 1.00 38.40 205 LEU D N 1
ATOM 6758 C CA . LEU D 1 205 ? -6.509 83.854 84.922 1.00 38.40 205 LEU D CA 1
ATOM 6759 C C . LEU D 1 205 ? -5.207 84.581 84.655 1.00 38.40 205 LEU D C 1
ATOM 6760 O O . LEU D 1 205 ? -4.124 84.004 84.760 1.00 38.40 205 LEU D O 1
ATOM 6765 N N . ALA D 1 206 ? -5.325 85.860 84.319 1.00 51.51 206 ALA D N 1
ATOM 6766 C CA . ALA D 1 206 ? -4.160 86.680 84.036 1.00 51.51 206 ALA D CA 1
ATOM 6767 C C . ALA D 1 206 ? -3.209 86.664 85.232 1.00 51.51 206 ALA D C 1
ATOM 6768 O O . ALA D 1 206 ? -2.017 86.369 85.090 1.00 51.51 206 ALA D O 1
ATOM 6770 N N . THR D 1 207 ? -3.748 86.978 86.406 1.00 47.66 207 THR D N 1
ATOM 6771 C CA . THR D 1 207 ? -2.965 87.021 87.637 1.00 47.66 207 THR D CA 1
ATOM 6772 C C . THR D 1 207 ? -2.065 85.804 87.768 1.00 47.66 207 THR D C 1
ATOM 6773 O O . THR D 1 207 ? -0.861 85.922 87.993 1.00 47.66 207 THR D O 1
ATOM 6777 N N . GLN D 1 208 ? -2.674 84.634 87.630 1.00 37.65 208 GLN D N 1
ATOM 6778 C CA . GLN D 1 208 ? -1.956 83.379 87.724 1.00 37.65 208 GLN D CA 1
ATOM 6779 C C . GLN D 1 208 ? -0.872 83.273 86.663 1.00 37.65 208 GLN D C 1
ATOM 6780 O O . GLN D 1 208 ? 0.304 83.129 86.982 1.00 37.65 208 GLN D O 1
ATOM 6786 N N . ILE D 1 209 ? -1.277 83.340 85.402 1.00 31.81 209 ILE D N 1
ATOM 6787 C CA . ILE D 1 209 ? -0.334 83.263 84.302 1.00 31.81 209 ILE D CA 1
ATOM 6788 C C . ILE D 1 209 ? 0.854 84.175 84.587 1.00 31.81 209 ILE D C 1
ATOM 6789 O O . ILE D 1 209 ? 2.005 83.787 84.412 1.00 31.81 209 ILE D O 1
ATOM 6794 N N . THR D 1 210 ? 0.574 85.383 85.050 1.00 27.53 210 THR D N 1
ATOM 6795 C CA . THR D 1 210 ? 1.637 86.328 85.350 1.00 27.53 210 THR D CA 1
ATOM 6796 C C . THR D 1 210 ? 2.591 85.722 86.361 1.00 27.53 210 THR D C 1
ATOM 6797 O O . THR D 1 210 ? 3.806 85.782 86.193 1.00 27.53 210 THR D O 1
ATOM 6801 N N . GLY D 1 211 ? 2.031 85.136 87.412 1.00 40.39 211 GLY D N 1
ATOM 6802 C CA . GLY D 1 211 ? 2.851 84.527 88.438 1.00 40.39 211 GLY D CA 1
ATOM 6803 C C . GLY D 1 211 ? 3.522 83.247 87.973 1.00 40.39 211 GLY D C 1
ATOM 6804 O O . GLY D 1 211 ? 4.603 82.904 88.440 1.00 40.39 211 GLY D O 1
ATOM 6805 N N . LYS D 1 212 ? 2.891 82.545 87.041 1.00 46.49 212 LYS D N 1
ATOM 6806 C CA . LYS D 1 212 ? 3.433 81.288 86.537 1.00 46.49 212 LYS D CA 1
ATOM 6807 C C . LYS D 1 212 ? 4.527 81.426 85.466 1.00 46.49 212 LYS D C 1
ATOM 6808 O O . LYS D 1 212 ? 5.314 80.500 85.268 1.00 46.49 212 LYS D O 1
ATOM 6814 N N . LEU D 1 213 ? 4.577 82.565 84.776 1.00 37.36 213 LEU D N 1
ATOM 6815 C CA . LEU D 1 213 ? 5.584 82.767 83.739 1.00 37.36 213 LEU D CA 1
ATOM 6816 C C . LEU D 1 213 ? 6.830 83.450 84.268 1.00 37.36 213 LEU D C 1
ATOM 6817 O O . LEU D 1 213 ? 6.766 84.222 85.217 1.00 37.36 213 LEU D O 1
ATOM 6822 N N . THR D 1 214 ? 7.964 83.159 83.641 1.00 40.63 214 THR D N 1
ATOM 6823 C CA . THR D 1 214 ? 9.233 83.750 84.037 1.00 40.63 214 THR D CA 1
ATOM 6824 C C . THR D 1 214 ? 9.388 85.095 83.358 1.00 40.63 214 THR D C 1
ATOM 6825 O O . THR D 1 214 ? 10.048 85.992 83.874 1.00 40.63 214 THR D O 1
ATOM 6829 N N . ILE D 1 215 ? 8.781 85.220 82.185 1.00 38.84 215 ILE D N 1
ATOM 6830 C CA . ILE D 1 215 ? 8.838 86.457 81.420 1.00 38.84 215 ILE D CA 1
ATOM 6831 C C . ILE D 1 215 ? 7.708 87.411 81.814 1.00 38.84 215 ILE D C 1
ATOM 6832 O O . ILE D 1 215 ? 6.658 86.988 82.301 1.00 38.84 215 ILE D O 1
ATOM 6837 N N . PRO D 1 216 ? 7.922 88.717 81.614 1.00 42.83 216 PRO D N 1
ATOM 6838 C CA . PRO D 1 216 ? 6.937 89.749 81.938 1.00 42.83 216 PRO D CA 1
ATOM 6839 C C . PRO D 1 216 ? 5.637 89.589 81.146 1.00 42.83 216 PRO D C 1
ATOM 6840 O O . PRO D 1 216 ? 5.648 89.125 80.006 1.00 42.83 216 PRO D O 1
ATOM 6844 N N . THR D 1 217 ? 4.518 89.955 81.762 1.00 33.60 217 THR D N 1
ATOM 6845 C CA . THR D 1 217 ? 3.227 89.884 81.098 1.00 33.60 217 THR D CA 1
ATOM 6846 C C . THR D 1 217 ? 2.754 91.318 80.957 1.00 33.60 217 THR D C 1
ATOM 6847 O O . THR D 1 217 ? 2.763 92.067 81.926 1.00 33.60 217 THR D O 1
ATOM 6851 N N . VAL D 1 218 ? 2.367 91.712 79.751 1.00 25.13 218 VAL D N 1
ATOM 6852 C CA . VAL D 1 218 ? 1.877 93.066 79.537 1.00 25.13 218 VAL D CA 1
ATOM 6853 C C . VAL D 1 218 ? 0.393 92.992 79.256 1.00 25.13 218 VAL D C 1
ATOM 6854 O O . VAL D 1 218 ? -0.046 92.392 78.272 1.00 25.13 218 VAL D O 1
ATOM 6858 N N . GLY D 1 219 ? -0.385 93.605 80.134 1.00 32.77 219 GLY D N 1
ATOM 6859 C CA . GLY D 1 219 ? -1.813 93.545 79.953 1.00 32.77 219 GLY D CA 1
ATOM 6860 C C . GLY D 1 219 ? -2.508 94.768 79.408 1.00 32.77 219 GLY D C 1
ATOM 6861 O O . GLY D 1 219 ? -2.019 95.904 79.493 1.00 32.77 219 GLY D O 1
ATOM 6862 N N . ILE D 1 220 ? -3.660 94.490 78.813 1.00 25.89 220 ILE D N 1
ATOM 6863 C CA . ILE D 1 220 ? -4.553 95.487 78.268 1.00 25.89 220 ILE D CA 1
ATOM 6864 C C . ILE D 1 220 ? -5.909 94.805 78.428 1.00 25.89 220 ILE D C 1
ATOM 6865 O O . ILE D 1 220 ? -6.273 93.905 77.667 1.00 25.89 220 ILE D O 1
ATOM 6870 N N . GLY D 1 221 ? -6.639 95.217 79.457 1.00 36.96 221 GLY D N 1
ATOM 6871 C CA . GLY D 1 221 ? -7.916 94.602 79.731 1.00 36.96 221 GLY D CA 1
ATOM 6872 C C . GLY D 1 221 ? -7.610 93.210 80.243 1.00 36.96 221 GLY D C 1
ATOM 6873 O O . GLY D 1 221 ? -8.312 92.250 79.943 1.00 36.96 221 GLY D O 1
ATOM 6874 N N . ALA D 1 222 ? -6.538 93.104 81.015 1.00 41.06 222 ALA D N 1
ATOM 6875 C CA . ALA D 1 222 ? -6.116 91.821 81.561 1.00 41.06 222 ALA D CA 1
ATOM 6876 C C . ALA D 1 222 ? -6.125 91.850 83.081 1.00 41.06 222 ALA D C 1
ATOM 6877 O O . ALA D 1 222 ? -5.858 90.843 83.728 1.00 41.06 222 ALA D O 1
ATOM 6879 N N . GLY D 1 223 ? -6.439 93.006 83.648 1.00 31.01 223 GLY D N 1
ATOM 6880 C CA . GLY D 1 223 ? -6.463 93.117 85.088 1.00 31.01 223 GLY D CA 1
ATOM 6881 C C . GLY D 1 223 ? -5.211 93.834 85.530 1.00 31.01 223 GLY D C 1
ATOM 6882 O O . GLY D 1 223 ? -4.348 94.117 84.706 1.00 31.01 223 GLY D O 1
ATOM 6883 N N . PRO D 1 224 ? -5.075 94.128 86.831 1.00 40.68 224 PRO D N 1
ATOM 6884 C CA . PRO D 1 224 ? -3.922 94.825 87.406 1.00 40.68 224 PRO D CA 1
ATOM 6885 C C . PRO D 1 224 ? -2.722 93.933 87.697 1.00 40.68 224 PRO D C 1
ATOM 6886 O O . PRO D 1 224 ? -1.624 94.426 87.967 1.00 40.68 224 PRO D O 1
ATOM 6890 N N . ASN D 1 225 ? -2.923 92.623 87.647 1.00 33.56 225 ASN D N 1
ATOM 6891 C CA . ASN D 1 225 ? -1.830 91.715 87.949 1.00 33.56 225 ASN D CA 1
ATOM 6892 C C . ASN D 1 225 ? -1.007 91.271 86.758 1.00 33.56 225 ASN D C 1
ATOM 6893 O O . ASN D 1 225 ? -0.988 90.098 86.394 1.00 33.56 225 ASN D O 1
ATOM 6898 N N . CYS D 1 226 ? -0.313 92.233 86.166 1.00 31.45 226 CYS D N 1
ATOM 6899 C CA . CYS D 1 226 ? 0.541 91.991 85.019 1.00 31.45 226 CYS D CA 1
ATOM 6900 C C . CYS D 1 226 ? 1.803 92.797 85.263 1.00 31.45 226 CYS D C 1
ATOM 6901 O O . CYS D 1 226 ? 1.739 93.892 85.822 1.00 31.45 226 CYS D O 1
ATOM 6904 N N . ASP D 1 227 ? 2.946 92.258 84.855 1.00 41.36 227 ASP D N 1
ATOM 6905 C CA . ASP D 1 227 ? 4.225 92.936 85.052 1.00 41.36 227 ASP D CA 1
ATOM 6906 C C . ASP D 1 227 ? 4.267 94.330 84.424 1.00 41.36 227 ASP D C 1
ATOM 6907 O O . ASP D 1 227 ? 5.075 95.174 84.815 1.00 41.36 227 ASP D O 1
ATOM 6912 N N . GLY D 1 228 ? 3.382 94.560 83.456 1.00 22.47 228 GLY D N 1
ATOM 6913 C CA . GLY D 1 228 ? 3.309 95.842 82.778 1.00 22.47 228 GLY D CA 1
ATOM 6914 C C . GLY D 1 228 ? 1.950 96.042 82.130 1.00 22.47 228 GLY D C 1
ATOM 6915 O O . GLY D 1 228 ? 1.153 95.103 82.024 1.00 22.47 228 GLY D O 1
ATOM 6916 N N . GLN D 1 229 ? 1.685 97.271 81.697 1.00 28.77 229 GLN D N 1
ATOM 6917 C CA . GLN D 1 229 ? 0.419 97.602 81.060 1.00 28.77 229 GLN D CA 1
ATOM 6918 C C . GLN D 1 229 ? 0.629 98.254 79.699 1.00 28.77 229 GLN D C 1
ATOM 6919 O O . GLN D 1 229 ? 1.656 98.883 79.444 1.00 28.77 229 GLN D O 1
ATOM 6925 N N . VAL D 1 230 ? -0.351 98.098 78.821 1.00 18.18 230 VAL D N 1
ATOM 6926 C CA . VAL D 1 230 ? -0.270 98.702 77.501 1.00 18.18 230 VAL D CA 1
ATOM 6927 C C . VAL D 1 230 ? -1.622 99.253 77.034 1.00 18.18 230 VAL D C 1
ATOM 6928 O O . VAL D 1 230 ? -2.667 98.629 77.219 1.00 18.18 230 VAL D O 1
ATOM 6932 N N . LEU D 1 231 ? -1.583 100.432 76.426 1.00 29.19 231 LEU D N 1
ATOM 6933 C CA . LEU D 1 231 ? -2.781 101.067 75.899 1.00 29.19 231 LEU D CA 1
ATOM 6934 C C . LEU D 1 231 ? -2.467 101.770 74.593 1.00 29.19 231 LEU D C 1
ATOM 6935 O O . LEU D 1 231 ? -1.328 102.163 74.354 1.00 29.19 231 LEU D O 1
ATOM 6940 N N . VAL D 1 232 ? -3.480 101.907 73.746 1.00 26.57 232 VAL D N 1
ATOM 6941 C CA . VAL D 1 232 ? -3.335 102.624 72.483 1.00 26.57 232 VAL D CA 1
ATOM 6942 C C . VAL D 1 232 ? -3.386 104.087 72.908 1.00 26.57 232 VAL D C 1
ATOM 6943 O O . VAL D 1 232 ? -4.398 104.537 73.446 1.00 26.57 232 VAL D O 1
ATOM 6947 N N . TRP D 1 233 ? -2.308 104.830 72.675 1.00 28.03 233 TRP D N 1
ATOM 6948 C CA . TRP D 1 233 ? -2.266 106.221 73.114 1.00 28.03 233 TRP D CA 1
ATOM 6949 C C . TRP D 1 233 ? -3.475 107.057 72.713 1.00 28.03 233 TRP D C 1
ATOM 6950 O O . TRP D 1 233 ? -3.863 107.971 73.436 1.00 28.03 233 TRP D O 1
ATOM 6961 N N . GLN D 1 234 ? -4.085 106.734 71.579 1.00 37.27 234 GLN D N 1
ATOM 6962 C CA . GLN D 1 234 ? -5.262 107.464 71.115 1.00 37.27 234 GLN D CA 1
ATOM 6963 C C . GLN D 1 234 ? -6.367 107.382 72.161 1.00 37.27 234 GLN D C 1
ATOM 6964 O O . GLN D 1 234 ? -7.061 108.361 72.413 1.00 37.27 234 GLN D O 1
ATOM 6970 N N . ASP D 1 235 ? -6.538 106.206 72.760 1.00 25.95 235 ASP D N 1
ATOM 6971 C CA . ASP D 1 235 ? -7.560 106.022 73.786 1.00 25.95 235 ASP D CA 1
ATOM 6972 C C . ASP D 1 235 ? -7.097 106.631 75.109 1.00 25.95 235 ASP D C 1
ATOM 6973 O O . ASP D 1 235 ? -7.851 107.322 75.795 1.00 25.95 235 ASP D O 1
ATOM 6978 N N . MET D 1 236 ? -5.843 106.368 75.455 1.00 37.89 236 MET D N 1
ATOM 6979 C CA . MET D 1 236 ? -5.251 106.873 76.683 1.00 37.89 236 MET D CA 1
ATOM 6980 C C . MET D 1 236 ? -5.397 108.387 76.807 1.00 37.89 236 MET D C 1
ATOM 6981 O O . MET D 1 236 ? -5.602 108.911 77.898 1.00 37.89 236 MET D O 1
ATOM 6986 N N . ALA D 1 237 ? -5.306 109.090 75.685 1.00 35.17 237 ALA D N 1
ATOM 6987 C CA . ALA D 1 237 ? -5.397 110.546 75.705 1.00 35.17 237 ALA D CA 1
ATOM 6988 C C . ALA D 1 237 ? -6.652 111.121 75.048 1.00 35.17 237 ALA D C 1
ATOM 6989 O O . ALA D 1 237 ? -6.688 112.304 74.697 1.00 35.17 237 ALA D O 1
ATOM 6991 N N . GLY D 1 238 ? -7.679 110.292 74.888 1.00 40.19 238 GLY D N 1
ATOM 6992 C CA . GLY D 1 238 ? -8.903 110.756 74.260 1.00 40.19 238 GLY D CA 1
ATOM 6993 C C . GLY D 1 238 ? -8.618 111.507 72.972 1.00 40.19 238 GLY D C 1
ATOM 6994 O O . GLY D 1 238 ? -8.798 112.721 72.907 1.00 40.19 238 GLY D O 1
ATOM 6995 N N . PHE D 1 239 ? -8.166 110.784 71.950 1.00 34.38 239 PHE D N 1
ATOM 6996 C CA . PHE D 1 239 ? -7.839 111.376 70.661 1.00 34.38 239 PHE D CA 1
ATOM 6997 C C . PHE D 1 239 ? -8.688 110.738 69.569 1.00 34.38 239 PHE D C 1
ATOM 6998 O O . PHE D 1 239 ? -8.721 111.205 68.430 1.00 34.38 239 PHE D O 1
ATOM 7006 N N . SER D 1 240 ? -9.373 109.658 69.919 1.00 65.03 240 SER D N 1
ATOM 7007 C CA . SER D 1 240 ? -10.220 108.969 68.964 1.00 65.03 240 SER D CA 1
ATOM 7008 C C . SER D 1 240 ? -11.596 108.770 69.573 1.00 65.03 240 SER D C 1
ATOM 7009 O O . SER D 1 240 ? -11.724 108.253 70.686 1.00 65.03 240 SER D O 1
ATOM 7012 N N . GLY D 1 241 ? -12.623 109.192 68.840 1.00 109.73 241 GLY D N 1
ATOM 7013 C CA . GLY D 1 241 ? -13.991 109.053 69.314 1.00 109.73 241 GLY D CA 1
ATOM 7014 C C . GLY D 1 241 ? -14.163 109.528 70.748 1.00 109.73 241 GLY D C 1
ATOM 7015 O O . GLY D 1 241 ? -13.325 110.270 71.282 1.00 109.73 241 GLY D O 1
ATOM 7016 N N . ALA D 1 242 ? -15.254 109.106 71.379 1.00 136.56 242 ALA D N 1
ATOM 7017 C CA . ALA D 1 242 ? -15.518 109.491 72.764 1.00 136.56 242 ALA D CA 1
ATOM 7018 C C . ALA D 1 242 ? -15.844 108.244 73.580 1.00 136.56 242 ALA D C 1
ATOM 7019 O O . ALA D 1 242 ? -15.950 108.301 74.807 1.00 136.56 242 ALA D O 1
ATOM 7021 N N . LYS D 1 243 ? -15.987 107.117 72.888 1.00 102.31 243 LYS D N 1
ATOM 7022 C CA . LYS D 1 243 ? -16.313 105.860 73.540 1.00 102.31 243 LYS D CA 1
ATOM 7023 C C . LYS D 1 243 ? -15.112 105.157 74.166 1.00 102.31 243 LYS D C 1
ATOM 7024 O O . LYS D 1 243 ? -14.487 104.292 73.533 1.00 102.31 243 LYS D O 1
ATOM 7030 N N . THR D 1 244 ? -14.783 105.523 75.400 1.00 94.25 244 THR D N 1
ATOM 7031 C CA . THR D 1 244 ? -13.680 104.860 76.088 1.00 94.25 244 THR D CA 1
ATOM 7032 C C . THR D 1 244 ? -14.224 103.552 76.673 1.00 94.25 244 THR D C 1
ATOM 7033 O O . THR D 1 244 ? -15.100 103.575 77.547 1.00 94.25 244 THR D O 1
ATOM 7037 N N . ALA D 1 245 ? -13.724 102.421 76.165 1.00 65.64 245 ALA D N 1
ATOM 7038 C CA . ALA D 1 245 ? -14.155 101.099 76.634 1.00 65.64 245 ALA D CA 1
ATOM 7039 C C . ALA D 1 245 ? -13.769 100.875 78.097 1.00 65.64 245 ALA D C 1
ATOM 7040 O O . ALA D 1 245 ? -13.036 101.675 78.699 1.00 65.64 245 ALA D O 1
ATOM 7042 N N . ARG D 1 246 ? -14.262 99.776 78.658 1.00 70.93 246 ARG D N 1
ATOM 7043 C CA . ARG D 1 246 ? -14.004 99.458 80.052 1.00 70.93 246 ARG D CA 1
ATOM 7044 C C . ARG D 1 246 ? -12.538 99.371 80.456 1.00 70.93 246 ARG D C 1
ATOM 7045 O O . ARG D 1 246 ? -12.126 99.982 81.445 1.00 70.93 246 ARG D O 1
ATOM 7053 N N . PHE D 1 247 ? -11.747 98.618 79.702 1.00 44.70 247 PHE D N 1
ATOM 7054 C CA . PHE D 1 247 ? -10.338 98.445 80.040 1.00 44.70 247 PHE D CA 1
ATOM 7055 C C . PHE D 1 247 ? -9.464 99.677 79.817 1.00 44.70 247 PHE D C 1
ATOM 7056 O O . PHE D 1 247 ? -8.274 99.665 80.139 1.00 44.70 247 PHE D O 1
ATOM 7064 N N . VAL D 1 248 ? -10.049 100.742 79.280 1.00 56.28 248 VAL D N 1
ATOM 7065 C CA . VAL D 1 248 ? -9.289 101.957 79.024 1.00 56.28 248 VAL D CA 1
ATOM 7066 C C . VAL D 1 248 ? -9.648 103.089 79.971 1.00 56.28 248 VAL D C 1
ATOM 7067 O O . VAL D 1 248 ? -10.822 103.338 80.236 1.00 56.28 248 VAL D O 1
ATOM 7071 N N . LYS D 1 249 ? -8.631 103.772 80.481 1.00 37.26 249 LYS D N 1
ATOM 7072 C CA . LYS D 1 249 ? -8.857 104.908 81.355 1.00 37.26 249 LYS D CA 1
ATOM 7073 C C . LYS D 1 249 ? -8.462 106.149 80.568 1.00 37.26 249 LYS D C 1
ATOM 7074 O O . LYS D 1 249 ? -7.333 106.249 80.094 1.00 37.26 249 LYS D O 1
ATOM 7080 N N . ARG D 1 250 ? -9.393 107.089 80.433 1.00 41.09 250 ARG D N 1
ATOM 7081 C CA . ARG D 1 250 ? -9.150 108.321 79.692 1.00 41.09 250 ARG D CA 1
ATOM 7082 C C . ARG D 1 250 ? -8.354 109.310 80.555 1.00 41.09 250 ARG D C 1
ATOM 7083 O O . ARG D 1 250 ? -8.913 109.996 81.399 1.00 41.09 250 ARG D O 1
ATOM 7091 N N . TYR D 1 251 ? -7.043 109.374 80.345 1.00 36.77 251 TYR D N 1
ATOM 7092 C CA . TYR D 1 251 ? -6.184 110.268 81.116 1.00 36.77 251 TYR D CA 1
ATOM 7093 C C . TYR D 1 251 ? -6.208 111.717 80.674 1.00 36.77 251 TYR D C 1
ATOM 7094 O O . TYR D 1 251 ? -5.512 112.549 81.258 1.00 36.77 251 TYR D O 1
ATOM 7103 N N . ALA D 1 252 ? -6.988 112.023 79.639 1.00 62.02 252 ALA D N 1
ATOM 7104 C CA . ALA D 1 252 ? -7.082 113.392 79.137 1.00 62.02 252 ALA D CA 1
ATOM 7105 C C . ALA D 1 252 ? -7.998 113.477 77.927 1.00 62.02 252 ALA D C 1
ATOM 7106 O O . ALA D 1 252 ? -8.572 112.469 77.494 1.00 62.02 252 ALA D O 1
ATOM 7108 N N . ASP D 1 253 ? -8.138 114.692 77.400 1.00 35.04 253 ASP D N 1
ATOM 7109 C CA . ASP D 1 253 ? -8.954 114.941 76.227 1.00 35.04 253 ASP D CA 1
ATOM 7110 C C . ASP D 1 253 ? -8.080 115.709 75.253 1.00 35.04 253 ASP D C 1
ATOM 7111 O O . ASP D 1 253 ? -8.405 116.827 74.854 1.00 35.04 253 ASP D O 1
ATOM 7116 N N . VAL D 1 254 ? -6.959 115.103 74.883 1.00 41.39 254 VAL D N 1
ATOM 7117 C CA . VAL D 1 254 ? -6.026 115.726 73.962 1.00 41.39 254 VAL D CA 1
ATOM 7118 C C . VAL D 1 254 ? -6.707 115.989 72.630 1.00 41.39 254 VAL D C 1
ATOM 7119 O O . VAL D 1 254 ? -6.403 116.963 71.948 1.00 41.39 254 VAL D O 1
ATOM 7123 N N . GLY D 1 255 ? -7.641 115.120 72.271 1.00 34.86 255 GLY D N 1
ATOM 7124 C CA . GLY D 1 255 ? -8.356 115.296 71.023 1.00 34.86 255 GLY D CA 1
ATOM 7125 C C . GLY D 1 255 ? -9.186 116.557 71.077 1.00 34.86 255 GLY D C 1
ATOM 7126 O O . GLY D 1 255 ? -9.098 117.402 70.186 1.00 34.86 255 GLY D O 1
ATOM 7127 N N . GLY D 1 256 ? -9.991 116.684 72.129 1.00 27.63 256 GLY D N 1
ATOM 7128 C CA . GLY D 1 256 ? -10.826 117.861 72.295 1.00 27.63 256 GLY D CA 1
ATOM 7129 C C . GLY D 1 256 ? -9.993 119.131 72.314 1.00 27.63 256 GLY D C 1
ATOM 7130 O O . GLY D 1 256 ? -10.339 120.118 71.675 1.00 27.63 256 GLY D O 1
ATOM 7131 N N . GLU D 1 257 ? -8.886 119.098 73.047 1.00 26.53 257 GLU D N 1
ATOM 7132 C CA . GLU D 1 257 ? -7.989 120.245 73.141 1.00 26.53 257 GLU D CA 1
ATOM 7133 C C . GLU D 1 257 ? -7.553 120.673 71.747 1.00 26.53 257 GLU D C 1
ATOM 7134 O O . GLU D 1 257 ? -7.379 121.861 71.477 1.00 26.53 257 GLU D O 1
ATOM 7140 N N . LEU D 1 258 ? -7.384 119.700 70.860 1.00 21.26 258 LEU D N 1
ATOM 7141 C CA . LEU D 1 258 ? -6.963 119.992 69.500 1.00 21.26 258 LEU D CA 1
ATOM 7142 C C . LEU D 1 258 ? -8.114 120.595 68.710 1.00 21.26 258 LEU D C 1
ATOM 7143 O O . LEU D 1 258 ? -7.900 121.407 67.816 1.00 21.26 258 LEU D O 1
ATOM 7148 N N . ARG D 1 259 ? -9.336 120.211 69.048 1.00 28.79 259 ARG D N 1
ATOM 7149 C CA . ARG D 1 259 ? -10.481 120.753 68.343 1.00 28.79 259 ARG D CA 1
ATOM 7150 C C . ARG D 1 259 ? -10.601 122.255 68.523 1.00 28.79 259 ARG D C 1
ATOM 7151 O O . ARG D 1 259 ? -10.800 122.965 67.540 1.00 28.79 259 ARG D O 1
ATOM 7159 N N . ARG D 1 260 ? -10.487 122.756 69.753 1.00 45.76 260 ARG D N 1
ATOM 7160 C CA . ARG D 1 260 ? -10.592 124.202 69.930 1.00 45.76 260 ARG D CA 1
ATOM 7161 C C . ARG D 1 260 ? -9.427 124.882 69.247 1.00 45.76 260 ARG D C 1
ATOM 7162 O O . ARG D 1 260 ? -9.619 125.826 68.477 1.00 45.76 260 ARG D O 1
ATOM 7170 N N . ALA D 1 261 ? -8.221 124.405 69.533 1.00 29.06 261 ALA D N 1
ATOM 7171 C CA . ALA D 1 261 ? -7.026 124.978 68.931 1.00 29.06 261 ALA D CA 1
ATOM 7172 C C . ALA D 1 261 ? -7.293 125.245 67.456 1.00 29.06 261 ALA D C 1
ATOM 7173 O O . ALA D 1 261 ? -6.972 126.305 66.936 1.00 29.06 261 ALA D O 1
ATOM 7175 N N . ALA D 1 262 ? -7.904 124.269 66.796 1.00 26.27 262 ALA D N 1
ATOM 7176 C CA . ALA D 1 262 ? -8.231 124.374 65.385 1.00 26.27 262 ALA D CA 1
ATOM 7177 C C . ALA D 1 262 ? -9.358 125.371 65.171 1.00 26.27 262 ALA D C 1
ATOM 7178 O O . ALA D 1 262 ? -9.272 126.252 64.308 1.00 26.27 262 ALA D O 1
ATOM 7180 N N . MET D 1 263 ? -10.423 125.220 65.953 1.00 31.33 263 MET D N 1
ATOM 7181 C CA . MET D 1 263 ? -11.573 126.104 65.851 1.00 31.33 263 MET D CA 1
ATOM 7182 C C . MET D 1 263 ? -11.188 127.542 66.131 1.00 31.33 263 MET D C 1
ATOM 7183 O O . MET D 1 263 ? -11.591 128.444 65.408 1.00 31.33 263 MET D O 1
ATOM 7188 N N . GLN D 1 264 ? -10.400 127.770 67.171 1.00 29.32 264 GLN D N 1
ATOM 7189 C CA . GLN D 1 264 ? -9.994 129.131 67.469 1.00 29.32 264 GLN D CA 1
ATOM 7190 C C . GLN D 1 264 ? -9.123 129.674 66.342 1.00 29.32 264 GLN D C 1
ATOM 7191 O O . GLN D 1 264 ? -9.298 130.806 65.899 1.00 29.32 264 GLN D O 1
ATOM 7197 N N . TYR D 1 265 ? -8.182 128.856 65.886 1.00 31.59 265 TYR D N 1
ATOM 7198 C CA . TYR D 1 265 ? -7.298 129.237 64.797 1.00 31.59 265 TYR D CA 1
ATOM 7199 C C . TYR D 1 265 ? -8.144 129.693 63.618 1.00 31.59 265 TYR D C 1
ATOM 7200 O O . TYR D 1 265 ? -7.916 130.761 63.055 1.00 31.59 265 TYR D O 1
ATOM 7209 N N . ALA D 1 266 ? -9.131 128.878 63.263 1.00 35.72 266 ALA D N 1
ATOM 7210 C CA . ALA D 1 266 ? -10.021 129.175 62.146 1.00 35.72 266 ALA D CA 1
ATOM 7211 C C . ALA D 1 266 ? -10.725 130.517 62.297 1.00 35.72 266 ALA D C 1
ATOM 7212 O O . ALA D 1 266 ? -10.737 131.325 61.369 1.00 35.72 266 ALA D O 1
ATOM 7214 N N . GLN D 1 267 ? -11.310 130.755 63.466 1.00 25.83 267 GLN D N 1
ATOM 7215 C CA . GLN D 1 267 ? -12.018 132.001 63.713 1.00 25.83 267 GLN D CA 1
ATOM 7216 C C . GLN D 1 267 ? -11.101 133.218 63.648 1.00 25.83 267 GLN D C 1
ATOM 7217 O O . GLN D 1 267 ? -11.473 134.242 63.086 1.00 25.83 267 GLN D O 1
ATOM 7223 N N . GLU D 1 268 ? -9.906 133.108 64.221 1.00 25.64 268 GLU D N 1
ATOM 7224 C CA . GLU D 1 268 ? -8.951 134.213 64.191 1.00 25.64 268 GLU D CA 1
ATOM 7225 C C . GLU D 1 268 ? -8.544 134.530 62.753 1.00 25.64 268 GLU D C 1
ATOM 7226 O O . GLU D 1 268 ? -8.287 135.683 62.401 1.00 25.64 268 GLU D O 1
ATOM 7232 N N . VAL D 1 269 ? -8.468 133.491 61.932 1.00 37.90 269 VAL D N 1
ATOM 7233 C CA . VAL D 1 269 ? -8.112 133.661 60.534 1.00 37.90 269 VAL D CA 1
ATOM 7234 C C . VAL D 1 269 ? -9.231 134.454 59.869 1.00 37.90 269 VAL D C 1
ATOM 7235 O O . VAL D 1 269 ? -8.990 135.420 59.141 1.00 37.90 269 VAL D O 1
ATOM 7239 N N . ALA D 1 270 ? -10.458 134.025 60.135 1.00 49.65 270 ALA D N 1
ATOM 7240 C CA . ALA D 1 270 ? -11.639 134.663 59.582 1.00 49.65 270 ALA D CA 1
ATOM 7241 C C . ALA D 1 270 ? -11.754 136.079 60.121 1.00 49.65 270 ALA D C 1
ATOM 7242 O O . ALA D 1 270 ? -12.205 136.983 59.412 1.00 49.65 270 ALA D O 1
ATOM 7244 N N . GLY D 1 271 ? -11.340 136.263 61.376 1.00 31.32 271 GLY D N 1
ATOM 7245 C CA . GLY D 1 271 ? -11.420 137.568 62.007 1.00 31.32 271 GLY D CA 1
ATOM 7246 C C . GLY D 1 271 ? -10.237 138.456 61.744 1.00 31.32 271 GLY D C 1
ATOM 7247 O O . GLY D 1 271 ? -10.121 139.526 62.330 1.00 31.32 271 GLY D O 1
ATOM 7248 N N . GLY D 1 272 ? -9.348 138.011 60.867 1.00 42.02 272 GLY D N 1
ATOM 7249 C CA . GLY D 1 272 ? -8.174 138.796 60.563 1.00 42.02 272 GLY D CA 1
ATOM 7250 C C . GLY D 1 272 ? -7.257 138.995 61.754 1.00 42.02 272 GLY D C 1
ATOM 7251 O O . GLY D 1 272 ? -6.256 139.706 61.644 1.00 42.02 272 GLY D O 1
ATOM 7252 N N . VAL D 1 273 ? -7.581 138.377 62.890 1.00 34.26 273 VAL D N 1
ATOM 7253 C CA . VAL D 1 273 ? -6.745 138.510 64.087 1.00 34.26 273 VAL D CA 1
ATOM 7254 C C . VAL D 1 273 ? -5.439 137.744 63.867 1.00 34.26 273 VAL D C 1
ATOM 7255 O O . VAL D 1 273 ? -4.392 138.093 64.419 1.00 34.26 273 VAL D O 1
ATOM 7259 N N . PHE D 1 274 ? -5.516 136.688 63.061 1.00 37.98 274 PHE D N 1
ATOM 7260 C CA . PHE D 1 274 ? -4.332 135.911 62.695 1.00 37.98 274 PHE D CA 1
ATOM 7261 C C . PHE D 1 274 ? -4.230 135.808 61.171 1.00 37.98 274 PHE D C 1
ATOM 7262 O O . PHE D 1 274 ? -5.220 135.548 60.479 1.00 37.98 274 PHE D O 1
ATOM 7270 N N . PRO D 1 275 ? -3.022 136.002 60.631 1.00 33.18 275 PRO D N 1
ATOM 7271 C CA . PRO D 1 275 ? -1.827 136.301 61.420 1.00 33.18 275 PRO D CA 1
ATOM 7272 C C . PRO D 1 275 ? -1.761 137.758 61.840 1.00 33.18 275 PRO D C 1
ATOM 7273 O O . PRO D 1 275 ? -2.387 138.627 61.230 1.00 33.18 275 PRO D O 1
ATOM 7277 N N . ALA D 1 276 ? -1.009 138.018 62.900 1.00 70.22 276 ALA D N 1
ATOM 7278 C CA . ALA D 1 276 ? -0.833 139.376 63.392 1.00 70.22 276 ALA D CA 1
ATOM 7279 C C . ALA D 1 276 ? 0.397 139.908 62.662 1.00 70.22 276 ALA D C 1
ATOM 7280 O O . ALA D 1 276 ? 0.709 139.459 61.555 1.00 70.22 276 ALA D O 1
ATOM 7282 N N . ASP D 1 277 ? 1.099 140.854 63.276 1.00 90.32 277 ASP D N 1
ATOM 7283 C CA . ASP D 1 277 ? 2.292 141.413 62.657 1.00 90.32 277 ASP D CA 1
ATOM 7284 C C . ASP D 1 277 ? 3.524 140.666 63.134 1.00 90.32 277 ASP D C 1
ATOM 7285 O O . ASP D 1 277 ? 4.482 140.487 62.371 1.00 90.32 277 ASP D O 1
ATOM 7290 N N . GLU D 1 278 ? 3.498 140.227 64.395 1.00 87.20 278 GLU D N 1
ATOM 7291 C CA . GLU D 1 278 ? 4.609 139.466 64.960 1.00 87.20 278 GLU D CA 1
ATOM 7292 C C . GLU D 1 278 ? 4.803 138.238 64.069 1.00 87.20 278 GLU D C 1
ATOM 7293 O O . GLU D 1 278 ? 5.803 137.529 64.168 1.00 87.20 278 GLU D O 1
ATOM 7299 N N . HIS D 1 279 ? 3.823 138.012 63.197 1.00 68.57 279 HIS D N 1
ATOM 7300 C CA . HIS D 1 279 ? 3.833 136.898 62.264 1.00 68.57 279 HIS D CA 1
ATOM 7301 C C . HIS D 1 279 ? 4.081 137.434 60.852 1.00 68.57 279 HIS D C 1
ATOM 7302 O O . HIS D 1 279 ? 4.816 136.834 60.069 1.00 68.57 279 HIS D O 1
ATOM 7309 N N . ARG E 1 18 ? 54.953 86.884 45.852 1.00 58.04 18 ARG E N 1
ATOM 7310 C CA . ARG E 1 18 ? 55.180 85.872 46.882 1.00 58.04 18 ARG E CA 1
ATOM 7311 C C . ARG E 1 18 ? 53.994 84.891 46.974 1.00 58.04 18 ARG E C 1
ATOM 7312 O O . ARG E 1 18 ? 53.268 84.698 45.991 1.00 58.04 18 ARG E O 1
ATOM 7320 N N . THR E 1 19 ? 53.786 84.306 48.156 1.00 96.45 19 THR E N 1
ATOM 7321 C CA . THR E 1 19 ? 52.730 83.311 48.366 1.00 96.45 19 THR E CA 1
ATOM 7322 C C . THR E 1 19 ? 51.352 83.845 48.742 1.00 96.45 19 THR E C 1
ATOM 7323 O O . THR E 1 19 ? 51.227 84.719 49.606 1.00 96.45 19 THR E O 1
ATOM 7327 N N . LYS E 1 20 ? 50.320 83.300 48.101 1.00 60.13 20 LYS E N 1
ATOM 7328 C CA . LYS E 1 20 ? 48.943 83.691 48.388 1.00 60.13 20 LYS E CA 1
ATOM 7329 C C . LYS E 1 20 ? 48.404 82.785 49.485 1.00 60.13 20 LYS E C 1
ATOM 7330 O O . LYS E 1 20 ? 48.288 81.572 49.304 1.00 60.13 20 LYS E O 1
ATOM 7336 N N . ILE E 1 21 ? 48.082 83.378 50.626 1.00 43.76 21 ILE E N 1
ATOM 7337 C CA . ILE E 1 21 ? 47.556 82.625 51.750 1.00 43.76 21 ILE E CA 1
ATOM 7338 C C . ILE E 1 21 ? 46.301 81.838 51.391 1.00 43.76 21 ILE E C 1
ATOM 7339 O O . ILE E 1 21 ? 45.390 82.360 50.759 1.00 43.76 21 ILE E O 1
ATOM 7344 N N . ARG E 1 22 ? 46.273 80.575 51.798 1.00 40.31 22 ARG E N 1
ATOM 7345 C CA . ARG E 1 22 ? 45.135 79.695 51.557 1.00 40.31 22 ARG E CA 1
ATOM 7346 C C . ARG E 1 22 ? 44.745 79.169 52.920 1.00 40.31 22 ARG E C 1
ATOM 7347 O O . ARG E 1 22 ? 45.523 79.268 53.865 1.00 40.31 22 ARG E O 1
ATOM 7355 N N . THR E 1 23 ? 43.555 78.595 53.022 1.00 49.02 23 THR E N 1
ATOM 7356 C CA . THR E 1 23 ? 43.098 78.080 54.304 1.00 49.02 23 THR E CA 1
ATOM 7357 C C . THR E 1 23 ? 44.038 77.037 54.911 1.00 49.02 23 THR E C 1
ATOM 7358 O O . THR E 1 23 ? 44.274 77.050 56.121 1.00 49.02 23 THR E O 1
ATOM 7362 N N . HIS E 1 24 ? 44.586 76.142 54.091 1.00 61.43 24 HIS E N 1
ATOM 7363 C CA . HIS E 1 24 ? 45.469 75.118 54.640 1.00 61.43 24 HIS E CA 1
ATOM 7364 C C . HIS E 1 24 ? 46.657 75.732 55.384 1.00 61.43 24 HIS E C 1
ATOM 7365 O O . HIS E 1 24 ? 47.171 75.149 56.342 1.00 61.43 24 HIS E O 1
ATOM 7372 N N . HIS E 1 25 ? 47.082 76.915 54.955 1.00 49.97 25 HIS E N 1
ATOM 7373 C CA . HIS E 1 25 ? 48.189 77.603 55.607 1.00 49.97 25 HIS E CA 1
ATOM 7374 C C . HIS E 1 25 ? 47.873 77.845 57.075 1.00 49.97 25 HIS E C 1
ATOM 7375 O O . HIS E 1 25 ? 48.729 77.654 57.940 1.00 49.97 25 HIS E O 1
ATOM 7382 N N . LEU E 1 26 ? 46.642 78.269 57.351 1.00 66.17 26 LEU E N 1
ATOM 7383 C CA . LEU E 1 26 ? 46.219 78.532 58.720 1.00 66.17 26 LEU E CA 1
ATOM 7384 C C . LEU E 1 26 ? 46.267 77.244 59.522 1.00 66.17 26 LEU E C 1
ATOM 7385 O O . LEU E 1 26 ? 46.550 77.258 60.718 1.00 66.17 26 LEU E O 1
ATOM 7390 N N . GLN E 1 27 ? 45.992 76.128 58.859 1.00 42.31 27 GLN E N 1
ATOM 7391 C CA . GLN E 1 27 ? 46.022 74.843 59.530 1.00 42.31 27 GLN E CA 1
ATOM 7392 C C . GLN E 1 27 ? 47.477 74.485 59.857 1.00 42.31 27 GLN E C 1
ATOM 7393 O O . GLN E 1 27 ? 47.800 74.109 60.993 1.00 42.31 27 GLN E O 1
ATOM 7399 N N . ARG E 1 28 ? 48.355 74.606 58.864 1.00 46.42 28 ARG E N 1
ATOM 7400 C CA . ARG E 1 28 ? 49.768 74.313 59.079 1.00 46.42 28 ARG E CA 1
ATOM 7401 C C . ARG E 1 28 ? 50.277 75.142 60.247 1.00 46.42 28 ARG E C 1
ATOM 7402 O O . ARG E 1 28 ? 50.930 74.626 61.151 1.00 46.42 28 ARG E O 1
ATOM 7410 N N . TRP E 1 29 ? 49.962 76.433 60.227 1.00 44.18 29 TRP E N 1
ATOM 7411 C CA . TRP E 1 29 ? 50.395 77.328 61.284 1.00 44.18 29 TRP E CA 1
ATOM 7412 C C . TRP E 1 29 ? 49.941 76.896 62.679 1.00 44.18 29 TRP E C 1
ATOM 7413 O O . TRP E 1 29 ? 50.651 77.116 63.662 1.00 44.18 29 TRP E O 1
ATOM 7424 N N . LYS E 1 30 ? 48.762 76.291 62.783 1.00 51.04 30 LYS E N 1
ATOM 7425 C CA . LYS E 1 30 ? 48.302 75.846 64.092 1.00 51.04 30 LYS E CA 1
ATOM 7426 C C . LYS E 1 30 ? 49.238 74.730 64.520 1.00 51.04 30 LYS E C 1
ATOM 7427 O O . LYS E 1 30 ? 49.589 74.612 65.693 1.00 51.04 30 LYS E O 1
ATOM 7433 N N . ALA E 1 31 ? 49.647 73.920 63.548 1.00 55.46 31 ALA E N 1
ATOM 7434 C CA . ALA E 1 31 ? 50.559 72.809 63.798 1.00 55.46 31 ALA E CA 1
ATOM 7435 C C . ALA E 1 31 ? 51.939 73.319 64.226 1.00 55.46 31 ALA E C 1
ATOM 7436 O O . ALA E 1 31 ? 52.477 72.902 65.252 1.00 55.46 31 ALA E O 1
ATOM 7438 N N . ASP E 1 32 ? 52.503 74.226 63.434 1.00 51.77 32 ASP E N 1
ATOM 7439 C CA . ASP E 1 32 ? 53.815 74.781 63.729 1.00 51.77 32 ASP E CA 1
ATOM 7440 C C . ASP E 1 32 ? 53.786 75.753 64.903 1.00 51.77 32 ASP E C 1
ATOM 7441 O O . ASP E 1 32 ? 54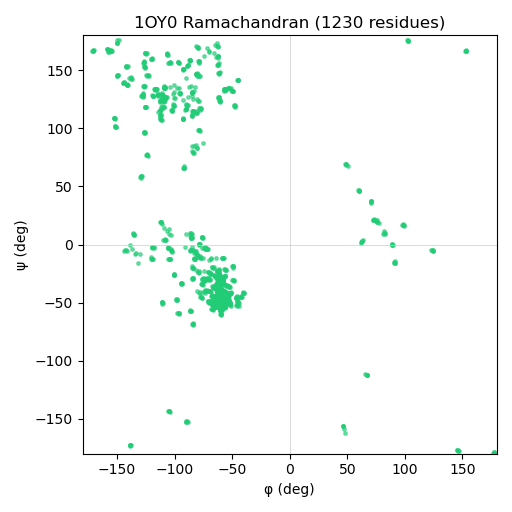.826 76.264 65.318 1.00 51.77 32 ASP E O 1
ATOM 7446 N N . GLY E 1 33 ? 52.598 76.004 65.443 1.00 59.29 33 GLY E N 1
ATOM 7447 C CA . GLY E 1 33 ? 52.485 76.922 66.562 1.00 59.29 33 GLY E CA 1
ATOM 7448 C C . GLY E 1 33 ? 52.676 78.387 66.189 1.00 59.29 33 GLY E C 1
ATOM 7449 O O . GLY E 1 33 ? 52.993 79.218 67.041 1.00 59.29 33 GLY E O 1
ATOM 7450 N N . HIS E 1 34 ? 52.481 78.707 64.915 1.00 65.77 34 HIS E N 1
ATOM 7451 C CA . HIS E 1 34 ? 52.624 80.078 64.436 1.00 65.77 34 HIS E CA 1
ATOM 7452 C C . HIS E 1 34 ? 51.333 80.869 64.652 1.00 65.77 34 HIS E C 1
ATOM 7453 O O . HIS E 1 34 ? 50.288 80.558 64.061 1.00 65.77 34 HIS E O 1
ATOM 7460 N N . LYS E 1 35 ? 51.407 81.882 65.509 1.00 81.89 35 LYS E N 1
ATOM 7461 C CA . LYS E 1 35 ? 50.246 82.719 65.804 1.00 81.89 35 LYS E CA 1
ATOM 7462 C C . LYS E 1 35 ? 50.152 83.824 64.747 1.00 81.89 35 LYS E C 1
ATOM 7463 O O . LYS E 1 35 ? 50.996 84.716 64.698 1.00 81.89 35 LYS E O 1
ATOM 7469 N N . TRP E 1 36 ? 49.126 83.744 63.899 1.00 37.28 36 TRP E N 1
ATOM 7470 C CA . TRP E 1 36 ? 48.922 84.711 62.825 1.00 37.28 36 TRP E CA 1
ATOM 7471 C C . TRP E 1 36 ? 47.924 85.809 63.187 1.00 37.28 36 TRP E C 1
ATOM 7472 O O . TRP E 1 36 ? 47.065 85.640 64.062 1.00 37.28 36 TRP E O 1
ATOM 7483 N N . ALA E 1 37 ? 48.050 86.933 62.494 1.00 42.27 37 ALA E N 1
ATOM 7484 C CA . ALA E 1 37 ? 47.198 88.087 62.737 1.00 42.27 37 ALA E CA 1
ATOM 7485 C C . ALA E 1 37 ? 46.196 88.351 61.621 1.00 42.27 37 ALA E C 1
ATOM 7486 O O . ALA E 1 37 ? 46.535 88.307 60.433 1.00 42.27 37 ALA E O 1
ATOM 7488 N N . MET E 1 38 ? 44.959 88.625 62.019 1.00 50.14 38 MET E N 1
ATOM 7489 C CA . MET E 1 38 ? 43.893 88.921 61.074 1.00 50.14 38 MET E CA 1
ATOM 7490 C C . MET E 1 38 ? 43.418 90.341 61.319 1.00 50.14 38 MET E C 1
ATOM 7491 O O . MET E 1 38 ? 43.182 90.758 62.457 1.00 50.14 38 MET E O 1
ATOM 7496 N N . LEU E 1 39 ? 43.278 91.084 60.235 1.00 39.50 39 LEU E N 1
ATOM 7497 C CA . LEU E 1 39 ? 42.849 92.461 60.330 1.00 39.50 39 LEU E CA 1
ATOM 7498 C C . LEU E 1 39 ? 41.604 92.660 59.487 1.00 39.50 39 LEU E C 1
ATOM 7499 O O . LEU E 1 39 ? 41.432 92.026 58.448 1.00 39.50 39 LEU E O 1
ATOM 7504 N N . THR E 1 40 ? 40.729 93.534 59.956 1.00 30.17 40 THR E N 1
ATOM 7505 C CA . THR E 1 40 ? 39.506 93.841 59.247 1.00 30.17 40 THR E CA 1
ATOM 7506 C C . THR E 1 40 ? 39.871 94.864 58.169 1.00 30.17 40 THR E C 1
ATOM 7507 O O . THR E 1 40 ? 40.772 95.673 58.368 1.00 30.17 40 THR E O 1
ATOM 7511 N N . ALA E 1 41 ? 39.200 94.816 57.024 1.00 28.78 41 ALA E N 1
ATOM 7512 C CA . ALA E 1 41 ? 39.490 95.754 55.928 1.00 28.78 41 ALA E CA 1
ATOM 7513 C C . ALA E 1 41 ? 38.213 96.014 55.139 1.00 28.78 41 ALA E C 1
ATOM 7514 O O . ALA E 1 41 ? 37.391 95.114 54.996 1.00 28.78 41 ALA E O 1
ATOM 7516 N N . TYR E 1 42 ? 38.040 97.230 54.624 1.00 30.71 42 TYR E N 1
ATOM 7517 C CA . TYR E 1 42 ? 36.812 97.536 53.901 1.00 30.71 42 TYR E CA 1
ATOM 7518 C C . TYR E 1 42 ? 36.963 98.306 52.610 1.00 30.71 42 TYR E C 1
ATOM 7519 O O . TYR E 1 42 ? 35.969 98.769 52.067 1.00 30.71 42 TYR E O 1
ATOM 7528 N N . ASP E 1 43 ? 38.186 98.476 52.127 1.00 28.35 43 ASP E N 1
ATOM 7529 C CA . ASP E 1 43 ? 38.382 99.167 50.860 1.00 28.35 43 ASP E CA 1
ATOM 7530 C C . ASP E 1 43 ? 39.711 98.804 50.218 1.00 28.35 43 ASP E C 1
ATOM 7531 O O . ASP E 1 43 ? 40.588 98.225 50.848 1.00 28.35 43 ASP E O 1
ATOM 7536 N N . TYR E 1 44 ? 39.843 99.147 48.948 1.00 37.68 44 TYR E N 1
ATOM 7537 C CA . TYR E 1 44 ? 41.037 98.845 48.174 1.00 37.68 44 TYR E CA 1
ATOM 7538 C C . TYR E 1 44 ? 42.352 99.359 48.747 1.00 37.68 44 TYR E C 1
ATOM 7539 O O . TYR E 1 44 ? 43.304 98.601 48.902 1.00 37.68 44 TYR E O 1
ATOM 7548 N N . SER E 1 45 ? 42.409 100.654 49.036 1.00 43.74 45 SER E N 1
ATOM 7549 C CA . SER E 1 45 ? 43.619 101.276 49.571 1.00 43.74 45 SER E CA 1
ATOM 7550 C C . SER E 1 45 ? 44.068 100.691 50.900 1.00 43.74 45 SER E C 1
ATOM 7551 O O . SER E 1 45 ? 45.265 100.501 51.128 1.00 43.74 45 SER E O 1
ATOM 7554 N N . THR E 1 46 ? 43.114 100.413 51.781 1.00 35.29 46 THR E N 1
ATOM 7555 C CA . THR E 1 46 ? 43.447 99.844 53.074 1.00 35.29 46 THR E CA 1
ATOM 7556 C C . THR E 1 46 ? 44.003 98.445 52.874 1.00 35.29 46 THR E C 1
ATOM 7557 O O . THR E 1 46 ? 45.051 98.105 53.409 1.00 35.29 46 THR E O 1
ATOM 7561 N N . ALA E 1 47 ? 43.301 97.640 52.090 1.00 31.35 47 ALA E N 1
ATOM 7562 C CA . ALA E 1 47 ? 43.730 96.274 51.828 1.00 31.35 47 ALA E CA 1
ATOM 7563 C C . ALA E 1 47 ? 45.127 96.262 51.221 1.00 31.35 47 ALA E C 1
ATOM 7564 O O . ALA E 1 47 ? 45.970 95.461 51.609 1.00 31.35 47 ALA E O 1
ATOM 7566 N N . ARG E 1 48 ? 45.372 97.154 50.269 1.00 41.39 48 ARG E N 1
ATOM 7567 C CA . ARG E 1 48 ? 46.681 97.219 49.634 1.00 41.39 48 ARG E CA 1
ATOM 7568 C C . ARG E 1 48 ? 47.768 97.384 50.702 1.00 41.39 48 ARG E C 1
ATOM 7569 O O . ARG E 1 48 ? 48.794 96.701 50.674 1.00 41.39 48 ARG E O 1
ATOM 7577 N N . ILE E 1 49 ? 47.528 98.281 51.652 1.00 42.75 49 ILE E N 1
ATOM 7578 C CA . ILE E 1 49 ? 48.480 98.531 52.720 1.00 42.75 49 ILE E CA 1
ATOM 7579 C C . ILE E 1 49 ? 48.694 97.287 53.571 1.00 42.75 49 ILE E C 1
ATOM 7580 O O . ILE E 1 49 ? 49.828 96.858 53.759 1.00 42.75 49 ILE E O 1
ATOM 7585 N N . PHE E 1 50 ? 47.619 96.701 54.083 1.00 34.93 50 PHE E N 1
ATOM 7586 C CA . PHE E 1 50 ? 47.748 95.507 54.911 1.00 34.93 50 PHE E CA 1
ATOM 7587 C C . PHE E 1 50 ? 48.390 94.356 54.148 1.00 34.93 50 PHE E C 1
ATOM 7588 O O . PHE E 1 50 ? 49.082 93.528 54.735 1.00 34.93 50 PHE E O 1
ATOM 7596 N N . ASP E 1 51 ? 48.164 94.301 52.841 1.00 52.12 51 ASP E N 1
ATOM 7597 C CA . ASP E 1 51 ? 48.740 93.232 52.040 1.00 52.12 51 ASP E CA 1
ATOM 7598 C C . ASP E 1 51 ? 50.253 93.410 51.984 1.00 52.12 51 ASP E C 1
ATOM 7599 O O . ASP E 1 51 ? 51.009 92.478 52.263 1.00 52.12 51 ASP E O 1
ATOM 7604 N N . GLU E 1 52 ? 50.701 94.608 51.630 1.00 55.24 52 GLU E N 1
ATOM 7605 C CA . GLU E 1 52 ? 52.134 94.862 51.566 1.00 55.24 52 GLU E CA 1
ATOM 7606 C C . GLU E 1 52 ? 52.729 95.027 52.967 1.00 55.24 52 GLU E C 1
ATOM 7607 O O . GLU E 1 52 ? 53.900 95.370 53.119 1.00 55.24 52 GLU E O 1
ATOM 7613 N N . ALA E 1 53 ? 51.908 94.787 53.983 1.00 34.66 53 ALA E N 1
ATOM 7614 C CA . ALA E 1 53 ? 52.352 94.874 55.361 1.00 34.66 53 ALA E CA 1
ATOM 7615 C C . ALA E 1 53 ? 52.472 93.448 55.855 1.00 34.66 53 ALA E C 1
ATOM 7616 O O . ALA E 1 53 ? 52.864 93.195 56.996 1.00 34.66 53 ALA E O 1
ATOM 7618 N N . GLY E 1 54 ? 52.107 92.513 54.986 1.00 35.64 54 GLY E N 1
ATOM 7619 C CA . GLY E 1 54 ? 52.196 91.109 55.341 1.00 35.64 54 GLY E CA 1
ATOM 7620 C C . GLY E 1 54 ? 51.004 90.446 56.016 1.00 35.64 54 GLY E C 1
ATOM 7621 O O . GLY E 1 54 ? 51.067 89.254 56.323 1.00 35.64 54 GLY E O 1
ATOM 7622 N N . ILE E 1 55 ? 49.921 91.179 56.263 1.00 30.37 55 ILE E N 1
ATOM 7623 C CA . ILE E 1 55 ? 48.763 90.550 56.895 1.00 30.37 55 ILE E CA 1
ATOM 7624 C C . ILE E 1 55 ? 48.271 89.421 55.988 1.00 30.37 55 ILE E C 1
ATOM 7625 O O . ILE E 1 55 ? 47.967 89.636 54.817 1.00 30.37 55 ILE E O 1
ATOM 7630 N N . PRO E 1 56 ? 48.194 88.195 56.527 1.00 42.04 56 PRO E N 1
ATOM 7631 C CA . PRO E 1 56 ? 47.757 87.006 55.791 1.00 42.04 56 PRO E CA 1
ATOM 7632 C C . PRO E 1 56 ? 46.257 86.871 55.556 1.00 42.04 56 PRO E C 1
ATOM 7633 O O . PRO E 1 56 ? 45.830 86.357 54.523 1.00 42.04 56 PRO E O 1
ATOM 7637 N N . VAL E 1 57 ? 45.462 87.329 56.513 1.00 32.39 57 VAL E N 1
ATOM 7638 C CA . VAL E 1 57 ? 44.017 87.218 56.394 1.00 32.39 57 VAL E CA 1
ATOM 7639 C C . VAL E 1 57 ? 43.286 88.533 56.604 1.00 32.39 57 VAL E C 1
ATOM 7640 O O . VAL E 1 57 ? 43.505 89.219 57.600 1.00 32.39 57 VAL E O 1
ATOM 7644 N N . LEU E 1 58 ? 42.410 88.871 55.662 1.00 30.29 58 LEU E N 1
ATOM 7645 C CA . LEU E 1 58 ? 41.624 90.096 55.745 1.00 30.29 58 LEU E CA 1
ATOM 7646 C C . LEU E 1 58 ? 40.137 89.789 55.880 1.00 30.29 58 LEU E C 1
ATOM 7647 O O . LEU E 1 58 ? 39.602 88.950 55.156 1.00 30.29 58 LEU E O 1
ATOM 7652 N N . LEU E 1 59 ? 39.478 90.476 56.813 1.00 26.39 59 LEU E N 1
ATOM 7653 C CA . LEU E 1 59 ? 38.048 90.289 57.062 1.00 26.39 59 LEU E CA 1
ATOM 7654 C C . LEU E 1 59 ? 37.196 91.498 56.692 1.00 26.39 59 LEU E C 1
ATOM 7655 O O . LEU E 1 59 ? 37.279 92.547 57.333 1.00 26.39 59 LEU E O 1
ATOM 7660 N N . VAL E 1 60 ? 36.385 91.356 55.648 1.00 32.04 60 VAL E N 1
ATOM 7661 C CA . VAL E 1 60 ? 35.490 92.435 55.262 1.00 32.04 60 VAL E CA 1
ATOM 7662 C C . VAL E 1 60 ? 34.296 92.193 56.170 1.00 32.04 60 VAL E C 1
ATOM 7663 O O . VAL E 1 60 ? 33.299 91.598 55.765 1.00 32.04 60 VAL E O 1
ATOM 7667 N N . GLY E 1 61 ? 34.432 92.639 57.415 1.00 33.48 61 GLY E N 1
ATOM 7668 C CA . GLY E 1 61 ? 33.398 92.435 58.417 1.00 33.48 61 GLY E CA 1
ATOM 7669 C C . GLY E 1 61 ? 32.136 93.271 58.334 1.00 33.48 61 GLY E C 1
ATOM 7670 O O . GLY E 1 61 ? 32.094 94.292 57.653 1.00 33.48 61 GLY E O 1
ATOM 7671 N N . ASP E 1 62 ? 31.088 92.811 59.018 1.00 38.77 62 ASP E N 1
ATOM 7672 C CA . ASP E 1 62 ? 29.822 93.533 59.051 1.00 38.77 62 ASP E CA 1
ATOM 7673 C C . ASP E 1 62 ? 30.025 94.703 59.996 1.00 38.77 62 ASP E C 1
ATOM 7674 O O . ASP E 1 62 ? 29.137 95.536 60.178 1.00 38.77 62 ASP E O 1
ATOM 7679 N N . SER E 1 63 ? 31.219 94.761 60.585 1.00 37.80 63 SER E N 1
ATOM 7680 C CA . SER E 1 63 ? 31.572 95.833 61.497 1.00 37.80 63 SER E CA 1
ATOM 7681 C C . SER E 1 63 ? 31.671 97.089 60.649 1.00 37.80 63 SER E C 1
ATOM 7682 O O . SER E 1 63 ? 31.718 98.199 61.169 1.00 37.80 63 SER E O 1
ATOM 7685 N N . ALA E 1 64 ? 31.690 96.897 59.332 1.00 28.90 64 ALA E N 1
ATOM 7686 C CA . ALA E 1 64 ? 31.755 98.005 58.389 1.00 28.90 64 ALA E CA 1
ATOM 7687 C C . ALA E 1 64 ? 30.511 98.869 58.584 1.00 28.90 64 ALA E C 1
ATOM 7688 O O . ALA E 1 64 ? 30.503 100.061 58.279 1.00 28.90 64 ALA E O 1
ATOM 7690 N N . ALA E 1 65 ? 29.463 98.243 59.105 1.00 35.47 65 ALA E N 1
ATOM 7691 C CA . ALA E 1 65 ? 28.202 98.913 59.373 1.00 35.47 65 ALA E CA 1
ATOM 7692 C C . ALA E 1 65 ? 28.449 100.166 60.193 1.00 35.47 65 ALA E C 1
ATOM 7693 O O . ALA E 1 65 ? 27.851 101.214 59.943 1.00 35.47 65 ALA E O 1
ATOM 7695 N N . ASN E 1 66 ? 29.339 100.047 61.174 1.00 26.98 66 ASN E N 1
ATOM 7696 C CA . ASN E 1 66 ? 29.676 101.168 62.032 1.00 26.98 66 ASN E CA 1
ATOM 7697 C C . ASN E 1 66 ? 30.739 102.039 61.395 1.00 26.98 66 ASN E C 1
ATOM 7698 O O . ASN E 1 66 ? 30.461 103.162 60.994 1.00 26.98 66 ASN E O 1
ATOM 7703 N N . VAL E 1 67 ? 31.956 101.511 61.293 1.00 37.41 67 VAL E N 1
ATOM 7704 C CA . VAL E 1 67 ? 33.076 102.275 60.757 1.00 37.41 67 VAL E CA 1
ATOM 7705 C C . VAL E 1 67 ? 32.950 102.786 59.336 1.00 37.41 67 VAL E C 1
ATOM 7706 O O . VAL E 1 67 ? 33.540 103.807 58.996 1.00 37.41 67 VAL E O 1
ATOM 7710 N N . VAL E 1 68 ? 32.186 102.103 58.496 1.00 35.51 68 VAL E N 1
ATOM 7711 C CA . VAL E 1 68 ? 32.044 102.574 57.127 1.00 35.51 68 VAL E CA 1
ATOM 7712 C C . VAL E 1 68 ? 30.769 103.370 56.884 1.00 35.51 68 VAL E C 1
ATOM 7713 O O . VAL E 1 68 ? 30.808 104.454 56.308 1.00 35.51 68 VAL E O 1
ATOM 7717 N N . TYR E 1 69 ? 29.642 102.850 57.347 1.00 23.68 69 TYR E N 1
ATOM 7718 C CA . TYR E 1 69 ? 28.373 103.512 57.104 1.00 23.68 69 TYR E CA 1
ATOM 7719 C C . TYR E 1 69 ? 27.743 104.310 58.225 1.00 23.68 69 TYR E C 1
ATOM 7720 O O . TYR E 1 69 ? 26.730 104.964 58.014 1.00 23.68 69 TYR E O 1
ATOM 7729 N N . GLY E 1 70 ? 28.327 104.259 59.413 1.00 30.15 70 GLY E N 1
ATOM 7730 C CA . GLY E 1 70 ? 27.784 105.037 60.512 1.00 30.15 70 GLY E CA 1
ATOM 7731 C C . GLY E 1 70 ? 26.542 104.494 61.189 1.00 30.15 70 GLY E C 1
ATOM 7732 O O . GLY E 1 70 ? 25.831 105.232 61.859 1.00 30.15 70 GLY E O 1
ATOM 7733 N N . TYR E 1 71 ? 26.256 103.214 61.003 1.00 27.27 71 TYR E N 1
ATOM 7734 C CA . TYR E 1 71 ? 25.106 102.613 61.663 1.00 27.27 71 TYR E CA 1
ATOM 7735 C C . TYR E 1 71 ? 25.572 102.369 63.089 1.00 27.27 71 TYR E C 1
ATOM 7736 O O . TYR E 1 71 ? 26.743 102.069 63.320 1.00 27.27 71 TYR E O 1
ATOM 7745 N N . ASP E 1 72 ? 24.679 102.504 64.054 1.00 33.97 72 ASP E N 1
ATOM 7746 C CA . ASP E 1 72 ? 25.087 102.282 65.433 1.00 33.97 72 ASP E CA 1
ATOM 7747 C C . ASP E 1 72 ? 25.003 100.800 65.783 1.00 33.97 72 ASP E C 1
ATOM 7748 O O . ASP E 1 72 ? 25.227 100.402 66.921 1.00 33.97 72 ASP E O 1
ATOM 7753 N N . THR E 1 73 ? 24.695 99.988 64.778 1.00 51.15 73 THR E N 1
ATOM 7754 C CA . THR E 1 73 ? 24.580 98.546 64.947 1.00 51.15 73 THR E CA 1
ATOM 7755 C C . THR E 1 73 ? 24.985 97.825 63.666 1.00 51.15 73 THR E C 1
ATOM 7756 O O . THR E 1 73 ? 25.295 98.451 62.653 1.00 51.15 73 THR E O 1
ATOM 7760 N N . THR E 1 74 ? 25.000 96.504 63.723 1.00 40.07 74 THR E N 1
ATOM 7761 C CA . THR E 1 74 ? 25.362 95.703 62.576 1.00 40.07 74 THR E CA 1
ATOM 7762 C C . THR E 1 74 ? 24.121 95.023 62.058 1.00 40.07 74 THR E C 1
ATOM 7763 O O . THR E 1 74 ? 24.196 94.093 61.262 1.00 40.07 74 THR E O 1
ATOM 7767 N N . VAL E 1 75 ? 22.975 95.494 62.519 1.00 29.64 75 VAL E N 1
ATOM 7768 C CA . VAL E 1 75 ? 21.713 94.917 62.120 1.00 29.64 75 VAL E CA 1
ATOM 7769 C C . VAL E 1 75 ? 21.226 95.402 60.768 1.00 29.64 75 VAL E C 1
ATOM 7770 O O . VAL E 1 75 ? 20.701 94.625 59.978 1.00 29.64 75 VAL E O 1
ATOM 7774 N N . PRO E 1 76 ? 21.396 96.696 60.483 1.00 27.93 76 PRO E N 1
ATOM 7775 C CA . PRO E 1 76 ? 20.947 97.255 59.209 1.00 27.93 76 PRO E CA 1
ATOM 7776 C C . PRO E 1 76 ? 21.766 96.994 57.948 1.00 27.93 76 PRO E C 1
ATOM 7777 O O . PRO E 1 76 ? 21.206 96.947 56.860 1.00 27.93 76 PRO E O 1
ATOM 7781 N N . ILE E 1 77 ? 23.074 96.815 58.076 1.00 32.77 77 ILE E N 1
ATOM 7782 C CA . ILE E 1 77 ? 23.902 96.616 56.889 1.00 32.77 77 ILE E CA 1
ATOM 7783 C C . ILE E 1 77 ? 23.416 95.487 55.989 1.00 32.77 77 ILE E C 1
ATOM 7784 O O . ILE E 1 77 ? 23.082 94.401 56.458 1.00 32.77 77 ILE E O 1
ATOM 7789 N N . SER E 1 78 ? 23.377 95.762 54.688 1.00 20.16 78 SER E N 1
ATOM 7790 C CA . SER E 1 78 ? 22.910 94.792 53.704 1.00 20.16 78 SER E CA 1
ATOM 7791 C C . SER E 1 78 ? 24.024 94.165 52.873 1.00 20.16 78 SER E C 1
ATOM 7792 O O . SER E 1 78 ? 25.136 94.679 52.805 1.00 20.16 78 SER E O 1
ATOM 7795 N N . ILE E 1 79 ? 23.704 93.052 52.228 1.00 20.83 79 ILE E N 1
ATOM 7796 C CA . ILE E 1 79 ? 24.667 92.375 51.389 1.00 20.83 79 ILE E CA 1
ATOM 7797 C C . ILE E 1 79 ? 25.196 93.345 50.353 1.00 20.83 79 ILE E C 1
ATOM 7798 O O . ILE E 1 79 ? 26.386 93.357 50.068 1.00 20.83 79 ILE E O 1
ATOM 7803 N N . ASP E 1 80 ? 24.317 94.163 49.791 1.00 31.08 80 ASP E N 1
ATOM 7804 C CA . ASP E 1 80 ? 24.750 95.101 48.765 1.00 31.08 80 ASP E CA 1
ATOM 7805 C C . ASP E 1 80 ? 25.677 96.203 49.263 1.00 31.08 80 ASP E C 1
ATOM 7806 O O . ASP E 1 80 ? 26.392 96.822 48.475 1.00 31.08 80 ASP E O 1
ATOM 7811 N N . GLU E 1 81 ? 25.678 96.443 50.566 1.00 33.50 81 GLU E N 1
ATOM 7812 C CA . GLU E 1 81 ? 26.563 97.449 51.123 1.00 33.50 81 GLU E CA 1
ATOM 7813 C C . GLU E 1 81 ? 27.913 96.807 51.405 1.00 33.50 81 GLU E C 1
ATOM 7814 O O . GLU E 1 81 ? 28.861 97.485 51.785 1.00 33.50 81 GLU E O 1
ATOM 7820 N N . LEU E 1 82 ? 27.998 95.496 51.207 1.00 21.50 82 LEU E N 1
ATOM 7821 C CA . LEU E 1 82 ? 29.235 94.773 51.457 1.00 21.50 82 LEU E CA 1
ATOM 7822 C C . LEU E 1 82 ? 29.934 94.241 50.210 1.00 21.50 82 LEU E C 1
ATOM 7823 O O . LEU E 1 82 ? 31.128 94.451 50.040 1.00 21.50 82 LEU E O 1
ATOM 7828 N N . ILE E 1 83 ? 29.204 93.559 49.338 1.00 21.83 83 ILE E N 1
ATOM 7829 C CA . ILE E 1 83 ? 29.803 93.004 48.129 1.00 21.83 83 ILE E CA 1
ATOM 7830 C C . ILE E 1 83 ? 30.727 93.977 47.385 1.00 21.83 83 ILE E C 1
ATOM 7831 O O . ILE E 1 83 ? 31.849 93.622 47.020 1.00 21.83 83 ILE E O 1
ATOM 7836 N N . PRO E 1 84 ? 30.271 95.211 47.132 1.00 29.04 84 PRO E N 1
ATOM 7837 C CA . PRO E 1 84 ? 31.179 96.115 46.425 1.00 29.04 84 PRO E CA 1
ATOM 7838 C C . PRO E 1 84 ? 32.452 96.415 47.210 1.00 29.04 84 PRO E C 1
ATOM 7839 O O . PRO E 1 84 ? 33.494 96.675 46.619 1.00 29.04 84 PRO E O 1
ATOM 7843 N N . LEU E 1 85 ? 32.372 96.371 48.536 1.00 29.69 85 LEU E N 1
ATOM 7844 C CA . LEU E 1 85 ? 33.552 96.610 49.365 1.00 29.69 85 LEU E CA 1
ATOM 7845 C C . LEU E 1 85 ? 34.473 95.392 49.289 1.00 29.69 85 LEU E C 1
ATOM 7846 O O . LEU E 1 85 ? 35.701 95.526 49.251 1.00 29.69 85 LEU E O 1
ATOM 7851 N N . VAL E 1 86 ? 33.870 94.203 49.284 1.00 14.89 86 VAL E N 1
ATOM 7852 C CA . VAL E 1 86 ? 34.632 92.969 49.186 1.00 14.89 86 VAL E CA 1
ATOM 7853 C C . VAL E 1 86 ? 35.439 92.991 47.898 1.00 14.89 86 VAL E C 1
ATOM 7854 O O . VAL E 1 86 ? 36.631 92.714 47.899 1.00 14.89 86 VAL E O 1
ATOM 7858 N N . ARG E 1 87 ? 34.785 93.330 46.797 1.00 26.89 87 ARG E N 1
ATOM 7859 C CA . ARG E 1 87 ? 35.472 93.374 45.522 1.00 26.89 87 ARG E CA 1
ATOM 7860 C C . ARG E 1 87 ? 36.692 94.270 45.636 1.00 26.89 87 ARG E C 1
ATOM 7861 O O . ARG E 1 87 ? 37.765 93.926 45.140 1.00 26.89 87 ARG E O 1
ATOM 7869 N N . GLY E 1 88 ? 36.530 95.412 46.300 1.00 28.99 88 GLY E N 1
ATOM 7870 C CA . GLY E 1 88 ? 37.639 96.336 46.464 1.00 28.99 88 GLY E CA 1
ATOM 7871 C C . GLY E 1 88 ? 38.765 95.724 47.273 1.00 28.99 88 GLY E C 1
ATOM 7872 O O . GLY E 1 88 ? 39.931 95.803 46.893 1.00 28.99 88 GLY E O 1
ATOM 7873 N N . VAL E 1 89 ? 38.415 95.112 48.396 1.00 30.42 89 VAL E N 1
ATOM 7874 C CA . VAL E 1 89 ? 39.415 94.485 49.238 1.00 30.42 89 VAL E CA 1
ATOM 7875 C C . VAL E 1 89 ? 40.106 93.351 48.496 1.00 30.42 89 VAL E C 1
ATOM 7876 O O . VAL E 1 89 ? 41.317 93.164 48.600 1.00 30.42 89 VAL E O 1
ATOM 7880 N N . VAL E 1 90 ? 39.333 92.590 47.739 1.00 35.88 90 VAL E N 1
ATOM 7881 C CA . VAL E 1 90 ? 39.900 91.485 46.992 1.00 35.88 90 VAL E CA 1
ATOM 7882 C C . VAL E 1 90 ? 40.948 91.981 46.002 1.00 35.88 90 VAL E C 1
ATOM 7883 O O . VAL E 1 90 ? 41.964 91.327 45.786 1.00 35.88 90 VAL E O 1
ATOM 7887 N N . ARG E 1 91 ? 40.706 93.144 45.413 1.00 36.79 91 ARG E N 1
ATOM 7888 C CA . ARG E 1 91 ? 41.640 93.710 44.452 1.00 36.79 91 ARG E CA 1
ATOM 7889 C C . ARG E 1 91 ? 42.883 94.277 45.124 1.00 36.79 91 ARG E C 1
ATOM 7890 O O . ARG E 1 91 ? 43.962 94.287 44.535 1.00 36.79 91 ARG E O 1
ATOM 7898 N N . GLY E 1 92 ? 42.738 94.732 46.362 1.00 42.46 92 GLY E N 1
ATOM 7899 C CA . GLY E 1 92 ? 43.866 95.318 47.055 1.00 42.46 92 GLY E CA 1
ATOM 7900 C C . GLY E 1 92 ? 44.802 94.375 47.780 1.00 42.46 92 GLY E C 1
ATOM 7901 O O . GLY E 1 92 ? 45.939 94.744 48.059 1.00 42.46 92 GLY E O 1
ATOM 7902 N N . ALA E 1 93 ? 44.342 93.169 48.093 1.00 47.13 93 ALA E N 1
ATOM 7903 C CA . ALA E 1 93 ? 45.175 92.207 48.807 1.00 47.13 93 ALA E CA 1
ATOM 7904 C C . ALA E 1 93 ? 45.319 90.893 48.040 1.00 47.13 93 ALA E C 1
ATOM 7905 O O . ALA E 1 93 ? 44.704 89.888 48.387 1.00 47.13 93 ALA E O 1
ATOM 7907 N N . PRO E 1 94 ? 46.154 90.889 46.993 1.00 39.20 94 PRO E N 1
ATOM 7908 C CA . PRO E 1 94 ? 46.415 89.727 46.138 1.00 39.20 94 PRO E CA 1
ATOM 7909 C C . PRO E 1 94 ? 47.022 88.539 46.869 1.00 39.20 94 PRO E C 1
ATOM 7910 O O . PRO E 1 94 ? 46.936 87.408 46.399 1.00 39.20 94 PRO E O 1
ATOM 7914 N N . HIS E 1 95 ? 47.637 88.786 48.018 1.00 39.47 95 HIS E N 1
ATOM 7915 C CA . HIS E 1 95 ? 48.270 87.701 48.750 1.00 39.47 95 HIS E CA 1
ATOM 7916 C C . HIS E 1 95 ? 47.502 87.262 49.975 1.00 39.47 95 HIS E C 1
ATOM 7917 O O . HIS E 1 95 ? 47.794 86.215 50.553 1.00 39.47 95 HIS E O 1
ATOM 7924 N N . ALA E 1 96 ? 46.518 88.051 50.376 1.00 44.02 96 ALA E N 1
ATOM 7925 C CA . ALA E 1 96 ? 45.754 87.709 51.562 1.00 44.02 96 ALA E CA 1
ATOM 7926 C C . ALA E 1 96 ? 44.581 86.787 51.285 1.00 44.02 96 ALA E C 1
ATOM 7927 O O . ALA E 1 96 ? 44.118 86.670 50.149 1.00 44.02 96 ALA E O 1
ATOM 7929 N N . LEU E 1 97 ? 44.131 86.109 52.334 1.00 44.42 97 LEU E N 1
ATOM 7930 C CA . LEU E 1 97 ? 42.966 85.242 52.252 1.00 44.42 97 LEU E CA 1
ATOM 7931 C C . LEU E 1 97 ? 41.851 86.189 52.668 1.00 44.42 97 LEU E C 1
ATOM 7932 O O . LEU E 1 97 ? 41.758 86.567 53.837 1.00 44.42 97 LEU E O 1
ATOM 7937 N N . VAL E 1 98 ? 41.023 86.589 51.713 1.00 31.35 98 VAL E N 1
ATOM 7938 C CA . VAL E 1 98 ? 39.938 87.513 51.999 1.00 31.35 98 VAL E CA 1
ATOM 7939 C C . VAL E 1 98 ? 38.659 86.805 52.423 1.00 31.35 98 VAL E C 1
ATOM 7940 O O . VAL E 1 98 ? 38.110 85.998 51.678 1.00 31.35 98 VAL E O 1
ATOM 7944 N N . VAL E 1 99 ? 38.199 87.112 53.633 1.00 26.30 99 VAL E N 1
ATOM 7945 C CA . VAL E 1 99 ? 36.973 86.530 54.169 1.00 26.30 99 VAL E CA 1
ATOM 7946 C C . VAL E 1 99 ? 35.831 87.546 54.194 1.00 26.30 99 VAL E C 1
ATOM 7947 O O . VAL E 1 99 ? 35.968 88.644 54.729 1.00 26.30 99 VAL E O 1
ATOM 7951 N N . ALA E 1 100 ? 34.703 87.170 53.606 1.00 30.53 100 ALA E N 1
ATOM 7952 C CA . ALA E 1 100 ? 33.538 88.039 53.567 1.00 30.53 100 ALA E CA 1
ATOM 7953 C C . ALA E 1 100 ? 32.558 87.591 54.636 1.00 30.53 100 ALA E C 1
ATOM 7954 O O . ALA E 1 100 ? 32.176 86.428 54.690 1.00 30.53 100 ALA E O 1
ATOM 7956 N N . ASP E 1 101 ? 32.165 88.530 55.493 1.00 30.59 101 ASP E N 1
ATOM 7957 C CA . ASP E 1 101 ? 31.240 88.274 56.597 1.00 30.59 101 ASP E CA 1
ATOM 7958 C C . ASP E 1 101 ? 29.802 88.343 56.095 1.00 30.59 101 ASP E C 1
ATOM 7959 O O . ASP E 1 101 ? 29.446 89.278 55.382 1.00 30.59 101 ASP E O 1
ATOM 7964 N N . LEU E 1 102 ? 28.982 87.352 56.444 1.00 26.88 102 LEU E N 1
ATOM 7965 C CA . LEU E 1 102 ? 27.585 87.343 56.023 1.00 26.88 102 LEU E CA 1
ATOM 7966 C C . LEU E 1 102 ? 26.775 88.258 56.941 1.00 26.88 102 LEU E C 1
ATOM 7967 O O . LEU E 1 102 ? 26.788 88.099 58.165 1.00 26.88 102 LEU E O 1
ATOM 7972 N N . PRO E 1 103 ? 26.054 89.229 56.353 1.00 17.53 103 PRO E N 1
ATOM 7973 C CA . PRO E 1 103 ? 25.217 90.215 57.051 1.00 17.53 103 PRO E CA 1
ATOM 7974 C C . PRO E 1 103 ? 24.065 89.590 57.821 1.00 17.53 103 PRO E C 1
ATOM 7975 O O . PRO E 1 103 ? 23.584 88.514 57.481 1.00 17.53 103 PRO E O 1
ATOM 7979 N N . PHE E 1 104 ? 23.613 90.289 58.850 1.00 20.28 104 PHE E N 1
ATOM 7980 C CA . PHE E 1 104 ? 22.510 89.813 59.656 1.00 20.28 104 PHE E CA 1
ATOM 7981 C C . PHE E 1 104 ? 21.292 89.541 58.794 1.00 20.28 104 PHE E C 1
ATOM 7982 O O . PHE E 1 104 ? 20.923 90.356 57.962 1.00 20.28 104 PHE E O 1
ATOM 7990 N N . GLY E 1 105 ? 20.671 88.388 58.997 1.00 19.22 105 GLY E N 1
ATOM 7991 C CA . GLY E 1 105 ? 19.489 88.052 58.238 1.00 19.22 105 GLY E CA 1
ATOM 7992 C C . GLY E 1 105 ? 19.712 87.284 56.951 1.00 19.22 105 GLY E C 1
ATOM 7993 O O . GLY E 1 105 ? 18.770 86.704 56.417 1.00 19.22 105 GLY E O 1
ATOM 7994 N N . SER E 1 106 ? 20.941 87.250 56.450 1.00 21.58 106 SER E N 1
ATOM 7995 C CA . SER E 1 106 ? 21.213 86.554 55.192 1.00 21.58 106 SER E CA 1
ATOM 7996 C C . SER E 1 106 ? 21.422 85.033 55.261 1.00 21.58 106 SER E C 1
ATOM 7997 O O . SER E 1 106 ? 21.518 84.390 54.219 1.00 21.58 106 SER E O 1
ATOM 8000 N N . TYR E 1 107 ? 21.471 84.458 56.465 1.00 37.36 107 TYR E N 1
ATOM 8001 C CA . TYR E 1 107 ? 21.698 83.018 56.618 1.00 37.36 107 TYR E CA 1
ATOM 8002 C C . TYR E 1 107 ? 20.914 82.346 57.731 1.00 37.36 107 TYR E C 1
ATOM 8003 O O . TYR E 1 107 ? 20.972 81.130 57.900 1.00 37.36 107 TYR E O 1
ATOM 8012 N N . GLU E 1 108 ? 20.190 83.130 58.505 1.00 30.67 108 GLU E N 1
ATOM 8013 C CA . GLU E 1 108 ? 19.469 82.548 59.607 1.00 30.67 108 GLU E CA 1
ATOM 8014 C C . GLU E 1 108 ? 18.291 81.699 59.156 1.00 30.67 108 GLU E C 1
ATOM 8015 O O . GLU E 1 108 ? 17.866 80.795 59.866 1.00 30.67 108 GLU E O 1
ATOM 8021 N N . ALA E 1 109 ? 17.785 81.964 57.960 1.00 26.82 109 ALA E N 1
ATOM 8022 C CA . ALA E 1 109 ? 16.640 81.218 57.449 1.00 26.82 109 ALA E CA 1
ATOM 8023 C C . ALA E 1 109 ? 16.921 79.740 57.207 1.00 26.82 109 ALA E C 1
ATOM 8024 O O . ALA E 1 109 ? 16.015 78.917 57.270 1.00 26.82 109 ALA E O 1
ATOM 8026 N N . GLY E 1 110 ? 18.174 79.405 56.921 1.00 31.37 110 GLY E N 1
ATOM 8027 C CA . GLY E 1 110 ? 18.518 78.022 56.658 1.00 31.37 110 GLY E CA 1
ATOM 8028 C C . GLY E 1 110 ? 19.634 77.909 55.642 1.00 31.37 110 GLY E C 1
ATOM 8029 O O . GLY E 1 110 ? 20.140 78.919 55.164 1.00 31.37 110 GLY E O 1
ATOM 8030 N N . PRO E 1 111 ? 20.022 76.684 55.267 1.00 32.91 111 PRO E N 1
ATOM 8031 C CA . PRO E 1 111 ? 21.095 76.431 54.302 1.00 32.91 111 PRO E CA 1
ATOM 8032 C C . PRO E 1 111 ? 20.897 77.092 52.953 1.00 32.91 111 PRO E C 1
ATOM 8033 O O . PRO E 1 111 ? 21.794 77.756 52.441 1.00 32.91 111 PRO E O 1
ATOM 8037 N N . THR E 1 112 ? 19.716 76.907 52.380 1.00 35.85 112 THR E N 1
ATOM 8038 C CA . THR E 1 112 ? 19.422 77.462 51.066 1.00 35.85 112 THR E CA 1
ATOM 8039 C C . THR E 1 112 ? 19.725 78.947 50.996 1.00 35.85 112 THR E C 1
ATOM 8040 O O . THR E 1 112 ? 20.424 79.407 50.090 1.00 35.85 112 THR E O 1
ATOM 8044 N N . ALA E 1 113 ? 19.200 79.692 51.957 1.00 28.03 113 ALA E N 1
ATOM 8045 C CA . ALA E 1 113 ? 19.443 81.122 52.003 1.00 28.03 113 ALA E CA 1
ATOM 8046 C C . ALA E 1 113 ? 20.940 81.387 52.151 1.00 28.03 113 ALA E C 1
ATOM 8047 O O . ALA E 1 113 ? 21.544 82.085 51.337 1.00 28.03 113 ALA E O 1
ATOM 8049 N N . ALA E 1 114 ? 21.534 80.822 53.196 1.00 27.81 114 ALA E N 1
ATOM 8050 C CA . ALA E 1 114 ? 22.953 80.999 53.459 1.00 27.81 114 ALA E CA 1
ATOM 8051 C C . ALA E 1 114 ? 23.814 80.681 52.246 1.00 27.81 114 ALA E C 1
ATOM 8052 O O . ALA E 1 114 ? 24.758 81.409 51.947 1.00 27.81 114 ALA E O 1
ATOM 8054 N N . LEU E 1 115 ? 23.488 79.594 51.545 1.00 21.57 115 LEU E N 1
ATOM 8055 C CA . LEU E 1 115 ? 24.259 79.199 50.377 1.00 21.57 115 LEU E CA 1
ATOM 8056 C C . LEU E 1 115 ? 24.172 80.235 49.282 1.00 21.57 115 LEU E C 1
ATOM 8057 O O . LEU E 1 115 ? 25.176 80.575 48.674 1.00 21.57 115 LEU E O 1
ATOM 8062 N N . ALA E 1 116 ? 22.972 80.737 49.027 1.00 18.21 116 ALA E N 1
ATOM 8063 C CA . ALA E 1 116 ? 22.793 81.748 47.999 1.00 18.21 116 ALA E CA 1
ATOM 8064 C C . ALA E 1 116 ? 23.606 82.991 48.336 1.00 18.21 116 ALA E C 1
ATOM 8065 O O . ALA E 1 116 ? 24.298 83.534 47.479 1.00 18.21 116 ALA E O 1
ATOM 8067 N N . ALA E 1 117 ? 23.526 83.430 49.590 1.00 26.26 117 ALA E N 1
ATOM 8068 C CA . ALA E 1 117 ? 24.253 84.607 50.045 1.00 26.26 117 ALA E CA 1
ATOM 8069 C C . ALA E 1 117 ? 25.762 84.435 49.887 1.00 26.26 117 ALA E C 1
ATOM 8070 O O . ALA E 1 117 ? 26.438 85.293 49.319 1.00 26.26 117 ALA E O 1
ATOM 8072 N N . ALA E 1 118 ? 26.285 83.326 50.396 1.00 35.86 118 ALA E N 1
ATOM 8073 C CA . ALA E 1 118 ? 27.713 83.040 50.312 1.00 35.86 118 ALA E CA 1
ATOM 8074 C C . ALA E 1 118 ? 28.153 82.984 48.861 1.00 35.86 118 ALA E C 1
ATOM 8075 O O . ALA E 1 118 ? 29.190 83.523 48.495 1.00 35.86 118 ALA E O 1
ATOM 8077 N N . THR E 1 119 ? 27.353 82.333 48.031 1.00 30.75 119 THR E N 1
ATOM 8078 C CA . THR E 1 119 ? 27.677 82.210 46.621 1.00 30.75 119 THR E CA 1
ATOM 8079 C C . THR E 1 119 ? 27.843 83.583 45.980 1.00 30.75 119 THR E C 1
ATOM 8080 O O . THR E 1 119 ? 28.664 83.761 45.084 1.00 30.75 119 THR E O 1
ATOM 8084 N N . ARG E 1 120 ? 27.062 84.553 46.439 1.00 21.23 120 ARG E N 1
ATOM 8085 C CA . ARG E 1 120 ? 27.164 85.891 45.893 1.00 21.23 120 ARG E CA 1
ATOM 8086 C C . ARG E 1 120 ? 28.508 86.483 46.275 1.00 21.23 120 ARG E C 1
ATOM 8087 O O . ARG E 1 120 ? 29.187 87.100 45.457 1.00 21.23 120 ARG E O 1
ATOM 8095 N N . PHE E 1 121 ? 28.890 86.285 47.527 1.00 27.76 121 PHE E N 1
ATOM 8096 C CA . PHE E 1 121 ? 30.148 86.816 48.004 1.00 27.76 121 PHE E CA 1
ATOM 8097 C C . PHE E 1 121 ? 31.345 86.238 47.288 1.00 27.76 121 PHE E C 1
ATOM 8098 O O . PHE E 1 121 ? 32.359 86.913 47.149 1.00 27.76 121 PHE E O 1
ATOM 8106 N N . LEU E 1 122 ? 31.238 85.000 46.824 1.00 22.97 122 LEU E N 1
ATOM 8107 C CA . LEU E 1 122 ? 32.356 84.388 46.118 1.00 22.97 122 LEU E CA 1
ATOM 8108 C C . LEU E 1 122 ? 32.343 84.730 44.637 1.00 22.97 122 LEU E C 1
ATOM 8109 O O . LEU E 1 122 ? 33.305 85.282 44.118 1.00 22.97 122 LEU E O 1
ATOM 8114 N N . LYS E 1 123 ? 31.248 84.409 43.962 1.00 20.26 123 LYS E N 1
ATOM 8115 C CA . LYS E 1 123 ? 31.140 84.665 42.532 1.00 20.26 123 LYS E CA 1
ATOM 8116 C C . LYS E 1 123 ? 31.167 86.145 42.175 1.00 20.26 123 LYS E C 1
ATOM 8117 O O . LYS E 1 123 ? 31.747 86.537 41.158 1.00 20.26 123 LYS E O 1
ATOM 8123 N N . ASP E 1 124 ? 30.535 86.966 43.008 1.00 25.05 124 ASP E N 1
ATOM 8124 C CA . ASP E 1 124 ? 30.483 88.404 42.761 1.00 25.05 124 ASP E CA 1
ATOM 8125 C C . ASP E 1 124 ? 31.575 89.146 43.541 1.00 25.05 124 ASP E C 1
ATOM 8126 O O . ASP E 1 124 ? 32.428 89.815 42.961 1.00 25.05 124 ASP E O 1
ATOM 8131 N N . GLY E 1 125 ? 31.543 89.013 44.861 1.00 41.78 125 GLY E N 1
ATOM 8132 C CA . GLY E 1 125 ? 32.522 89.684 45.692 1.00 41.78 125 GLY E CA 1
ATOM 8133 C C . GLY E 1 125 ? 33.953 89.250 45.442 1.00 41.78 125 GLY E C 1
ATOM 8134 O O . GLY E 1 125 ? 34.890 90.022 45.652 1.00 41.78 125 GLY E O 1
ATOM 8135 N N . GLY E 1 126 ? 34.130 88.012 44.996 1.00 23.09 126 GLY E N 1
ATOM 8136 C CA . GLY E 1 126 ? 35.466 87.513 44.740 1.00 23.09 126 GLY E CA 1
ATOM 8137 C C . GLY E 1 126 ? 36.153 87.040 46.005 1.00 23.09 126 GLY E C 1
ATOM 8138 O O . GLY E 1 126 ? 37.353 86.762 46.009 1.00 23.09 126 GLY E O 1
ATOM 8139 N N . ALA E 1 127 ? 35.395 86.952 47.090 1.00 31.93 127 ALA E N 1
ATOM 8140 C CA . ALA E 1 127 ? 35.943 86.505 48.360 1.00 31.93 127 ALA E CA 1
ATOM 8141 C C . ALA E 1 127 ? 36.442 85.072 48.246 1.00 31.93 127 ALA E C 1
ATOM 8142 O O . ALA E 1 127 ? 36.074 84.354 47.321 1.00 31.93 127 ALA E O 1
ATOM 8144 N N . HIS E 1 128 ? 37.282 84.655 49.187 1.00 28.08 128 HIS E N 1
ATOM 8145 C CA . HIS E 1 128 ? 37.813 83.296 49.184 1.00 28.08 128 HIS E CA 1
ATOM 8146 C C . HIS E 1 128 ? 37.047 82.465 50.188 1.00 28.08 128 HIS E C 1
ATOM 8147 O O . HIS E 1 128 ? 36.974 81.250 50.075 1.00 28.08 128 HIS E O 1
ATOM 8154 N N . ALA E 1 129 ? 36.484 83.133 51.183 1.00 24.63 129 ALA E N 1
ATOM 8155 C CA . ALA E 1 129 ? 35.732 82.450 52.216 1.00 24.63 129 ALA E CA 1
ATOM 8156 C C . ALA E 1 129 ? 34.746 83.423 52.831 1.00 24.63 129 ALA E C 1
ATOM 8157 O O . ALA E 1 129 ? 34.832 84.623 52.601 1.00 24.63 129 ALA E O 1
ATOM 8159 N N . VAL E 1 130 ? 33.807 82.899 53.609 1.00 17.06 130 VAL E N 1
ATOM 8160 C CA . VAL E 1 130 ? 32.818 83.733 54.272 1.00 17.06 130 VAL E CA 1
ATOM 8161 C C . VAL E 1 130 ? 32.802 83.432 55.772 1.00 17.06 130 VAL E C 1
ATOM 8162 O O . VAL E 1 130 ? 33.219 82.357 56.198 1.00 17.06 130 VAL E O 1
ATOM 8166 N N . LYS E 1 131 ? 32.335 84.391 56.569 1.00 25.57 131 LYS E N 1
ATOM 8167 C CA . LYS E 1 131 ? 32.241 84.210 58.010 1.00 25.57 131 LYS E CA 1
ATOM 8168 C C . LYS E 1 131 ? 30.766 84.175 58.387 1.00 25.57 131 LYS E C 1
ATOM 8169 O O . LYS E 1 131 ? 30.012 85.102 58.103 1.00 25.57 131 LYS E O 1
ATOM 8175 N N . LEU E 1 132 ? 30.365 83.088 59.030 1.00 35.61 132 LEU E N 1
ATOM 8176 C CA . LEU E 1 132 ? 28.985 82.881 59.439 1.00 35.61 132 LEU E CA 1
ATOM 8177 C C . LEU E 1 132 ? 28.942 82.909 60.957 1.00 35.61 132 LEU E C 1
ATOM 8178 O O . LEU E 1 132 ? 29.517 82.043 61.604 1.00 35.61 132 LEU E O 1
ATOM 8183 N N . GLU E 1 133 ? 28.262 83.894 61.526 1.00 33.10 133 GLU E N 1
ATOM 8184 C CA . GLU E 1 133 ? 28.188 83.997 62.975 1.00 33.10 133 GLU E CA 1
ATOM 8185 C C . GLU E 1 133 ? 27.074 83.133 63.548 1.00 33.10 133 GLU E C 1
ATOM 8186 O O . GLU E 1 133 ? 25.936 83.173 63.073 1.00 33.10 133 GLU E O 1
ATOM 8192 N N . GLY E 1 134 ? 27.405 82.355 64.577 1.00 35.94 134 GLY E N 1
ATOM 8193 C CA . GLY E 1 134 ? 26.411 81.501 65.203 1.00 35.94 134 GLY E CA 1
ATOM 8194 C C . GLY E 1 134 ? 26.976 80.258 65.861 1.00 35.94 134 GLY E C 1
ATOM 8195 O O . GLY E 1 134 ? 28.130 79.894 65.639 1.00 35.94 134 GLY E O 1
ATOM 8196 N N . GLY E 1 135 ? 26.152 79.606 66.677 1.00 44.61 135 GLY E N 1
ATOM 8197 C CA . GLY E 1 135 ? 26.572 78.390 67.354 1.00 44.61 135 GLY E CA 1
ATOM 8198 C C . GLY E 1 135 ? 25.948 77.161 66.718 1.00 44.61 135 GLY E C 1
ATOM 8199 O O . GLY E 1 135 ? 25.785 77.100 65.495 1.00 44.61 135 GLY E O 1
ATOM 8200 N N . GLU E 1 136 ? 25.590 76.183 67.542 1.00 45.25 136 GLU E N 1
ATOM 8201 C CA . GLU E 1 136 ? 24.986 74.952 67.048 1.00 45.25 136 GLU E CA 1
ATOM 8202 C C . GLU E 1 136 ? 23.883 75.216 66.037 1.00 45.25 136 GLU E C 1
ATOM 8203 O O . GLU E 1 136 ? 23.820 74.576 64.989 1.00 45.25 136 GLU E O 1
ATOM 8209 N N . ARG E 1 137 ? 23.014 76.161 66.366 1.00 40.20 137 ARG E N 1
ATOM 8210 C CA . ARG E 1 137 ? 21.887 76.523 65.516 1.00 40.20 137 ARG E CA 1
ATOM 8211 C C . ARG E 1 137 ? 22.255 76.786 64.053 1.00 40.20 137 ARG E C 1
ATOM 8212 O O . ARG E 1 137 ? 21.391 76.752 63.180 1.00 40.20 137 ARG E O 1
ATOM 8220 N N . VAL E 1 138 ? 23.532 77.038 63.791 1.00 28.25 138 VAL E N 1
ATOM 8221 C CA . VAL E 1 138 ? 23.996 77.351 62.438 1.00 28.25 138 VAL E CA 1
ATOM 8222 C C . VAL E 1 138 ? 24.814 76.244 61.759 1.00 28.25 138 VAL E C 1
ATOM 8223 O O . VAL E 1 138 ? 25.307 76.407 60.641 1.00 28.25 138 VAL E O 1
ATOM 8227 N N . ALA E 1 139 ? 24.948 75.109 62.429 1.00 34.64 139 ALA E N 1
ATOM 8228 C CA . ALA E 1 139 ? 25.719 74.001 61.886 1.00 34.64 139 ALA E CA 1
ATOM 8229 C C . ALA E 1 139 ? 25.210 73.568 60.523 1.00 34.64 139 ALA E C 1
ATOM 8230 O O . ALA E 1 139 ? 25.994 73.339 59.603 1.00 34.64 139 ALA E O 1
ATOM 8232 N N . GLU E 1 140 ? 23.895 73.458 60.391 1.00 48.30 140 GLU E N 1
ATOM 8233 C CA . GLU E 1 140 ? 23.322 73.034 59.126 1.00 48.30 140 GLU E CA 1
ATOM 8234 C C . GLU E 1 140 ? 23.810 73.925 57.985 1.00 48.30 140 GLU E C 1
ATOM 8235 O O . GLU E 1 140 ? 24.214 73.434 56.924 1.00 48.30 140 GLU E O 1
ATOM 8241 N N . GLN E 1 141 ? 23.789 75.233 58.209 1.00 28.55 141 GLN E N 1
ATOM 8242 C CA . GLN E 1 141 ? 24.232 76.164 57.193 1.00 28.55 141 GLN E CA 1
ATOM 8243 C C . GLN E 1 141 ? 25.709 75.993 56.879 1.00 28.55 141 GLN E C 1
ATOM 8244 O O . GLN E 1 141 ? 26.104 75.952 55.711 1.00 28.55 141 GLN E O 1
ATOM 8250 N N . ILE E 1 142 ? 26.528 75.899 57.920 1.00 36.99 142 ILE E N 1
ATOM 8251 C CA . ILE E 1 142 ? 27.957 75.737 57.720 1.00 36.99 142 ILE E CA 1
ATOM 8252 C C . ILE E 1 142 ? 28.240 74.471 56.921 1.00 36.99 142 ILE E C 1
ATOM 8253 O O . ILE E 1 142 ? 29.092 74.470 56.037 1.00 36.99 142 ILE E O 1
ATOM 8258 N N . ALA E 1 143 ? 27.518 73.397 57.224 1.00 25.17 143 ALA E N 1
ATOM 8259 C CA . ALA E 1 143 ? 27.696 72.144 56.505 1.00 25.17 143 ALA E CA 1
ATOM 8260 C C . ALA E 1 143 ? 27.378 72.289 55.012 1.00 25.17 143 ALA E C 1
ATOM 8261 O O . ALA E 1 143 ? 28.163 71.870 54.160 1.00 25.17 143 ALA E O 1
ATOM 8263 N N . CYS E 1 144 ? 26.230 72.882 54.695 1.00 25.77 144 CYS E N 1
ATOM 8264 C CA . CYS E 1 144 ? 25.848 73.050 53.298 1.00 25.77 144 CYS E CA 1
ATOM 8265 C C . CYS E 1 144 ? 26.926 73.800 52.521 1.00 25.77 144 CYS E C 1
ATOM 8266 O O . CYS E 1 144 ? 27.385 73.322 51.479 1.00 25.77 144 CYS E O 1
ATOM 8269 N N . LEU E 1 145 ? 27.337 74.965 53.027 1.00 40.40 145 LEU E N 1
ATOM 8270 C CA . LEU E 1 145 ? 28.361 75.761 52.349 1.00 40.40 145 LEU E CA 1
ATOM 8271 C C . LEU E 1 145 ? 29.645 74.981 52.190 1.00 40.40 145 LEU E C 1
ATOM 8272 O O . LEU E 1 145 ? 30.181 74.879 51.091 1.00 40.40 145 LEU E O 1
ATOM 8277 N N . THR E 1 146 ? 30.128 74.426 53.296 1.00 32.54 146 THR E N 1
ATOM 8278 C CA . THR E 1 146 ? 31.357 73.644 53.306 1.00 32.54 146 THR E CA 1
ATOM 8279 C C . THR E 1 146 ? 31.298 72.532 52.271 1.00 32.54 146 THR E C 1
ATOM 8280 O O . THR E 1 146 ? 32.254 72.318 51.526 1.00 32.54 146 THR E O 1
ATOM 8284 N N . ALA E 1 147 ? 30.171 71.836 52.215 1.00 25.22 147 ALA E N 1
ATOM 8285 C CA . ALA E 1 147 ? 30.012 70.761 51.250 1.00 25.22 147 ALA E CA 1
ATOM 8286 C C . ALA E 1 147 ? 29.954 71.304 49.834 1.00 25.22 147 ALA E C 1
ATOM 8287 O O . ALA E 1 147 ? 30.286 70.601 48.889 1.00 25.22 147 ALA E O 1
ATOM 8289 N N . ALA E 1 148 ? 29.529 72.553 49.688 1.00 24.06 148 ALA E N 1
ATOM 8290 C CA . ALA E 1 148 ? 29.429 73.167 48.373 1.00 24.06 148 ALA E CA 1
ATOM 8291 C C . ALA E 1 148 ? 30.795 73.582 47.884 1.00 24.06 148 ALA E C 1
ATOM 8292 O O . ALA E 1 148 ? 30.961 73.932 46.720 1.00 24.06 148 ALA E O 1
ATOM 8294 N N . GLY E 1 149 ? 31.771 73.544 48.783 1.00 22.48 149 GLY E N 1
ATOM 8295 C CA . GLY E 1 149 ? 33.119 73.931 48.427 1.00 22.48 149 GLY E CA 1
ATOM 8296 C C . GLY E 1 149 ? 33.430 75.352 48.849 1.00 22.48 149 GLY E C 1
ATOM 8297 O O . GLY E 1 149 ? 34.391 75.959 48.372 1.00 22.48 149 GLY E O 1
ATOM 8298 N N . ILE E 1 150 ? 32.613 75.891 49.746 1.00 23.12 150 ILE E N 1
ATOM 8299 C CA . ILE E 1 150 ? 32.808 77.250 50.232 1.00 23.12 150 ILE E CA 1
ATOM 8300 C C . ILE E 1 150 ? 33.436 77.250 51.613 1.00 23.12 150 ILE E C 1
ATOM 8301 O O . ILE E 1 150 ? 32.832 76.783 52.580 1.00 23.12 150 ILE E O 1
ATOM 8306 N N . PRO E 1 151 ? 34.669 77.770 51.721 1.00 24.89 151 PRO E N 1
ATOM 8307 C CA . PRO E 1 151 ? 35.374 77.833 53.001 1.00 24.89 151 PRO E CA 1
ATOM 8308 C C . PRO E 1 151 ? 34.585 78.702 53.970 1.00 24.89 151 PRO E C 1
ATOM 8309 O O . PRO E 1 151 ? 34.238 79.847 53.659 1.00 24.89 151 PRO E O 1
ATOM 8313 N N . VAL E 1 152 ? 34.297 78.159 55.145 1.00 37.26 152 VAL E N 1
ATOM 8314 C CA . VAL E 1 152 ? 33.544 78.901 56.139 1.00 37.26 152 VAL E CA 1
ATOM 8315 C C . VAL E 1 152 ? 34.317 79.123 57.431 1.00 37.26 152 VAL E C 1
ATOM 8316 O O . VAL E 1 152 ? 34.852 78.184 58.016 1.00 37.26 152 VAL E O 1
ATOM 8320 N N . MET E 1 153 ? 34.380 80.378 57.863 1.00 37.63 153 MET E N 1
ATOM 8321 C CA . MET E 1 153 ? 35.031 80.727 59.116 1.00 37.63 153 MET E CA 1
ATOM 8322 C C . MET E 1 153 ? 33.888 80.903 60.110 1.00 37.63 153 MET E C 1
ATOM 8323 O O . MET E 1 153 ? 33.018 81.746 59.918 1.00 37.63 153 MET E O 1
ATOM 8328 N N . ALA E 1 154 ? 33.871 80.098 61.160 1.00 34.83 154 ALA E N 1
ATOM 8329 C CA . ALA E 1 154 ? 32.811 80.210 62.138 1.00 34.83 154 ALA E CA 1
ATOM 8330 C C . ALA E 1 154 ? 33.075 81.366 63.097 1.00 34.83 154 ALA E C 1
ATOM 8331 O O . ALA E 1 154 ? 34.159 81.950 63.106 1.00 34.83 154 ALA E O 1
ATOM 8333 N N . HIS E 1 155 ? 32.071 81.686 63.905 1.00 33.74 155 HIS E N 1
ATOM 8334 C CA . HIS E 1 155 ? 32.148 82.787 64.851 1.00 33.74 155 HIS E CA 1
ATOM 8335 C C . HIS E 1 155 ? 31.212 82.468 66.011 1.00 33.74 155 HIS E C 1
ATOM 8336 O O . HIS E 1 155 ? 29.988 82.490 65.860 1.00 33.74 155 HIS E O 1
ATOM 8343 N N . ILE E 1 156 ? 31.800 82.153 67.164 1.00 42.22 156 ILE E N 1
ATOM 8344 C CA . ILE E 1 156 ? 31.033 81.823 68.357 1.00 42.22 156 ILE E CA 1
ATOM 8345 C C . ILE E 1 156 ? 31.366 82.796 69.478 1.00 42.22 156 ILE E C 1
ATOM 8346 O O . ILE E 1 156 ? 32.412 83.449 69.459 1.00 42.22 156 ILE E O 1
ATOM 8351 N N . GLY E 1 157 ? 30.473 82.885 70.456 1.00 63.50 157 GLY E N 1
ATOM 8352 C CA . GLY E 1 157 ? 30.700 83.791 71.561 1.00 63.50 157 GLY E CA 1
ATOM 8353 C C . GLY E 1 157 ? 30.316 83.201 72.899 1.00 63.50 157 GLY E C 1
ATOM 8354 O O . GLY E 1 157 ? 29.989 82.016 73.007 1.00 63.50 157 GLY E O 1
ATOM 8355 N N . PHE E 1 158 ? 30.359 84.045 73.925 1.00 62.62 158 PHE E N 1
ATOM 8356 C CA . PHE E 1 158 ? 30.022 83.644 75.282 1.00 62.62 158 PHE E CA 1
ATOM 8357 C C . PHE E 1 158 ? 28.938 84.577 75.811 1.00 62.62 158 PHE E C 1
ATOM 8358 O O . PHE E 1 158 ? 29.146 85.788 75.923 1.00 62.62 158 PHE E O 1
ATOM 8366 N N . THR E 1 159 ? 27.782 84.016 76.137 1.00 80.15 159 THR E N 1
ATOM 8367 C CA . THR E 1 159 ? 26.683 84.824 76.646 1.00 80.15 159 THR E CA 1
ATOM 8368 C C . THR E 1 159 ? 26.160 84.283 77.977 1.00 80.15 159 THR E C 1
ATOM 8369 O O . THR E 1 159 ? 25.334 83.362 78.005 1.00 80.15 159 THR E O 1
ATOM 8373 N N . PRO E 1 160 ? 26.635 84.858 79.101 1.00 78.02 160 PRO E N 1
ATOM 8374 C CA . PRO E 1 160 ? 26.236 84.453 80.455 1.00 78.02 160 PRO E CA 1
ATOM 8375 C C . PRO E 1 160 ? 24.726 84.268 80.620 1.00 78.02 160 PRO E C 1
ATOM 8376 O O . PRO E 1 160 ? 23.945 85.194 80.392 1.00 78.02 160 PRO E O 1
ATOM 8380 N N . GLY E 1 175 ? 28.548 80.144 83.625 1.00 79.90 175 GLY E N 1
ATOM 8381 C CA . GLY E 1 175 ? 28.013 78.849 84.009 1.00 79.90 175 GLY E CA 1
ATOM 8382 C C . GLY E 1 175 ? 27.683 77.964 82.815 1.00 79.90 175 GLY E C 1
ATOM 8383 O O . GLY E 1 175 ? 28.588 77.502 82.105 1.00 79.90 175 GLY E O 1
ATOM 8384 N N . ASP E 1 176 ? 26.391 77.710 82.596 1.00 92.12 176 ASP E N 1
ATOM 8385 C CA . ASP E 1 176 ? 25.949 76.892 81.462 1.00 92.12 176 ASP E CA 1
ATOM 8386 C C . ASP E 1 176 ? 26.477 77.516 80.172 1.00 92.12 176 ASP E C 1
ATOM 8387 O O . ASP E 1 176 ? 26.686 76.830 79.163 1.00 92.12 176 ASP E O 1
ATOM 8392 N N . ALA E 1 177 ? 26.679 78.830 80.220 1.00 108.27 177 ALA E N 1
ATOM 8393 C CA . ALA E 1 177 ? 27.175 79.572 79.075 1.00 108.27 177 ALA E CA 1
ATOM 8394 C C . ALA E 1 177 ? 28.446 78.928 78.522 1.00 108.27 177 ALA E C 1
ATOM 8395 O O . ALA E 1 177 ? 28.547 78.680 77.315 1.00 108.27 177 ALA E O 1
ATOM 8397 N N . ALA E 1 178 ? 29.407 78.653 79.403 1.00 63.89 178 ALA E N 1
ATOM 8398 C CA . ALA E 1 178 ? 30.668 78.045 78.989 1.00 63.89 178 ALA E CA 1
ATOM 8399 C C . ALA E 1 178 ? 30.426 76.704 78.306 1.00 63.89 178 ALA E C 1
ATOM 8400 O O . ALA E 1 178 ? 31.173 76.303 77.409 1.00 63.89 178 ALA E O 1
ATOM 8402 N N . GLU E 1 179 ? 29.382 76.009 78.737 1.00 51.74 179 GLU E N 1
ATOM 8403 C CA . GLU E 1 179 ? 29.053 74.725 78.142 1.00 51.74 179 GLU E CA 1
ATOM 8404 C C . GLU E 1 179 ? 28.649 74.952 76.693 1.00 51.74 179 GLU E C 1
ATOM 8405 O O . GLU E 1 179 ? 29.182 74.317 75.781 1.00 51.74 179 GLU E O 1
ATOM 8411 N N . GLN E 1 180 ? 27.702 75.869 76.499 1.00 53.33 180 GLN E N 1
ATOM 8412 C CA . GLN E 1 180 ? 27.188 76.195 75.176 1.00 53.33 180 GLN E CA 1
ATOM 8413 C C . GLN E 1 180 ? 28.303 76.645 74.232 1.00 53.33 180 GLN E C 1
ATOM 8414 O O . GLN E 1 180 ? 28.363 76.214 73.076 1.00 53.33 180 GLN E O 1
ATOM 8420 N N . THR E 1 181 ? 29.180 77.512 74.727 1.00 41.07 181 THR E N 1
ATOM 8421 C CA . THR E 1 181 ? 30.289 78.007 73.925 1.00 41.07 181 THR E CA 1
ATOM 8422 C C . THR E 1 181 ? 31.045 76.802 73.386 1.00 41.07 181 THR E C 1
ATOM 8423 O O . THR E 1 181 ? 31.384 76.731 72.199 1.00 41.07 181 THR E O 1
ATOM 8427 N N . ILE E 1 182 ? 31.293 75.851 74.279 1.00 57.74 182 ILE E N 1
ATOM 8428 C CA . ILE E 1 182 ? 31.995 74.623 73.940 1.00 57.74 182 ILE E CA 1
ATOM 8429 C C . ILE E 1 182 ? 31.201 73.820 72.903 1.00 57.74 182 ILE E C 1
ATOM 8430 O O . ILE E 1 182 ? 31.749 73.375 71.886 1.00 57.74 182 ILE E O 1
ATOM 8435 N N . ALA E 1 183 ? 29.910 73.639 73.166 1.00 54.87 183 ALA E N 1
ATOM 8436 C CA . ALA E 1 183 ? 29.052 72.909 72.248 1.00 54.87 183 ALA E CA 1
ATOM 8437 C C . ALA E 1 183 ? 29.121 73.576 70.872 1.00 54.87 183 ALA E C 1
ATOM 8438 O O . ALA E 1 183 ? 29.224 72.895 69.843 1.00 54.87 183 ALA E O 1
ATOM 8440 N N . ASP E 1 184 ? 29.074 74.906 70.860 1.00 34.65 184 ASP E N 1
ATOM 8441 C CA . ASP E 1 184 ? 29.137 75.650 69.613 1.00 34.65 184 ASP E CA 1
ATOM 8442 C C . ASP E 1 184 ? 30.471 75.427 68.921 1.00 34.65 184 ASP E C 1
ATOM 8443 O O . ASP E 1 184 ? 30.516 75.138 67.724 1.00 34.65 184 ASP E O 1
ATOM 8448 N N . ALA E 1 185 ? 31.555 75.555 69.679 1.00 25.64 185 ALA E N 1
ATOM 8449 C CA . ALA E 1 185 ? 32.883 75.362 69.124 1.00 25.64 185 ALA E CA 1
ATOM 8450 C C . ALA E 1 185 ? 32.973 73.997 68.455 1.00 25.64 185 ALA E C 1
ATOM 8451 O O . ALA E 1 185 ? 33.498 73.866 67.349 1.00 25.64 185 ALA E O 1
ATOM 8453 N N . ILE E 1 186 ? 32.441 72.986 69.133 1.00 34.40 186 ILE E N 1
ATOM 8454 C CA . ILE E 1 186 ? 32.453 71.620 68.619 1.00 34.40 186 ILE E CA 1
ATOM 8455 C C . ILE E 1 186 ? 31.572 71.473 67.371 1.00 34.40 186 ILE E C 1
ATOM 8456 O O . ILE E 1 186 ? 32.038 71.040 66.316 1.00 34.40 186 ILE E O 1
ATOM 8461 N N . ALA E 1 187 ? 30.300 71.838 67.504 1.00 32.77 187 ALA E N 1
ATOM 8462 C CA . ALA E 1 187 ? 29.350 71.744 66.399 1.00 32.77 187 ALA E CA 1
ATOM 8463 C C . ALA E 1 187 ? 29.847 72.470 65.157 1.00 32.77 187 ALA E C 1
ATOM 8464 O O . ALA E 1 187 ? 29.797 71.947 64.044 1.00 32.77 187 ALA E O 1
ATOM 8466 N N . VAL E 1 188 ? 30.323 73.687 65.361 1.00 33.02 188 VAL E N 1
ATOM 8467 C CA . VAL E 1 188 ? 30.814 74.515 64.274 1.00 33.02 188 VAL E CA 1
ATOM 8468 C C . VAL E 1 188 ? 31.952 73.843 63.501 1.00 33.02 188 VAL E C 1
ATOM 8469 O O . VAL E 1 188 ? 31.988 73.866 62.270 1.00 33.02 188 VAL E O 1
ATOM 8473 N N . ALA E 1 189 ? 32.881 73.242 64.230 1.00 41.15 189 ALA E N 1
ATOM 8474 C CA . ALA E 1 189 ? 34.009 72.566 63.601 1.00 41.15 189 ALA E CA 1
ATOM 8475 C C . ALA E 1 189 ? 33.522 71.307 62.897 1.00 41.15 189 ALA E C 1
ATOM 8476 O O . ALA E 1 189 ? 33.978 70.985 61.805 1.00 41.15 189 ALA E O 1
ATOM 8478 N N . GLU E 1 190 ? 32.597 70.600 63.537 1.00 36.55 190 GLU E N 1
ATOM 8479 C CA . GLU E 1 190 ? 32.033 69.381 62.970 1.00 36.55 190 GLU E CA 1
ATOM 8480 C C . GLU E 1 190 ? 31.393 69.716 61.634 1.00 36.55 190 GLU E C 1
ATOM 8481 O O . GLU E 1 190 ? 31.496 68.954 60.683 1.00 36.55 190 GLU E O 1
ATOM 8487 N N . ALA E 1 191 ? 30.736 70.868 61.574 1.00 37.73 191 ALA E N 1
ATOM 8488 C CA . ALA E 1 191 ? 30.058 71.309 60.363 1.00 37.73 191 ALA E CA 1
ATOM 8489 C C . ALA E 1 191 ? 31.010 71.534 59.196 1.00 37.73 191 ALA E C 1
ATOM 8490 O O . ALA E 1 191 ? 30.590 71.515 58.040 1.00 37.73 191 ALA E O 1
ATOM 8492 N N . GLY E 1 192 ? 32.284 71.763 59.494 1.00 29.06 192 GLY E N 1
ATOM 8493 C CA . GLY E 1 192 ? 33.248 71.968 58.427 1.00 29.06 192 GLY E CA 1
ATOM 8494 C C . GLY E 1 192 ? 34.054 73.255 58.455 1.00 29.06 192 GLY E C 1
ATOM 8495 O O . GLY E 1 192 ? 34.953 73.438 57.640 1.00 29.06 192 GLY E O 1
ATOM 8496 N N . ALA E 1 193 ? 33.753 74.148 59.386 1.00 40.07 193 ALA E N 1
ATOM 8497 C CA . ALA E 1 193 ? 34.479 75.409 59.466 1.00 40.07 193 ALA E CA 1
ATOM 8498 C C . ALA E 1 193 ? 35.991 75.184 59.458 1.00 40.07 193 ALA E C 1
ATOM 8499 O O . ALA E 1 193 ? 36.499 74.342 60.195 1.00 40.07 193 ALA E O 1
ATOM 8501 N N . PHE E 1 194 ? 36.709 75.935 58.629 1.00 35.26 194 PHE E N 1
ATOM 8502 C CA . PHE E 1 194 ? 38.159 75.791 58.556 1.00 35.26 194 PHE E CA 1
ATOM 8503 C C . PHE E 1 194 ? 38.840 76.542 59.691 1.00 35.26 194 PHE E C 1
ATOM 8504 O O . PHE E 1 194 ? 40.046 76.417 59.896 1.00 35.26 194 PHE E O 1
ATOM 8512 N N . ALA E 1 195 ? 38.056 77.322 60.426 1.00 43.55 195 ALA E N 1
ATOM 8513 C CA . ALA E 1 195 ? 38.568 78.091 61.551 1.00 43.55 195 ALA E CA 1
ATOM 8514 C C . ALA E 1 195 ? 37.384 78.684 62.291 1.00 43.55 195 ALA E C 1
ATOM 8515 O O . ALA E 1 195 ? 36.266 78.690 61.776 1.00 43.55 195 ALA E O 1
ATOM 8517 N N . VAL E 1 196 ? 37.614 79.187 63.497 1.00 35.06 196 VAL E N 1
ATOM 8518 C CA . VAL E 1 196 ? 36.520 79.763 64.257 1.00 35.06 196 VAL E CA 1
ATOM 8519 C C . VAL E 1 196 ? 36.952 80.974 65.075 1.00 35.06 196 VAL E C 1
ATOM 8520 O O . VAL E 1 196 ? 38.037 80.999 65.658 1.00 35.06 196 VAL E O 1
ATOM 8524 N N . VAL E 1 197 ? 36.091 81.985 65.094 1.00 30.99 197 VAL E N 1
ATOM 8525 C CA . VAL E 1 197 ? 36.360 83.200 65.834 1.00 30.99 197 VAL E CA 1
ATOM 8526 C C . VAL E 1 197 ? 35.705 83.134 67.204 1.00 30.99 197 VAL E C 1
ATOM 8527 O O . VAL E 1 197 ? 34.524 82.801 67.324 1.00 30.99 197 VAL E O 1
ATOM 8531 N N . MET E 1 198 ? 36.486 83.432 68.238 1.00 49.80 198 MET E N 1
ATOM 8532 C CA . MET E 1 198 ? 35.976 83.439 69.601 1.00 49.80 198 MET E CA 1
ATOM 8533 C C . MET E 1 198 ? 36.000 84.892 70.050 1.00 49.80 198 MET E C 1
ATOM 8534 O O . MET E 1 198 ? 37.068 85.477 70.278 1.00 49.80 198 MET E O 1
ATOM 8539 N N . GLU E 1 199 ? 34.813 85.476 70.154 1.00 46.40 199 GLU E N 1
ATOM 8540 C CA . GLU E 1 199 ? 34.681 86.869 70.542 1.00 46.40 199 GLU E CA 1
ATOM 8541 C C . GLU E 1 199 ? 34.063 87.026 71.921 1.00 46.40 199 GLU E C 1
ATOM 8542 O O . GLU E 1 199 ? 32.977 86.504 72.191 1.00 46.40 199 GLU E O 1
ATOM 8548 N N . MET E 1 200 ? 34.768 87.762 72.783 1.00 57.68 200 MET E N 1
ATOM 8549 C CA . MET E 1 200 ? 34.325 88.017 74.151 1.00 57.68 200 MET E CA 1
ATOM 8550 C C . MET E 1 200 ? 34.175 86.711 74.906 1.00 57.68 200 MET E C 1
ATOM 8551 O O . MET E 1 200 ? 33.173 86.482 75.591 1.00 57.68 200 MET E O 1
ATOM 8556 N N . VAL E 1 201 ? 35.179 85.852 74.765 1.00 64.18 201 VAL E N 1
ATOM 8557 C CA . VAL E 1 201 ? 35.178 84.560 75.432 1.00 64.18 201 VAL E CA 1
ATOM 8558 C C . VAL E 1 201 ? 36.231 84.532 76.532 1.00 64.18 201 VAL E C 1
ATOM 8559 O O . VAL E 1 201 ? 37.396 84.869 76.292 1.00 64.18 201 VAL E O 1
ATOM 8563 N N . PRO E 1 202 ? 35.829 84.132 77.753 1.00 48.24 202 PRO E N 1
ATOM 8564 C CA . PRO E 1 202 ? 36.737 84.050 78.905 1.00 48.24 202 PRO E CA 1
ATOM 8565 C C . PRO E 1 202 ? 38.033 83.333 78.513 1.00 48.24 202 PRO E C 1
ATOM 8566 O O . PRO E 1 202 ? 38.011 82.165 78.103 1.00 48.24 202 PRO E O 1
ATOM 8570 N N . ALA E 1 203 ? 39.152 84.045 78.634 1.00 67.62 203 ALA E N 1
ATOM 8571 C CA . ALA E 1 203 ? 40.467 83.516 78.266 1.00 67.62 203 ALA E CA 1
ATOM 8572 C C . ALA E 1 203 ? 40.685 82.056 78.671 1.00 67.62 203 ALA E C 1
ATOM 8573 O O . ALA E 1 203 ? 41.250 81.271 77.903 1.00 67.62 203 ALA E O 1
ATOM 8575 N N . GLU E 1 204 ? 40.245 81.695 79.872 1.00 64.95 204 GLU E N 1
ATOM 8576 C CA . GLU E 1 204 ? 40.386 80.323 80.347 1.00 64.95 204 GLU E CA 1
ATOM 8577 C C . GLU E 1 204 ? 39.676 79.344 79.414 1.00 64.95 204 GLU E C 1
ATOM 8578 O O . GLU E 1 204 ? 40.286 78.402 78.890 1.00 64.95 204 GLU E O 1
ATOM 8584 N N . LEU E 1 205 ? 38.380 79.581 79.218 1.00 57.76 205 LEU E N 1
ATOM 8585 C CA . LEU E 1 205 ? 37.551 78.745 78.359 1.00 57.76 205 LEU E CA 1
ATOM 8586 C C . LEU E 1 205 ? 38.135 78.731 76.957 1.00 57.76 205 LEU E C 1
ATOM 8587 O O . LEU E 1 205 ? 38.223 77.683 76.320 1.00 57.76 205 LEU E O 1
ATOM 8592 N N . ALA E 1 206 ? 38.541 79.905 76.491 1.00 79.73 206 ALA E N 1
ATOM 8593 C CA . ALA E 1 206 ? 39.125 80.041 75.166 1.00 79.73 206 ALA E CA 1
ATOM 8594 C C . ALA E 1 206 ? 40.344 79.134 75.039 1.00 79.73 206 ALA E C 1
ATOM 8595 O O . ALA E 1 206 ? 40.445 78.328 74.103 1.00 79.73 206 ALA E O 1
ATOM 8597 N N . THR E 1 207 ? 41.264 79.261 75.990 1.00 68.97 207 THR E N 1
ATOM 8598 C CA . THR E 1 207 ? 42.489 78.463 75.996 1.00 68.97 207 THR E CA 1
ATOM 8599 C C . THR E 1 207 ? 42.198 77.000 75.720 1.00 68.97 207 THR E C 1
ATOM 8600 O O . THR E 1 207 ? 42.796 76.390 74.834 1.00 68.97 207 THR E O 1
ATOM 8604 N N . GLN E 1 208 ? 41.275 76.448 76.497 1.00 62.14 208 GLN E N 1
ATOM 8605 C CA . GLN E 1 208 ? 40.883 75.053 76.362 1.00 62.14 208 GLN E CA 1
ATOM 8606 C C . GLN E 1 208 ? 40.342 74.758 74.977 1.00 62.14 208 GLN E C 1
ATOM 8607 O O . GLN E 1 208 ? 40.876 73.910 74.258 1.00 62.14 208 GLN E O 1
ATOM 8613 N N . ILE E 1 209 ? 39.271 75.458 74.616 1.00 75.22 209 ILE E N 1
ATOM 8614 C CA . ILE E 1 209 ? 38.649 75.279 73.314 1.00 75.22 209 ILE E CA 1
ATOM 8615 C C . ILE E 1 209 ? 39.730 75.252 72.237 1.00 75.22 209 ILE E C 1
ATOM 8616 O O . ILE E 1 209 ? 39.733 74.375 71.363 1.00 75.22 209 ILE E O 1
ATOM 8621 N N . THR E 1 210 ? 40.661 76.200 72.324 1.00 34.80 210 THR E N 1
ATOM 8622 C CA . THR E 1 210 ? 41.742 76.284 71.353 1.00 34.80 210 THR E CA 1
ATOM 8623 C C . THR E 1 210 ? 42.498 74.966 71.303 1.00 34.80 210 THR E C 1
ATOM 8624 O O . THR E 1 210 ? 42.769 74.422 70.233 1.00 34.80 210 THR E O 1
ATOM 8628 N N . GLY E 1 211 ? 42.827 74.445 72.477 1.00 62.58 211 GLY E N 1
ATOM 8629 C CA . GLY E 1 211 ? 43.546 73.184 72.543 1.00 62.58 211 GLY E CA 1
ATOM 8630 C C . GLY E 1 211 ? 42.686 71.994 72.161 1.00 62.58 211 GLY E C 1
ATOM 8631 O O . GLY E 1 211 ? 43.190 70.999 71.637 1.00 62.58 211 GLY E O 1
ATOM 8632 N N . LYS E 1 212 ? 41.383 72.103 72.404 1.00 61.53 212 LYS E N 1
ATOM 8633 C CA . LYS E 1 212 ? 40.461 71.016 72.098 1.00 61.53 212 LYS E CA 1
ATOM 8634 C C . LYS E 1 212 ? 40.045 70.909 70.627 1.00 61.53 212 LYS E C 1
ATOM 8635 O O . LYS E 1 212 ? 39.650 69.831 70.178 1.00 61.53 212 LYS E O 1
ATOM 8641 N N . LEU E 1 213 ? 40.131 72.007 69.877 1.00 50.44 213 LEU E N 1
ATOM 8642 C CA . LEU E 1 213 ? 39.757 71.974 68.466 1.00 50.44 213 LEU E CA 1
ATOM 8643 C C . LEU E 1 213 ? 40.937 71.683 67.550 1.00 50.44 213 LEU E C 1
ATOM 8644 O O . LEU E 1 213 ? 42.082 72.014 67.860 1.00 50.44 213 LEU E O 1
ATOM 8649 N N . THR E 1 214 ? 40.642 71.066 66.413 1.00 42.74 214 THR E N 1
ATOM 8650 C CA . THR E 1 214 ? 41.660 70.732 65.426 1.00 42.74 214 THR E CA 1
ATOM 8651 C C . THR E 1 214 ? 41.915 71.942 64.533 1.00 42.74 214 THR E C 1
ATOM 8652 O O . THR E 1 214 ? 43.010 72.128 63.993 1.00 42.74 214 THR E O 1
ATOM 8656 N N . ILE E 1 215 ? 40.878 72.757 64.374 1.00 69.06 215 ILE E N 1
ATOM 8657 C CA . ILE E 1 215 ? 40.956 73.951 63.541 1.00 69.06 215 ILE E CA 1
ATOM 8658 C C . ILE E 1 215 ? 41.428 75.142 64.358 1.00 69.06 215 ILE E C 1
ATOM 8659 O O . ILE E 1 215 ? 41.239 75.190 65.576 1.00 69.06 215 ILE E O 1
ATOM 8664 N N . PRO E 1 216 ? 42.057 76.116 63.693 1.00 34.26 216 PRO E N 1
ATOM 8665 C CA . PRO E 1 216 ? 42.568 77.323 64.333 1.00 34.26 216 PRO E CA 1
ATOM 8666 C C . PRO E 1 216 ? 41.448 78.142 64.988 1.00 34.26 216 PRO E C 1
ATOM 8667 O O . PRO E 1 216 ? 40.313 78.152 64.510 1.00 34.26 216 PRO E O 1
ATOM 8671 N N . THR E 1 217 ? 41.772 78.812 66.092 1.00 60.32 217 THR E N 1
ATOM 8672 C CA . THR E 1 217 ? 40.814 79.663 66.792 1.00 60.32 217 THR E CA 1
ATOM 8673 C C . THR E 1 217 ? 41.328 81.090 66.660 1.00 60.32 217 THR E C 1
ATOM 8674 O O . THR E 1 217 ? 42.491 81.363 66.956 1.00 60.32 217 THR E O 1
ATOM 8678 N N . VAL E 1 218 ? 40.482 81.998 66.196 1.00 50.87 218 VAL E N 1
ATOM 8679 C CA . VAL E 1 218 ? 40.909 83.381 66.058 1.00 50.87 218 VAL E CA 1
ATOM 8680 C C . VAL E 1 218 ? 40.192 84.198 67.114 1.00 50.87 218 VAL E C 1
ATOM 8681 O O . VAL E 1 218 ? 38.962 84.282 67.131 1.00 50.87 218 VAL E O 1
ATOM 8685 N N . GLY E 1 219 ? 40.970 84.807 67.999 1.00 44.24 219 GLY E N 1
ATOM 8686 C CA . GLY E 1 219 ? 40.361 85.564 69.066 1.00 44.24 219 GLY E CA 1
ATOM 8687 C C . GLY E 1 219 ? 40.382 87.067 68.967 1.00 44.24 219 GLY E C 1
ATOM 8688 O O . GLY E 1 219 ? 41.207 87.672 68.277 1.00 44.24 219 GLY E O 1
ATOM 8689 N N . ILE E 1 220 ? 39.420 87.651 69.664 1.00 38.59 220 ILE E N 1
ATOM 8690 C CA . ILE E 1 220 ? 39.258 89.083 69.782 1.00 38.59 220 ILE E CA 1
ATOM 8691 C C . ILE E 1 220 ? 38.590 89.198 71.146 1.00 38.59 220 ILE E C 1
ATOM 8692 O O . ILE E 1 220 ? 37.388 88.937 71.306 1.00 38.59 220 ILE E O 1
ATOM 8697 N N . GLY E 1 221 ? 39.397 89.556 72.141 1.00 42.49 221 GLY E N 1
ATOM 8698 C CA . GLY E 1 221 ? 38.886 89.647 73.488 1.00 42.49 221 GLY E CA 1
ATOM 8699 C C . GLY E 1 221 ? 38.625 88.220 73.931 1.00 42.49 221 GLY E C 1
ATOM 8700 O O . GLY E 1 221 ? 37.652 87.933 74.636 1.00 42.49 221 GLY E O 1
ATOM 8701 N N . ALA E 1 222 ? 39.501 87.316 73.498 1.00 45.35 222 ALA E N 1
ATOM 8702 C CA . ALA E 1 222 ? 39.367 85.908 73.838 1.00 45.35 222 ALA E CA 1
ATOM 8703 C C . ALA E 1 222 ? 40.560 85.422 74.633 1.00 45.35 222 ALA E C 1
ATOM 8704 O O . ALA E 1 222 ? 40.603 84.270 75.061 1.00 45.35 222 ALA E O 1
ATOM 8706 N N . GLY E 1 223 ? 41.528 86.304 74.840 1.00 50.02 223 GLY E N 1
ATOM 8707 C CA . GLY E 1 223 ? 42.702 85.909 75.583 1.00 50.02 223 GLY E CA 1
ATOM 8708 C C . GLY E 1 223 ? 43.827 85.675 74.603 1.00 50.02 223 GLY E C 1
ATOM 8709 O O . GLY E 1 223 ? 43.606 85.748 73.391 1.00 50.02 223 GLY E O 1
ATOM 8710 N N . PRO E 1 224 ? 45.043 85.383 75.093 1.00 58.89 224 PRO E N 1
ATOM 8711 C CA . PRO E 1 224 ? 46.228 85.140 74.261 1.00 58.89 224 PRO E CA 1
ATOM 8712 C C . PRO E 1 224 ? 46.345 83.716 73.734 1.00 58.89 224 PRO E C 1
ATOM 8713 O O . PRO E 1 224 ? 47.160 83.438 72.856 1.00 58.89 224 PRO E O 1
ATOM 8717 N N . ASN E 1 225 ? 45.535 82.813 74.269 1.00 52.31 225 ASN E N 1
ATOM 8718 C CA . ASN E 1 225 ? 45.614 81.431 73.829 1.00 52.31 225 ASN E CA 1
ATOM 8719 C C . ASN E 1 225 ? 44.685 81.062 72.690 1.00 52.31 225 ASN E C 1
ATOM 8720 O O . ASN E 1 225 ? 43.751 80.276 72.846 1.00 52.31 225 ASN E O 1
ATOM 8725 N N . CYS E 1 226 ? 44.973 81.638 71.532 1.00 49.81 226 CYS E N 1
ATOM 8726 C CA . CYS E 1 226 ? 44.207 81.395 70.324 1.00 49.81 226 CYS E CA 1
ATOM 8727 C C . CYS E 1 226 ? 45.226 81.289 69.202 1.00 49.81 226 CYS E C 1
ATOM 8728 O O . CYS E 1 226 ? 46.233 82.005 69.203 1.00 49.81 226 CYS E O 1
ATOM 8731 N N . ASP E 1 227 ? 44.973 80.394 68.253 1.00 40.91 227 ASP E N 1
ATOM 8732 C CA . ASP E 1 227 ? 45.880 80.195 67.124 1.00 40.91 227 ASP E CA 1
ATOM 8733 C C . ASP E 1 227 ? 46.147 81.480 66.333 1.00 40.91 227 ASP E C 1
ATOM 8734 O O . ASP E 1 227 ? 47.158 81.597 65.633 1.00 40.91 227 ASP E O 1
ATOM 8739 N N . GLY E 1 228 ? 45.234 82.440 66.453 1.00 59.03 228 GLY E N 1
ATOM 8740 C CA . GLY E 1 228 ? 45.377 83.712 65.765 1.00 59.03 228 GLY E CA 1
ATOM 8741 C C . GLY E 1 228 ? 44.567 84.805 66.446 1.00 59.03 228 GLY E C 1
ATOM 8742 O O . GLY E 1 228 ? 43.728 84.529 67.310 1.00 59.03 228 GLY E O 1
ATOM 8743 N N . GLN E 1 229 ? 44.812 86.050 66.055 1.00 48.73 229 GLN E N 1
ATOM 8744 C CA . GLN E 1 229 ? 44.103 87.187 66.635 1.00 48.73 229 GLN E CA 1
ATOM 8745 C C . GLN E 1 229 ? 43.456 88.049 65.553 1.00 48.73 229 GLN E C 1
ATOM 8746 O O . GLN E 1 229 ? 43.925 88.089 64.409 1.00 48.73 229 GLN E O 1
ATOM 8752 N N . VAL E 1 230 ? 42.381 88.740 65.919 1.00 31.66 230 VAL E N 1
ATOM 8753 C CA . VAL E 1 230 ? 41.699 89.612 64.978 1.00 31.66 230 VAL E CA 1
ATOM 8754 C C . VAL E 1 230 ? 41.208 90.893 65.640 1.00 31.66 230 VAL E C 1
ATOM 8755 O O . VAL E 1 230 ? 40.676 90.874 66.749 1.00 31.66 230 VAL E O 1
ATOM 8759 N N . LEU E 1 231 ? 41.396 92.006 64.938 1.00 41.16 231 LEU E N 1
ATOM 8760 C CA . LEU E 1 231 ? 40.965 93.312 65.415 1.00 41.16 231 LEU E CA 1
ATOM 8761 C C . LEU E 1 231 ? 40.416 94.148 64.269 1.00 41.16 231 LEU E C 1
ATOM 8762 O O . LEU E 1 231 ? 40.794 93.951 63.117 1.00 41.16 231 LEU E O 1
ATOM 8767 N N . VAL E 1 232 ? 39.512 95.069 64.592 1.00 32.72 232 VAL E N 1
ATOM 8768 C CA . VAL E 1 232 ? 38.953 95.978 63.601 1.00 32.72 232 VAL E CA 1
ATOM 8769 C C . VAL E 1 232 ? 40.058 97.007 63.403 1.00 32.72 232 VAL E C 1
ATOM 8770 O O . VAL E 1 232 ? 40.409 97.720 64.340 1.00 32.72 232 VAL E O 1
ATOM 8774 N N . TRP E 1 233 ? 40.606 97.094 62.195 1.00 51.95 233 TRP E N 1
ATOM 8775 C CA . TRP E 1 233 ? 41.715 98.014 61.966 1.00 51.95 233 TRP E CA 1
ATOM 8776 C C . TRP E 1 233 ? 41.493 99.439 62.464 1.00 51.95 233 TRP E C 1
ATOM 8777 O O . TRP E 1 233 ? 42.442 100.119 62.865 1.00 51.95 233 TRP E O 1
ATOM 8788 N N . GLN E 1 234 ? 40.244 99.885 62.456 1.00 65.90 234 GLN E N 1
ATOM 8789 C CA . GLN E 1 234 ? 39.916 101.225 62.926 1.00 65.90 234 GLN E CA 1
ATOM 8790 C C . GLN E 1 234 ? 40.367 101.382 64.380 1.00 65.90 234 GLN E C 1
ATOM 8791 O O . GLN E 1 234 ? 40.901 102.424 64.763 1.00 65.90 234 GLN E O 1
ATOM 8797 N N . ASP E 1 235 ? 40.140 100.350 65.187 1.00 42.11 235 ASP E N 1
ATOM 8798 C CA . ASP E 1 235 ? 40.529 100.394 66.584 1.00 42.11 235 ASP E CA 1
ATOM 8799 C C . ASP E 1 235 ? 42.031 100.196 66.713 1.00 42.11 235 ASP E C 1
ATOM 8800 O O . ASP E 1 235 ? 42.709 100.924 67.439 1.00 42.11 235 ASP E O 1
ATOM 8805 N N . MET E 1 236 ? 42.540 99.206 65.994 1.00 46.35 236 MET E N 1
ATOM 8806 C CA . MET E 1 236 ? 43.955 98.880 66.010 1.00 46.35 236 MET E CA 1
ATOM 8807 C C . MET E 1 236 ? 44.830 100.104 65.725 1.00 46.35 236 MET E C 1
ATOM 8808 O O . MET E 1 236 ? 45.907 100.262 66.308 1.00 46.35 236 MET E O 1
ATOM 8813 N N . ALA E 1 237 ? 44.368 100.979 64.840 1.00 41.15 237 ALA E N 1
ATOM 8814 C CA . ALA E 1 237 ? 45.152 102.159 64.496 1.00 41.15 237 ALA E CA 1
ATOM 8815 C C . ALA E 1 237 ? 44.558 103.488 64.972 1.00 41.15 237 ALA E C 1
ATOM 8816 O O . ALA E 1 237 ? 44.923 104.550 64.459 1.00 41.15 237 ALA E O 1
ATOM 8818 N N . GLY E 1 238 ? 43.653 103.432 65.949 1.00 65.58 238 GLY E N 1
ATOM 8819 C CA . GLY E 1 238 ? 43.035 104.649 66.457 1.00 65.58 238 GLY E CA 1
ATOM 8820 C C . GLY E 1 238 ? 42.513 105.528 65.332 1.00 65.58 238 GLY E C 1
ATOM 8821 O O . GLY E 1 238 ? 43.054 106.609 65.063 1.00 65.58 238 GLY E O 1
ATOM 8822 N N . PHE E 1 239 ? 41.457 105.061 64.671 1.00 54.72 239 PHE E N 1
ATOM 8823 C CA . PHE E 1 239 ? 40.872 105.792 63.553 1.00 54.72 239 PHE E CA 1
ATOM 8824 C C . PHE E 1 239 ? 39.428 106.122 63.858 1.00 54.72 239 PHE E C 1
ATOM 8825 O O . PHE E 1 239 ? 38.798 106.920 63.166 1.00 54.72 239 PHE E O 1
ATOM 8833 N N . SER E 1 240 ? 38.901 105.491 64.896 1.00 87.26 240 SER E N 1
ATOM 8834 C CA . SER E 1 240 ? 37.518 105.718 65.282 1.00 87.26 240 SER E CA 1
ATOM 8835 C C . SER E 1 240 ? 37.450 106.083 66.755 1.00 87.26 240 SER E C 1
ATOM 8836 O O . SER E 1 240 ? 37.992 105.369 67.607 1.00 87.26 240 SER E O 1
ATOM 8839 N N . GLY E 1 241 ? 36.784 107.199 67.045 1.00 81.18 241 GLY E N 1
ATOM 8840 C CA . GLY E 1 241 ? 36.650 107.648 68.418 1.00 81.18 241 GLY E CA 1
ATOM 8841 C C . GLY E 1 241 ? 37.960 107.590 69.188 1.00 81.18 241 GLY E C 1
ATOM 8842 O O . GLY E 1 241 ? 39.057 107.609 68.604 1.00 81.18 241 GLY E O 1
ATOM 8843 N N . ALA E 1 242 ? 37.843 107.505 70.509 1.00 122.98 242 ALA E N 1
ATOM 8844 C CA . ALA E 1 242 ? 39.019 107.450 71.369 1.00 122.98 242 ALA E CA 1
ATOM 8845 C C . ALA E 1 242 ? 38.862 106.356 72.422 1.00 122.98 242 ALA E C 1
ATOM 8846 O O . ALA E 1 242 ? 39.807 106.042 73.158 1.00 122.98 242 ALA E O 1
ATOM 8848 N N . LYS E 1 243 ? 37.667 105.774 72.484 1.00 155.59 243 LYS E N 1
ATOM 8849 C CA . LYS E 1 243 ? 37.381 104.725 73.459 1.00 155.59 243 LYS E CA 1
ATOM 8850 C C . LYS E 1 243 ? 37.893 103.339 73.067 1.00 155.59 243 LYS E C 1
ATOM 8851 O O . LYS E 1 243 ? 37.137 102.521 72.526 1.00 155.59 243 LYS E O 1
ATOM 8857 N N . THR E 1 244 ? 39.169 103.074 73.331 1.00 147.58 244 THR E N 1
ATOM 8858 C CA . THR E 1 244 ? 39.716 101.763 73.022 1.00 147.58 244 THR E CA 1
ATOM 8859 C C . THR E 1 244 ? 39.295 100.826 74.160 1.00 147.58 244 THR E C 1
ATOM 8860 O O . THR E 1 244 ? 39.713 101.003 75.319 1.00 147.58 244 THR E O 1
ATOM 8864 N N . ALA E 1 245 ? 38.447 99.848 73.831 1.00 137.13 245 ALA E N 1
ATOM 8865 C CA . ALA E 1 245 ? 37.970 98.886 74.827 1.00 137.13 245 ALA E CA 1
ATOM 8866 C C . ALA E 1 245 ? 39.140 98.063 75.371 1.00 137.13 245 ALA E C 1
ATOM 8867 O O . ALA E 1 245 ? 40.266 98.134 74.851 1.00 137.13 245 ALA E O 1
ATOM 8869 N N . ARG E 1 246 ? 38.866 97.279 76.413 1.00 135.64 246 ARG E N 1
ATOM 8870 C CA . ARG E 1 246 ? 39.898 96.461 77.046 1.00 135.64 246 ARG E CA 1
ATOM 8871 C C . ARG E 1 246 ? 40.628 95.509 76.114 1.00 135.64 246 ARG E C 1
ATOM 8872 O O . ARG E 1 246 ? 41.867 95.442 76.128 1.00 135.64 246 ARG E O 1
ATOM 8880 N N . PHE E 1 247 ? 39.867 94.778 75.303 1.00 126.07 247 PHE E N 1
ATOM 8881 C CA . PHE E 1 247 ? 40.462 93.799 74.392 1.00 126.07 247 PHE E CA 1
ATOM 8882 C C . PHE E 1 247 ? 41.219 94.395 73.194 1.00 126.07 247 PHE E C 1
ATOM 8883 O O . PHE E 1 247 ? 41.824 93.660 72.410 1.00 126.07 247 PHE E O 1
ATOM 8891 N N . VAL E 1 248 ? 41.200 95.719 73.058 1.00 96.51 248 VAL E N 1
ATOM 8892 C CA . VAL E 1 248 ? 41.885 96.367 71.945 1.00 96.51 248 VAL E CA 1
ATOM 8893 C C . VAL E 1 248 ? 43.133 97.124 72.371 1.00 96.51 248 VAL E C 1
ATOM 8894 O O . VAL E 1 248 ? 43.123 97.859 73.362 1.00 96.51 248 VAL E O 1
ATOM 8898 N N . LYS E 1 249 ? 44.212 96.943 71.621 1.00 69.72 249 LYS E N 1
ATOM 8899 C CA . LYS E 1 249 ? 45.439 97.661 71.919 1.00 69.72 249 LYS E CA 1
ATOM 8900 C C . LYS E 1 249 ? 45.620 98.696 70.817 1.00 69.72 249 LYS E C 1
ATOM 8901 O O . LYS E 1 249 ? 45.663 98.354 69.637 1.00 69.72 249 LYS E O 1
ATOM 8907 N N . ARG E 1 250 ? 45.727 99.961 71.203 1.00 63.19 250 ARG E N 1
ATOM 8908 C CA . ARG E 1 250 ? 45.886 101.045 70.244 1.00 63.19 250 ARG E CA 1
ATOM 8909 C C . ARG E 1 250 ? 47.336 101.115 69.754 1.00 63.19 250 ARG E C 1
ATOM 8910 O O . ARG E 1 250 ? 48.194 101.676 70.427 1.00 63.19 250 ARG E O 1
ATOM 8918 N N . TYR E 1 251 ? 47.606 100.546 68.583 1.00 51.94 251 TYR E N 1
ATOM 8919 C CA . TYR E 1 251 ? 48.960 100.540 68.031 1.00 51.94 251 TYR E CA 1
ATOM 8920 C C . TYR E 1 251 ? 49.396 101.837 67.379 1.00 51.94 251 TYR E C 1
ATOM 8921 O O . TYR E 1 251 ? 50.517 101.928 66.873 1.00 51.94 251 TYR E O 1
ATOM 8930 N N . ALA E 1 252 ? 48.518 102.834 67.377 1.00 60.83 252 ALA E N 1
ATOM 8931 C CA . ALA E 1 252 ? 48.838 104.124 66.775 1.00 60.83 252 ALA E CA 1
ATOM 8932 C C . ALA E 1 252 ? 47.652 105.074 66.843 1.00 60.83 252 ALA E C 1
ATOM 8933 O O . ALA E 1 252 ? 46.595 104.735 67.389 1.00 60.83 252 ALA E O 1
ATOM 8935 N N . ASP E 1 253 ? 47.848 106.270 66.293 1.00 50.94 253 ASP E N 1
ATOM 8936 C CA . ASP E 1 253 ? 46.811 107.294 66.253 1.00 50.94 253 ASP E CA 1
ATOM 8937 C C . ASP E 1 253 ? 46.727 107.772 64.812 1.00 50.94 253 ASP E C 1
ATOM 8938 O O . ASP E 1 253 ? 46.910 108.958 64.515 1.00 50.94 253 ASP E O 1
ATOM 8943 N N . VAL E 1 254 ? 46.471 106.830 63.911 1.00 49.03 254 VAL E N 1
ATOM 8944 C CA . VAL E 1 254 ? 46.369 107.138 62.494 1.00 49.03 254 VAL E CA 1
ATOM 8945 C C . VAL E 1 254 ? 45.261 108.155 62.258 1.00 49.03 254 VAL E C 1
ATOM 8946 O O . VAL E 1 254 ? 45.351 108.996 61.362 1.00 49.03 254 VAL E O 1
ATOM 8950 N N . GLY E 1 255 ? 44.217 108.073 63.075 1.00 53.19 255 GLY E N 1
ATOM 8951 C CA . GLY E 1 255 ? 43.119 109.008 62.950 1.00 53.19 255 GLY E CA 1
ATOM 8952 C C . GLY E 1 255 ? 43.606 110.413 63.246 1.00 53.19 255 GLY E C 1
ATOM 8953 O O . GLY E 1 255 ? 43.421 111.333 62.443 1.00 53.19 255 GLY E O 1
ATOM 8954 N N . GLY E 1 256 ? 44.237 110.578 64.406 1.00 56.05 256 GLY E N 1
ATOM 8955 C CA . GLY E 1 256 ? 44.747 111.878 64.786 1.00 56.05 256 GLY E CA 1
ATOM 8956 C C . GLY E 1 256 ? 45.695 112.418 63.735 1.00 56.05 256 GLY E C 1
ATOM 8957 O O . GLY E 1 256 ? 45.601 113.586 63.352 1.00 56.05 256 GLY E O 1
ATOM 8958 N N . GLU E 1 257 ? 46.606 111.569 63.266 1.00 46.51 257 GLU E N 1
ATOM 8959 C CA . GLU E 1 257 ? 47.577 111.968 62.257 1.00 46.51 257 GLU E CA 1
ATOM 8960 C C . GLU E 1 257 ? 46.858 112.550 61.047 1.00 46.51 257 GLU E C 1
ATOM 8961 O O . GLU E 1 257 ? 47.353 113.482 60.404 1.00 46.51 257 GLU E O 1
ATOM 8967 N N . LEU E 1 258 ? 45.682 112.001 60.747 1.00 38.92 258 LEU E N 1
ATOM 8968 C CA . LEU E 1 258 ? 44.896 112.468 59.611 1.00 38.92 258 LEU E CA 1
ATOM 8969 C C . LEU E 1 258 ? 44.252 113.812 59.920 1.00 38.92 258 LEU E C 1
ATOM 8970 O O . LEU E 1 258 ? 44.060 114.639 59.032 1.00 38.92 258 LEU E O 1
ATOM 8975 N N . ARG E 1 259 ? 43.927 114.040 61.184 1.00 61.37 259 ARG E N 1
ATOM 8976 C CA . ARG E 1 259 ? 43.323 115.311 61.562 1.00 61.37 259 ARG E CA 1
ATOM 8977 C C . ARG E 1 259 ? 44.246 116.495 61.288 1.00 61.37 259 ARG E C 1
ATOM 8978 O O . ARG E 1 259 ? 43.807 117.478 60.693 1.00 61.37 259 ARG E O 1
ATOM 8986 N N . ARG E 1 260 ? 45.510 116.422 61.712 1.00 65.70 260 ARG E N 1
ATOM 8987 C CA . ARG E 1 260 ? 46.403 117.538 61.440 1.00 65.70 260 ARG E CA 1
ATOM 8988 C C . ARG E 1 260 ? 46.591 117.680 59.943 1.00 65.70 260 ARG E C 1
ATOM 8989 O O . ARG E 1 260 ? 46.424 118.774 59.397 1.00 65.70 260 ARG E O 1
ATOM 8997 N N . ALA E 1 261 ? 46.943 116.578 59.280 1.00 53.60 261 ALA E N 1
ATOM 8998 C CA . ALA E 1 261 ? 47.151 116.607 57.833 1.00 53.60 261 ALA E CA 1
ATOM 8999 C C . ALA E 1 261 ? 46.057 117.450 57.190 1.00 53.60 261 ALA E C 1
ATOM 9000 O O . ALA E 1 261 ? 46.322 118.295 56.336 1.00 53.60 261 ALA E O 1
ATOM 9002 N N . ALA E 1 262 ? 44.827 117.223 57.633 1.00 41.52 262 ALA E N 1
ATOM 9003 C CA . ALA E 1 262 ? 43.681 117.944 57.115 1.00 41.52 262 ALA E CA 1
ATOM 9004 C C . ALA E 1 262 ? 43.707 119.383 57.593 1.00 41.52 262 ALA E C 1
ATOM 9005 O O . ALA E 1 262 ? 43.545 120.312 56.798 1.00 41.52 262 ALA E O 1
ATOM 9007 N N . MET E 1 263 ? 43.911 119.562 58.896 1.00 46.87 263 MET E N 1
ATOM 9008 C CA . MET E 1 263 ? 43.950 120.899 59.484 1.00 46.87 263 MET E CA 1
ATOM 9009 C C . MET E 1 263 ? 45.069 121.744 58.892 1.00 46.87 263 MET E C 1
ATOM 9010 O O . MET E 1 263 ? 44.869 122.918 58.571 1.00 46.87 263 MET E O 1
ATOM 9015 N N . GLN E 1 264 ? 46.244 121.152 58.729 1.00 47.86 264 GLN E N 1
ATOM 9016 C CA . GLN E 1 264 ? 47.343 121.896 58.155 1.00 47.86 264 GLN E CA 1
ATOM 9017 C C . GLN E 1 264 ? 47.020 122.244 56.710 1.00 47.86 264 GLN E C 1
ATOM 9018 O O . GLN E 1 264 ? 47.227 123.377 56.270 1.00 47.86 264 GLN E O 1
ATOM 9024 N N . TYR E 1 265 ? 46.516 121.264 55.971 1.00 42.02 265 TYR E N 1
ATOM 9025 C CA . TYR E 1 265 ? 46.138 121.472 54.578 1.00 42.02 265 TYR E CA 1
ATOM 9026 C C . TYR E 1 265 ? 45.195 122.670 54.488 1.00 42.02 265 TYR E C 1
ATOM 9027 O O . TYR E 1 265 ? 45.382 123.572 53.669 1.00 42.02 265 TYR E O 1
ATOM 9036 N N . ALA E 1 266 ? 44.187 122.671 55.353 1.00 54.99 266 ALA E N 1
ATOM 9037 C CA . ALA E 1 266 ? 43.192 123.738 55.384 1.00 54.99 266 ALA E CA 1
ATOM 9038 C C . ALA E 1 266 ? 43.823 125.106 55.600 1.00 54.99 266 ALA E C 1
ATOM 9039 O O . ALA E 1 266 ? 43.543 126.058 54.867 1.00 54.99 266 ALA E O 1
ATOM 9041 N N . GLN E 1 267 ? 44.683 125.202 56.606 1.00 55.94 267 GLN E N 1
ATOM 9042 C CA . GLN E 1 267 ? 45.330 126.468 56.912 1.00 55.94 267 GLN E CA 1
ATOM 9043 C C . GLN E 1 267 ? 46.208 126.971 55.766 1.00 55.94 267 GLN E C 1
ATOM 9044 O O . GLN E 1 267 ? 46.182 128.153 55.433 1.00 55.94 267 GLN E O 1
ATOM 9050 N N . GLU E 1 268 ? 46.977 126.073 55.160 1.00 44.45 268 GLU E N 1
ATOM 9051 C CA . GLU E 1 268 ? 47.848 126.448 54.052 1.00 44.45 268 GLU E CA 1
ATOM 9052 C C . GLU E 1 268 ? 47.026 126.962 52.886 1.00 44.45 268 GLU E C 1
ATOM 9053 O O . GLU E 1 268 ? 47.456 127.847 52.143 1.00 44.45 268 GLU E O 1
ATOM 9059 N N . VAL E 1 269 ? 45.843 126.384 52.717 1.00 49.14 269 VAL E N 1
ATOM 9060 C CA . VAL E 1 269 ? 44.946 126.795 51.645 1.00 49.14 269 VAL E CA 1
ATOM 9061 C C . VAL E 1 269 ? 44.510 128.216 51.951 1.00 49.14 269 VAL E C 1
ATOM 9062 O O . VAL E 1 269 ? 44.532 129.087 51.087 1.00 49.14 269 VAL E O 1
ATOM 9066 N N . ALA E 1 270 ? 44.124 128.432 53.203 1.00 59.35 270 ALA E N 1
ATOM 9067 C CA . ALA E 1 270 ? 43.675 129.734 53.663 1.00 59.35 270 ALA E CA 1
ATOM 9068 C C . ALA E 1 270 ? 44.821 130.730 53.600 1.00 59.35 270 ALA E C 1
ATOM 9069 O O . ALA E 1 270 ? 44.623 131.905 53.280 1.00 59.35 270 ALA E O 1
ATOM 9071 N N . GLY E 1 271 ? 46.023 130.249 53.904 1.00 87.22 271 GLY E N 1
ATOM 9072 C CA . GLY E 1 271 ? 47.194 131.108 53.884 1.00 87.22 271 GLY E CA 1
ATOM 9073 C C . GLY E 1 271 ? 47.840 131.260 52.514 1.00 87.22 271 GLY E C 1
ATOM 9074 O O . GLY E 1 271 ? 48.931 131.828 52.398 1.00 87.22 271 GLY E O 1
ATOM 9075 N N . GLY E 1 272 ? 47.179 130.755 51.475 1.00 74.15 272 GLY E N 1
ATOM 9076 C CA . GLY E 1 272 ? 47.733 130.861 50.139 1.00 74.15 272 GLY E CA 1
ATOM 9077 C C . GLY E 1 272 ? 49.056 130.131 49.965 1.00 74.15 272 GLY E C 1
ATOM 9078 O O . GLY E 1 272 ? 49.653 130.191 48.885 1.00 74.15 272 GLY E O 1
ATOM 9079 N N . VAL E 1 273 ? 49.517 129.443 51.010 1.00 47.88 273 VAL E N 1
ATOM 9080 C CA . VAL E 1 273 ? 50.775 128.705 50.925 1.00 47.88 273 VAL E CA 1
ATOM 9081 C C . VAL E 1 273 ? 50.585 127.495 50.003 1.00 47.88 273 VAL E C 1
ATOM 9082 O O . VAL E 1 273 ? 51.532 127.034 49.355 1.00 47.88 273 VAL E O 1
ATOM 9086 N N . PHE E 1 274 ? 49.357 126.979 49.959 1.00 49.52 274 PHE E N 1
ATOM 9087 C CA . PHE E 1 274 ? 49.024 125.861 49.074 1.00 49.52 274 PHE E CA 1
ATOM 9088 C C . PHE E 1 274 ? 47.807 126.237 48.246 1.00 49.52 274 PHE E C 1
ATOM 9089 O O . PHE E 1 274 ? 46.840 126.791 48.769 1.00 49.52 274 PHE E O 1
ATOM 9097 N N . PRO E 1 275 ? 47.844 125.935 46.939 1.00 69.40 275 PRO E N 1
ATOM 9098 C CA . PRO E 1 275 ? 48.992 125.275 46.309 1.00 69.40 275 PRO E CA 1
ATOM 9099 C C . PRO E 1 275 ? 50.141 126.238 46.026 1.00 69.40 275 PRO E C 1
ATOM 9100 O O . PRO E 1 275 ? 49.944 127.457 45.914 1.00 69.40 275 PRO E O 1
ATOM 9104 N N . ALA E 1 276 ? 51.345 125.685 45.925 1.00 100.56 276 ALA E N 1
ATOM 9105 C CA . ALA E 1 276 ? 52.524 126.488 45.617 1.00 100.56 276 ALA E CA 1
ATOM 9106 C C . ALA E 1 276 ? 52.618 126.527 44.092 1.00 100.56 276 ALA E C 1
ATOM 9107 O O . ALA E 1 276 ? 51.596 126.411 43.399 1.00 100.56 276 ALA E O 1
ATOM 9109 N N . ASP E 1 277 ? 53.831 126.681 43.568 1.00 79.82 277 ASP E N 1
ATOM 9110 C CA . ASP E 1 277 ? 54.014 126.708 42.119 1.00 79.82 277 ASP E CA 1
ATOM 9111 C C . ASP E 1 277 ? 54.369 125.322 41.605 1.00 79.82 277 ASP E C 1
ATOM 9112 O O . ASP E 1 277 ? 53.999 124.944 40.485 1.00 79.82 277 ASP E O 1
ATOM 9117 N N . GLU E 1 278 ? 55.088 124.564 42.430 1.00 101.96 278 GLU E N 1
ATOM 9118 C CA . GLU E 1 278 ? 55.457 123.195 42.071 1.00 101.96 278 GLU E CA 1
ATOM 9119 C C . GLU E 1 278 ? 54.153 122.422 41.833 1.00 101.96 278 GLU E C 1
ATOM 9120 O O . GLU E 1 278 ? 54.153 121.294 41.318 1.00 101.96 278 GLU E O 1
ATOM 9126 N N . HIS E 1 279 ? 53.045 123.053 42.221 1.00 71.79 279 HIS E N 1
ATOM 9127 C CA . HIS E 1 279 ? 51.714 122.489 42.068 1.00 71.79 279 HIS E CA 1
ATOM 9128 C C . HIS E 1 279 ? 50.976 123.259 40.965 1.00 71.79 279 HIS E C 1
ATOM 9129 O O . HIS E 1 279 ? 50.256 122.676 40.149 1.00 71.79 279 HIS E O 1
#

Nearest PDB structures (foldseek):
  1oy0-assembly1_A  TM=1.004E+00  e=3.439E-52  Mycobacterium tuberculosis
  3ez4-assembly1_F  TM=8.730E-01  e=6.783E-26  Burkholderia pseudomallei
  3vav-assembly1_C  TM=8.736E-01  e=4.525E-25  Burkholderia thailandensis E264
  3ez4-assembly1_D  TM=8.745E-01  e=1.740E-24  Burkholderia pseudomallei
  3ez4-assembly1_B  TM=8.719E-01  e=3.412E-24  Burkholderia pseudomallei

Sequence (1240 aa):
RTKIRTHHLQRWKADGHKWAMLTAYDYSTARIFDEAGIPVLLVGDSAANVVYGYDTTVPISIDELIPLVRGVVRGAPHALVVADLPFGSYEAGPTAALAAATRFLKDGGAHAVKLEGGERVAEQIACLTAAGIPVMAHIGFTPGDAAEQTIADAIAVAEAGAFAVVMEMVPAELATQITGKLTIPTVGIGAGPNCDGQVLVWQDMAGFSGAKTARFVKRYADVGGELRRAAMQYAQEVAGGVFPADEHRTKIRTHHLQRWKADGHKWAMLTAYDYSTARIFDEAGIPVLLVGDSAANVVYGYDTTVPISIDELIPLVRGVVRGAPHALVVADLPFGSYEAGPTAALAAATRFLKDGGAHAVKLEGGERVAEQIACLTAAGIPVMAHIGFTPGDAAEQTIADAIAVAEAGAFAVVMEMVPAELATQITGKLTIPTVGIGAGPNCDGQVLVWQDMAGFSGAKTARFVKRYADVGGELRRAAMQYAQEVAGGVFPADEHRTKIRTHHLQRWKADGHKWAMLTAYDYSTARIFDEAGIPVLLVGDSAANVVYGYDTTVPISIDELIPLVRGVVRGAPHALVVADLPFGSYEAGPTAALAAATRFLKDGGAHAVKLEGGERVAEQIACLTAAGIPVMAHIGFTPGDAAEQTIADAIAVAEAGAFAVVMEMVPAELATQITGKLTIPTVGIGAGPNCDGQVLVWQDMAGFSGAKTARFVKRYADVGGELRRAAMQYAQEVAGGVFPADEHRTKIRTHHLQRWKADGHKWAMLTAYDYSTARIFDEAGIPVLLVGDSAANVVYGYDTTVPISIDELIPLVRGVVRGAPHALVVADLPFGSYEAGPTAALAAATRFLKDGGAHAVKLEGGERVAEQIACLTAAGIPVMAHIGFTPGDAAEQTIADAIAVAEAGAFAVVMEMVPAELATQITGKLTIPTVGIGAGPNCDGQVLVWQDMAGFSGAKTARFVKRYADVGGELRRAAMQYAQEVAGGVFPADEHRTKIRTHHLQRWKADGHKWAMLTAYDYSTARIFDEAGIPVLLVGDSAANVVYGYDTTVPISIDELIPLVRGVVRGAPHALVVADLPFGSYEAGPTAALAAATRFLKDGGAHAVKLEGGERVAEQIACLTAAGIPVMAHIGFTPGDAAEQTIADAIAVAEAGAFAVVMEMVPAELATQITGKLTIPTVGIGAGPNCDGQVLVWQDMAGFSGAKTARFVKRYADVGGELRRAAMQYAQEVAGGVFPADEH

Secondary structure (DSSP, 8-state):
-----HHHHHHHHHHT--EEEEE--SHHHHHHHHTTT--EEEE-TTHHHHTT--SSSSS--GGGTHHHHHHHHHH-TTSEEEEEPPTTSSTT-HHHHHHHHHHHHHTT--SEEEEEBSGGGHHHHHHHHHHT--EEEEEE----HHHHHHHHHHHHHHHHT-SEEEEES--HHHHHHHHHH-SS-EEEESS-S-SSEEEE-HHHHTT-S-S---TT------HHHHHHHHHHHHHHHHHTT-SS-S--/-PPP-HHHHHHHHHHT--EEEEE--SHHHHHHHHTTT--EEEE-TTHHHHTT--SSSSS--GGGTHHHHHHHHHH-TTSEEEEEPPTTSSTT-HHHHHHHHHHHHHTT--SEEEEE-SGGGHHHHHHHHHHT--EEEEEE----HHHHHHHHHHHHHHHHT-SEEEEES--HHHHHHHHHH-SS-EEEESS-S-SSEEEE-HHHHTT-S-S---TT------HHHHHHHHHHHHHHHHHTT-SS-S--/-----HHHHHHHHHHT--EEEEE--SHHHHHHHHTTT--EEEE-TTHHHHTT--SSSSS--HHHHHHHHHHHHHH-TTSEEEEEPPTTSSTT-HHHHHHHHHHHHHTT--SEEEEE-SGGGHHHHHHHHHHT--EEEEEE----HHHHHHHHHHHHHHHHT-SEEEEES--HHHHHHHHHH-SS-EEEESS-S-SSEEEE-HHHHTT-S-S---TT------HHHHHHHHHHHHHHHHHTT-SS-S--/-PPP-HHHHHHHHHHT--EEEEE--SHHHHHHHHTTT--EEEE-TTHHHHTT--SSSSS--GGGTHHHHHHHHHH-TTSEEEEEPPTTSSTT-HHHHHHHHHHHHHTT--SEEEEEBSGGGHHHHHHHHHHT--EEEEEE----HHHHHHHHHHHHHHHHT-SEEEEES--HHHHHHHHHH-SS-EEEESS-S-SSEEEE-HHHHTT-S-S---TT------HHHHHHHHHHHHHHHHHTT-SS-S--/-PPP-HHHHHHHHHHT--EEEEE--SHHHHHHHHTTT--EEEE-TTHHHHTT--SSSSS--GGGTHHHHHHHHHH-TTSEEEEEPPTTSSTT-HHHHHHHHHHHHHTT--SEEEEEBSGGGHHHHHHHHHHT--EEEEEE----HHHHHHHHHHHHHHHHT-SEEEEES--HHHHHHHHHH-SS-EEEESS-S-SSEEEE-HHHHTT-S-S---TT------HHHHHHHHHHHHHHHHHTT-SS-S--

CATH classification: 3.20.20.60

Organism: Mycobacterium tuberculosis (strain ATCC 25618 / H37Rv) (NCBI:txid83332)